Protein 8GQK (pdb70)

Structure (mmCIF, N/CA/C/O backbone):
data_8GQK
#
_entry.id   8GQK
#
_cell.length_a   146.565
_cell.length_b   146.565
_cell.length_c   122.876
_cell.angle_alpha   90.000
_cell.angle_beta   90.000
_cell.angle_gamma   120.000
#
_symmetry.space_group_name_H-M   'P 31 2 1'
#
loop_
_entity.id
_entity.type
_entity.pdbx_description
1 polymer Thiolase
2 non-polymer 'CITRIC ACID'
3 water water
#
loop_
_atom_site.group_PDB
_atom_site.id
_atom_site.type_symbol
_atom_site.label_atom_id
_atom_site.label_alt_id
_atom_site.label_comp_id
_atom_site.label_asym_id
_atom_site.label_entity_id
_atom_site.label_seq_id
_atom_site.pdbx_PDB_ins_code
_atom_site.Cartn_x
_atom_site.Cartn_y
_atom_site.Cartn_z
_atom_site.occupancy
_atom_site.B_iso_or_equiv
_atom_site.auth_seq_id
_atom_site.auth_comp_id
_atom_site.auth_asym_id
_atom_site.auth_atom_id
_atom_site.pdbx_PDB_model_num
ATOM 1 N N . GLU A 1 24 ? 81.839 -28.966 30.845 1.00 60.31 4 GLU A N 1
ATOM 2 C CA . GLU A 1 24 ? 80.624 -29.729 31.299 1.00 64.48 4 GLU A CA 1
ATOM 3 C C . GLU A 1 24 ? 79.716 -29.958 30.074 1.00 55.89 4 GLU A C 1
ATOM 4 O O . GLU A 1 24 ? 79.226 -28.979 29.497 1.00 51.65 4 GLU A O 1
ATOM 10 N N . ASP A 1 25 ? 79.542 -31.201 29.632 1.00 48.01 5 ASP A N 1
ATOM 11 C CA . ASP A 1 25 ? 78.819 -31.473 28.357 1.00 43.88 5 ASP A CA 1
ATOM 12 C C . ASP A 1 25 ? 77.732 -32.493 28.649 1.00 35.82 5 ASP A C 1
ATOM 13 O O . ASP A 1 25 ? 77.815 -33.644 28.241 1.00 33.34 5 ASP A O 1
ATOM 18 N N . PRO A 1 26 ? 76.728 -32.121 29.451 1.00 32.58 6 PRO A N 1
ATOM 19 C CA . PRO A 1 26 ? 75.714 -33.076 29.891 1.00 34.96 6 PRO A CA 1
ATOM 20 C C . PRO A 1 26 ? 74.819 -33.478 28.717 1.00 35.94 6 PRO A C 1
ATOM 21 O O . PRO A 1 26 ? 74.780 -32.799 27.733 1.00 36.33 6 PRO A O 1
ATOM 25 N N . ILE A 1 27 ? 74.146 -34.611 28.847 1.00 31.71 7 ILE A N 1
ATOM 26 C CA . ILE A 1 27 ? 73.070 -34.962 27.892 1.00 29.21 7 ILE A CA 1
ATOM 27 C C . ILE A 1 27 ? 71.920 -33.993 28.150 1.00 31.30 7 ILE A C 1
ATOM 28 O O . ILE A 1 27 ? 71.488 -33.897 29.319 1.00 30.74 7 ILE A O 1
ATOM 33 N N . VAL A 1 28 ? 71.366 -33.420 27.085 1.00 30.33 8 VAL A N 1
ATOM 34 C CA . VAL A 1 28 ? 70.206 -32.486 27.177 1.00 31.13 8 VAL A CA 1
ATOM 35 C C . VAL A 1 28 ? 69.027 -33.077 26.410 1.00 29.82 8 VAL A C 1
ATOM 36 O O . VAL A 1 28 ? 69.218 -33.831 25.418 1.00 30.69 8 VAL A O 1
ATOM 40 N N . ILE A 1 29 ? 67.840 -32.822 26.933 1.00 30.69 9 ILE A N 1
ATOM 41 C CA . ILE A 1 29 ? 66.576 -33.082 26.207 1.00 31.75 9 ILE A CA 1
ATOM 42 C C . ILE A 1 29 ? 66.293 -31.838 25.342 1.00 30.08 9 ILE A C 1
ATOM 43 O O . ILE A 1 29 ? 66.240 -30.762 25.905 1.00 31.63 9 ILE A O 1
ATOM 48 N N . VAL A 1 30 ? 66.196 -31.977 24.026 1.00 29.47 10 VAL A N 1
ATOM 49 C CA . VAL A 1 30 ? 65.989 -30.816 23.113 1.00 33.48 10 VAL A CA 1
ATOM 50 C C . VAL A 1 30 ? 64.536 -30.726 22.704 1.00 31.31 10 VAL A C 1
ATOM 51 O O . VAL A 1 30 ? 64.168 -29.703 22.245 1.00 34.12 10 VAL A O 1
ATOM 55 N N . SER A 1 31 ? 63.739 -31.779 22.837 1.00 36.34 11 SER A N 1
ATOM 56 C CA . SER A 1 31 ? 62.312 -31.749 22.445 1.00 31.55 11 SER A CA 1
ATOM 57 C C . SER A 1 31 ? 61.586 -32.762 23.301 1.00 33.21 11 SER A C 1
ATOM 58 O O . SER A 1 31 ? 62.213 -33.782 23.737 1.00 28.75 11 SER A O 1
ATOM 61 N N . ALA A 1 32 ? 60.307 -32.539 23.527 1.00 30.52 12 ALA A N 1
ATOM 62 C CA . ALA A 1 32 ? 59.516 -33.469 24.376 1.00 34.52 12 ALA A CA 1
ATOM 63 C C . ALA A 1 32 ? 58.045 -33.249 24.067 1.00 33.32 12 ALA A C 1
ATOM 64 O O . ALA A 1 32 ? 57.641 -32.100 24.080 1.00 32.62 12 ALA A O 1
ATOM 66 N N . VAL A 1 33 ? 57.316 -34.306 23.743 1.00 31.47 13 VAL A N 1
ATOM 67 C CA . VAL A 1 33 ? 55.909 -34.182 23.275 1.00 32.40 13 VAL A CA 1
ATOM 68 C C . VAL A 1 33 ? 55.156 -35.458 23.636 1.00 30.50 13 VAL A C 1
ATOM 69 O O . VAL A 1 33 ? 55.766 -36.489 23.777 1.00 32.51 13 VAL A O 1
ATOM 73 N N . ARG A 1 34 ? 53.853 -35.347 23.805 1.00 30.32 14 ARG A N 1
ATOM 74 C CA . ARG A 1 34 ? 52.959 -36.492 24.017 1.00 33.18 14 ARG A CA 1
ATOM 75 C C . ARG A 1 34 ? 51.717 -36.350 23.140 1.00 33.10 14 ARG A C 1
ATOM 76 O O . ARG A 1 34 ? 51.373 -35.224 22.681 1.00 33.90 14 ARG A O 1
ATOM 84 N N . THR A 1 35 ? 51.066 -37.469 22.894 1.00 31.99 15 THR A N 1
ATOM 85 C CA . THR A 1 35 ? 49.701 -37.451 22.336 1.00 32.23 15 THR A CA 1
ATOM 86 C C . THR A 1 35 ? 48.797 -37.001 23.478 1.00 36.90 15 THR A C 1
ATOM 87 O O . THR A 1 35 ? 49.227 -36.922 24.629 1.00 32.31 15 THR A O 1
ATOM 91 N N . PRO A 1 36 ? 47.531 -36.633 23.205 1.00 39.93 16 PRO A N 1
ATOM 92 C CA . PRO A 1 36 ? 46.538 -36.556 24.259 1.00 39.93 16 PRO A CA 1
ATOM 93 C C . PRO A 1 36 ? 46.486 -37.963 24.864 1.00 39.22 16 PRO A C 1
ATOM 94 O O . PRO A 1 36 ? 46.887 -38.884 24.221 1.00 39.53 16 PRO A O 1
ATOM 98 N N . MET A 1 37 ? 45.981 -38.096 26.078 1.00 37.49 17 MET A N 1
ATOM 99 C CA . MET A 1 37 ? 45.735 -39.425 26.666 1.00 38.04 17 MET A CA 1
ATOM 100 C C . MET A 1 37 ? 44.244 -39.750 26.516 1.00 37.37 17 MET A C 1
ATOM 101 O O . MET A 1 37 ? 43.418 -38.973 26.996 1.00 36.59 17 MET A O 1
ATOM 106 N N . GLY A 1 38 ? 43.930 -40.796 25.768 1.00 33.58 18 GLY A N 1
ATOM 107 C CA . GLY A 1 38 ? 42.566 -41.250 25.549 1.00 39.35 18 GLY A CA 1
ATOM 108 C C . GLY A 1 38 ? 42.123 -42.211 26.628 1.00 44.56 18 GLY A C 1
ATOM 109 O O . GLY A 1 38 ? 42.971 -42.953 27.194 1.00 38.49 18 GLY A O 1
ATOM 110 N N . GLY A 1 39 ? 40.810 -42.271 26.822 1.00 35.94 19 GLY A N 1
ATOM 111 C CA . GLY A 1 39 ? 40.172 -43.289 27.667 1.00 32.46 19 GLY A CA 1
ATOM 112 C C . GLY A 1 39 ? 40.089 -44.612 26.962 1.00 32.31 19 GLY A C 1
ATOM 113 O O . GLY A 1 39 ? 40.157 -44.680 25.731 1.00 35.30 19 GLY A O 1
ATOM 114 N N . PHE A 1 40 ? 39.941 -45.663 27.740 1.00 36.89 20 PHE A N 1
ATOM 115 C CA . PHE A 1 40 ? 39.855 -47.046 27.232 1.00 37.83 20 PHE A CA 1
ATOM 116 C C . PHE A 1 40 ? 38.646 -47.157 26.305 1.00 41.00 20 PHE A C 1
ATOM 117 O O . PHE A 1 40 ? 37.583 -46.666 26.694 1.00 38.38 20 PHE A O 1
ATOM 125 N N . LEU A 1 41 ? 38.832 -47.735 25.118 1.00 41.71 21 LEU A N 1
ATOM 126 C CA . LEU A 1 41 ? 37.839 -47.803 24.016 1.00 40.26 21 LEU A CA 1
ATOM 127 C C . LEU A 1 41 ? 37.229 -46.432 23.755 1.00 38.84 21 LEU A C 1
ATOM 128 O O . LEU A 1 41 ? 36.077 -46.420 23.480 1.00 40.93 21 LEU A O 1
ATOM 133 N N . GLY A 1 42 ? 37.989 -45.337 23.859 1.00 39.86 22 GLY A N 1
ATOM 134 C CA . GLY A 1 42 ? 37.496 -43.962 23.653 1.00 37.81 22 GLY A CA 1
ATOM 135 C C . GLY A 1 42 ? 38.060 -43.345 22.377 1.00 35.16 22 GLY A C 1
ATOM 136 O O . GLY A 1 42 ? 38.046 -44.001 21.365 1.00 37.55 22 GLY A O 1
ATOM 137 N N . ASP A 1 43 ? 38.624 -42.153 22.467 1.00 34.11 23 ASP A N 1
ATOM 138 C CA . ASP A 1 43 ? 39.169 -41.369 21.333 1.00 39.67 23 ASP A CA 1
ATOM 139 C C . ASP A 1 43 ? 40.069 -42.235 20.425 1.00 40.28 23 ASP A C 1
ATOM 140 O O . ASP A 1 43 ? 39.963 -42.095 19.196 1.00 42.15 23 ASP A O 1
ATOM 145 N N . PHE A 1 44 ? 40.908 -43.120 20.968 1.00 35.33 24 PHE A N 1
ATOM 146 C CA . PHE A 1 44 ? 41.945 -43.801 20.152 1.00 36.74 24 PHE A CA 1
ATOM 147 C C . PHE A 1 44 ? 41.610 -45.266 20.047 1.00 39.20 24 PHE A C 1
ATOM 148 O O . PHE A 1 44 ? 42.540 -46.035 19.770 1.00 33.99 24 PHE A O 1
ATOM 156 N N . LYS A 1 45 ? 40.344 -45.631 20.244 1.00 38.71 25 LYS A N 1
ATOM 157 C CA . LYS A 1 45 ? 39.957 -47.070 20.226 1.00 42.70 25 LYS A CA 1
ATOM 158 C C . LYS A 1 45 ? 40.412 -47.721 18.918 1.00 38.91 25 LYS A C 1
ATOM 159 O O . LYS A 1 45 ? 40.663 -48.925 18.919 1.00 37.62 25 LYS A O 1
ATOM 165 N N . ASP A 1 46 ? 40.436 -46.971 17.819 1.00 38.43 26 ASP A N 1
ATOM 166 C CA . ASP A 1 46 ? 40.736 -47.551 16.491 1.00 46.25 26 ASP A CA 1
ATOM 167 C C . ASP A 1 46 ? 42.194 -47.234 16.077 1.00 47.47 26 ASP A C 1
ATOM 168 O O . ASP A 1 46 ? 42.532 -47.588 14.966 1.00 47.03 26 ASP A O 1
ATOM 173 N N . VAL A 1 47 ? 43.020 -46.620 16.937 1.00 42.55 27 VAL A N 1
ATOM 174 C CA . VAL A 1 47 ? 44.425 -46.203 16.632 1.00 38.23 27 VAL A CA 1
ATOM 175 C C . VAL A 1 47 ? 45.352 -47.190 17.321 1.00 41.53 27 VAL A C 1
ATOM 176 O O . VAL A 1 47 ? 45.280 -47.333 18.591 1.00 38.48 27 VAL A O 1
ATOM 180 N N . ASN A 1 48 ? 46.217 -47.841 16.553 1.00 36.05 28 ASN A N 1
ATOM 181 C CA . ASN A 1 48 ? 47.139 -48.807 17.173 1.00 34.98 28 ASN A CA 1
ATOM 182 C C . ASN A 1 48 ? 48.260 -48.047 17.889 1.00 30.45 28 ASN A C 1
ATOM 183 O O . ASN A 1 48 ? 48.443 -46.837 17.698 1.00 33.17 28 ASN A O 1
ATOM 188 N N . ALA A 1 49 ? 49.024 -48.773 18.683 1.00 35.13 29 ALA A N 1
ATOM 189 C CA . ALA A 1 49 ? 50.129 -48.214 19.507 1.00 33.46 29 ALA A CA 1
ATOM 190 C C . ALA A 1 49 ? 51.151 -47.535 18.577 1.00 31.64 29 ALA A C 1
ATOM 191 O O . ALA A 1 49 ? 51.672 -46.446 18.901 1.00 30.84 29 ALA A O 1
ATOM 193 N N . ALA A 1 50 ? 51.474 -48.172 17.456 1.00 31.15 30 ALA A N 1
ATOM 194 C CA . ALA A 1 50 ? 52.535 -47.641 16.575 1.00 34.94 30 ALA A CA 1
ATOM 195 C C . ALA A 1 50 ? 52.086 -46.324 15.932 1.00 31.66 30 ALA A C 1
ATOM 196 O O . ALA A 1 50 ? 52.990 -45.474 15.655 1.00 36.13 30 ALA A O 1
ATOM 198 N N . THR A 1 51 ? 50.777 -46.108 15.750 1.00 27.75 31 THR A N 1
ATOM 199 C CA . THR A 1 51 ? 50.236 -44.832 15.202 1.00 31.36 31 THR A CA 1
ATOM 200 C C . THR A 1 51 ? 50.337 -43.754 16.273 1.00 31.58 31 THR A C 1
ATOM 201 O O . THR A 1 51 ? 50.772 -42.628 15.952 1.00 32.75 31 THR A O 1
ATOM 205 N N . LEU A 1 52 ? 49.993 -44.089 17.522 1.00 34.80 32 LEU A N 1
ATOM 206 C CA . LEU A 1 52 ? 50.195 -43.143 18.631 1.00 33.52 32 LEU A CA 1
ATOM 207 C C . LEU A 1 52 ? 51.701 -42.841 18.723 1.00 31.23 32 LEU A C 1
ATOM 208 O O . LEU A 1 52 ? 52.055 -41.648 18.752 1.00 33.08 32 LEU A O 1
ATOM 213 N N . GLY A 1 53 ? 52.556 -43.861 18.743 1.00 29.06 33 GLY A N 1
ATOM 214 C CA . GLY A 1 53 ? 54.026 -43.636 18.827 1.00 31.17 33 GLY A CA 1
ATOM 215 C C . GLY A 1 53 ? 54.496 -42.776 17.657 1.00 31.42 33 GLY A C 1
ATOM 216 O O . GLY A 1 53 ? 55.244 -41.801 17.864 1.00 30.17 33 GLY A O 1
ATOM 217 N N . ALA A 1 54 ? 54.008 -43.077 16.446 1.00 31.53 34 ALA A N 1
ATOM 218 C CA . ALA A 1 54 ? 54.412 -42.338 15.227 1.00 35.98 34 ALA A CA 1
ATOM 219 C C . ALA A 1 54 ? 54.077 -40.855 15.404 1.00 31.53 34 ALA A C 1
ATOM 220 O O . ALA A 1 54 ? 54.920 -40.005 15.075 1.00 32.80 34 ALA A O 1
ATOM 222 N N . ALA A 1 55 ? 52.902 -40.520 15.950 1.00 31.65 35 ALA A N 1
ATOM 223 C CA . ALA A 1 55 ? 52.488 -39.108 16.107 1.00 30.60 35 ALA A CA 1
ATOM 224 C C . ALA A 1 55 ? 53.476 -38.432 17.057 1.00 33.24 35 ALA A C 1
ATOM 225 O O . ALA A 1 55 ? 53.913 -37.300 16.806 1.00 31.67 35 ALA A O 1
ATOM 227 N N . ALA A 1 56 ? 53.820 -39.094 18.156 1.00 33.42 36 ALA A N 1
ATOM 228 C CA . ALA A 1 56 ? 54.699 -38.475 19.168 1.00 32.66 36 ALA A CA 1
ATOM 229 C C . ALA A 1 56 ? 56.118 -38.369 18.602 1.00 29.57 36 ALA A C 1
ATOM 230 O O . ALA A 1 56 ? 56.765 -37.306 18.759 1.00 30.04 36 ALA A O 1
ATOM 232 N N . VAL A 1 57 ? 56.612 -39.442 17.986 1.00 31.58 37 VAL A N 1
ATOM 233 C CA . VAL A 1 57 ? 57.996 -39.425 17.425 1.00 32.08 37 VAL A CA 1
ATOM 234 C C . VAL A 1 57 ? 58.110 -38.289 16.389 1.00 32.33 37 VAL A C 1
ATOM 235 O O . VAL A 1 57 ? 59.082 -37.501 16.450 1.00 31.82 37 VAL A O 1
ATOM 239 N N . ARG A 1 58 ? 57.134 -38.203 15.477 1.00 32.03 38 ARG A N 1
ATOM 240 C CA . ARG A 1 58 ? 57.150 -37.216 14.365 1.00 32.18 38 ARG A CA 1
ATOM 241 C C . ARG A 1 58 ? 57.246 -35.819 14.957 1.00 34.56 38 ARG A C 1
ATOM 242 O O . ARG A 1 58 ? 58.087 -35.066 14.537 1.00 31.44 38 ARG A O 1
ATOM 250 N N . ALA A 1 59 ? 56.433 -35.479 15.943 1.00 35.32 39 ALA A N 1
ATOM 251 C CA . ALA A 1 59 ? 56.481 -34.108 16.503 1.00 35.76 39 ALA A CA 1
ATOM 252 C C . ALA A 1 59 ? 57.798 -33.874 17.248 1.00 33.17 39 ALA A C 1
ATOM 253 O O . ALA A 1 59 ? 58.254 -32.735 17.230 1.00 33.05 39 ALA A O 1
ATOM 255 N N . ALA A 1 60 ? 58.308 -34.876 17.971 1.00 31.76 40 ALA A N 1
ATOM 256 C CA . ALA A 1 60 ? 59.556 -34.716 18.751 1.00 32.91 40 ALA A CA 1
ATOM 257 C C . ALA A 1 60 ? 60.703 -34.401 17.787 1.00 30.87 40 ALA A C 1
ATOM 258 O O . ALA A 1 60 ? 61.599 -33.553 18.126 1.00 34.91 40 ALA A O 1
ATOM 260 N N . VAL A 1 61 ? 60.753 -35.141 16.682 1.00 31.33 41 VAL A N 1
ATOM 261 C CA . VAL A 1 61 ? 61.802 -34.947 15.644 1.00 35.71 41 VAL A CA 1
ATOM 262 C C . VAL A 1 61 ? 61.650 -33.542 15.026 1.00 34.18 41 VAL A C 1
ATOM 263 O O . VAL A 1 61 ? 62.663 -32.827 14.926 1.00 33.46 41 VAL A O 1
ATOM 267 N N . GLU A 1 62 ? 60.419 -33.134 14.725 1.00 35.94 42 GLU A N 1
ATOM 268 C CA . GLU A 1 62 ? 60.093 -31.814 14.114 1.00 38.45 42 GLU A CA 1
ATOM 269 C C . GLU A 1 62 ? 60.538 -30.717 15.077 1.00 36.25 42 GLU A C 1
ATOM 270 O O . GLU A 1 62 ? 61.285 -29.813 14.646 1.00 34.93 42 GLU A O 1
ATOM 276 N N . ARG A 1 63 ? 60.173 -30.819 16.352 1.00 34.88 43 ARG A N 1
ATOM 277 C CA . ARG A 1 63 ? 60.520 -29.790 17.371 1.00 37.19 43 ARG A CA 1
ATOM 278 C C . ARG A 1 63 ? 62.043 -29.736 17.562 1.00 34.62 43 ARG A C 1
ATOM 279 O O . ARG A 1 63 ? 62.545 -28.713 17.856 1.00 34.98 43 ARG A O 1
ATOM 287 N N . ALA A 1 64 ? 62.765 -30.805 17.302 1.00 32.66 44 ALA A N 1
ATOM 288 C CA . ALA A 1 64 ? 64.235 -30.796 17.404 1.00 34.72 44 ALA A CA 1
ATOM 289 C C . ALA A 1 64 ? 64.854 -30.275 16.096 1.00 30.53 44 ALA A C 1
ATOM 290 O O . ALA A 1 64 ? 66.064 -30.261 16.023 1.00 32.68 44 ALA A O 1
ATOM 292 N N . ARG A 1 65 ? 64.035 -29.962 15.086 1.00 36.97 45 ARG A N 1
ATOM 293 C CA . ARG A 1 65 ? 64.473 -29.373 13.790 1.00 35.54 45 ARG A CA 1
ATOM 294 C C . ARG A 1 65 ? 65.345 -30.416 13.109 1.00 37.26 45 ARG A C 1
ATOM 295 O O . ARG A 1 65 ? 66.299 -30.018 12.448 1.00 33.91 45 ARG A O 1
ATOM 303 N N . LEU A 1 66 ? 65.077 -31.717 13.305 1.00 35.31 46 LEU A N 1
ATOM 304 C CA . LEU A 1 66 ? 65.906 -32.770 12.689 1.00 35.04 46 LEU A CA 1
ATOM 305 C C . LEU A 1 66 ? 65.262 -33.237 11.370 1.00 36.44 46 LEU A C 1
ATOM 306 O O . LEU A 1 66 ? 64.064 -33.301 11.285 1.00 31.31 46 LEU A O 1
ATOM 311 N N . GLN A 1 67 ? 66.067 -33.727 10.451 1.00 33.55 47 GLN A N 1
ATOM 312 C CA . GLN A 1 67 ? 65.600 -34.408 9.220 1.00 35.08 47 GLN A CA 1
ATOM 313 C C . GLN A 1 67 ? 65.513 -35.910 9.484 1.00 35.05 47 GLN A C 1
ATOM 314 O O . GLN A 1 67 ? 66.129 -36.374 10.460 1.00 34.57 47 GLN A O 1
ATOM 320 N N . ALA A 1 68 ? 64.849 -36.613 8.569 1.00 29.71 48 ALA A N 1
ATOM 321 C CA . ALA A 1 68 ? 64.433 -38.014 8.631 1.00 33.71 48 ALA A CA 1
ATOM 322 C C . ALA A 1 68 ? 65.568 -38.975 8.989 1.00 34.09 48 ALA A C 1
ATOM 323 O O . ALA A 1 68 ? 65.233 -40.074 9.557 1.00 35.09 48 ALA A O 1
ATOM 325 N N . ASP A 1 69 ? 66.816 -38.659 8.647 1.00 33.95 49 ASP A N 1
ATOM 326 C CA . ASP A 1 69 ? 67.967 -39.594 8.757 1.00 31.71 49 ASP A CA 1
ATOM 327 C C . ASP A 1 69 ? 68.916 -39.150 9.873 1.00 32.71 49 ASP A C 1
ATOM 328 O O . ASP A 1 69 ? 70.060 -39.632 9.868 1.00 34.48 49 ASP A O 1
ATOM 333 N N . GLU A 1 70 ? 68.514 -38.232 10.766 1.00 32.94 50 GLU A N 1
ATOM 334 C CA . GLU A 1 70 ? 69.418 -37.679 11.816 1.00 33.98 50 GLU A CA 1
ATOM 335 C C . GLU A 1 70 ? 69.215 -38.283 13.226 1.00 34.16 50 GLU A C 1
ATOM 336 O O . GLU A 1 70 ? 69.880 -37.798 14.173 1.00 34.95 50 GLU A O 1
ATOM 342 N N . VAL A 1 71 ? 68.426 -39.343 13.380 1.00 31.82 51 VAL A N 1
ATOM 343 C CA . VAL A 1 71 ? 68.240 -40.067 14.667 1.00 33.40 51 VAL A CA 1
ATOM 344 C C . VAL A 1 71 ? 69.062 -41.370 14.571 1.00 28.55 51 VAL A C 1
ATOM 345 O O . VAL A 1 71 ? 68.741 -42.199 13.733 1.00 30.40 51 VAL A O 1
ATOM 349 N N . ASP A 1 72 ? 70.119 -41.502 15.365 1.00 30.76 52 ASP A N 1
ATOM 350 C CA . ASP A 1 72 ? 71.095 -42.623 15.321 1.00 28.75 52 ASP A CA 1
ATOM 351 C C . ASP A 1 72 ? 70.577 -43.813 16.134 1.00 31.72 52 ASP A C 1
ATOM 352 O O . ASP A 1 72 ? 71.063 -44.929 15.916 1.00 35.43 52 ASP A O 1
ATOM 357 N N . GLU A 1 73 ? 69.615 -43.599 17.046 1.00 35.36 53 GLU A N 1
ATOM 358 C CA . GLU A 1 73 ? 69.137 -44.649 18.002 1.00 31.33 53 GLU A CA 1
ATOM 359 C C . GLU A 1 73 ? 67.721 -44.298 18.493 1.00 30.73 53 GLU A C 1
ATOM 360 O O . GLU A 1 73 ? 67.499 -43.185 18.937 1.00 28.57 53 GLU A O 1
ATOM 366 N N . ALA A 1 74 ? 66.799 -45.232 18.389 1.00 29.24 54 ALA A N 1
ATOM 367 C CA . ALA A 1 74 ? 65.420 -45.047 18.861 1.00 29.89 54 ALA A CA 1
ATOM 368 C C . ALA A 1 74 ? 65.071 -46.220 19.811 1.00 29.04 54 ALA A C 1
ATOM 369 O O . ALA A 1 74 ? 65.223 -47.427 19.447 1.00 27.37 54 ALA A O 1
ATOM 371 N N . VAL A 1 75 ? 64.602 -45.889 21.012 1.00 28.09 55 VAL A N 1
ATOM 372 C CA . VAL A 1 75 ? 64.085 -46.886 21.994 1.00 27.70 55 VAL A CA 1
ATOM 373 C C . VAL A 1 75 ? 62.704 -46.411 22.441 1.00 27.41 55 VAL A C 1
ATOM 374 O O . VAL A 1 75 ? 62.620 -45.305 22.986 1.00 27.19 55 VAL A O 1
ATOM 378 N N . LEU A 1 76 ? 61.664 -47.217 22.238 1.00 26.60 56 LEU A N 1
ATOM 379 C CA . LEU A 1 76 ? 60.295 -46.871 22.683 1.00 27.01 56 LEU A CA 1
ATOM 380 C C . LEU A 1 76 ? 59.803 -47.964 23.626 1.00 28.02 56 LEU A C 1
ATOM 381 O O . LEU A 1 76 ? 59.867 -49.185 23.301 1.00 28.96 56 LEU A O 1
ATOM 386 N N . GLY A 1 77 ? 59.323 -47.527 24.779 1.00 30.55 57 GLY A N 1
ATOM 387 C CA . GLY A 1 77 ? 58.602 -48.358 25.753 1.00 29.69 57 GLY A CA 1
ATOM 388 C C . GLY A 1 77 ? 57.276 -48.871 25.219 1.00 31.57 57 GLY A C 1
ATOM 389 O O . GLY A 1 77 ? 56.548 -48.131 24.541 1.00 28.93 57 GLY A O 1
ATOM 390 N N . CYS A 1 78 ? 56.939 -50.108 25.544 1.00 29.46 58 CYS A N 1
ATOM 391 C CA . CYS A 1 78 ? 55.616 -50.655 25.193 1.00 28.81 58 CYS A CA 1
ATOM 392 C C . CYS A 1 78 ? 55.504 -51.977 25.911 1.00 28.61 58 CYS A C 1
ATOM 393 O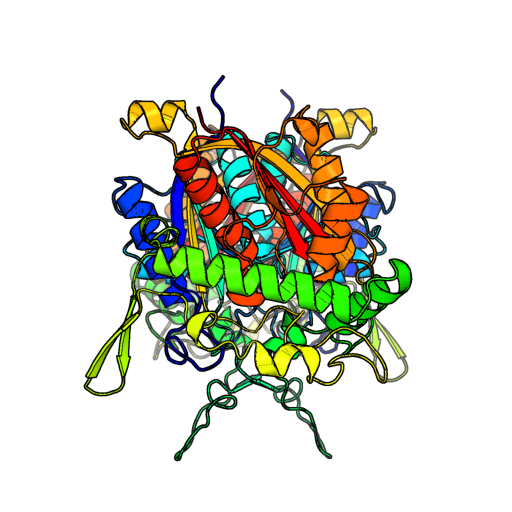 O . CYS A 1 78 ? 56.399 -52.784 25.797 1.00 29.70 58 CYS A O 1
ATOM 396 N N . VAL A 1 79 ? 54.439 -52.147 26.673 1.00 28.05 59 VAL A N 1
ATOM 397 C CA . VAL A 1 79 ? 54.277 -53.377 27.495 1.00 31.63 59 VAL A CA 1
ATOM 398 C C . VAL A 1 79 ? 53.490 -54.434 26.721 1.00 29.83 59 VAL A C 1
ATOM 399 O O . VAL A 1 79 ? 53.853 -55.626 26.794 1.00 32.00 59 VAL A O 1
ATOM 403 N N . LEU A 1 80 ? 52.413 -54.005 26.067 1.00 29.40 60 LEU A N 1
ATOM 404 C CA . LEU A 1 80 ? 51.423 -54.921 25.471 1.00 29.84 60 LEU A CA 1
ATOM 405 C C . LEU A 1 80 ? 51.637 -54.936 23.944 1.00 31.86 60 LEU A C 1
ATOM 406 O O . LEU A 1 80 ? 50.964 -54.201 23.213 1.00 32.80 60 LEU A O 1
ATOM 411 N N . ALA A 1 81 ? 52.594 -55.731 23.510 1.00 29.02 61 ALA A N 1
ATOM 412 C CA . ALA A 1 81 ? 53.066 -55.783 22.115 1.00 34.48 61 ALA A CA 1
ATOM 413 C C . ALA A 1 81 ? 52.306 -56.854 21.322 1.00 32.86 61 ALA A C 1
ATOM 414 O O . ALA A 1 81 ? 52.532 -56.953 20.131 1.00 33.49 61 ALA A O 1
ATOM 416 N N . ALA A 1 82 ? 51.492 -57.675 21.975 1.00 34.64 62 ALA A N 1
ATOM 417 C CA . ALA A 1 82 ? 50.843 -58.826 21.329 1.00 32.04 62 ALA A CA 1
ATOM 418 C C . ALA A 1 82 ? 49.869 -58.295 20.284 1.00 30.06 62 ALA A C 1
ATOM 419 O O . ALA A 1 82 ? 49.162 -57.245 20.482 1.00 32.65 62 ALA A O 1
ATOM 421 N N . GLY A 1 83 ? 49.979 -58.900 19.115 1.00 33.81 63 GLY A N 1
ATOM 422 C CA . GLY A 1 83 ? 49.102 -58.602 17.974 1.00 36.88 63 GLY A CA 1
ATOM 423 C C . GLY A 1 83 ? 49.496 -57.358 17.223 1.00 40.40 63 GLY A C 1
ATOM 424 O O . GLY A 1 83 ? 48.744 -57.039 16.310 1.00 34.37 63 GLY A O 1
ATOM 425 N N . GLN A 1 84 ? 50.614 -56.677 17.537 1.00 38.46 64 GLN A N 1
ATOM 426 C CA . GLN A 1 84 ? 50.982 -55.408 16.840 1.00 34.39 64 GLN A CA 1
ATOM 427 C C . GLN A 1 84 ? 51.784 -55.700 15.560 1.00 32.98 64 GLN A C 1
ATOM 428 O O . GLN A 1 84 ? 51.989 -54.766 14.750 1.00 31.98 64 GLN A O 1
ATOM 434 N N . GLY A 1 85 ? 52.243 -56.936 15.398 1.00 32.07 65 GLY A N 1
ATOM 435 C CA . GLY A 1 85 ? 53.240 -57.318 14.382 1.00 35.73 65 GLY A CA 1
ATOM 436 C C . GLY A 1 85 ? 54.678 -57.065 14.851 1.00 39.17 65 GLY A C 1
ATOM 437 O O . GLY A 1 85 ? 54.889 -56.513 15.949 1.00 38.71 65 GLY A O 1
ATOM 438 N N . GLN A 1 86 ? 55.653 -57.435 14.029 1.00 36.01 66 GLN A N 1
ATOM 439 C CA . GLN A 1 86 ? 57.102 -57.345 14.333 1.00 33.88 66 GLN A CA 1
ATOM 440 C C . GLN A 1 86 ? 57.444 -55.911 14.728 1.00 30.03 66 GLN A C 1
ATOM 441 O O . GLN A 1 86 ? 57.034 -54.956 14.001 1.00 31.53 66 GLN A O 1
ATOM 447 N N . ALA A 1 87 ? 58.160 -55.776 15.828 1.00 33.28 67 ALA A N 1
ATOM 448 C CA . ALA A 1 87 ? 58.956 -54.572 16.176 1.00 29.90 67 ALA A CA 1
ATOM 449 C C . ALA A 1 87 ? 58.079 -53.340 16.271 1.00 31.28 67 ALA A C 1
ATOM 450 O O . ALA A 1 87 ? 58.215 -52.425 15.452 1.00 35.02 67 ALA A O 1
ATOM 452 N N . PRO A 1 88 ? 57.204 -53.242 17.302 1.00 33.21 68 PRO A N 1
ATOM 453 C CA . PRO A 1 88 ? 56.360 -52.066 17.476 1.00 31.60 68 PRO A CA 1
ATOM 454 C C . PRO A 1 88 ? 57.138 -50.744 17.344 1.00 31.59 68 PRO A C 1
ATOM 455 O O . PRO A 1 88 ? 56.643 -49.823 16.693 1.00 29.37 68 PRO A O 1
ATOM 459 N N . ALA A 1 89 ? 58.304 -50.605 17.971 1.00 30.23 69 ALA A N 1
ATOM 460 C CA . ALA A 1 89 ? 59.085 -49.327 17.926 1.00 32.03 69 ALA A CA 1
ATOM 461 C C . ALA A 1 89 ? 59.551 -49.020 16.479 1.00 31.96 69 ALA A C 1
ATOM 462 O O . ALA A 1 89 ? 59.602 -47.840 16.069 1.00 28.23 69 ALA A O 1
ATOM 464 N N . ARG A 1 90 ? 59.951 -50.051 15.730 1.00 35.57 70 ARG A N 1
ATOM 465 C CA . ARG A 1 90 ? 60.330 -49.924 14.291 1.00 32.43 70 ARG A CA 1
ATOM 466 C C . ARG A 1 90 ? 59.113 -49.410 13.493 1.00 34.59 70 ARG A C 1
ATOM 467 O O . ARG A 1 90 ? 59.276 -48.460 12.729 1.00 34.78 70 ARG A O 1
ATOM 475 N N . GLN A 1 91 ? 57.914 -49.968 13.722 1.00 33.10 71 GLN A N 1
ATOM 476 C CA . GLN A 1 91 ? 56.662 -49.512 13.052 1.00 34.61 71 GLN A CA 1
ATOM 477 C C . GLN A 1 91 ? 56.407 -48.066 13.392 1.00 32.05 71 GLN A C 1
ATOM 478 O O . GLN A 1 91 ? 56.071 -47.277 12.443 1.00 34.19 71 GLN A O 1
ATOM 484 N N . ALA A 1 92 ? 56.594 -47.678 14.651 1.00 31.88 72 ALA A N 1
ATOM 485 C CA . ALA A 1 92 ? 56.267 -46.281 15.036 1.00 31.44 72 ALA A CA 1
ATOM 486 C C . ALA A 1 92 ? 57.271 -45.311 14.409 1.00 32.85 72 ALA A C 1
ATOM 487 O O . ALA A 1 92 ? 56.888 -44.175 14.025 1.00 31.93 72 ALA A O 1
ATOM 489 N N . VAL A 1 93 ? 58.542 -45.701 14.399 1.00 31.16 73 VAL A N 1
ATOM 490 C CA . VAL A 1 93 ? 59.639 -44.842 13.884 1.00 31.37 73 VAL A CA 1
ATOM 491 C C . VAL A 1 93 ? 59.447 -44.629 12.374 1.00 32.00 73 VAL A C 1
ATOM 492 O O . VAL A 1 93 ? 59.508 -43.493 11.938 1.00 29.22 73 VAL A O 1
ATOM 496 N N . LEU A 1 94 ? 59.210 -45.681 11.613 1.00 33.40 74 LEU A N 1
ATOM 497 C CA . LEU A 1 94 ? 59.051 -45.586 10.147 1.00 35.65 74 LEU A CA 1
ATOM 498 C C . LEU A 1 94 ? 57.689 -44.922 9.846 1.00 32.14 74 LEU A C 1
ATOM 499 O O . LEU A 1 94 ? 57.625 -44.033 8.974 1.00 35.70 74 LEU A O 1
ATOM 504 N N . GLY A 1 95 ? 56.659 -45.253 10.617 1.00 31.91 75 GLY A N 1
ATOM 505 C CA . GLY A 1 95 ? 55.347 -44.586 10.525 1.00 28.82 75 GLY A CA 1
ATOM 506 C C . GLY A 1 95 ? 55.470 -43.096 10.728 1.00 30.50 75 GLY A C 1
ATOM 507 O O . GLY A 1 95 ? 54.667 -42.389 10.177 1.00 32.32 75 GLY A O 1
ATOM 508 N N . ALA A 1 96 ? 56.426 -42.614 11.517 1.00 30.82 76 ALA A N 1
ATOM 509 C CA . ALA A 1 96 ? 56.620 -41.167 11.782 1.00 31.37 76 ALA A CA 1
ATOM 510 C C . ALA A 1 96 ? 57.294 -40.471 10.588 1.00 32.27 76 ALA A C 1
ATOM 511 O O . ALA A 1 96 ? 57.353 -39.213 10.599 1.00 34.21 76 ALA A O 1
ATOM 513 N N . GLY A 1 97 ? 57.842 -41.247 9.646 1.00 30.33 77 GLY A N 1
ATOM 514 C CA . GLY A 1 97 ? 58.597 -40.698 8.486 1.00 35.25 77 GLY A CA 1
ATOM 515 C C . GLY A 1 97 ? 60.088 -40.716 8.687 1.00 33.06 77 GLY A C 1
ATOM 516 O O . GLY A 1 97 ? 60.789 -40.256 7.813 1.00 34.32 77 GLY A O 1
ATOM 517 N N . LEU A 1 98 ? 60.583 -41.328 9.770 1.00 35.18 78 LEU A N 1
ATOM 518 C CA . LEU A 1 98 ? 62.061 -41.418 9.975 1.00 31.77 78 LEU A CA 1
ATOM 519 C C . LEU A 1 98 ? 62.650 -42.414 8.975 1.00 31.06 78 LEU A C 1
ATOM 520 O O . LEU A 1 98 ? 61.943 -43.315 8.543 1.00 32.20 78 LEU A O 1
ATOM 525 N N . ALA A 1 99 ? 63.912 -42.245 8.606 1.00 29.66 79 ALA A N 1
ATOM 526 C CA . ALA A 1 99 ? 64.523 -43.083 7.565 1.00 33.90 79 ALA A CA 1
ATOM 527 C C . ALA A 1 99 ? 64.687 -44.517 8.062 1.00 33.83 79 ALA A C 1
ATOM 528 O O . ALA A 1 99 ? 64.816 -44.752 9.282 1.00 32.42 79 ALA A O 1
ATOM 530 N N . ARG A 1 100 ? 64.726 -45.431 7.103 1.00 32.76 80 ARG A N 1
ATOM 531 C CA . ARG A 1 100 ? 64.918 -46.881 7.324 1.00 36.98 80 ARG A CA 1
ATOM 532 C C . ARG A 1 100 ? 66.264 -47.165 7.970 1.00 33.36 80 ARG A C 1
ATOM 533 O O . ARG A 1 100 ? 66.396 -48.279 8.492 1.00 32.63 80 ARG A O 1
ATOM 541 N N . GLY A 1 101 ? 67.230 -46.239 7.870 1.00 29.80 81 GLY A N 1
ATOM 542 C CA . GLY A 1 101 ? 68.542 -46.347 8.557 1.00 32.05 81 GLY A CA 1
ATOM 543 C C . GLY A 1 101 ? 68.464 -46.247 10.098 1.00 31.32 81 GLY A C 1
ATOM 544 O O . GLY A 1 101 ? 69.493 -46.477 10.757 1.00 35.90 81 GLY A O 1
ATOM 545 N N . THR A 1 102 ? 67.313 -45.875 10.656 1.00 30.98 82 THR A N 1
ATOM 546 C CA . THR A 1 102 ? 67.090 -45.583 12.093 1.00 29.61 82 THR A CA 1
ATOM 547 C C . THR A 1 102 ? 66.984 -46.900 12.863 1.00 30.94 82 THR A C 1
ATOM 548 O O . THR A 1 102 ? 65.993 -47.617 12.758 1.00 33.03 82 THR A O 1
ATOM 552 N N . PRO A 1 103 ? 67.978 -47.249 13.711 1.00 28.58 83 PRO A N 1
ATOM 553 C CA . PRO A 1 103 ? 67.893 -48.456 14.528 1.00 29.00 83 PRO A CA 1
ATOM 554 C C . PRO A 1 103 ? 66.818 -48.289 15.618 1.00 27.76 83 PRO A C 1
ATOM 555 O O . PRO A 1 103 ? 66.849 -47.270 16.335 1.00 30.43 83 PRO A O 1
ATOM 559 N N . CYS A 1 104 ? 65.977 -49.305 15.784 1.00 28.97 84 CYS A N 1
ATOM 560 C CA . CYS A 1 104 ? 64.819 -49.272 16.709 1.00 28.53 84 CYS A CA 1
ATOM 561 C C . CYS A 1 104 ? 64.866 -50.444 17.661 1.00 28.94 84 CYS A C 1
ATOM 562 O O . CYS A 1 104 ? 65.232 -51.538 17.217 1.00 27.07 84 CYS A O 1
ATOM 565 N N . SER A 1 105 ? 64.392 -50.223 18.881 1.00 28.82 85 SER A N 1
ATOM 566 C CA . SER A 1 105 ? 64.151 -51.266 19.890 1.00 31.83 85 SER A CA 1
ATOM 567 C C . SER A 1 105 ? 62.857 -50.977 20.652 1.00 30.65 85 SER A C 1
ATOM 568 O O . SER A 1 105 ? 62.567 -49.795 20.932 1.00 29.34 85 SER A O 1
ATOM 571 N N . THR A 1 106 ? 62.161 -52.042 21.034 1.00 28.51 86 THR A N 1
ATOM 572 C CA . THR A 1 106 ? 60.947 -51.981 21.861 1.00 29.46 86 THR A CA 1
ATOM 573 C C . THR A 1 106 ? 61.308 -52.519 23.247 1.00 32.65 86 THR A C 1
ATOM 574 O O . THR A 1 106 ? 62.011 -53.549 23.361 1.00 33.44 86 THR A O 1
ATOM 578 N N . LEU A 1 107 ? 60.935 -51.750 24.265 1.00 27.88 87 LEU A N 1
ATOM 579 C CA . LEU A 1 107 ? 61.370 -51.956 25.655 1.00 28.54 87 LEU A CA 1
ATOM 580 C C . LEU A 1 107 ? 60.156 -52.176 26.562 1.00 29.84 87 LEU A C 1
ATOM 581 O O . LEU A 1 107 ? 59.255 -51.341 26.578 1.00 31.01 87 LEU A O 1
ATOM 586 N N . ASN A 1 108 ? 60.241 -53.202 27.375 1.00 26.91 88 ASN A N 1
ATOM 587 C CA . ASN A 1 108 ? 59.232 -53.505 28.414 1.00 29.79 88 ASN A CA 1
ATOM 588 C C . ASN A 1 108 ? 59.921 -53.500 29.785 1.00 27.78 88 ASN A C 1
ATOM 589 O O . ASN A 1 108 ? 60.519 -54.529 30.171 1.00 29.92 88 ASN A O 1
ATOM 594 N N . LYS A 1 109 ? 59.759 -52.396 30.511 1.00 28.71 89 LYS A N 1
ATOM 595 C CA . LYS A 1 109 ? 59.968 -52.321 31.982 1.00 30.72 89 LYS A CA 1
ATOM 596 C C . LYS A 1 109 ? 58.641 -51.936 32.651 1.00 27.32 89 LYS A C 1
ATOM 597 O O . LYS A 1 109 ? 58.637 -51.052 33.496 1.00 28.38 89 LYS A O 1
ATOM 603 N N . MET A 1 110 ? 57.574 -52.615 32.255 1.00 30.72 90 MET A N 1
ATOM 604 C CA . MET A 1 110 ? 56.189 -52.409 32.744 1.00 29.74 90 MET A CA 1
ATOM 605 C C . MET A 1 110 ? 55.904 -50.920 32.768 1.00 28.73 90 MET A C 1
ATOM 606 O O . MET A 1 110 ? 56.227 -50.239 31.751 1.00 29.13 90 MET A O 1
ATOM 611 N N . CYS A 1 111 ? 55.347 -50.434 33.865 1.00 25.21 91 CYS A N 1
ATOM 612 C CA . CYS A 1 111 ? 54.845 -49.062 34.042 1.00 27.48 91 CYS A CA 1
ATOM 613 C C . CYS A 1 111 ? 55.995 -48.076 33.903 1.00 32.33 91 CYS A C 1
ATOM 614 O O . CYS A 1 111 ? 55.710 -46.884 33.686 1.00 30.58 91 CYS A O 1
ATOM 617 N N . GLY A 1 112 ? 57.247 -48.551 33.934 1.00 32.84 92 GLY A N 1
ATOM 618 C CA . GLY A 1 112 ? 58.423 -47.674 33.852 1.00 33.78 92 GLY A CA 1
ATOM 619 C C . GLY A 1 112 ? 59.081 -47.658 32.470 1.00 31.41 92 GLY A C 1
ATOM 620 O O . GLY A 1 112 ? 60.094 -46.947 32.321 1.00 29.72 92 GLY A O 1
ATOM 621 N N . SER A 1 113 ? 58.504 -48.342 31.478 1.00 28.64 93 SER A N 1
ATOM 622 C CA . SER A 1 113 ? 59.083 -48.571 30.127 1.00 29.88 93 SER A CA 1
ATOM 623 C C . SER A 1 113 ? 59.550 -47.252 29.514 1.00 30.94 93 SER A C 1
ATOM 624 O O . SER A 1 113 ? 60.672 -47.203 28.970 1.00 30.70 93 SER A O 1
ATOM 627 N N . GLY A 1 114 ? 58.695 -46.241 29.565 1.00 27.92 94 GLY A N 1
ATOM 628 C CA . GLY A 1 114 ? 58.939 -44.950 28.907 1.00 30.37 94 GLY A CA 1
ATOM 629 C C . GLY A 1 114 ? 60.095 -44.213 29.541 1.00 31.91 94 GLY A C 1
ATOM 630 O O . GLY A 1 114 ? 60.801 -43.466 28.811 1.00 27.40 94 GLY A O 1
ATOM 631 N N . MET A 1 115 ? 60.293 -44.402 30.844 1.00 28.72 95 MET A N 1
ATOM 632 C CA . MET A 1 115 ? 61.424 -43.743 31.539 1.00 29.41 95 MET A CA 1
ATOM 633 C C . MET A 1 115 ? 62.721 -44.543 31.303 1.00 28.12 95 MET A C 1
ATOM 634 O O . MET A 1 115 ? 63.808 -43.935 31.040 1.00 30.15 95 MET A O 1
ATOM 639 N N . LYS A 1 116 ? 62.642 -45.863 31.364 1.00 26.68 96 LYS A N 1
ATOM 640 C CA . LYS A 1 116 ? 63.822 -46.725 31.116 1.00 29.92 96 LYS A CA 1
ATOM 641 C C . LYS A 1 116 ? 64.348 -46.460 29.693 1.00 29.67 96 LYS A C 1
ATOM 642 O O . LYS A 1 116 ? 65.562 -46.462 29.533 1.00 27.07 96 LYS A O 1
ATOM 648 N N . ALA A 1 117 ? 63.468 -46.235 28.710 1.00 30.36 97 ALA A N 1
ATOM 649 C CA . ALA A 1 117 ? 63.823 -45.834 27.331 1.00 27.73 97 ALA A CA 1
ATOM 650 C C . ALA A 1 117 ? 64.693 -44.584 27.369 1.00 29.25 97 ALA A C 1
ATOM 651 O O . ALA A 1 117 ? 65.738 -44.568 26.707 1.00 33.19 97 ALA A O 1
ATOM 653 N N . LEU A 1 118 ? 64.313 -43.578 28.137 1.00 31.33 98 LEU A N 1
ATOM 654 C CA . LEU A 1 118 ? 65.110 -42.326 28.273 1.00 29.90 98 LEU A CA 1
ATOM 655 C C . LEU A 1 118 ? 66.470 -42.637 28.899 1.00 29.87 98 LEU A C 1
ATOM 656 O O . LEU A 1 118 ? 67.482 -42.051 28.502 1.00 28.08 98 LEU A O 1
ATOM 661 N N . MET A 1 119 ? 66.468 -43.506 29.905 1.00 27.00 99 MET A N 1
ATOM 662 C CA . MET A 1 119 ? 67.682 -43.869 30.668 1.00 28.54 99 MET A CA 1
ATOM 663 C C . MET A 1 119 ? 68.707 -44.604 29.763 1.00 27.84 99 MET A C 1
ATOM 664 O O . MET A 1 119 ? 69.869 -44.182 29.761 1.00 29.78 99 MET A O 1
ATOM 669 N N . LEU A 1 120 ? 68.288 -45.584 28.958 1.00 24.62 100 LEU A N 1
ATOM 670 C CA . LEU A 1 120 ? 69.135 -46.332 28.000 1.00 26.87 100 LEU A CA 1
ATOM 671 C C . LEU A 1 120 ? 69.654 -45.394 26.895 1.00 30.18 100 LEU A C 1
ATOM 672 O O . LEU A 1 120 ? 70.853 -45.430 26.571 1.00 29.35 100 LEU A O 1
ATOM 677 N N . ALA A 1 121 ? 68.783 -44.520 26.391 1.00 28.21 101 ALA A N 1
ATOM 678 C CA . ALA A 1 121 ? 69.133 -43.575 25.327 1.00 27.93 101 ALA A CA 1
ATOM 679 C C . ALA A 1 121 ? 70.197 -42.667 25.891 1.00 27.63 101 ALA A C 1
ATOM 680 O O . ALA A 1 121 ? 71.219 -42.466 25.196 1.00 32.80 101 ALA A O 1
ATOM 682 N N . HIS A 1 122 ? 69.951 -42.131 27.085 1.00 28.22 102 HIS A N 1
ATOM 683 C CA . HIS A 1 122 ? 70.915 -41.291 27.815 1.00 29.31 102 HIS A CA 1
ATOM 684 C C . HIS A 1 122 ? 72.289 -41.978 27.889 1.00 30.56 102 HIS A C 1
ATOM 685 O O . HIS A 1 122 ? 73.290 -41.363 27.491 1.00 29.45 102 HIS A O 1
ATOM 692 N N . ASP A 1 123 ? 72.344 -43.198 28.388 1.00 31.43 103 ASP A N 1
ATOM 693 C CA . ASP A 1 123 ? 73.654 -43.878 28.578 1.00 34.58 103 ASP A CA 1
ATOM 694 C C . ASP A 1 123 ? 74.264 -44.247 27.215 1.00 35.42 103 ASP A C 1
ATOM 695 O O . ASP A 1 123 ? 75.503 -44.281 27.155 1.00 30.24 103 ASP A O 1
ATOM 700 N N . THR A 1 124 ? 73.440 -44.516 26.183 1.00 29.47 104 THR A N 1
ATOM 701 C CA . THR A 1 124 ? 73.922 -44.829 24.819 1.00 31.79 104 THR A CA 1
ATOM 702 C C . THR A 1 124 ? 74.671 -43.588 24.298 1.00 31.06 104 THR A C 1
ATOM 703 O O . THR A 1 124 ? 75.758 -43.734 23.727 1.00 27.85 104 THR A O 1
ATOM 707 N N . LEU A 1 125 ? 74.153 -42.393 24.557 1.00 31.78 105 LEU A N 1
ATOM 708 C CA . LEU A 1 125 ? 74.833 -41.151 24.146 1.00 30.13 105 LEU A CA 1
ATOM 709 C C . LEU A 1 125 ? 76.144 -41.041 24.926 1.00 32.93 105 LEU A C 1
ATOM 710 O O . LEU A 1 125 ? 77.192 -40.820 24.254 1.00 31.83 105 LEU A O 1
ATOM 715 N N . LEU A 1 126 ? 76.119 -41.175 26.256 1.00 34.99 106 LEU A N 1
ATOM 716 C CA . LEU A 1 126 ? 77.334 -40.930 27.085 1.00 35.69 106 LEU A CA 1
ATOM 717 C C . LEU A 1 126 ? 78.388 -41.945 26.683 1.00 32.25 106 LEU A C 1
ATOM 718 O O . LEU A 1 126 ? 79.534 -41.616 26.715 1.00 32.83 106 LEU A O 1
ATOM 723 N N . ALA A 1 127 ? 77.987 -43.174 26.393 1.00 35.49 107 ALA A N 1
ATOM 724 C CA . ALA A 1 127 ? 78.934 -44.229 25.996 1.00 34.10 107 ALA A CA 1
ATOM 725 C C . ALA A 1 127 ? 79.612 -43.898 24.667 1.00 36.03 107 ALA A C 1
ATOM 726 O O . ALA A 1 127 ? 80.497 -44.618 24.330 1.00 35.52 107 ALA A O 1
ATOM 728 N N . GLY A 1 128 ? 79.096 -42.964 23.861 1.00 36.45 108 GLY A N 1
ATOM 729 C CA . GLY A 1 128 ? 79.593 -42.682 22.492 1.00 36.98 108 GLY A CA 1
ATOM 730 C C . GLY A 1 128 ? 79.023 -43.677 21.481 1.00 37.60 108 GLY A C 1
ATOM 731 O O . GLY A 1 128 ? 79.588 -43.820 20.437 1.00 31.51 108 GLY A O 1
ATOM 732 N N . SER A 1 129 ? 77.902 -44.339 21.748 1.00 32.90 109 SER A N 1
ATOM 733 C CA . SER A 1 129 ? 77.292 -45.250 20.762 1.00 32.10 109 SER A CA 1
ATOM 734 C C . SER A 1 129 ? 76.325 -44.481 19.851 1.00 36.20 109 SER A C 1
ATOM 735 O 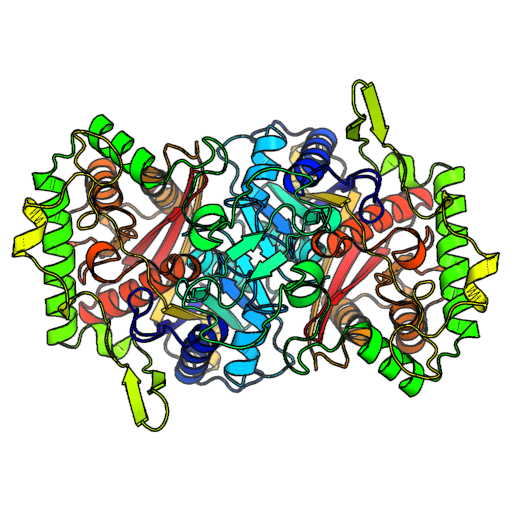O . SER A 1 129 ? 75.876 -45.085 18.878 1.00 33.45 109 SER A O 1
ATOM 738 N N . ALA A 1 130 ? 76.053 -43.188 20.111 1.00 34.50 110 ALA A N 1
ATOM 739 C CA . ALA A 1 130 ? 75.115 -42.363 19.297 1.00 31.04 110 ALA A CA 1
ATOM 740 C C . ALA A 1 130 ? 75.372 -40.883 19.544 1.00 28.98 110 ALA A C 1
ATOM 741 O O . ALA A 1 130 ? 75.936 -40.531 20.604 1.00 29.50 110 ALA A O 1
ATOM 743 N N . GLY A 1 131 ? 74.988 -40.041 18.587 1.00 31.89 111 GLY A N 1
ATOM 744 C CA . GLY A 1 131 ? 75.060 -38.575 18.711 1.00 33.87 111 GLY A CA 1
ATOM 745 C C . GLY A 1 131 ? 73.694 -37.967 18.986 1.00 31.68 111 GLY A C 1
ATOM 746 O O . GLY A 1 131 ? 73.630 -36.942 19.664 1.00 34.15 111 GLY A O 1
ATOM 747 N N . VAL A 1 132 ? 72.639 -38.585 18.454 1.00 31.71 112 VAL A N 1
ATOM 748 C CA . VAL A 1 132 ? 71.241 -38.110 18.579 1.00 28.54 112 VAL A CA 1
ATOM 749 C C . VAL A 1 132 ? 70.354 -39.323 18.860 1.00 31.37 112 VAL A C 1
ATOM 750 O O . VAL A 1 132 ? 70.325 -40.220 18.036 1.00 30.49 112 VAL A O 1
ATOM 754 N N . ALA A 1 133 ? 69.657 -39.354 19.998 1.00 30.77 113 ALA A N 1
ATOM 755 C CA . ALA A 1 133 ? 68.813 -40.502 20.345 1.00 31.32 113 ALA A CA 1
ATOM 756 C C . ALA A 1 133 ? 67.389 -40.025 20.542 1.00 31.76 113 ALA A C 1
ATOM 757 O O . ALA A 1 133 ? 67.178 -38.881 20.981 1.00 31.20 113 ALA A O 1
ATOM 759 N N . LEU A 1 134 ? 66.455 -40.920 20.275 1.00 29.71 114 LEU A N 1
ATOM 760 C CA . LEU A 1 134 ? 65.017 -40.676 20.496 1.00 33.55 114 LEU A CA 1
ATOM 761 C C . LEU A 1 134 ? 64.573 -41.712 21.524 1.00 32.79 114 LEU A C 1
ATOM 762 O O . LEU A 1 134 ? 64.925 -42.914 21.364 1.00 28.70 114 LEU A O 1
ATOM 767 N N . ALA A 1 135 ? 63.831 -41.269 22.539 1.00 30.97 115 ALA A N 1
ATOM 768 C CA . ALA A 1 135 ? 63.260 -42.175 23.557 1.00 33.65 115 ALA A CA 1
ATOM 769 C C . ALA A 1 135 ? 61.809 -41.803 23.796 1.00 32.19 115 ALA A C 1
ATOM 770 O O . ALA A 1 135 ? 61.417 -40.657 23.519 1.00 33.87 115 ALA A O 1
ATOM 772 N N . GLY A 1 136 ? 61.059 -42.766 24.320 1.00 31.58 116 GLY A N 1
ATOM 773 C CA . GLY A 1 136 ? 59.669 -42.537 24.712 1.00 28.57 116 GLY A CA 1
ATOM 774 C C . GLY A 1 136 ? 58.995 -43.840 25.002 1.00 30.62 116 GLY A C 1
ATOM 775 O O . GLY A 1 136 ? 59.671 -44.865 25.320 1.00 27.16 116 GLY A O 1
ATOM 776 N N . GLY A 1 137 ? 57.684 -43.805 24.904 1.00 28.98 117 GLY A N 1
ATOM 777 C CA . GLY A 1 137 ? 56.861 -45.001 25.078 1.00 28.77 117 GLY A CA 1
ATOM 778 C C . GLY A 1 137 ? 55.512 -44.756 24.450 1.00 29.37 117 GLY A C 1
ATOM 779 O O . GLY A 1 137 ? 55.195 -43.563 24.141 1.00 30.07 117 GLY A O 1
ATOM 780 N N . MET A 1 138 ? 54.767 -45.834 24.270 1.00 32.02 118 MET A N 1
ATOM 781 C CA . MET A 1 138 ? 53.482 -45.844 23.534 1.00 34.93 118 MET A CA 1
ATOM 782 C C . MET A 1 138 ? 52.683 -47.038 24.038 1.00 35.88 118 MET A C 1
ATOM 783 O O . MET A 1 138 ? 53.283 -48.081 24.392 1.00 33.99 118 MET A O 1
ATOM 788 N N . GLU A 1 139 ? 51.375 -46.865 24.159 1.00 33.71 119 GLU A N 1
ATOM 789 C CA . GLU A 1 139 ? 50.512 -47.977 24.617 1.00 33.43 119 GLU A CA 1
ATOM 790 C C . GLU A 1 139 ? 49.101 -47.744 24.090 1.00 29.65 119 GLU A C 1
ATOM 791 O O . GLU A 1 139 ? 48.566 -46.637 24.290 1.00 30.78 119 GLU A O 1
ATOM 797 N N . SER A 1 140 ? 48.594 -48.743 23.383 1.00 30.58 120 SER A N 1
ATOM 798 C CA . SER A 1 140 ? 47.159 -48.873 23.069 1.00 32.14 120 SER A CA 1
ATOM 799 C C . SER A 1 140 ? 46.601 -50.023 23.892 1.00 34.76 120 SER A C 1
ATOM 800 O O . SER A 1 140 ? 46.651 -51.222 23.441 1.00 32.33 120 SER A O 1
ATOM 803 N N . MET A 1 141 ? 46.104 -49.678 25.080 1.00 34.33 121 MET A N 1
ATOM 804 C CA . MET A 1 141 ? 45.446 -50.689 25.944 1.00 35.44 121 MET A CA 1
ATOM 805 C C . MET A 1 141 ? 44.101 -51.088 25.294 1.00 32.44 121 MET A C 1
ATOM 806 O O . MET A 1 141 ? 43.765 -52.255 25.317 1.00 32.41 121 MET A O 1
ATOM 811 N N . SER A 1 142 ? 43.466 -50.162 24.571 1.00 33.96 122 SER A N 1
ATOM 812 C CA . SER A 1 142 ? 42.297 -50.427 23.701 1.00 32.69 122 SER A CA 1
ATOM 813 C C . SER A 1 142 ? 42.537 -51.605 22.748 1.00 39.14 122 SER A C 1
ATOM 814 O O . SER A 1 142 ? 41.623 -52.384 22.593 1.00 30.99 122 SER A O 1
ATOM 817 N N . ASN A 1 143 ? 43.728 -51.764 22.153 1.00 36.97 123 ASN A N 1
ATOM 818 C CA . ASN A 1 143 ? 43.956 -52.753 21.071 1.00 35.44 123 ASN A CA 1
ATOM 819 C C . ASN A 1 143 ? 44.737 -53.949 21.593 1.00 36.50 123 ASN A C 1
ATOM 820 O O . ASN A 1 143 ? 45.211 -54.762 20.784 1.00 33.01 123 ASN A O 1
ATOM 825 N N . ALA A 1 144 ? 44.960 -54.054 22.898 1.00 33.78 124 ALA A N 1
ATOM 826 C CA . ALA A 1 144 ? 45.532 -55.311 23.401 1.00 33.99 124 ALA A CA 1
ATOM 827 C C . ALA A 1 144 ? 44.545 -56.409 23.014 1.00 36.41 124 ALA A C 1
ATOM 828 O O . ALA A 1 144 ? 43.355 -56.288 23.285 1.00 33.72 124 ALA A O 1
ATOM 830 N N . PRO A 1 145 ? 45.001 -57.521 22.423 1.00 32.84 125 PRO A N 1
ATOM 831 C CA . PRO A 1 145 ? 44.107 -58.622 22.089 1.00 37.17 125 PRO A CA 1
ATOM 832 C C . PRO A 1 145 ? 43.808 -59.591 23.238 1.00 42.60 125 PRO A C 1
ATOM 833 O O . PRO A 1 145 ? 44.286 -59.371 24.380 1.00 38.20 125 PRO A O 1
ATOM 837 N N . TYR A 1 146 ? 43.085 -60.673 22.905 1.00 35.56 126 TYR A N 1
ATOM 838 C CA . TYR A 1 146 ? 42.820 -61.809 23.820 1.00 34.19 126 TYR A CA 1
ATOM 839 C C . TYR A 1 146 ? 43.706 -62.955 23.373 1.00 34.64 126 TYR A C 1
ATOM 840 O O . TYR A 1 146 ? 44.012 -62.987 22.189 1.00 37.47 126 TYR A O 1
ATOM 849 N N . LEU A 1 147 ? 44.104 -63.834 24.301 1.00 32.77 127 LEU A N 1
ATOM 850 C CA . LEU A 1 147 ? 45.053 -64.932 24.067 1.00 33.82 127 LEU A CA 1
ATOM 851 C C . LEU A 1 147 ? 44.329 -66.242 24.366 1.00 35.14 127 LEU A C 1
ATOM 852 O O . LEU A 1 147 ? 43.541 -66.273 25.305 1.00 34.87 127 LEU A O 1
ATOM 857 N N . LEU A 1 148 ? 44.779 -67.292 23.701 1.00 35.53 128 LEU A N 1
ATOM 858 C CA . LEU A 1 148 ? 44.361 -68.675 23.923 1.00 40.31 128 LEU A CA 1
ATOM 859 C C . LEU A 1 148 ? 45.657 -69.402 24.159 1.00 40.17 128 LEU A C 1
ATOM 860 O O . LEU A 1 148 ? 46.432 -69.575 23.193 1.00 38.52 128 LEU A O 1
ATOM 865 N N . GLU A 1 149 ? 45.845 -69.739 25.428 1.00 39.80 129 GLU A N 1
ATOM 866 C CA . GLU A 1 149 ? 47.106 -70.254 25.987 1.00 45.69 129 GLU A CA 1
ATOM 867 C C . GLU A 1 149 ? 47.217 -71.703 25.527 1.00 45.92 129 GLU A C 1
ATOM 868 O O . GLU A 1 149 ? 48.299 -72.241 25.590 1.00 41.19 129 GLU A O 1
ATOM 874 N N . ARG A 1 150 ? 46.119 -72.342 25.131 1.00 42.62 130 ARG A N 1
ATOM 875 C CA . ARG A 1 150 ? 46.186 -73.801 24.841 1.00 51.45 130 ARG A CA 1
ATOM 876 C C . ARG A 1 150 ? 45.639 -74.090 23.441 1.00 51.39 130 ARG A C 1
ATOM 877 O O . ARG A 1 150 ? 45.377 -75.291 23.116 1.00 50.80 130 ARG A O 1
ATOM 885 N N . ALA A 1 151 ? 45.526 -73.053 22.612 1.00 44.86 131 ALA A N 1
ATOM 886 C CA . ALA A 1 151 ? 45.050 -73.206 21.215 1.00 47.92 131 ALA A CA 1
ATOM 887 C C . ALA A 1 151 ? 46.095 -74.002 20.423 1.00 49.05 131 ALA A C 1
ATOM 888 O O . ALA A 1 151 ? 45.660 -74.657 19.455 1.00 44.53 131 ALA A O 1
ATOM 890 N N . ARG A 1 152 ? 47.390 -73.968 20.824 1.00 47.88 132 ARG A N 1
ATOM 891 C CA . ARG A 1 152 ? 48.507 -74.526 20.009 1.00 45.58 132 ARG A CA 1
ATOM 892 C C . ARG A 1 152 ? 48.410 -76.058 20.064 1.00 45.61 132 ARG A C 1
ATOM 893 O O . ARG A 1 152 ? 48.415 -76.710 18.975 1.00 43.07 132 ARG A O 1
ATOM 901 N N . SER A 1 153 ? 48.350 -76.623 21.270 1.00 42.31 133 SER A N 1
ATOM 902 C CA . SER A 1 153 ? 48.402 -78.095 21.502 1.00 50.45 133 SER A CA 1
ATOM 903 C C . SER A 1 153 ? 47.032 -78.670 21.899 1.00 45.22 133 SER A C 1
ATOM 904 O O . SER A 1 153 ? 46.982 -79.893 22.057 1.00 50.14 133 SER A O 1
ATOM 907 N N . GLY A 1 154 ? 46.018 -77.828 22.148 1.00 49.89 134 GLY A N 1
ATOM 908 C CA . GLY A 1 154 ? 44.616 -78.251 22.383 1.00 51.70 134 GLY A CA 1
ATOM 909 C C . GLY A 1 154 ? 44.155 -78.071 23.826 1.00 47.18 134 GLY A C 1
ATOM 910 O O . GLY A 1 154 ? 44.974 -78.270 24.735 1.00 44.83 134 GLY A O 1
ATOM 911 N N . TYR A 1 155 ? 42.888 -77.701 24.022 1.00 43.48 135 TYR A N 1
ATOM 912 C CA . TYR A 1 155 ? 42.172 -77.689 25.336 1.00 43.92 135 TYR A CA 1
ATOM 913 C C . TYR A 1 155 ? 41.730 -79.105 25.718 1.00 47.55 135 TYR A C 1
ATOM 914 O O . TYR A 1 155 ? 41.500 -79.284 26.939 1.00 45.26 135 TYR A O 1
ATOM 923 N N . ARG A 1 156 ? 41.681 -80.057 24.755 1.00 50.33 136 ARG A N 1
ATOM 924 C CA . ARG A 1 156 ? 41.323 -81.508 24.914 1.00 52.56 136 ARG A CA 1
ATOM 925 C C . ARG A 1 156 ? 39.855 -81.707 25.346 1.00 52.02 136 ARG A C 1
ATOM 926 O O . ARG A 1 156 ? 39.136 -82.388 24.608 1.00 42.71 136 ARG A O 1
ATOM 934 N N . MET A 1 157 ? 39.437 -81.220 26.516 1.00 47.46 137 MET A N 1
ATOM 935 C CA . MET A 1 157 ? 38.014 -81.279 26.947 1.00 53.03 137 MET A CA 1
ATOM 936 C C . MET A 1 157 ? 37.803 -80.410 28.180 1.00 47.26 137 MET A C 1
ATOM 937 O O . MET A 1 157 ? 38.756 -80.170 28.931 1.00 50.88 137 MET A O 1
ATOM 942 N N . GLY A 1 158 ? 36.624 -79.832 28.284 1.00 40.43 138 GLY A N 1
ATOM 943 C CA . GLY A 1 158 ? 36.279 -78.882 29.350 1.00 36.91 138 GLY A CA 1
ATOM 944 C C . GLY A 1 158 ? 36.648 -77.487 28.933 1.00 39.94 138 GLY A C 1
ATOM 945 O O . GLY A 1 158 ? 37.417 -77.321 27.965 1.00 41.08 138 GLY A O 1
ATOM 946 N N . HIS A 1 159 ? 35.991 -76.529 29.562 1.00 40.39 139 HIS A N 1
ATOM 947 C CA . HIS A 1 159 ? 36.200 -75.084 29.370 1.00 42.42 139 HIS A CA 1
ATOM 948 C C . HIS A 1 159 ? 37.663 -74.690 29.649 1.00 43.43 139 HIS A C 1
ATOM 949 O O . HIS A 1 159 ? 38.425 -75.396 30.353 1.00 40.68 139 HIS A O 1
ATOM 956 N N . GLY A 1 160 ? 38.031 -73.578 29.040 1.00 41.29 140 GLY A N 1
ATOM 957 C CA . GLY A 1 160 ? 39.358 -72.994 29.117 1.00 37.22 140 GLY A CA 1
ATOM 958 C C . GLY A 1 160 ? 39.174 -71.518 29.265 1.00 37.37 140 GLY A C 1
ATOM 959 O O . GLY A 1 160 ? 38.020 -71.074 29.333 1.00 36.02 140 GLY A O 1
ATOM 960 N N . LYS A 1 161 ? 40.264 -70.761 29.218 1.00 40.44 141 LYS A N 1
ATOM 961 C CA . LYS A 1 161 ? 40.201 -69.307 29.429 1.00 43.66 141 LYS A CA 1
ATOM 962 C C . LYS A 1 161 ? 40.500 -68.633 28.096 1.00 40.87 141 LYS A C 1
ATOM 963 O O . LYS A 1 161 ? 41.409 -69.097 27.391 1.00 39.13 141 LYS A O 1
ATOM 969 N N . VAL A 1 162 ? 39.827 -67.528 27.844 1.00 36.58 142 VAL A N 1
ATOM 970 C CA . VAL A 1 162 ? 40.268 -66.563 26.820 1.00 44.48 142 VAL A CA 1
ATOM 971 C C . VAL A 1 162 ? 40.815 -65.376 27.604 1.00 40.53 142 VAL A C 1
ATOM 972 O O . VAL A 1 162 ? 40.031 -64.706 28.310 1.00 41.13 142 VAL A O 1
ATOM 976 N N . LEU A 1 163 ? 42.137 -65.180 27.534 1.00 41.78 143 LEU A N 1
ATOM 977 C CA . LEU A 1 163 ? 42.880 -64.283 28.478 1.00 36.30 143 LEU A CA 1
ATOM 978 C C . LEU A 1 163 ? 43.049 -62.904 27.858 1.00 36.20 143 LEU A C 1
ATOM 979 O O . LEU A 1 163 ? 43.456 -62.775 26.699 1.00 45.12 143 LEU A O 1
ATOM 984 N N . ASP A 1 164 ? 42.562 -61.903 28.566 1.00 33.63 144 ASP A N 1
ATOM 985 C CA . ASP A 1 164 ? 42.823 -60.477 28.283 1.00 36.46 144 ASP A CA 1
ATOM 986 C C . ASP A 1 164 ? 44.336 -60.208 28.473 1.00 38.91 144 ASP A C 1
ATOM 987 O O . ASP A 1 164 ? 44.871 -60.386 29.584 1.00 37.82 144 ASP A O 1
ATOM 992 N N . HIS A 1 165 ? 45.045 -59.947 27.376 1.00 37.97 145 HIS A N 1
ATOM 993 C CA . HIS A 1 165 ? 46.513 -59.702 27.331 1.00 34.80 145 HIS A CA 1
ATOM 994 C C . HIS A 1 165 ? 46.831 -58.508 28.248 1.00 35.22 145 HIS A C 1
ATOM 995 O O . HIS A 1 165 ? 47.821 -58.559 28.964 1.00 34.75 145 HIS A O 1
ATOM 1002 N N . MET A 1 166 ? 45.981 -57.487 28.236 1.00 30.15 146 MET A N 1
ATOM 1003 C CA . MET A 1 166 ? 46.134 -56.304 29.092 1.00 33.36 146 MET A CA 1
ATOM 1004 C C . MET A 1 166 ? 46.120 -56.760 30.560 1.00 42.91 146 MET A C 1
ATOM 1005 O O . MET A 1 166 ? 47.015 -56.322 31.329 1.00 37.20 146 MET A O 1
ATOM 1010 N N . PHE A 1 167 ? 45.204 -57.658 30.963 1.00 35.59 147 PHE A N 1
ATOM 1011 C CA . PHE A 1 167 ? 45.132 -58.094 32.384 1.00 36.26 147 PHE A CA 1
ATOM 1012 C C . PHE A 1 167 ? 46.329 -58.995 32.680 1.00 36.52 147 PHE A C 1
ATOM 1013 O O . PHE A 1 167 ? 47.077 -58.792 33.662 1.00 37.72 147 PHE A O 1
ATOM 1021 N N . LEU A 1 168 ? 46.486 -60.038 31.874 1.00 32.91 148 LEU A N 1
ATOM 1022 C CA . LEU A 1 168 ? 47.437 -61.102 32.221 1.00 34.78 148 LEU A CA 1
ATOM 1023 C C . LEU A 1 168 ? 48.863 -60.561 32.158 1.00 35.26 148 LEU A C 1
ATOM 1024 O O . LEU A 1 168 ? 49.707 -61.015 33.010 1.00 37.27 148 LEU A O 1
ATOM 1029 N N . ASP A 1 169 ? 49.156 -59.744 31.144 1.00 32.66 149 ASP A N 1
ATOM 1030 C CA . ASP A 1 169 ? 50.562 -59.390 30.810 1.00 34.43 149 ASP A CA 1
ATOM 1031 C C . ASP A 1 169 ? 50.863 -57.987 31.310 1.00 32.02 149 ASP A C 1
ATOM 1032 O O . ASP A 1 169 ? 52.056 -57.631 31.364 1.00 33.37 149 ASP A O 1
ATOM 1037 N N . GLY A 1 170 ? 49.836 -57.220 31.641 1.00 32.10 150 GLY A N 1
ATOM 1038 C CA . GLY A 1 170 ? 50.002 -55.807 32.066 1.00 35.77 150 GLY A CA 1
ATOM 1039 C C . GLY A 1 170 ? 49.642 -55.503 33.527 1.00 35.08 150 GLY A C 1
ATOM 1040 O O . GLY A 1 170 ? 50.404 -54.747 34.181 1.00 36.75 150 GLY A O 1
ATOM 1041 N N . LEU A 1 171 ? 48.511 -56.018 34.023 1.00 31.70 151 LEU A N 1
ATOM 1042 C CA . LEU A 1 171 ? 47.830 -55.533 35.249 1.00 32.42 151 LEU A CA 1
ATOM 1043 C C . LEU A 1 171 ? 47.955 -56.531 36.403 1.00 33.62 151 LEU A C 1
ATOM 1044 O O . LEU A 1 171 ? 47.904 -56.087 37.546 1.00 37.89 151 LEU A O 1
ATOM 1049 N N . GLU A 1 172 ? 48.212 -57.803 36.169 1.00 33.80 152 GLU A N 1
ATOM 1050 C CA . GLU A 1 172 ? 48.201 -58.806 37.261 1.00 36.52 152 GLU A CA 1
ATOM 1051 C C . GLU A 1 172 ? 49.639 -59.151 37.659 1.00 41.02 152 GLU A C 1
ATOM 1052 O O . GLU A 1 172 ? 50.492 -59.283 36.772 1.00 41.79 152 GLU A O 1
ATOM 1058 N N . ASP A 1 173 ? 49.829 -59.482 38.933 1.00 38.19 153 ASP A N 1
ATOM 1059 C CA . ASP A 1 173 ? 51.128 -59.958 39.444 1.00 34.33 153 ASP A CA 1
ATOM 1060 C C . ASP A 1 173 ? 51.434 -61.308 38.830 1.00 39.81 153 ASP A C 1
ATOM 1061 O O . ASP A 1 173 ? 50.508 -62.125 38.615 1.00 35.89 153 ASP A O 1
ATOM 1066 N N . ALA A 1 174 ? 52.716 -61.549 38.584 1.00 36.53 154 ALA A N 1
ATOM 1067 C CA . ALA A 1 174 ? 53.176 -62.820 38.001 1.00 39.28 154 ALA A CA 1
ATOM 1068 C C . ALA A 1 174 ? 53.385 -63.852 39.099 1.00 40.05 154 ALA A C 1
ATOM 1069 O O . ALA A 1 174 ? 53.605 -65.017 38.713 1.00 41.23 154 ALA A O 1
ATOM 1071 N N . TYR A 1 175 ? 53.442 -63.440 40.382 1.00 38.25 155 TYR A N 1
ATOM 1072 C CA . TYR A 1 175 ? 53.862 -64.332 41.496 1.00 43.59 155 TYR A CA 1
ATOM 1073 C C . TYR A 1 175 ? 52.628 -64.742 42.313 1.00 44.60 155 TYR A C 1
ATOM 1074 O O . TYR A 1 175 ? 52.473 -65.939 42.448 1.00 45.89 155 TYR A O 1
ATOM 1083 N N . ASP A 1 176 ? 51.826 -63.796 42.817 1.00 48.87 156 ASP A N 1
ATOM 1084 C CA . ASP A 1 176 ? 50.451 -64.024 43.335 1.00 45.95 156 ASP A CA 1
ATOM 1085 C C . ASP A 1 176 ? 49.530 -64.035 42.108 1.00 46.02 156 ASP A C 1
ATOM 1086 O O . ASP A 1 176 ? 48.966 -62.960 41.725 1.00 45.87 156 ASP A O 1
ATOM 1091 N N . LYS A 1 177 ? 49.480 -65.178 41.439 1.00 49.05 157 LYS A N 1
ATOM 1092 C CA . LYS A 1 177 ? 48.930 -65.295 40.064 1.00 50.95 157 LYS A CA 1
ATOM 1093 C C . LYS A 1 177 ? 47.529 -64.717 40.110 1.00 48.09 157 LYS A C 1
ATOM 1094 O O . LYS A 1 177 ? 46.822 -65.002 41.051 1.00 50.33 157 LYS A O 1
ATOM 1100 N N . GLY A 1 178 ? 47.204 -63.858 39.164 1.00 45.63 158 GLY A N 1
ATOM 1101 C CA . GLY A 1 178 ? 45.854 -63.314 38.992 1.00 41.83 158 GLY A CA 1
ATOM 1102 C C . GLY A 1 178 ? 45.593 -62.129 39.895 1.00 43.28 158 GLY A C 1
ATOM 1103 O O . GLY A 1 178 ? 44.593 -61.489 39.674 1.00 48.86 158 GLY A O 1
ATOM 1104 N N . ARG A 1 179 ? 46.466 -61.808 40.850 1.00 41.49 159 ARG A N 1
ATOM 1105 C CA . ARG A 1 179 ? 46.207 -60.693 41.786 1.00 42.44 159 ARG A CA 1
ATOM 1106 C C . ARG A 1 179 ? 46.449 -59.373 41.053 1.00 39.96 159 ARG A C 1
ATOM 1107 O O . ARG A 1 179 ? 47.519 -59.168 40.522 1.00 42.18 159 ARG A O 1
ATOM 1115 N N . LEU A 1 180 ? 45.490 -58.482 41.068 1.00 36.16 160 LEU A N 1
ATOM 1116 C CA . LEU A 1 180 ? 45.652 -57.144 40.486 1.00 40.08 160 LEU A CA 1
ATOM 1117 C C . LEU A 1 180 ? 46.551 -56.269 41.370 1.00 44.97 160 LEU A C 1
ATOM 1118 O O . LEU A 1 180 ? 46.485 -56.332 42.594 1.00 41.09 160 LEU A O 1
ATOM 1123 N N . MET A 1 181 ? 47.270 -55.349 40.755 1.00 41.64 161 MET A N 1
ATOM 1124 C CA . MET A 1 181 ? 48.212 -54.458 41.463 1.00 40.96 161 MET A CA 1
ATOM 1125 C C . MET A 1 181 ? 47.466 -53.589 42.491 1.00 37.50 161 MET A C 1
ATOM 1126 O O . MET A 1 181 ? 48.082 -53.140 43.466 1.00 38.60 161 MET A O 1
ATOM 1131 N N . GLY A 1 182 ? 46.180 -53.353 42.310 1.00 37.97 162 GLY A N 1
ATOM 1132 C CA . GLY A 1 182 ? 45.404 -52.554 43.274 1.00 40.76 162 GLY A CA 1
ATOM 1133 C C . GLY A 1 182 ? 45.304 -53.213 44.652 1.00 34.19 162 GLY A C 1
ATOM 1134 O O . GLY A 1 182 ? 45.152 -52.487 45.634 1.00 39.89 162 GLY A O 1
ATOM 1135 N N . THR A 1 183 ? 45.426 -54.527 44.741 1.00 37.11 163 THR A N 1
ATOM 1136 C CA . THR A 1 183 ? 45.441 -55.234 46.042 1.00 38.24 163 THR A CA 1
ATOM 1137 C C . THR A 1 183 ? 46.701 -54.814 46.794 1.00 41.25 163 THR A C 1
ATOM 1138 O O . THR A 1 183 ? 46.607 -54.620 48.031 1.00 41.78 163 THR A O 1
ATOM 1142 N N . PHE A 1 184 ? 47.835 -54.636 46.091 1.00 39.60 164 PHE A N 1
ATOM 1143 C CA . PHE A 1 184 ? 49.104 -54.220 46.744 1.00 36.26 164 PHE A CA 1
ATOM 1144 C C . PHE A 1 184 ? 48.958 -52.742 47.123 1.00 34.12 164 PHE A C 1
ATOM 1145 O O . PHE A 1 184 ? 49.533 -52.334 48.130 1.00 37.66 164 PHE A O 1
ATOM 1153 N N . ALA A 1 185 ? 48.180 -51.977 46.362 1.00 33.10 165 ALA A N 1
ATOM 1154 C CA . ALA A 1 185 ? 47.861 -50.582 46.721 1.00 38.60 165 ALA A CA 1
ATOM 1155 C C . ALA A 1 185 ? 47.043 -50.539 48.013 1.00 35.25 165 ALA A C 1
ATOM 1156 O O . ALA A 1 185 ? 47.271 -49.613 48.843 1.00 35.47 165 ALA A O 1
ATOM 1158 N N . GLU A 1 186 ? 46.132 -51.486 48.188 1.00 39.14 166 GLU A N 1
ATOM 1159 C CA . GLU A 1 186 ? 45.305 -51.571 49.422 1.00 42.28 166 GLU A CA 1
ATOM 1160 C C . GLU A 1 186 ? 46.245 -51.942 50.576 1.00 39.70 166 GLU A C 1
ATOM 1161 O O . GLU A 1 186 ? 46.146 -51.291 51.603 1.00 38.45 166 GLU A O 1
ATOM 1167 N N . ASP A 1 187 ? 47.181 -52.884 50.381 1.00 39.08 167 ASP A N 1
ATOM 1168 C CA . ASP A 1 187 ? 48.196 -53.222 51.424 1.00 40.24 167 ASP A CA 1
ATOM 1169 C C . ASP A 1 187 ? 48.869 -51.926 51.890 1.00 41.16 167 ASP A C 1
ATOM 1170 O O . ASP A 1 187 ? 49.031 -51.682 53.110 1.00 40.98 167 ASP A O 1
ATOM 1175 N N . CYS A 1 188 ? 49.222 -51.075 50.947 1.00 39.35 168 CYS A N 1
ATOM 1176 C CA . CYS A 1 188 ? 49.988 -49.854 51.275 1.00 41.77 168 CYS A CA 1
ATOM 1177 C C . CYS A 1 188 ? 49.068 -48.878 52.032 1.00 40.00 168 CYS A C 1
ATOM 1178 O O . CYS A 1 188 ? 49.539 -48.231 52.997 1.00 40.08 168 CYS A O 1
ATOM 1181 N N . ALA A 1 189 ? 47.813 -48.741 51.613 1.00 37.41 169 ALA A N 1
ATOM 1182 C CA . ALA A 1 189 ? 46.820 -47.893 52.320 1.00 43.75 169 ALA A CA 1
ATOM 1183 C C . ALA A 1 189 ? 46.685 -48.344 53.785 1.00 38.17 169 ALA A C 1
ATOM 1184 O O . ALA A 1 189 ? 46.777 -47.474 54.683 1.00 38.50 169 ALA A O 1
ATOM 1186 N N . GLU A 1 190 ? 46.555 -49.645 54.013 1.00 36.80 170 GLU A N 1
ATOM 1187 C CA . GLU A 1 190 ? 46.542 -50.247 55.378 1.00 43.93 170 GLU A CA 1
ATOM 1188 C C . GLU A 1 190 ? 47.866 -49.908 56.099 1.00 47.56 170 GLU A C 1
ATOM 1189 O O . GLU A 1 190 ? 47.822 -49.378 57.207 1.00 43.77 170 GLU A O 1
ATOM 1195 N N . ALA A 1 191 ? 49.028 -50.207 55.520 1.00 46.85 171 ALA A N 1
ATOM 1196 C CA . ALA A 1 191 ? 50.326 -50.049 56.220 1.00 40.65 171 ALA A CA 1
ATOM 1197 C C . ALA A 1 191 ? 50.519 -48.573 56.609 1.00 38.09 171 ALA A C 1
ATOM 1198 O O . ALA A 1 191 ? 51.042 -48.291 57.689 1.00 39.49 171 ALA A O 1
ATOM 1200 N N . TYR A 1 192 ? 50.080 -47.637 55.785 1.00 36.90 172 TYR A N 1
ATOM 1201 C CA . TYR A 1 192 ? 50.349 -46.189 55.969 1.00 36.64 172 TYR A CA 1
ATOM 1202 C C . TYR A 1 192 ? 49.162 -45.534 56.686 1.00 42.70 172 TYR A C 1
ATOM 1203 O O . TYR A 1 192 ? 49.293 -44.369 57.059 1.00 40.82 172 TYR A O 1
ATOM 1212 N N . GLY A 1 193 ? 48.018 -46.213 56.810 1.00 41.14 173 GLY A N 1
ATOM 1213 C CA . GLY A 1 193 ? 46.823 -45.574 57.401 1.00 38.92 173 GLY A CA 1
ATOM 1214 C C . GLY A 1 193 ? 46.271 -44.510 56.475 1.00 43.10 173 GLY A C 1
ATOM 1215 O O . GLY A 1 193 ? 45.903 -43.431 56.932 1.00 43.88 173 GLY A O 1
ATOM 1216 N N . PHE A 1 194 ? 46.297 -44.722 55.163 1.00 43.96 174 PHE A N 1
ATOM 1217 C CA . PHE A 1 194 ? 45.756 -43.692 54.248 1.00 39.21 174 PHE A CA 1
ATOM 1218 C C . PHE A 1 194 ? 44.256 -43.964 54.180 1.00 40.83 174 PHE A C 1
ATOM 1219 O O . PHE A 1 194 ? 43.904 -45.079 53.749 1.00 41.00 174 PHE A O 1
ATOM 1227 N N . THR A 1 195 ? 43.407 -43.049 54.652 1.00 43.14 175 THR A N 1
ATOM 1228 C CA . THR A 1 195 ? 41.932 -43.303 54.700 1.00 45.70 175 THR A CA 1
ATOM 1229 C C . THR A 1 195 ? 41.364 -43.183 53.288 1.00 44.85 175 THR A C 1
ATOM 1230 O O . THR A 1 195 ? 42.022 -42.533 52.403 1.00 39.57 175 THR A O 1
ATOM 1234 N N . ARG A 1 196 ? 40.169 -43.739 53.111 1.00 46.15 176 ARG A N 1
ATOM 1235 C CA . ARG A 1 196 ? 39.294 -43.549 51.928 1.00 45.48 176 ARG A CA 1
ATOM 1236 C C . ARG A 1 196 ? 39.202 -42.061 51.597 1.00 41.80 176 ARG A C 1
ATOM 1237 O O . ARG A 1 196 ? 39.404 -41.670 50.400 1.00 44.99 176 ARG A O 1
ATOM 1245 N N . GLU A 1 197 ? 38.987 -41.241 52.611 1.00 45.95 177 GLU A N 1
ATOM 1246 C CA . GLU A 1 197 ? 38.769 -39.790 52.448 1.00 48.77 177 GLU A CA 1
ATOM 1247 C C . GLU A 1 197 ? 40.055 -39.144 51.935 1.00 44.77 177 GLU A C 1
ATOM 1248 O O . GLU A 1 197 ? 39.943 -38.291 51.056 1.00 47.39 177 GLU A O 1
ATOM 1254 N N . ALA A 1 198 ? 41.202 -39.439 52.556 1.00 43.18 178 ALA A N 1
ATOM 1255 C CA . ALA A 1 198 ? 42.498 -38.796 52.212 1.00 41.91 178 ALA A CA 1
ATOM 1256 C C . ALA A 1 198 ? 42.879 -39.163 50.754 1.00 39.48 178 ALA A C 1
ATOM 1257 O O . ALA A 1 198 ? 43.304 -38.268 50.036 1.00 40.04 178 ALA A O 1
ATOM 1259 N N . GLN A 1 199 ? 42.705 -40.425 50.327 1.00 39.16 179 GLN A N 1
ATOM 1260 C CA . GLN A 1 199 ? 42.960 -40.892 48.936 1.00 39.99 179 GLN A CA 1
ATOM 1261 C C . GLN A 1 199 ? 42.024 -40.137 47.967 1.00 42.98 179 GLN A C 1
ATOM 1262 O O . GLN A 1 199 ? 42.494 -39.632 46.914 1.00 39.30 179 GLN A O 1
ATOM 1268 N N . ASP A 1 200 ? 40.747 -40.020 48.318 1.00 42.82 180 ASP A N 1
ATOM 1269 C CA . ASP A 1 200 ? 39.734 -39.353 47.464 1.00 42.71 180 ASP A CA 1
ATOM 1270 C C . ASP A 1 200 ? 40.102 -37.883 47.372 1.00 39.88 180 ASP A C 1
ATOM 1271 O O . ASP A 1 200 ? 39.937 -37.324 46.294 1.00 45.99 180 ASP A O 1
ATOM 1276 N N . GLU A 1 201 ? 40.606 -37.288 48.441 1.00 40.34 181 GLU A N 1
ATOM 1277 C CA . GLU A 1 201 ? 41.029 -35.858 48.382 1.00 45.62 181 GLU A CA 1
ATOM 1278 C C . GLU A 1 201 ? 42.232 -35.711 47.427 1.00 48.72 181 GLU A C 1
ATOM 1279 O O . GLU A 1 201 ? 42.364 -34.664 46.738 1.00 42.70 181 GLU A O 1
ATOM 1285 N N . PHE A 1 202 ? 43.147 -36.688 47.430 1.00 50.16 182 PHE A N 1
ATOM 1286 C CA . PHE A 1 202 ? 44.335 -36.627 46.544 1.00 44.76 182 PHE A CA 1
ATOM 1287 C C . PHE A 1 202 ? 43.814 -36.669 45.095 1.00 36.17 182 PHE A C 1
ATOM 1288 O O . PHE A 1 202 ? 44.169 -35.834 44.270 1.00 37.31 182 PHE A O 1
ATOM 1296 N N . ALA A 1 203 ? 42.923 -37.609 44.808 1.00 38.67 183 ALA A N 1
ATOM 1297 C CA . ALA A 1 203 ? 42.324 -37.799 43.474 1.00 41.11 183 ALA A CA 1
ATOM 1298 C C . ALA A 1 203 ? 41.566 -36.542 43.045 1.00 42.90 183 ALA A C 1
ATOM 1299 O O . ALA A 1 203 ? 41.711 -36.125 41.850 1.00 47.13 183 ALA A O 1
ATOM 1301 N N . VAL A 1 204 ? 40.852 -35.884 43.969 1.00 45.98 184 VAL A N 1
ATOM 1302 C CA . VAL A 1 204 ? 40.063 -34.674 43.603 1.00 42.75 184 VAL A CA 1
ATOM 1303 C C . VAL A 1 204 ? 41.042 -33.546 43.276 1.00 40.83 184 VAL A C 1
ATOM 1304 O O . VAL A 1 204 ? 40.806 -32.813 42.322 1.00 41.54 184 VAL A O 1
ATOM 1308 N N . ALA A 1 205 ? 42.148 -33.439 43.999 1.00 44.41 185 ALA A N 1
ATOM 1309 C CA . ALA A 1 205 ? 43.156 -32.403 43.698 1.00 45.17 185 ALA A CA 1
ATOM 1310 C C . ALA A 1 205 ? 43.779 -32.730 42.321 1.00 43.53 185 ALA A C 1
ATOM 1311 O O . ALA A 1 205 ? 43.898 -31.825 41.494 1.00 45.48 185 ALA A O 1
ATOM 1313 N N . SER A 1 206 ? 43.999 -34.000 42.018 1.00 40.22 186 SER A N 1
ATOM 1314 C CA . SER A 1 206 ? 44.567 -34.402 40.704 1.00 42.69 186 SER A CA 1
ATOM 1315 C C . SER A 1 206 ? 43.594 -34.006 39.575 1.00 45.09 186 SER A C 1
ATOM 1316 O O . SER A 1 206 ? 44.059 -33.277 38.652 1.00 40.04 186 SER A O 1
ATOM 1319 N N . LEU A 1 207 ? 42.308 -34.390 39.664 1.00 44.45 187 LEU A N 1
ATOM 1320 C CA . LEU A 1 207 ? 41.257 -34.009 38.662 1.00 45.55 187 LEU A CA 1
ATOM 1321 C C . LEU A 1 207 ? 41.114 -32.489 38.555 1.00 42.04 187 LEU A C 1
ATOM 1322 O O . LEU A 1 207 ? 41.156 -31.964 37.425 1.00 45.64 187 LEU A O 1
ATOM 1327 N N . THR A 1 208 ? 41.048 -31.776 39.673 1.00 46.44 188 THR A N 1
ATOM 1328 C CA . THR A 1 208 ? 40.880 -30.290 39.689 1.00 48.74 188 THR A CA 1
ATOM 1329 C C . THR A 1 208 ? 42.045 -29.643 38.928 1.00 45.01 188 THR A C 1
ATOM 1330 O O . THR A 1 208 ? 41.800 -28.819 38.015 1.00 48.21 188 THR A O 1
ATOM 1334 N N . ARG A 1 209 ? 43.277 -29.986 39.320 1.00 44.82 189 ARG A N 1
ATOM 1335 C CA . ARG A 1 209 ? 44.535 -29.468 38.716 1.00 40.66 189 ARG A CA 1
ATOM 1336 C C . ARG A 1 209 ? 44.583 -29.760 37.217 1.00 36.29 189 ARG A C 1
ATOM 1337 O O . ARG A 1 209 ? 44.919 -28.855 36.452 1.00 35.70 189 ARG A O 1
ATOM 1345 N N . ALA A 1 210 ? 44.221 -30.966 36.808 1.00 34.36 190 ALA A N 1
ATOM 1346 C CA . ALA A 1 210 ? 44.199 -31.349 35.378 1.00 38.46 190 ALA A CA 1
ATOM 1347 C C . ALA A 1 210 ? 43.142 -30.516 34.640 1.00 45.69 190 ALA A C 1
ATOM 1348 O O . ALA A 1 210 ? 43.449 -30.016 33.514 1.00 42.53 190 ALA A O 1
ATOM 1350 N N . GLN A 1 211 ? 41.938 -30.392 35.225 1.00 44.65 191 GLN A N 1
ATOM 1351 C CA . GLN A 1 211 ? 40.802 -29.642 34.603 1.00 46.07 191 GLN A CA 1
ATOM 1352 C C . GLN A 1 211 ? 41.219 -28.195 34.440 1.00 44.42 191 GLN A C 1
ATOM 1353 O O . GLN A 1 211 ? 41.053 -27.642 33.361 1.00 44.31 191 GLN A O 1
ATOM 1359 N N . GLN A 1 212 ? 41.870 -27.660 35.456 1.00 45.97 192 GLN A N 1
ATOM 1360 C CA . GLN A 1 212 ? 42.347 -26.267 35.404 1.00 47.62 192 GLN A CA 1
ATOM 1361 C C . GLN A 1 212 ? 43.514 -26.129 34.409 1.00 50.81 192 GLN A C 1
ATOM 1362 O O . GLN A 1 212 ? 43.569 -25.089 33.711 1.00 44.53 192 GLN A O 1
ATOM 1368 N N . ALA A 1 213 ? 44.422 -27.118 34.321 1.00 48.71 193 ALA A N 1
ATOM 1369 C CA . ALA A 1 213 ? 45.595 -27.054 33.412 1.00 45.24 193 ALA A CA 1
ATOM 1370 C C . ALA A 1 213 ? 45.040 -27.025 31.997 1.00 37.48 193 ALA A C 1
ATOM 1371 O O . ALA A 1 213 ? 45.479 -26.180 31.178 1.00 35.87 193 ALA A O 1
ATOM 1373 N N . MET A 1 214 ? 44.092 -27.920 31.737 1.00 39.12 194 MET A N 1
ATOM 1374 C CA . MET A 1 214 ? 43.397 -27.972 30.427 1.00 42.07 194 MET A CA 1
ATOM 1375 C C . MET A 1 214 ? 42.822 -26.589 30.095 1.00 44.98 194 MET A C 1
ATOM 1376 O O . MET A 1 214 ? 43.238 -26.000 29.069 1.00 50.43 194 MET A O 1
ATOM 1381 N N . ARG A 1 215 ? 42.012 -26.021 30.982 1.00 45.93 195 ARG A N 1
ATOM 1382 C CA . ARG A 1 215 ? 41.221 -24.794 30.692 1.00 49.24 195 ARG A CA 1
ATOM 1383 C C . ARG A 1 215 ? 42.215 -23.647 30.479 1.00 47.30 195 ARG A C 1
ATOM 1384 O O . ARG A 1 215 ? 42.002 -22.881 29.567 1.00 45.89 195 ARG A O 1
ATOM 1392 N N . ASP A 1 216 ? 43.324 -23.576 31.220 1.00 42.43 196 ASP A N 1
ATOM 1393 C CA . ASP A 1 216 ? 44.267 -22.426 31.093 1.00 42.95 196 ASP A CA 1
ATOM 1394 C C . ASP A 1 216 ? 45.306 -22.677 29.984 1.00 42.73 196 ASP A C 1
ATOM 1395 O O . ASP A 1 216 ? 46.222 -21.886 29.866 1.00 42.99 196 ASP A O 1
ATOM 1400 N N . GLY A 1 217 ? 45.194 -23.754 29.214 1.00 41.77 197 GLY A N 1
ATOM 1401 C CA . GLY A 1 217 ? 46.145 -24.045 28.125 1.00 46.17 197 GLY A CA 1
ATOM 1402 C C . GLY A 1 217 ? 47.500 -24.567 28.607 1.00 43.69 197 GLY A C 1
ATOM 1403 O O . GLY A 1 217 ? 48.448 -24.445 27.859 1.00 41.69 197 GLY A O 1
ATOM 1404 N N . ARG A 1 218 ? 47.621 -25.106 29.817 1.00 44.53 198 ARG A N 1
ATOM 1405 C CA . ARG A 1 218 ? 48.952 -25.485 30.366 1.00 42.90 198 ARG A CA 1
ATOM 1406 C C . ARG A 1 218 ? 49.438 -26.837 29.791 1.00 43.97 198 ARG A C 1
ATOM 1407 O O . ARG A 1 218 ? 50.617 -27.162 29.993 1.00 41.58 198 ARG A O 1
ATOM 1415 N N . PHE A 1 219 ? 48.589 -27.581 29.087 1.00 36.25 199 PHE A N 1
ATOM 1416 C CA . PHE A 1 219 ? 48.985 -28.774 28.307 1.00 41.30 199 PHE A CA 1
ATOM 1417 C C . PHE A 1 219 ? 49.225 -28.463 26.821 1.00 39.89 199 PHE A C 1
ATOM 1418 O O . PHE A 1 219 ? 49.816 -29.302 26.116 1.00 39.53 199 PHE A O 1
ATOM 1426 N N . GLN A 1 220 ? 48.852 -27.295 26.338 1.00 41.80 200 GLN A N 1
ATOM 1427 C CA . GLN A 1 220 ? 48.904 -27.036 24.882 1.00 45.95 200 GLN A CA 1
ATOM 1428 C C . GLN A 1 220 ? 50.325 -27.181 24.319 1.00 39.48 200 GLN A C 1
ATOM 1429 O O . GLN A 1 220 ? 50.399 -27.745 23.253 1.00 37.66 200 GLN A O 1
ATOM 1435 N N . ALA A 1 221 ? 51.366 -26.680 24.968 1.00 37.05 201 ALA A N 1
ATOM 1436 C CA . ALA A 1 221 ? 52.759 -26.719 24.470 1.00 39.43 201 ALA A CA 1
ATOM 1437 C C . ALA A 1 221 ? 53.311 -28.161 24.401 1.00 40.48 201 ALA A C 1
ATOM 1438 O O . ALA A 1 221 ? 54.233 -28.368 23.607 1.00 34.56 201 ALA A O 1
ATOM 1440 N N . GLU A 1 222 ? 52.732 -29.126 25.136 1.00 35.88 202 GLU A N 1
ATOM 1441 C CA . GLU A 1 222 ? 53.322 -30.481 25.302 1.00 38.10 202 GLU A CA 1
ATOM 1442 C C . GLU A 1 222 ? 52.559 -31.485 24.434 1.00 37.43 202 GLU A C 1
ATOM 1443 O O . GLU A 1 222 ? 53.074 -32.593 24.288 1.00 38.51 202 GLU A O 1
ATOM 1449 N N . ILE A 1 223 ? 51.394 -31.122 23.863 1.00 34.29 203 ILE A N 1
ATOM 1450 C CA . ILE A 1 223 ? 50.515 -32.114 23.172 1.00 35.31 203 ILE A CA 1
ATOM 1451 C C . ILE A 1 223 ? 50.666 -31.967 21.655 1.00 35.52 203 ILE A C 1
ATOM 1452 O O . ILE A 1 223 ? 50.641 -30.855 21.178 1.00 35.53 203 ILE A O 1
ATOM 1457 N N . VAL A 1 224 ? 50.758 -33.089 20.938 1.00 36.11 204 VAL A N 1
ATOM 1458 C CA . VAL A 1 224 ? 50.613 -33.133 19.465 1.00 37.54 204 VAL A CA 1
ATOM 1459 C C . VAL A 1 224 ? 49.221 -33.703 19.211 1.00 38.91 204 VAL A C 1
ATOM 1460 O O . VAL A 1 224 ? 48.889 -34.780 19.714 1.00 32.65 204 VAL A O 1
ATOM 1464 N N . PRO A 1 225 ? 48.362 -32.993 18.452 1.00 36.58 205 PRO A N 1
ATOM 1465 C CA . PRO A 1 225 ? 47.033 -33.504 18.126 1.00 39.41 205 PRO A CA 1
ATOM 1466 C C . PRO A 1 225 ? 47.133 -34.646 17.111 1.00 40.20 205 PRO A C 1
ATOM 1467 O O . PRO A 1 225 ? 48.096 -34.707 16.433 1.00 43.43 205 PRO A O 1
ATOM 1471 N N . LEU A 1 226 ? 46.191 -35.574 17.146 1.00 37.39 206 LEU A N 1
ATOM 1472 C CA . LEU A 1 226 ? 46.008 -36.606 16.121 1.00 41.75 206 LEU A CA 1
ATOM 1473 C C . LEU A 1 226 ? 44.677 -36.346 15.393 1.00 47.58 206 LEU A C 1
ATOM 1474 O O . LEU A 1 226 ? 43.682 -35.926 16.039 1.00 42.07 206 LEU A O 1
ATOM 1479 N N . THR A 1 227 ? 44.636 -36.686 14.115 1.00 48.52 207 THR A N 1
ATOM 1480 C CA . THR A 1 227 ? 43.386 -36.772 13.320 1.00 47.45 207 THR A CA 1
ATOM 1481 C C . THR A 1 227 ? 42.912 -38.215 13.357 1.00 43.84 207 THR A C 1
ATOM 1482 O O . THR A 1 227 ? 43.675 -39.078 12.950 1.00 49.95 207 THR A O 1
ATOM 1486 N N . VAL A 1 228 ? 41.719 -38.467 13.890 1.00 45.35 208 VAL A N 1
ATOM 1487 C CA . VAL A 1 228 ? 41.120 -39.832 13.969 1.00 53.78 208 VAL A CA 1
ATOM 1488 C C . VAL A 1 228 ? 39.960 -39.911 12.954 1.00 57.28 208 VAL A C 1
ATOM 1489 O O . VAL A 1 228 ? 39.204 -38.921 12.809 1.00 54.74 208 VAL A O 1
ATOM 1493 N N . THR A 1 229 ? 39.838 -41.034 12.255 1.00 64.87 209 THR A N 1
ATOM 1494 C CA . THR A 1 229 ? 38.841 -41.239 11.176 1.00 78.14 209 THR A CA 1
ATOM 1495 C C . THR A 1 229 ? 37.694 -42.053 11.773 1.00 80.16 209 THR A C 1
ATOM 1496 O O . THR A 1 229 ? 37.901 -43.245 12.021 1.00 78.46 209 THR A O 1
ATOM 1500 N N . ALA A 1 230 ? 36.565 -41.390 12.039 1.00 86.66 210 ALA A N 1
ATOM 1501 C CA . ALA A 1 230 ? 35.303 -41.983 12.543 1.00 99.49 210 ALA A CA 1
ATOM 1502 C C . ALA A 1 230 ? 34.396 -42.382 11.357 1.00 108.92 210 ALA A C 1
ATOM 1503 O O . ALA A 1 230 ? 33.375 -41.695 11.113 1.00 101.75 210 ALA A O 1
ATOM 1505 N N . GLY A 1 231 ? 34.754 -43.461 10.644 1.00 105.00 211 GLY A N 1
ATOM 1506 C CA . GLY A 1 231 ? 34.028 -43.981 9.467 1.00 103.80 211 GLY A CA 1
ATOM 1507 C C . GLY A 1 231 ? 34.266 -43.125 8.232 1.00 109.14 211 GLY A C 1
ATOM 1508 O O . GLY A 1 231 ? 35.296 -43.321 7.560 1.00 103.94 211 GLY A O 1
ATOM 1509 N N . LYS A 1 232 ? 33.347 -42.202 7.935 1.00 117.42 212 LYS A N 1
ATOM 1510 C CA . LYS A 1 232 ? 33.460 -41.253 6.789 1.00 114.88 212 LYS A CA 1
ATOM 1511 C C . LYS A 1 232 ? 33.941 -39.899 7.325 1.00 99.76 212 LYS A C 1
ATOM 1512 O O . LYS A 1 232 ? 34.735 -39.244 6.645 1.00 88.73 212 LYS A O 1
ATOM 1518 N N . THR A 1 233 ? 33.518 -39.538 8.534 1.00 96.41 213 THR A N 1
ATOM 1519 C CA . THR A 1 233 ? 33.923 -38.297 9.249 1.00 97.24 213 THR A CA 1
ATOM 1520 C C . THR A 1 233 ? 35.415 -38.374 9.656 1.00 87.74 213 THR A C 1
ATOM 1521 O O . THR A 1 233 ? 35.978 -39.480 9.723 1.00 81.37 213 THR A O 1
ATOM 1525 N N . GLU A 1 234 ? 36.036 -37.224 9.917 1.00 79.15 214 GLU A N 1
ATOM 1526 C CA . GLU A 1 234 ? 37.374 -37.089 10.552 1.00 67.20 214 GLU A CA 1
ATOM 1527 C C . GLU A 1 234 ? 37.243 -36.201 11.792 1.00 68.31 214 GLU A C 1
ATOM 1528 O O . GLU A 1 234 ? 36.474 -35.237 11.739 1.00 60.66 214 GLU A O 1
ATOM 1534 N N . ARG A 1 235 ? 37.970 -36.504 12.872 1.00 59.40 215 ARG A N 1
ATOM 1535 C CA . ARG A 1 235 ? 37.929 -35.673 14.103 1.00 61.67 215 ARG A CA 1
ATOM 1536 C C . ARG A 1 235 ? 39.358 -35.356 14.580 1.00 53.09 215 ARG A C 1
ATOM 1537 O O . ARG A 1 235 ? 40.237 -36.241 14.569 1.00 54.62 215 ARG A O 1
ATOM 1545 N N . LEU A 1 236 ? 39.537 -34.126 15.031 1.00 45.96 216 LEU A N 1
ATOM 1546 C CA . LEU A 1 236 ? 40.780 -33.597 15.601 1.00 49.01 216 LEU A CA 1
ATOM 1547 C C . LEU A 1 236 ? 40.732 -33.877 17.110 1.00 55.44 216 LEU A C 1
ATOM 1548 O O . LEU A 1 236 ? 39.825 -33.330 17.789 1.00 49.75 216 LEU A O 1
ATOM 1553 N N . VAL A 1 237 ? 41.603 -34.777 17.598 1.00 41.01 217 VAL A N 1
ATOM 1554 C CA . VAL A 1 237 ? 41.772 -35.062 19.059 1.00 41.01 217 VAL A CA 1
ATOM 1555 C C . VAL A 1 237 ? 43.019 -34.312 19.527 1.00 39.64 217 VAL A C 1
ATOM 1556 O O . VAL A 1 237 ? 44.111 -34.700 19.119 1.00 40.78 217 VAL A O 1
ATOM 1560 N N . ASP A 1 238 ? 42.829 -33.217 20.261 1.00 39.05 218 ASP A N 1
ATOM 1561 C CA . ASP A 1 238 ? 43.887 -32.253 20.662 1.00 38.79 218 ASP A CA 1
ATOM 1562 C C . ASP A 1 238 ? 43.865 -32.066 22.173 1.00 37.85 218 ASP A C 1
ATOM 1563 O O . ASP A 1 238 ? 44.584 -31.184 22.641 1.00 35.59 218 ASP A O 1
ATOM 1568 N N . SER A 1 239 ? 43.045 -32.832 22.898 1.00 35.41 219 SER A N 1
ATOM 1569 C CA . SER A 1 239 ? 42.942 -32.670 24.367 1.00 41.44 219 SER A CA 1
ATOM 1570 C C . SER A 1 239 ? 42.682 -34.006 25.053 1.00 36.87 219 SER A C 1
ATOM 1571 O O . SER A 1 239 ? 42.141 -34.933 24.411 1.00 39.04 219 SER A O 1
ATOM 1574 N N . ASP A 1 240 ? 43.088 -34.071 26.326 1.00 42.07 220 ASP A N 1
ATOM 1575 C CA . ASP A 1 240 ? 42.997 -35.278 27.193 1.00 41.03 220 ASP A CA 1
ATOM 1576 C C . ASP A 1 240 ? 41.528 -35.615 27.386 1.00 37.85 220 ASP A C 1
ATOM 1577 O O . ASP A 1 240 ? 40.763 -34.719 27.759 1.00 40.54 220 ASP A O 1
ATOM 1582 N N . GLU A 1 241 ? 41.170 -36.870 27.161 1.00 40.72 221 GLU A N 1
ATOM 1583 C CA . GLU A 1 241 ? 39.763 -37.307 27.139 1.00 43.75 221 GLU A CA 1
ATOM 1584 C C . GLU A 1 241 ? 39.164 -37.311 28.551 1.00 48.97 221 GLU A C 1
ATOM 1585 O O . GLU A 1 241 ? 37.927 -37.075 28.660 1.00 49.98 221 GLU A O 1
ATOM 1591 N N . GLN A 1 242 ? 39.949 -37.651 29.582 1.00 46.78 222 GLN A N 1
ATOM 1592 C CA . GLN A 1 242 ? 39.384 -38.187 30.851 1.00 49.77 222 GLN A CA 1
ATOM 1593 C C . GLN A 1 242 ? 38.982 -37.091 31.830 1.00 43.88 222 GLN A C 1
ATOM 1594 O O . GLN A 1 242 ? 37.908 -37.178 32.401 1.00 43.89 222 GLN A O 1
ATOM 1600 N N . PRO A 1 243 ? 39.772 -36.028 32.057 1.00 41.49 223 PRO A N 1
ATOM 1601 C CA . PRO A 1 243 ? 39.422 -35.052 33.083 1.00 48.20 223 PRO A CA 1
ATOM 1602 C C . PRO A 1 243 ? 38.016 -34.473 32.854 1.00 52.83 223 PRO A C 1
ATOM 1603 O O . PRO A 1 243 ? 37.173 -34.591 33.733 1.00 51.49 223 PRO A O 1
ATOM 1607 N N . PRO A 1 244 ? 37.648 -33.958 31.661 1.00 56.24 224 PRO A N 1
ATOM 1608 C CA . PRO A 1 244 ? 36.273 -33.488 31.434 1.00 50.51 224 PRO A CA 1
ATOM 1609 C C . PRO A 1 244 ? 35.137 -34.477 31.738 1.00 52.36 224 PRO A C 1
ATOM 1610 O O . PRO A 1 244 ? 34.085 -34.023 31.968 1.00 61.60 224 PRO A O 1
ATOM 1614 N N . LYS A 1 245 ? 35.364 -35.784 31.746 1.00 50.37 225 LYS A N 1
ATOM 1615 C CA . LYS A 1 245 ? 34.300 -36.812 31.906 1.00 55.04 225 LYS A CA 1
ATOM 1616 C C . LYS A 1 245 ? 34.189 -37.306 33.348 1.00 53.25 225 LYS A C 1
ATOM 1617 O O . LYS A 1 245 ? 33.388 -38.197 33.615 1.00 63.76 225 LYS A O 1
ATOM 1623 N N . ALA A 1 246 ? 34.980 -36.744 34.234 1.00 50.99 226 ALA A N 1
ATOM 1624 C CA . ALA A 1 246 ? 35.088 -37.099 35.656 1.00 59.36 226 ALA A CA 1
ATOM 1625 C C . ALA A 1 246 ? 33.864 -36.612 36.445 1.00 67.44 226 ALA A C 1
ATOM 1626 O O . ALA A 1 246 ? 33.626 -35.396 36.500 1.00 63.38 226 ALA A O 1
ATOM 1628 N N . ARG A 1 247 ? 33.208 -37.536 37.140 1.00 72.16 227 ARG A N 1
ATOM 1629 C CA . ARG A 1 247 ? 32.060 -37.267 38.040 1.00 71.40 227 ARG A CA 1
ATOM 1630 C C . ARG A 1 247 ? 32.566 -37.036 39.471 1.00 62.01 227 ARG A C 1
ATOM 1631 O O . ARG A 1 247 ? 32.584 -38.002 40.211 1.00 64.87 227 ARG A O 1
ATOM 1639 N N . LEU A 1 248 ? 32.942 -35.810 39.859 1.00 64.36 228 LEU A N 1
ATOM 1640 C CA . LEU A 1 248 ? 33.408 -35.478 41.241 1.00 69.26 228 LEU A CA 1
ATOM 1641 C C . LEU A 1 248 ? 32.393 -35.970 42.283 1.00 72.46 228 LEU A C 1
ATOM 1642 O O . LEU A 1 248 ? 32.813 -36.474 43.329 1.00 76.36 228 LEU A O 1
ATOM 1647 N N . ASP A 1 249 ? 31.100 -35.840 42.000 1.00 72.52 229 ASP A N 1
ATOM 1648 C CA . ASP A 1 249 ? 30.000 -36.225 42.923 1.00 68.48 229 ASP A CA 1
ATOM 1649 C C . ASP A 1 249 ? 30.047 -37.734 43.213 1.00 65.66 229 ASP A C 1
ATOM 1650 O O . ASP A 1 249 ? 29.733 -38.101 44.351 1.00 71.58 229 ASP A O 1
ATOM 1655 N N . LYS A 1 250 ? 30.394 -38.591 42.243 1.00 58.86 230 LYS A N 1
ATOM 1656 C CA . LYS A 1 250 ? 30.400 -40.069 42.431 1.00 64.30 230 LYS A CA 1
ATOM 1657 C C . LYS A 1 250 ? 31.635 -40.574 43.226 1.00 60.46 230 LYS A C 1
ATOM 1658 O O . LYS A 1 250 ? 31.581 -41.726 43.740 1.00 59.62 230 LYS A O 1
ATOM 1664 N N . ILE A 1 251 ? 32.694 -39.765 43.385 1.00 59.70 231 ILE A N 1
ATOM 1665 C CA . ILE A 1 251 ? 34.005 -40.211 43.969 1.00 59.03 231 ILE A CA 1
ATOM 1666 C C . ILE A 1 251 ? 33.778 -40.725 45.386 1.00 56.27 231 ILE A C 1
ATOM 1667 O O . ILE A 1 251 ? 34.170 -41.854 45.659 1.00 53.56 231 ILE A O 1
ATOM 1672 N N . PRO A 1 252 ? 33.113 -39.984 46.314 1.00 58.69 232 PRO A N 1
ATOM 1673 C CA . PRO A 1 252 ? 32.910 -40.496 47.671 1.00 56.09 232 PRO A CA 1
ATOM 1674 C C . PRO A 1 252 ? 31.918 -41.663 47.764 1.00 51.27 232 PRO A C 1
ATOM 1675 O O . PRO A 1 252 ? 31.873 -42.230 48.834 1.00 55.68 232 PRO A O 1
ATOM 1679 N N . THR A 1 253 ? 31.303 -42.100 46.654 1.00 54.60 233 THR A N 1
ATOM 1680 C CA . THR A 1 253 ? 30.199 -43.100 46.623 1.00 49.71 233 THR A CA 1
ATOM 1681 C C . THR A 1 253 ? 30.640 -44.434 46.031 1.00 57.91 233 THR A C 1
ATOM 1682 O O . THR A 1 253 ? 29.865 -45.391 46.147 1.00 55.62 233 THR A O 1
ATOM 1686 N N . LEU A 1 254 ? 31.783 -44.499 45.350 1.00 55.75 234 LEU A N 1
ATOM 1687 C CA . LEU A 1 254 ? 32.249 -45.756 44.712 1.00 54.06 234 LEU A CA 1
ATOM 1688 C C . LEU A 1 254 ? 32.506 -46.802 45.789 1.00 48.01 234 LEU A C 1
ATOM 1689 O O . LEU A 1 254 ? 32.905 -46.425 46.892 1.00 46.88 234 LEU A O 1
ATOM 1694 N N . LYS A 1 255 ? 32.336 -48.073 45.452 1.00 50.88 235 LYS A N 1
ATOM 1695 C CA . LYS A 1 255 ? 32.744 -49.208 46.313 1.00 61.74 235 LYS A CA 1
ATOM 1696 C C . LYS A 1 255 ? 34.262 -49.351 46.240 1.00 62.30 235 LYS A C 1
ATOM 1697 O O . LYS A 1 255 ? 34.884 -48.917 45.274 1.00 59.95 235 LYS A O 1
ATOM 1703 N N . PRO A 1 256 ? 34.897 -50.001 47.236 1.00 61.70 236 PRO A N 1
ATOM 1704 C CA . PRO A 1 256 ? 36.294 -50.411 47.112 1.00 58.71 236 PRO A CA 1
ATOM 1705 C C . PRO A 1 256 ? 36.384 -51.276 45.853 1.00 61.37 236 PRO A C 1
ATOM 1706 O O . PRO A 1 256 ? 35.420 -51.929 45.582 1.00 57.31 236 PRO A O 1
ATOM 1710 N N . ALA A 1 257 ? 37.516 -51.270 45.143 1.00 55.28 237 ALA A N 1
ATOM 1711 C CA . ALA A 1 257 ? 37.686 -51.979 43.857 1.00 47.24 237 ALA A CA 1
ATOM 1712 C C . ALA A 1 257 ? 38.474 -53.270 44.057 1.00 48.09 237 ALA A C 1
ATOM 1713 O O . ALA A 1 257 ? 38.285 -54.152 43.245 1.00 51.48 237 ALA A O 1
ATOM 1715 N N . PHE A 1 258 ? 39.345 -53.379 45.068 1.00 43.93 238 PHE A N 1
ATOM 1716 C CA . PHE A 1 258 ? 40.341 -54.487 45.126 1.00 45.80 238 PHE A CA 1
ATOM 1717 C C . PHE A 1 258 ? 40.116 -55.379 46.356 1.00 44.42 238 PHE A C 1
ATOM 1718 O O . PHE A 1 258 ? 40.551 -56.552 46.377 1.00 48.43 238 PHE A O 1
ATOM 1726 N N . ARG A 1 259 ? 39.468 -54.854 47.385 1.00 52.11 239 ARG A N 1
ATOM 1727 C CA . ARG A 1 259 ? 39.335 -55.589 48.674 1.00 58.78 239 ARG A CA 1
ATOM 1728 C C . ARG A 1 259 ? 38.010 -55.199 49.346 1.00 57.96 239 ARG A C 1
ATOM 1729 O O . ARG A 1 259 ? 37.717 -53.965 49.459 1.00 49.68 239 ARG A O 1
ATOM 1737 N N . GLU A 1 260 ? 37.233 -56.218 49.728 1.00 58.82 240 GLU A N 1
ATOM 1738 C CA . GLU A 1 260 ? 36.041 -56.111 50.611 1.00 58.44 240 GLU A CA 1
ATOM 1739 C C . GLU A 1 260 ? 36.393 -55.170 51.761 1.00 51.71 240 GLU A C 1
ATOM 1740 O O . GLU A 1 260 ? 37.325 -55.489 52.491 1.00 50.82 240 GLU A O 1
ATOM 1746 N N . GLY A 1 261 ? 35.716 -54.035 51.880 1.00 49.38 241 GLY A N 1
ATOM 1747 C CA . GLY A 1 261 ? 35.861 -53.131 53.033 1.00 49.07 241 GLY A CA 1
ATOM 1748 C C . GLY A 1 261 ? 37.104 -52.272 52.913 1.00 55.90 241 GLY A C 1
ATOM 1749 O O . GLY A 1 261 ? 37.541 -51.708 53.934 1.00 50.04 241 GLY A O 1
ATOM 1750 N N . GLY A 1 262 ? 37.647 -52.136 51.702 1.00 52.10 242 GLY A N 1
ATOM 1751 C CA . GLY A 1 262 ? 38.916 -51.418 51.474 1.00 46.54 242 GLY A CA 1
ATOM 1752 C C . GLY A 1 262 ? 38.645 -49.950 51.247 1.00 48.44 242 GLY A C 1
ATOM 1753 O O . GLY A 1 262 ? 37.506 -49.538 51.450 1.00 49.47 242 GLY A O 1
ATOM 1754 N N . THR A 1 263 ? 39.645 -49.235 50.734 1.00 43.77 243 THR A N 1
ATOM 1755 C CA . THR A 1 263 ? 39.716 -47.766 50.614 1.00 41.72 243 THR A CA 1
ATOM 1756 C C . THR A 1 263 ? 40.001 -47.400 49.154 1.00 45.62 243 THR A C 1
ATOM 1757 O O . THR A 1 263 ? 39.717 -46.270 48.715 1.00 38.33 243 THR A O 1
ATOM 1761 N N . VAL A 1 264 ? 40.621 -48.317 48.426 1.00 44.20 244 VAL A N 1
ATOM 1762 C CA . VAL A 1 264 ? 41.046 -48.027 47.039 1.00 46.76 244 VAL A CA 1
ATOM 1763 C C . VAL A 1 264 ? 39.881 -48.345 46.105 1.00 39.92 244 VAL A C 1
ATOM 1764 O O . VAL A 1 264 ? 39.452 -49.496 46.115 1.00 44.73 244 VAL A O 1
ATOM 1768 N N . THR A 1 265 ? 39.591 -47.424 45.200 1.00 40.14 245 THR A N 1
ATOM 1769 C CA . THR A 1 265 ? 38.450 -47.466 44.248 1.00 47.19 245 THR A CA 1
ATOM 1770 C C . THR A 1 265 ? 38.961 -47.134 42.844 1.00 50.80 245 THR A C 1
ATOM 1771 O O . THR A 1 265 ? 40.113 -46.644 42.731 1.00 46.42 245 THR A O 1
ATOM 1775 N N . ALA A 1 266 ? 38.079 -47.240 41.848 1.00 46.88 246 ALA A N 1
ATOM 1776 C CA . ALA A 1 266 ? 38.335 -46.812 40.461 1.00 45.54 246 ALA A CA 1
ATOM 1777 C C . ALA A 1 266 ? 38.723 -45.331 40.450 1.00 41.58 246 ALA A C 1
ATOM 1778 O O . ALA A 1 266 ? 39.554 -44.953 39.628 1.00 42.77 246 ALA A O 1
ATOM 1780 N N . ALA A 1 267 ? 38.191 -44.471 41.310 1.00 42.79 247 ALA A N 1
ATOM 1781 C CA . ALA A 1 267 ? 38.508 -43.018 41.199 1.00 41.61 247 ALA A CA 1
ATOM 1782 C C . ALA A 1 267 ? 39.789 -42.619 41.958 1.00 44.14 247 ALA A C 1
ATOM 1783 O O . ALA A 1 267 ? 40.249 -41.527 41.703 1.00 46.17 247 ALA A O 1
ATOM 1785 N N . ASN A 1 268 ? 40.359 -43.412 42.880 1.00 44.88 248 ASN A N 1
ATOM 1786 C CA . ASN A 1 268 ? 41.640 -42.995 43.530 1.00 44.50 248 ASN A CA 1
ATOM 1787 C C . ASN A 1 268 ? 42.785 -43.885 43.002 1.00 43.88 248 ASN A C 1
ATOM 1788 O O . ASN A 1 268 ? 43.860 -43.918 43.623 1.00 40.96 248 ASN A O 1
ATOM 1793 N N . SER A 1 269 ? 42.465 -44.684 41.983 1.00 38.90 249 SER A N 1
ATOM 1794 C CA . SER A 1 269 ? 43.352 -45.458 41.089 1.00 41.63 249 SER A CA 1
ATOM 1795 C C . SER A 1 269 ? 43.413 -44.749 39.729 1.00 44.41 249 SER A C 1
ATOM 1796 O O . SER A 1 269 ? 42.468 -44.005 39.410 1.00 48.02 249 SER A O 1
ATOM 1799 N N . SER A 1 270 ? 44.494 -44.924 38.967 1.00 41.44 250 SER A N 1
ATOM 1800 C CA . SER A 1 270 ? 44.588 -44.391 37.589 1.00 39.78 250 SER A CA 1
ATOM 1801 C C . SER A 1 270 ? 43.634 -45.224 36.748 1.00 36.29 250 SER A C 1
ATOM 1802 O O . SER A 1 270 ? 43.382 -46.355 37.102 1.00 42.41 250 SER A O 1
ATOM 1805 N N . SER A 1 271 ? 43.290 -44.750 35.584 1.00 39.87 251 SER A N 1
ATOM 1806 C CA . SER A 1 271 ? 42.479 -45.512 34.618 1.00 43.59 251 SER A CA 1
ATOM 1807 C C . SER A 1 271 ? 43.354 -46.054 33.469 1.00 40.11 251 SER A C 1
ATOM 1808 O O . SER A 1 271 ? 44.452 -45.535 33.200 1.00 39.97 251 SER A O 1
ATOM 1811 N N . ILE A 1 272 ? 42.833 -47.085 32.818 1.00 40.42 252 ILE A N 1
ATOM 1812 C CA . ILE A 1 272 ? 43.294 -47.645 31.526 1.00 38.51 252 ILE A CA 1
ATOM 1813 C C . ILE A 1 272 ? 43.222 -46.523 30.510 1.00 37.16 252 ILE A C 1
ATOM 1814 O O . ILE A 1 272 ? 42.282 -45.736 30.548 1.00 38.80 252 ILE A O 1
ATOM 1819 N N . SER A 1 273 ? 44.241 -46.416 29.674 1.00 37.20 253 SER A N 1
ATOM 1820 C CA . SER A 1 273 ? 44.434 -45.224 28.833 1.00 34.92 253 SER A CA 1
ATOM 1821 C C . SER A 1 273 ? 45.292 -45.622 27.639 1.00 34.24 253 SER A C 1
ATOM 1822 O O . SER A 1 273 ? 45.998 -46.658 27.696 1.00 33.58 253 SER A O 1
ATOM 1825 N N . ASP A 1 274 ? 45.108 -44.872 26.558 1.00 37.53 254 ASP A N 1
ATOM 1826 C CA . ASP A 1 274 ? 45.845 -45.039 25.297 1.00 34.62 254 ASP A CA 1
ATOM 1827 C C . ASP A 1 274 ? 46.658 -43.768 25.103 1.00 33.81 254 ASP A C 1
ATOM 1828 O O . ASP A 1 274 ? 46.076 -42.684 25.228 1.00 33.29 254 ASP A O 1
ATOM 1833 N N . GLY A 1 275 ? 47.946 -43.876 24.765 1.00 32.44 255 GLY A N 1
ATOM 1834 C CA . GLY A 1 275 ? 48.763 -42.658 24.537 1.00 32.88 255 GLY A CA 1
ATOM 1835 C C . GLY A 1 275 ? 50.218 -42.966 24.252 1.00 32.87 255 GLY A C 1
ATOM 1836 O O . GLY A 1 275 ? 50.589 -44.137 24.295 1.00 29.99 255 GLY A O 1
ATOM 1837 N N . ALA A 1 276 ? 50.986 -41.924 23.939 1.00 33.59 256 ALA A N 1
ATOM 1838 C CA . ALA A 1 276 ? 52.413 -42.014 23.627 1.00 32.23 256 ALA A CA 1
ATOM 1839 C C . ALA A 1 276 ? 53.109 -40.700 23.943 1.00 31.24 256 ALA A C 1
ATOM 1840 O O . ALA A 1 276 ? 52.438 -39.650 24.006 1.00 30.71 256 ALA A O 1
ATOM 1842 N N . ALA A 1 277 ? 54.434 -40.794 24.092 1.00 26.72 257 ALA A N 1
ATOM 1843 C CA . ALA A 1 277 ? 55.293 -39.637 24.371 1.00 30.14 257 ALA A CA 1
ATOM 1844 C C . ALA A 1 277 ? 56.671 -39.904 23.795 1.00 28.94 257 ALA A C 1
ATOM 1845 O O . ALA A 1 277 ? 57.073 -41.101 23.716 1.00 29.67 257 ALA A O 1
ATOM 1847 N N . ALA A 1 278 ? 57.353 -38.841 23.376 1.00 28.51 258 ALA A N 1
ATOM 1848 C CA . ALA A 1 278 ? 58.687 -39.009 22.767 1.00 31.27 258 ALA A CA 1
ATOM 1849 C C . ALA A 1 278 ? 59.505 -37.771 23.056 1.00 31.28 258 ALA A C 1
ATOM 1850 O O . ALA A 1 278 ? 58.905 -36.667 23.149 1.00 30.04 258 ALA A O 1
ATOM 1852 N N . LEU A 1 279 ? 60.808 -37.983 23.186 1.00 26.34 259 LEU A N 1
ATOM 1853 C CA . LEU A 1 279 ? 61.810 -36.942 23.506 1.00 30.18 259 LEU A CA 1
ATOM 1854 C C . LEU A 1 279 ? 63.067 -37.217 22.684 1.00 28.34 259 LEU A C 1
ATOM 1855 O O . LEU A 1 279 ? 63.379 -38.433 22.392 1.00 29.13 259 LEU A O 1
ATOM 1860 N N . VAL A 1 280 ? 63.756 -36.151 22.320 1.00 29.76 260 VAL A N 1
ATOM 1861 C CA . VAL A 1 280 ? 65.056 -36.229 21.599 1.00 28.48 260 VAL A CA 1
ATOM 1862 C C . VAL A 1 280 ? 66.148 -35.772 22.559 1.00 28.37 260 VAL A C 1
ATOM 1863 O O . VAL A 1 280 ? 65.988 -34.743 23.227 1.00 29.81 260 VAL A O 1
ATOM 1867 N N . LEU A 1 281 ? 67.227 -36.541 22.626 1.00 29.24 261 LEU A N 1
ATOM 1868 C CA . LEU A 1 281 ? 68.390 -36.292 23.506 1.00 26.70 261 LEU A CA 1
ATOM 1869 C C . LEU A 1 281 ? 69.647 -36.161 22.649 1.00 27.49 261 LEU A C 1
ATOM 1870 O O . LEU A 1 281 ? 69.759 -36.851 21.623 1.00 28.05 261 LEU A O 1
ATOM 1875 N N . MET A 1 282 ? 70.628 -35.441 23.173 1.00 28.76 262 MET A N 1
ATOM 1876 C CA . MET A 1 282 ? 71.952 -35.249 22.563 1.00 32.66 262 MET A CA 1
ATOM 1877 C C . MET A 1 282 ? 72.828 -34.533 23.597 1.00 34.37 262 MET A C 1
ATOM 1878 O O . MET A 1 282 ? 72.279 -33.931 24.566 1.00 33.11 262 MET A O 1
ATOM 1883 N N . ARG A 1 283 ? 74.138 -34.616 23.424 1.00 33.12 263 ARG A N 1
ATOM 1884 C CA . ARG A 1 283 ? 75.087 -33.765 24.170 1.00 32.72 263 ARG A CA 1
ATOM 1885 C C . ARG A 1 283 ? 74.694 -32.297 24.017 1.00 32.13 263 ARG A C 1
ATOM 1886 O O . ARG A 1 283 ? 74.210 -31.883 22.946 1.00 31.76 263 ARG A O 1
ATOM 1894 N N . LEU A 1 284 ? 74.887 -31.517 25.067 1.00 35.32 264 LEU A N 1
ATOM 1895 C CA . LEU A 1 284 ? 74.736 -30.046 24.988 1.00 33.94 264 LEU A CA 1
ATOM 1896 C C . LEU A 1 284 ? 75.555 -29.511 23.809 1.00 32.08 264 LEU A C 1
ATOM 1897 O O . LEU A 1 284 ? 75.035 -28.685 23.056 1.00 30.87 264 LEU A O 1
ATOM 1902 N N . SER A 1 285 ? 76.795 -29.980 23.642 1.00 33.81 265 SER A N 1
ATOM 1903 C CA . SER A 1 285 ? 77.711 -29.444 22.604 1.00 35.14 265 SER A CA 1
ATOM 1904 C C . SER A 1 285 ? 77.107 -29.703 21.219 1.00 37.20 265 SER A C 1
ATOM 1905 O O . SER A 1 285 ? 77.174 -28.827 20.383 1.00 35.01 265 SER A O 1
ATOM 1908 N N . GLU A 1 286 ? 76.450 -30.848 21.004 1.00 37.67 266 GLU A N 1
ATOM 1909 C CA . GLU A 1 286 ? 75.722 -31.169 19.742 1.00 32.90 266 GLU A CA 1
ATOM 1910 C C . GLU A 1 286 ? 74.492 -30.261 19.572 1.00 33.87 266 GLU A C 1
ATOM 1911 O O . GLU A 1 286 ? 74.224 -29.781 18.441 1.00 34.44 266 GLU A O 1
ATOM 1917 N N . ALA A 1 287 ? 73.759 -29.964 20.639 1.00 35.44 267 ALA A N 1
ATOM 1918 C CA . ALA A 1 287 ? 72.591 -29.060 20.591 1.00 36.86 267 ALA A CA 1
ATOM 1919 C C . ALA A 1 287 ? 73.075 -27.646 20.211 1.00 37.53 267 ALA A C 1
ATOM 1920 O O . ALA A 1 287 ? 72.381 -26.946 19.456 1.00 37.52 267 ALA A O 1
ATOM 1922 N N . GLU A 1 288 ? 74.228 -27.241 20.714 1.00 38.28 268 GLU A N 1
ATOM 1923 C CA . GLU A 1 288 ? 74.819 -25.897 20.458 1.00 39.30 268 GLU A CA 1
ATOM 1924 C C . GLU A 1 288 ? 75.277 -25.840 19.001 1.00 40.72 268 GLU A C 1
ATOM 1925 O O . GLU A 1 288 ? 74.947 -24.854 18.328 1.00 39.70 268 GLU A O 1
ATOM 1931 N N . ARG A 1 289 ? 75.953 -26.882 18.532 1.00 36.75 269 ARG A N 1
ATOM 1932 C CA . ARG A 1 289 ? 76.379 -27.000 17.131 1.00 37.11 269 ARG A CA 1
ATOM 1933 C C . ARG A 1 289 ? 75.162 -26.866 16.236 1.00 40.21 269 ARG A C 1
ATOM 1934 O O . ARG A 1 289 ? 75.300 -26.185 15.252 1.00 40.53 269 ARG A O 1
ATOM 1942 N N . ARG A 1 290 ? 74.006 -27.400 16.608 1.00 37.46 270 ARG A N 1
ATOM 1943 C CA . ARG A 1 290 ? 72.799 -27.315 15.744 1.00 35.45 270 ARG A CA 1
ATOM 1944 C C . ARG A 1 290 ? 71.999 -26.022 16.000 1.00 36.09 270 ARG A C 1
ATOM 1945 O O . ARG A 1 290 ? 70.899 -25.910 15.416 1.00 37.52 270 ARG A O 1
ATOM 1953 N N . GLY A 1 291 ? 72.415 -25.134 16.906 1.00 40.10 271 GLY A N 1
ATOM 1954 C CA . GLY A 1 291 ? 71.630 -23.923 17.268 1.00 39.50 271 GLY A CA 1
ATOM 1955 C C . GLY A 1 291 ? 70.309 -24.262 17.933 1.00 40.13 271 GLY A C 1
ATOM 1956 O O . GLY A 1 291 ? 69.337 -23.575 17.728 1.00 41.95 271 GLY A O 1
ATOM 1957 N N . LEU A 1 292 ? 70.265 -25.328 18.707 1.00 36.82 272 LEU A N 1
ATOM 1958 C CA . LEU A 1 292 ? 69.006 -25.894 19.254 1.00 38.09 272 LEU A CA 1
ATOM 1959 C C . LEU A 1 292 ? 68.974 -25.602 20.758 1.00 36.82 272 LEU A C 1
ATOM 1960 O O . LEU A 1 292 ? 69.938 -25.983 21.468 1.00 43.44 272 LEU A O 1
ATOM 1965 N N . ALA A 1 293 ? 68.014 -24.822 21.249 1.00 38.63 273 ALA A N 1
ATOM 1966 C CA . ALA A 1 293 ? 67.966 -24.415 22.678 1.00 42.21 273 ALA A CA 1
ATOM 1967 C C . ALA A 1 293 ? 67.462 -25.644 23.433 1.00 42.44 273 ALA A C 1
ATOM 1968 O O . ALA A 1 293 ? 66.425 -26.180 23.086 1.00 39.99 273 ALA A O 1
ATOM 1970 N N . PRO A 1 294 ? 68.229 -26.199 24.381 1.00 40.08 274 PRO A N 1
ATOM 1971 C CA . PRO A 1 294 ? 67.776 -27.372 25.131 1.00 38.92 274 PRO A CA 1
ATOM 1972 C C . PRO A 1 294 ? 66.573 -27.061 26.036 1.00 37.69 274 PRO A C 1
ATOM 1973 O O . PRO A 1 294 ? 66.489 -25.997 26.514 1.00 35.38 274 PRO A O 1
ATOM 1977 N N . LEU A 1 295 ? 65.695 -28.022 26.310 1.00 38.19 275 LEU A N 1
ATOM 1978 C CA . LEU A 1 295 ? 64.685 -27.869 27.381 1.00 33.93 275 LEU A CA 1
ATOM 1979 C C . LEU A 1 295 ? 65.355 -28.045 28.741 1.00 35.60 275 LEU A C 1
ATOM 1980 O O . LEU A 1 295 ? 65.061 -27.242 29.629 1.00 35.64 275 LEU A O 1
ATOM 1985 N N . ALA A 1 296 ? 66.274 -29.005 28.874 1.00 32.24 276 ALA A N 1
ATOM 1986 C CA . ALA A 1 296 ? 66.931 -29.290 30.167 1.00 34.10 276 ALA A CA 1
ATOM 1987 C C . ALA A 1 296 ? 68.070 -30.290 29.996 1.00 33.60 276 ALA A C 1
ATOM 1988 O O . ALA A 1 296 ? 68.026 -31.113 29.045 1.00 30.86 276 ALA A O 1
ATOM 1990 N N . ALA A 1 297 ? 69.000 -30.251 30.954 1.00 32.50 277 ALA A N 1
ATOM 1991 C CA . ALA A 1 297 ? 70.049 -31.267 31.173 1.00 33.34 277 ALA A CA 1
ATOM 1992 C C . ALA A 1 297 ? 69.473 -32.415 32.005 1.00 33.09 277 ALA A C 1
ATOM 1993 O O . ALA A 1 297 ? 68.697 -32.160 32.966 1.00 33.45 277 ALA A O 1
ATOM 1995 N N . ILE A 1 298 ? 69.810 -33.652 31.628 1.00 30.89 278 ILE A N 1
ATOM 1996 C CA . ILE A 1 298 ? 69.625 -34.827 32.521 1.00 29.97 278 ILE A CA 1
ATOM 1997 C C . ILE A 1 298 ? 70.792 -34.832 33.518 1.00 29.91 278 ILE A C 1
ATOM 1998 O O . ILE A 1 298 ? 71.952 -34.863 33.079 1.00 30.44 278 ILE A O 1
ATOM 2003 N N . ARG A 1 299 ? 70.505 -34.762 34.814 1.00 29.89 279 ARG A N 1
ATOM 2004 C CA . ARG A 1 299 ? 71.559 -34.739 35.846 1.00 34.24 279 ARG A CA 1
ATOM 2005 C C . ARG A 1 299 ? 71.743 -36.110 36.488 1.00 31.50 279 ARG A C 1
ATOM 2006 O O . ARG A 1 299 ? 72.724 -36.307 37.133 1.00 31.93 279 ARG A O 1
ATOM 2014 N N . GLY A 1 300 ? 70.827 -37.038 36.287 1.00 31.29 280 GLY A N 1
ATOM 2015 C CA . GLY A 1 300 ? 71.065 -38.404 36.726 1.00 27.59 280 GLY A CA 1
ATOM 2016 C C . GLY A 1 300 ? 69.828 -39.225 36.615 1.00 28.75 280 GLY A C 1
ATOM 2017 O O . GLY A 1 300 ? 68.745 -38.677 36.323 1.00 29.29 280 GLY A O 1
ATOM 2018 N N . HIS A 1 301 ? 69.991 -40.517 36.812 1.00 27.11 281 HIS A N 1
ATOM 2019 C CA . HIS A 1 301 ? 68.863 -41.458 36.832 1.00 29.64 281 HIS A CA 1
ATOM 2020 C C . HIS A 1 301 ? 69.200 -42.610 37.776 1.00 30.77 281 HIS A C 1
ATOM 2021 O O . HIS A 1 301 ? 70.400 -42.902 37.976 1.00 29.31 281 HIS A O 1
ATOM 2028 N N . ALA A 1 302 ? 68.161 -43.215 38.338 1.00 26.71 282 ALA A N 1
ATOM 2029 C CA . ALA A 1 302 ? 68.296 -44.250 39.359 1.00 28.17 282 ALA A CA 1
ATOM 2030 C C . ALA A 1 302 ? 67.253 -45.315 39.113 1.00 31.96 282 ALA A C 1
ATOM 2031 O O . ALA A 1 302 ? 66.130 -44.977 38.682 1.00 27.54 282 ALA A O 1
ATOM 2033 N N . SER A 1 303 ? 67.638 -46.544 39.421 1.00 29.05 283 SER A N 1
ATOM 2034 C CA . SER A 1 303 ? 66.758 -47.724 39.416 1.00 33.24 283 SER A CA 1
ATOM 2035 C C . SER A 1 303 ? 66.709 -48.343 40.815 1.00 33.41 283 SER A C 1
ATOM 2036 O O . SER A 1 303 ? 67.736 -48.425 41.460 1.00 29.92 283 SER A O 1
ATOM 2039 N N . PHE A 1 304 ? 65.544 -48.804 41.212 1.00 29.82 284 PHE A N 1
ATOM 2040 C CA . PHE A 1 304 ? 65.280 -49.375 42.535 1.00 28.93 284 PHE A CA 1
ATOM 2041 C C . PHE A 1 304 ? 64.314 -50.526 42.325 1.00 28.59 284 PHE A C 1
ATOM 2042 O O . PHE A 1 304 ? 63.352 -50.476 41.501 1.00 28.93 284 PHE A O 1
ATOM 2050 N N . ALA A 1 305 ? 64.573 -51.592 43.035 1.00 29.88 285 ALA A N 1
ATOM 2051 C CA . ALA A 1 305 ? 63.677 -52.758 43.020 1.00 31.83 285 ALA A CA 1
ATOM 2052 C C . ALA A 1 305 ? 63.595 -53.332 44.419 1.00 33.23 285 ALA A C 1
ATOM 2053 O O . ALA A 1 305 ? 64.617 -53.278 45.149 1.00 30.91 285 ALA A O 1
ATOM 2055 N N . ASP A 1 306 ? 62.431 -53.896 44.728 1.00 32.66 286 ASP A N 1
ATOM 2056 C CA . ASP A 1 306 ? 62.144 -54.674 45.955 1.00 34.22 286 ASP A CA 1
ATOM 2057 C C . ASP A 1 306 ? 60.999 -55.648 45.648 1.00 36.58 286 ASP A C 1
ATOM 2058 O O . ASP A 1 306 ? 60.642 -55.769 44.482 1.00 39.21 286 ASP A O 1
ATOM 2063 N N . ALA A 1 307 ? 60.460 -56.334 46.659 1.00 38.76 287 ALA A N 1
ATOM 2064 C CA . ALA A 1 307 ? 59.389 -57.355 46.526 1.00 39.02 287 ALA A CA 1
ATOM 2065 C C . ALA A 1 307 ? 58.265 -56.806 45.647 1.00 34.44 287 ALA A C 1
ATOM 2066 O O . ALA A 1 307 ? 57.815 -55.681 45.832 1.00 32.33 287 ALA A O 1
ATOM 2068 N N . PRO A 1 308 ? 57.791 -57.598 44.667 1.00 32.38 288 PRO A N 1
ATOM 2069 C CA . PRO A 1 308 ? 56.668 -57.198 43.801 1.00 32.71 288 PRO A CA 1
ATOM 2070 C C . PRO A 1 308 ? 55.497 -56.571 44.577 1.00 32.95 288 PRO A C 1
ATOM 2071 O O . PRO A 1 308 ? 54.998 -55.591 44.156 1.00 31.40 288 PRO A O 1
ATOM 2075 N N . ASN A 1 309 ? 55.149 -57.097 45.765 1.00 36.23 289 ASN A N 1
ATOM 2076 C CA . ASN A 1 309 ? 53.956 -56.624 46.530 1.00 37.27 289 ASN A CA 1
ATOM 2077 C C . ASN A 1 309 ? 54.228 -55.307 47.260 1.00 37.93 289 ASN A C 1
ATOM 2078 O O . ASN A 1 309 ? 53.273 -54.775 47.780 1.00 37.99 289 ASN A O 1
ATOM 2083 N N . LEU A 1 310 ? 55.462 -54.773 47.240 1.00 35.06 290 LEU A N 1
ATOM 2084 C CA . LEU A 1 310 ? 55.738 -53.420 47.795 1.00 35.41 290 LEU A CA 1
ATOM 2085 C C . LEU A 1 310 ? 55.866 -52.353 46.699 1.00 38.84 290 LEU A C 1
ATOM 2086 O O . LEU A 1 310 ? 56.320 -51.262 47.047 1.00 33.25 290 LEU A O 1
ATOM 2091 N N . PHE A 1 311 ? 55.439 -52.605 45.445 1.00 34.09 291 PHE A N 1
ATOM 2092 C CA . PHE A 1 311 ? 55.680 -51.652 44.328 1.00 35.51 291 PHE A CA 1
ATOM 2093 C C . PHE A 1 311 ? 55.235 -50.221 44.675 1.00 35.31 291 PHE A C 1
ATOM 2094 O O . PHE A 1 311 ? 55.922 -49.274 44.264 1.00 33.87 291 PHE A O 1
ATOM 2102 N N . PRO A 1 312 ? 54.105 -49.978 45.393 1.00 34.73 292 PRO A N 1
ATOM 2103 C CA . PRO A 1 312 ? 53.599 -48.607 45.591 1.00 32.28 292 PRO A CA 1
ATOM 2104 C C . PRO A 1 312 ? 54.575 -47.633 46.285 1.00 33.66 292 PRO A C 1
ATOM 2105 O O . PRO A 1 312 ? 54.456 -46.440 46.103 1.00 32.46 292 PRO A O 1
ATOM 2109 N N . THR A 1 313 ? 55.510 -48.173 47.086 1.00 34.52 293 THR A N 1
ATOM 2110 C CA . THR A 1 313 ? 56.538 -47.384 47.798 1.00 33.56 293 THR A CA 1
ATOM 2111 C C . THR A 1 313 ? 57.889 -47.442 47.085 1.00 35.86 293 THR A C 1
ATOM 2112 O O . THR A 1 313 ? 58.824 -46.784 47.587 1.00 31.58 293 THR A O 1
ATOM 2116 N N . ALA A 1 314 ? 58.032 -48.198 45.984 1.00 32.82 294 ALA A N 1
ATOM 2117 C CA . ALA A 1 314 ? 59.332 -48.273 45.271 1.00 31.53 294 ALA A CA 1
ATOM 2118 C C . ALA A 1 314 ? 59.804 -46.880 44.861 1.00 32.44 294 ALA A C 1
ATOM 2119 O O . ALA A 1 314 ? 61.002 -46.597 44.910 1.00 30.30 294 ALA A O 1
ATOM 2121 N N . PRO A 1 315 ? 58.949 -45.908 44.460 1.00 32.40 295 PRO A N 1
ATOM 2122 C CA . PRO A 1 315 ? 59.482 -44.604 44.089 1.00 29.60 295 PRO A CA 1
ATOM 2123 C C . PRO A 1 315 ? 60.293 -43.901 45.186 1.00 32.97 295 PRO A C 1
ATOM 2124 O O . PRO A 1 315 ? 61.166 -43.063 44.887 1.00 32.87 295 PRO A O 1
ATOM 2128 N N . VAL A 1 316 ? 59.998 -44.206 46.439 1.00 32.41 296 VAL A N 1
ATOM 2129 C CA . VAL A 1 316 ? 60.741 -43.610 47.597 1.00 34.52 296 VAL A CA 1
ATOM 2130 C C . VAL A 1 316 ? 62.214 -44.044 47.486 1.00 30.96 296 VAL A C 1
ATOM 2131 O O . VAL A 1 316 ? 63.083 -43.197 47.580 1.00 33.42 296 VAL A O 1
ATOM 2135 N N . GLY A 1 317 ? 62.466 -45.318 47.223 1.00 28.50 297 GLY A N 1
ATOM 2136 C CA . GLY A 1 317 ? 63.822 -45.855 47.050 1.00 30.28 297 GLY A CA 1
ATOM 2137 C C . GLY A 1 317 ? 64.503 -45.231 45.860 1.00 30.39 297 GLY A C 1
ATOM 2138 O O . GLY A 1 317 ? 65.673 -44.838 45.958 1.00 33.01 297 GLY A O 1
ATOM 2139 N N . ALA A 1 318 ? 63.773 -45.100 44.756 1.00 33.29 298 ALA A N 1
ATOM 2140 C CA . ALA A 1 318 ? 64.343 -44.604 43.481 1.00 33.61 298 ALA A CA 1
ATOM 2141 C C . ALA A 1 318 ? 64.760 -43.153 43.673 1.00 29.23 298 ALA A C 1
ATOM 2142 O O . ALA A 1 318 ? 65.874 -42.823 43.304 1.00 30.25 298 ALA A O 1
ATOM 2144 N N . VAL A 1 319 ? 63.900 -42.342 44.263 1.00 28.14 299 VAL A N 1
ATOM 2145 C CA . VAL A 1 319 ? 64.212 -40.917 44.473 1.00 30.39 299 VAL A CA 1
ATOM 2146 C C . VAL A 1 319 ? 65.354 -40.770 45.491 1.00 28.89 299 VAL A C 1
ATOM 2147 O O . VAL A 1 319 ? 66.258 -39.976 45.236 1.00 29.62 299 VAL A O 1
ATOM 2151 N N . LYS A 1 320 ? 65.408 -41.577 46.545 1.00 30.44 300 LYS A N 1
ATOM 2152 C CA . LYS A 1 320 ? 66.520 -41.452 47.538 1.00 31.35 300 LYS A CA 1
ATOM 2153 C C . LYS A 1 320 ? 67.841 -41.828 46.870 1.00 29.02 300 LYS A C 1
ATOM 2154 O O . LYS A 1 320 ? 68.865 -41.103 47.083 1.00 30.78 300 LYS A O 1
ATOM 2160 N N . ARG A 1 321 ? 67.824 -42.894 46.061 1.00 28.60 301 ARG A N 1
ATOM 2161 C CA . ARG A 1 321 ? 69.012 -43.333 45.305 1.00 28.07 301 ARG A CA 1
ATOM 2162 C C . ARG A 1 321 ? 69.386 -42.247 44.291 1.00 30.54 301 ARG A C 1
ATOM 2163 O O . ARG A 1 321 ? 70.586 -41.979 44.143 1.00 32.72 301 ARG A O 1
ATOM 2171 N N . LEU A 1 322 ? 68.405 -41.558 43.689 1.00 28.35 302 LEU A N 1
ATOM 2172 C CA . LEU A 1 322 ? 68.672 -40.441 42.746 1.00 29.10 302 LEU A CA 1
ATOM 2173 C C . LEU A 1 322 ? 69.377 -39.281 43.476 1.00 29.02 302 LEU A C 1
ATOM 2174 O O . LEU A 1 322 ? 70.352 -38.731 42.906 1.00 28.09 302 LEU A O 1
ATOM 2179 N N . MET A 1 323 ? 68.968 -38.915 44.686 1.00 27.14 303 MET A N 1
ATOM 2180 C CA . MET A 1 323 ? 69.692 -37.815 45.404 1.00 32.50 303 MET A CA 1
ATOM 2181 C C . MET A 1 323 ? 71.153 -38.235 45.687 1.00 31.54 303 MET A C 1
ATOM 2182 O O . MET A 1 323 ? 72.043 -37.397 45.592 1.00 33.43 303 MET A O 1
ATOM 2187 N N . GLN A 1 324 ? 71.423 -39.491 46.035 1.00 35.48 304 GLN A N 1
ATOM 2188 C CA . GLN A 1 324 ? 72.828 -39.946 46.246 1.00 36.01 304 GLN A CA 1
ATOM 2189 C C . GLN A 1 324 ? 73.613 -39.795 44.950 1.00 35.16 304 GLN A C 1
ATOM 2190 O O . GLN A 1 324 ? 74.705 -39.282 45.000 1.00 36.73 304 GLN A O 1
ATOM 2196 N N . ARG A 1 325 ? 73.086 -40.248 43.816 1.00 37.57 305 ARG A N 1
ATOM 2197 C CA . ARG A 1 325 ? 73.896 -40.270 42.577 1.00 34.61 305 ARG A CA 1
ATOM 2198 C C . ARG A 1 325 ? 74.069 -38.844 42.079 1.00 36.15 305 ARG A C 1
ATOM 2199 O O . ARG A 1 325 ? 75.089 -38.582 41.539 1.00 32.99 305 ARG A O 1
ATOM 2207 N N . THR A 1 326 ? 73.096 -37.954 42.232 1.00 34.21 306 THR A N 1
ATOM 2208 C CA . THR A 1 326 ? 73.186 -36.585 41.644 1.00 31.17 306 THR A CA 1
ATOM 2209 C C . THR A 1 326 ? 73.911 -35.661 42.603 1.00 33.10 306 THR A C 1
ATOM 2210 O O . THR A 1 326 ? 74.347 -34.568 42.170 1.00 36.64 306 THR A O 1
ATOM 2214 N N . GLY A 1 327 ? 73.896 -35.975 43.898 1.00 35.03 307 GLY A N 1
ATOM 2215 C CA . GLY A 1 327 ? 74.413 -35.019 44.892 1.00 36.88 307 GLY A CA 1
ATOM 2216 C C . GLY A 1 327 ? 73.351 -33.978 45.239 1.00 39.44 307 GLY A C 1
ATOM 2217 O O . GLY A 1 327 ? 73.632 -33.111 46.035 1.00 40.47 307 GLY A O 1
ATOM 2218 N N . TRP A 1 328 ? 72.147 -34.063 44.678 1.00 37.02 308 TRP A N 1
ATOM 2219 C CA . TRP A 1 328 ? 71.003 -33.185 45.065 1.00 36.22 308 TRP A CA 1
ATOM 2220 C C . TRP A 1 328 ? 70.490 -33.515 46.485 1.00 40.52 308 TRP A C 1
ATOM 2221 O O . TRP A 1 328 ? 70.739 -34.613 46.976 1.00 35.13 308 TRP A O 1
ATOM 2232 N N . SER A 1 329 ? 69.692 -32.625 47.079 1.00 35.58 309 SER A N 1
ATOM 2233 C CA . SER A 1 329 ? 68.808 -32.945 48.217 1.00 36.61 309 SER A CA 1
ATOM 2234 C C . SER A 1 329 ? 67.350 -32.682 47.807 1.00 33.57 309 SER A C 1
ATOM 2235 O O . SER A 1 329 ? 67.112 -31.819 46.954 1.00 37.57 309 SER A O 1
ATOM 2238 N N . LEU A 1 330 ? 66.407 -33.306 48.501 1.00 33.67 310 LEU A N 1
ATOM 2239 C CA . LEU A 1 330 ? 64.965 -33.183 48.204 1.00 37.04 310 LEU A CA 1
ATOM 2240 C C . LEU A 1 330 ? 64.563 -31.709 48.216 1.00 36.42 310 LEU A C 1
ATOM 2241 O O . LEU A 1 330 ? 63.899 -31.303 47.279 1.00 37.72 310 LEU A O 1
ATOM 2246 N N . GLY A 1 331 ? 65.019 -30.941 49.197 1.00 37.11 311 GLY A N 1
ATOM 2247 C CA . GLY A 1 331 ? 64.686 -29.513 49.359 1.00 35.63 311 GLY A CA 1
ATOM 2248 C C . GLY A 1 331 ? 65.149 -28.668 48.181 1.00 40.73 311 GLY A C 1
ATOM 2249 O O . GLY A 1 331 ? 64.575 -27.599 48.004 1.00 41.29 311 GLY A O 1
ATOM 2250 N N . GLU A 1 332 ? 66.153 -29.083 47.403 1.00 41.02 312 GLU A N 1
ATOM 2251 C CA . GLU A 1 332 ? 66.599 -28.297 46.217 1.00 39.80 312 GLU A CA 1
ATOM 2252 C C . GLU A 1 332 ? 65.707 -28.594 45.004 1.00 35.36 312 GLU A C 1
ATOM 2253 O O . GLU A 1 332 ? 65.826 -27.881 43.997 1.00 39.79 312 GLU A O 1
ATOM 2259 N N . VAL A 1 333 ? 64.841 -29.602 45.050 1.00 36.75 313 VAL A N 1
ATOM 2260 C CA . VAL A 1 333 ? 63.991 -29.938 43.877 1.00 36.07 313 VAL A CA 1
ATOM 2261 C C . VAL A 1 333 ? 62.796 -28.955 43.822 1.00 38.36 313 VAL A C 1
ATOM 2262 O O . VAL A 1 333 ? 62.115 -28.848 44.808 1.00 38.01 313 VAL A O 1
ATOM 2266 N N . ASP A 1 334 ? 62.513 -28.313 42.686 1.00 37.81 314 ASP A N 1
ATOM 2267 C CA . ASP A 1 334 ? 61.344 -27.384 42.535 1.00 35.88 314 ASP A CA 1
ATOM 2268 C C . ASP A 1 334 ? 60.046 -28.156 42.304 1.00 37.74 314 ASP A C 1
ATOM 2269 O O . ASP A 1 334 ? 59.005 -27.810 42.893 1.00 39.26 314 ASP A O 1
ATOM 2274 N N . LEU A 1 335 ? 60.064 -29.143 41.425 1.00 33.70 315 LEU A N 1
ATOM 2275 C CA . LEU A 1 335 ? 58.830 -29.896 41.079 1.00 33.77 315 LEU A CA 1
ATOM 2276 C C . LEU A 1 335 ? 59.164 -31.383 41.049 1.00 32.89 315 LEU A C 1
ATOM 2277 O O . LEU A 1 335 ? 60.256 -31.781 40.568 1.00 31.87 315 LEU A O 1
ATOM 2282 N N . PHE A 1 336 ? 58.190 -32.154 41.453 1.00 31.64 316 PHE A N 1
ATOM 2283 C CA . PHE A 1 336 ? 58.180 -33.618 41.378 1.00 32.68 316 PHE A CA 1
ATOM 2284 C C . PHE A 1 336 ? 57.024 -34.036 40.479 1.00 35.84 316 PHE A C 1
ATOM 2285 O O . PHE A 1 336 ? 55.911 -33.421 40.598 1.00 36.44 316 PHE A O 1
ATOM 2293 N N . GLU A 1 337 ? 57.281 -35.068 39.661 1.00 33.72 317 GLU A N 1
ATOM 2294 C CA . GLU A 1 337 ? 56.235 -35.938 39.094 1.00 32.43 317 GLU A CA 1
ATOM 2295 C C . GLU A 1 337 ? 56.410 -37.332 39.640 1.00 32.30 317 GLU A C 1
ATOM 2296 O O . GLU A 1 337 ? 57.450 -38.002 39.322 1.00 36.97 317 GLU A O 1
ATOM 2302 N N . VAL A 1 338 ? 55.414 -37.792 40.382 1.00 32.57 318 VAL A N 1
ATOM 2303 C CA . VAL A 1 338 ? 55.350 -39.214 40.786 1.00 34.07 318 VAL A CA 1
ATOM 2304 C C . VAL A 1 338 ? 54.111 -39.805 40.145 1.00 36.44 318 VAL A C 1
ATOM 2305 O O . VAL A 1 338 ? 52.989 -39.329 40.427 1.00 38.02 318 VAL A O 1
ATOM 2309 N N . ASN A 1 339 ? 54.295 -40.805 39.286 1.00 35.53 319 ASN A N 1
ATOM 2310 C CA . ASN A 1 339 ? 53.149 -41.298 38.492 1.00 34.82 319 ASN A CA 1
ATOM 2311 C C . ASN A 1 339 ? 52.052 -41.797 39.459 1.00 32.55 319 ASN A C 1
ATOM 2312 O O . ASN A 1 339 ? 52.341 -42.624 40.334 1.00 32.53 319 ASN A O 1
ATOM 2317 N N . GLU A 1 340 ? 50.799 -41.392 39.240 1.00 33.62 320 GLU A N 1
ATOM 2318 C CA . GLU A 1 340 ? 49.680 -41.640 40.175 1.00 32.93 320 GLU A CA 1
ATOM 2319 C C . GLU A 1 340 ? 49.029 -42.967 39.809 1.00 35.15 320 GLU A C 1
ATOM 2320 O O . GLU A 1 340 ? 47.819 -42.979 39.459 1.00 35.20 320 GLU A O 1
ATOM 2326 N N . ALA A 1 341 ? 49.809 -44.046 39.777 1.00 34.23 321 ALA A N 1
ATOM 2327 C CA . ALA A 1 341 ? 49.216 -45.361 39.499 1.00 34.83 321 ALA A CA 1
ATOM 2328 C C . ALA A 1 341 ? 48.006 -45.566 40.443 1.00 36.86 321 ALA A C 1
ATOM 2329 O O . ALA A 1 341 ? 47.017 -46.187 40.046 1.00 35.89 321 ALA A O 1
ATOM 2331 N N . PHE A 1 342 ? 48.166 -45.166 41.699 1.00 36.81 322 PHE A N 1
ATOM 2332 C CA . PHE A 1 342 ? 47.122 -45.044 42.754 1.00 39.09 322 PHE A CA 1
ATOM 2333 C C . PHE A 1 342 ? 47.449 -43.788 43.547 1.00 39.37 322 PHE A C 1
ATOM 2334 O O . PHE A 1 342 ? 48.626 -43.386 43.503 1.00 41.70 322 PHE A O 1
ATOM 2342 N N . ALA A 1 343 ? 46.458 -43.132 44.146 1.00 38.80 323 ALA A N 1
ATOM 2343 C CA . ALA A 1 343 ? 46.678 -41.952 45.016 1.00 37.72 323 ALA A CA 1
ATOM 2344 C C . ALA A 1 343 ? 47.689 -42.307 46.113 1.00 32.14 323 ALA A C 1
ATOM 2345 O O . ALA A 1 343 ? 48.527 -41.456 46.452 1.00 32.34 323 ALA A O 1
ATOM 2347 N N . VAL A 1 344 ? 47.619 -43.533 46.626 1.00 33.28 324 VAL A N 1
ATOM 2348 C CA . VAL A 1 344 ? 48.521 -43.976 47.719 1.00 35.59 324 VAL A CA 1
ATOM 2349 C C . VAL A 1 344 ? 49.973 -43.883 47.251 1.00 36.29 324 VAL A C 1
ATOM 2350 O O . VAL A 1 344 ? 50.818 -43.637 48.129 1.00 35.44 324 VAL A O 1
ATOM 2354 N N . VAL A 1 345 ? 50.265 -44.029 45.951 1.00 36.74 325 VAL A N 1
ATOM 2355 C CA . VAL A 1 345 ? 51.687 -43.947 45.466 1.00 34.74 325 VAL A CA 1
ATOM 2356 C C . VAL A 1 345 ? 52.170 -42.515 45.694 1.00 34.81 325 VAL A C 1
ATOM 2357 O O . VAL A 1 345 ? 53.280 -42.323 46.276 1.00 34.98 325 VAL A O 1
ATOM 2361 N N . GLY A 1 346 ? 51.349 -41.535 45.328 1.00 36.65 326 GLY A N 1
ATOM 2362 C CA . GLY A 1 346 ? 51.689 -40.125 45.556 1.00 32.95 326 GLY A CA 1
ATOM 2363 C C . GLY A 1 346 ? 51.802 -39.810 47.048 1.00 37.07 326 GLY A C 1
ATOM 2364 O O . GLY A 1 346 ? 52.749 -39.096 47.469 1.00 35.47 326 GLY A O 1
ATOM 2365 N N . MET A 1 347 ? 50.856 -40.318 47.837 1.00 38.15 327 MET A N 1
ATOM 2366 C CA . MET A 1 347 ? 50.746 -40.015 49.286 1.00 39.03 327 MET A CA 1
ATOM 2367 C C . MET A 1 347 ? 51.923 -40.677 50.014 1.00 36.15 327 MET A C 1
ATOM 2368 O O . MET A 1 347 ? 52.533 -39.997 50.820 1.00 34.44 327 MET A O 1
ATOM 2373 N N . ALA A 1 348 ? 52.323 -41.903 49.655 1.00 33.00 328 ALA A N 1
ATOM 2374 C CA . ALA A 1 348 ? 53.519 -42.526 50.275 1.00 34.97 328 ALA A CA 1
ATOM 2375 C C . ALA A 1 348 ? 54.727 -41.643 49.975 1.00 34.26 328 ALA A C 1
ATOM 2376 O O . ALA A 1 348 ? 55.539 -41.406 50.892 1.00 36.49 328 ALA A O 1
ATOM 2378 N N . ALA A 1 349 ? 54.837 -41.138 48.743 1.00 35.67 329 ALA A N 1
ATOM 2379 C CA . ALA A 1 349 ? 56.007 -40.335 48.339 1.00 35.15 329 ALA A CA 1
ATOM 2380 C C . ALA A 1 349 ? 56.017 -39.028 49.137 1.00 36.37 329 ALA A C 1
ATOM 2381 O O . ALA A 1 349 ? 57.127 -38.605 49.620 1.00 38.47 329 ALA A O 1
ATOM 2383 N N . MET A 1 350 ? 54.869 -38.382 49.252 1.00 37.86 330 MET A N 1
ATOM 2384 C CA . MET A 1 350 ? 54.718 -37.123 50.052 1.00 41.91 330 MET A CA 1
ATOM 2385 C C . MET A 1 350 ? 55.128 -37.376 51.503 1.00 37.47 330 MET A C 1
ATOM 2386 O O . MET A 1 350 ? 55.873 -36.558 52.064 1.00 40.07 330 MET A O 1
ATOM 2391 N N . ARG A 1 351 ? 54.642 -38.448 52.127 1.00 36.09 331 ARG A N 1
ATOM 2392 C CA . ARG A 1 351 ? 55.054 -38.703 53.534 1.00 39.50 331 ARG A CA 1
ATOM 2393 C C . ARG A 1 351 ? 56.574 -38.988 53.599 1.00 39.20 331 ARG A C 1
ATOM 2394 O O . ARG A 1 351 ? 57.277 -38.293 54.361 1.00 37.63 331 ARG A O 1
ATOM 2402 N N . ASP A 1 352 ? 57.094 -39.946 52.830 1.00 37.92 332 ASP A N 1
ATOM 2403 C CA . ASP A 1 352 ? 58.434 -40.534 53.112 1.00 34.95 332 ASP A CA 1
ATOM 2404 C C . ASP A 1 352 ? 59.508 -39.611 52.539 1.00 36.54 332 ASP A C 1
ATOM 2405 O O . ASP A 1 352 ? 60.626 -39.677 52.994 1.00 36.14 332 ASP A O 1
ATOM 2410 N N . LEU A 1 353 ? 59.161 -38.733 51.612 1.00 37.40 333 LEU A N 1
ATOM 2411 C CA . LEU A 1 353 ? 60.130 -37.767 51.029 1.00 37.97 333 LEU A CA 1
ATOM 2412 C C . LEU A 1 353 ? 59.825 -36.357 51.538 1.00 38.78 333 LEU A C 1
ATOM 2413 O O . LEU A 1 353 ? 60.561 -35.418 51.170 1.00 40.25 333 LEU A O 1
ATOM 2418 N N . ASP A 1 354 ? 58.831 -36.225 52.407 1.00 41.07 334 ASP A N 1
ATOM 2419 C CA . ASP A 1 354 ? 58.472 -34.939 53.047 1.00 44.57 334 ASP A CA 1
ATOM 2420 C C . ASP A 1 354 ? 58.237 -33.878 51.972 1.00 42.28 334 ASP A C 1
ATOM 2421 O O . ASP A 1 354 ? 58.942 -32.872 51.952 1.00 40.86 334 ASP A O 1
ATOM 2426 N N . LEU A 1 355 ? 57.329 -34.156 51.045 1.00 43.67 335 LEU A N 1
ATOM 2427 C CA . LEU A 1 355 ? 57.111 -33.295 49.856 1.00 47.03 335 LEU A CA 1
ATOM 2428 C C . LEU A 1 355 ? 55.800 -32.577 50.091 1.00 40.83 335 LEU A C 1
ATOM 2429 O O . LEU A 1 355 ? 54.847 -33.254 50.458 1.00 41.86 335 LEU A O 1
ATOM 2434 N N . SER A 1 356 ? 55.757 -31.296 49.788 1.00 44.51 336 SER A N 1
ATOM 2435 C CA . SER A 1 356 ? 54.487 -30.544 49.780 1.00 49.82 336 SER A CA 1
ATOM 2436 C C . SER A 1 356 ? 53.690 -31.045 48.572 1.00 46.81 336 SER A C 1
ATOM 2437 O O . SER A 1 356 ? 54.292 -31.196 47.466 1.00 44.40 336 SER A O 1
ATOM 2440 N N . HIS A 1 357 ? 52.399 -31.274 48.760 1.00 43.53 337 HIS A N 1
ATOM 2441 C CA . HIS A 1 357 ? 51.415 -31.459 47.674 1.00 43.95 337 HIS A CA 1
ATOM 2442 C C . HIS A 1 357 ? 51.508 -30.354 46.611 1.00 44.82 337 HIS A C 1
ATOM 2443 O O . HIS A 1 357 ? 51.184 -30.637 45.459 1.00 45.16 337 HIS A O 1
ATOM 2450 N N . GLU A 1 358 ? 51.964 -29.162 46.964 1.00 43.03 338 GLU A N 1
ATOM 2451 C CA . GLU A 1 358 ? 52.024 -27.996 46.064 1.00 44.68 338 GLU A CA 1
ATOM 2452 C C . GLU A 1 358 ? 53.168 -28.174 45.064 1.00 47.19 338 GLU A C 1
ATOM 2453 O O . GLU A 1 358 ? 53.242 -27.372 44.173 1.00 43.35 338 GLU A O 1
ATOM 2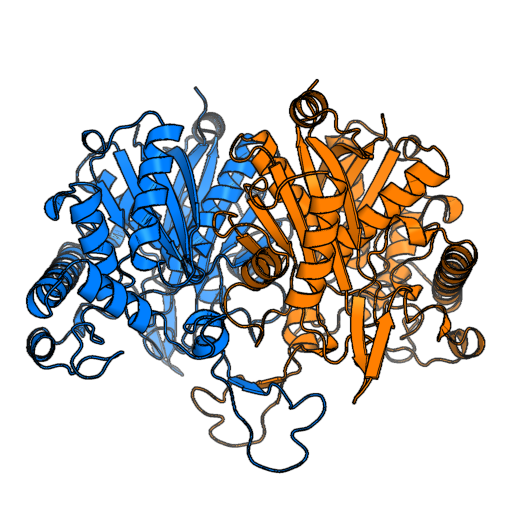459 N N . ARG A 1 359 ? 54.097 -29.105 45.286 1.00 48.10 339 ARG A N 1
ATOM 2460 C CA . ARG A 1 359 ? 55.296 -29.307 44.421 1.00 44.08 339 ARG A CA 1
ATOM 2461 C C . ARG A 1 359 ? 55.189 -30.643 43.680 1.00 42.28 339 ARG A C 1
ATOM 2462 O O . ARG A 1 359 ? 56.154 -31.017 42.982 1.00 38.31 339 ARG A O 1
ATOM 2470 N N . LEU A 1 360 ? 54.085 -31.353 43.864 1.00 36.42 340 LEU A N 1
ATOM 2471 C CA . LEU A 1 360 ? 53.913 -32.715 43.345 1.00 37.10 340 LEU A CA 1
ATOM 2472 C C . LEU A 1 360 ? 52.778 -32.755 42.318 1.00 39.26 340 LEU A C 1
ATOM 2473 O O . LEU A 1 360 ? 51.668 -32.469 42.679 1.00 38.05 340 LEU A O 1
ATOM 2478 N N . ASN A 1 361 ? 53.046 -33.253 41.110 1.00 37.26 341 ASN A N 1
ATOM 2479 C CA . ASN A 1 361 ? 51.996 -33.503 40.109 1.00 35.55 341 ASN A CA 1
ATOM 2480 C C . ASN A 1 361 ? 51.089 -32.252 40.009 1.00 36.26 341 ASN A C 1
ATOM 2481 O O . ASN A 1 361 ? 49.866 -32.426 40.147 1.00 35.05 341 ASN A O 1
ATOM 2486 N N . VAL A 1 362 ? 51.664 -31.061 39.800 1.00 34.59 342 VAL A N 1
ATOM 2487 C CA . VAL A 1 362 ? 50.977 -29.744 39.941 1.00 36.98 342 VAL A CA 1
ATOM 2488 C C . VAL A 1 362 ? 49.959 -29.518 38.818 1.00 43.04 342 VAL A C 1
ATOM 2489 O O . VAL A 1 362 ? 49.151 -28.589 38.947 1.00 40.43 342 VAL A O 1
ATOM 2493 N N . HIS A 1 363 ? 50.001 -30.267 37.716 1.00 37.93 343 HIS A N 1
ATOM 2494 C CA . HIS A 1 363 ? 48.971 -30.151 36.658 1.00 36.32 343 HIS A CA 1
ATOM 2495 C C . HIS A 1 363 ? 48.070 -31.380 36.692 1.00 35.30 343 HIS A C 1
ATOM 2496 O O . HIS A 1 363 ? 47.377 -31.655 35.697 1.00 38.33 343 HIS A O 1
ATOM 2503 N N . GLY A 1 364 ? 48.067 -32.122 37.790 1.00 32.82 344 GLY A N 1
ATOM 2504 C CA . GLY A 1 364 ? 47.362 -33.415 37.843 1.00 33.74 344 GLY A CA 1
ATOM 2505 C C . GLY A 1 364 ? 48.272 -34.523 37.322 1.00 38.10 344 GLY A C 1
ATOM 2506 O O . GLY A 1 364 ? 49.360 -34.210 36.789 1.00 33.98 344 GLY A O 1
ATOM 2507 N N . GLY A 1 365 ? 47.807 -35.755 37.450 1.00 35.21 345 GLY A N 1
ATOM 2508 C CA . GLY A 1 365 ? 48.536 -36.983 37.140 1.00 36.32 345 GLY A CA 1
ATOM 2509 C C . GLY A 1 365 ? 47.572 -38.070 36.743 1.00 38.85 345 GLY A C 1
ATOM 2510 O O . GLY A 1 365 ? 46.414 -37.744 36.412 1.00 35.03 345 GLY A O 1
ATOM 2511 N N . ALA A 1 366 ? 48.044 -39.317 36.744 1.00 36.58 346 ALA A N 1
ATOM 2512 C CA . ALA A 1 366 ? 47.369 -40.446 36.085 1.00 36.56 346 ALA A CA 1
ATOM 2513 C C . ALA A 1 366 ? 45.963 -40.673 36.677 1.00 39.81 346 ALA A C 1
ATOM 2514 O O . ALA A 1 366 ? 45.214 -41.414 36.050 1.00 42.81 346 ALA A O 1
ATOM 2516 N N . CYS A 1 367 ? 45.686 -40.216 37.898 1.00 43.57 347 CYS A N 1
ATOM 2517 C CA . CYS A 1 367 ? 44.360 -40.395 38.562 1.00 44.26 347 CYS A CA 1
ATOM 2518 C C . CYS A 1 367 ? 43.307 -39.635 37.762 1.00 38.10 347 CYS A C 1
ATOM 2519 O O . CYS A 1 367 ? 42.220 -40.125 37.658 1.00 41.58 347 CYS A O 1
ATOM 2522 N N . ALA A 1 368 ? 43.681 -38.513 37.168 1.00 37.24 348 ALA A N 1
ATOM 2523 C CA . ALA A 1 368 ? 42.832 -37.691 36.286 1.00 41.66 348 ALA A CA 1
ATOM 2524 C C . ALA A 1 368 ? 43.033 -38.082 34.818 1.00 42.26 348 ALA A C 1
ATOM 2525 O O . ALA A 1 368 ? 42.013 -38.162 34.122 1.00 44.45 348 ALA A O 1
ATOM 2527 N N . LEU A 1 369 ? 44.287 -38.327 34.368 1.00 42.61 349 LEU A N 1
ATOM 2528 C CA . LEU A 1 369 ? 44.675 -38.334 32.921 1.00 39.21 349 LEU A CA 1
ATOM 2529 C C . LEU A 1 369 ? 44.594 -39.744 32.353 1.00 37.71 349 LEU A C 1
ATOM 2530 O O . LEU A 1 369 ? 44.214 -39.902 31.195 1.00 42.51 349 LEU A O 1
ATOM 2535 N N . GLY A 1 370 ? 44.913 -40.734 33.159 1.00 35.65 350 GLY A N 1
ATOM 2536 C CA . GLY A 1 370 ? 45.105 -42.105 32.692 1.00 36.83 350 GLY A CA 1
ATOM 2537 C C . GLY A 1 370 ? 46.574 -42.507 32.720 1.00 34.66 350 GLY A C 1
ATOM 2538 O O . GLY A 1 370 ? 47.452 -41.712 33.057 1.00 35.26 350 GLY A O 1
ATOM 2539 N N . HIS A 1 371 ? 46.777 -43.782 32.477 1.00 35.35 351 HIS A N 1
ATOM 2540 C CA . HIS A 1 371 ? 48.031 -44.521 32.697 1.00 36.20 351 HIS A CA 1
ATOM 2541 C C . HIS A 1 371 ? 48.181 -45.459 31.516 1.00 31.47 351 HIS A C 1
ATOM 2542 O O . HIS A 1 371 ? 47.954 -46.655 31.637 1.00 32.26 351 HIS A O 1
ATOM 2549 N N . PRO A 1 372 ? 48.594 -44.961 30.335 1.00 32.09 352 PRO A N 1
ATOM 2550 C CA . PRO A 1 372 ? 48.958 -45.851 29.234 1.00 32.56 352 PRO A CA 1
ATOM 2551 C C . PRO A 1 372 ? 50.337 -46.433 29.587 1.00 32.85 352 PRO A C 1
ATOM 2552 O O . PRO A 1 372 ? 51.318 -45.726 29.480 1.00 33.13 352 PRO A O 1
ATOM 2556 N N . ILE A 1 373 ? 50.364 -47.683 30.060 1.00 33.68 353 ILE A N 1
ATOM 2557 C CA . ILE A 1 373 ? 51.446 -48.178 30.952 1.00 34.51 353 ILE A CA 1
ATOM 2558 C C . ILE A 1 373 ? 52.830 -47.984 30.292 1.00 33.94 353 ILE A C 1
ATOM 2559 O O . ILE A 1 373 ? 53.611 -47.359 30.933 1.00 30.90 353 ILE A O 1
ATOM 2564 N N . GLY A 1 374 ? 53.052 -48.329 29.027 1.00 31.39 354 GLY A N 1
ATOM 2565 C CA . GLY A 1 374 ? 54.371 -48.216 28.379 1.00 33.05 354 GLY A CA 1
ATOM 2566 C C . GLY A 1 374 ? 54.800 -46.780 28.104 1.00 32.60 354 GLY A C 1
ATOM 2567 O O . GLY A 1 374 ? 56.011 -46.577 27.795 1.00 29.43 354 GLY A O 1
ATOM 2568 N N . ALA A 1 375 ? 53.881 -45.811 28.202 1.00 31.46 355 ALA A N 1
ATOM 2569 C CA . ALA A 1 375 ? 54.127 -44.401 27.857 1.00 30.68 355 ALA A CA 1
ATOM 2570 C C . ALA A 1 375 ? 54.348 -43.508 29.088 1.00 29.45 355 ALA A C 1
ATOM 2571 O O . ALA A 1 375 ? 55.067 -42.482 28.959 1.00 29.29 355 ALA A O 1
ATOM 2573 N N . SER A 1 376 ? 53.697 -43.817 30.210 1.00 32.23 356 SER A N 1
ATOM 2574 C CA . SER A 1 376 ? 53.610 -42.943 31.415 1.00 33.47 356 SER A CA 1
ATOM 2575 C C . SER A 1 376 ? 54.990 -42.519 31.920 1.00 30.69 356 SER A C 1
ATOM 2576 O O . SER A 1 376 ? 55.152 -41.326 32.290 1.00 29.12 356 SER A O 1
ATOM 2579 N N . GLY A 1 377 ? 55.982 -43.419 31.906 1.00 30.07 357 GLY A N 1
ATOM 2580 C CA . GLY A 1 377 ? 57.314 -43.076 32.442 1.00 28.65 357 GLY A CA 1
ATOM 2581 C C . GLY A 1 377 ? 57.970 -41.987 31.613 1.00 29.72 357 GLY A C 1
ATOM 2582 O O . GLY A 1 377 ? 58.774 -41.193 32.170 1.00 32.93 357 GLY A O 1
ATOM 2583 N N . ALA A 1 378 ? 57.603 -41.870 30.331 1.00 29.94 358 ALA A N 1
ATOM 2584 C CA . ALA A 1 378 ? 58.076 -40.762 29.460 1.00 31.65 358 ALA A CA 1
ATOM 2585 C C . ALA A 1 378 ? 57.096 -39.585 29.517 1.00 27.84 358 ALA A C 1
ATOM 2586 O O . ALA A 1 378 ? 57.540 -38.423 29.608 1.00 24.18 358 ALA A O 1
ATOM 2588 N N . ARG A 1 379 ? 55.796 -39.876 29.463 1.00 28.28 359 ARG A N 1
ATOM 2589 C CA . ARG A 1 379 ? 54.718 -38.846 29.569 1.00 27.71 359 ARG A CA 1
ATOM 2590 C C . ARG A 1 379 ? 54.957 -37.902 30.771 1.00 31.07 359 ARG A C 1
ATOM 2591 O O . ARG A 1 379 ? 54.962 -36.665 30.580 1.00 32.91 359 ARG A O 1
ATOM 2599 N N . ILE A 1 380 ? 55.257 -38.428 31.969 1.00 32.10 360 ILE A N 1
ATOM 2600 C CA . ILE A 1 380 ? 55.439 -37.560 33.160 1.00 30.37 360 ILE A CA 1
ATOM 2601 C C . ILE A 1 380 ? 56.683 -36.723 32.954 1.00 31.37 360 ILE A C 1
ATOM 2602 O O . ILE A 1 380 ? 56.725 -35.630 33.528 1.00 31.45 360 ILE A O 1
ATOM 2607 N N . VAL A 1 381 ? 57.671 -37.164 32.167 1.00 31.40 361 VAL A N 1
ATOM 2608 C CA . VAL A 1 381 ? 58.861 -36.287 31.985 1.00 30.47 361 VAL A CA 1
ATOM 2609 C C . VAL A 1 381 ? 58.475 -35.113 31.094 1.00 27.88 361 VAL A C 1
ATOM 2610 O O . VAL A 1 381 ? 58.951 -34.013 31.322 1.00 29.08 361 VAL A O 1
ATOM 2614 N N . VAL A 1 382 ? 57.669 -35.374 30.081 1.00 29.23 362 VAL A N 1
ATOM 2615 C CA . VAL A 1 382 ? 57.173 -34.324 29.164 1.00 30.19 362 VAL A CA 1
ATOM 2616 C C . VAL A 1 382 ? 56.416 -33.280 30.003 1.00 34.15 362 VAL A C 1
ATOM 2617 O O . VAL A 1 382 ? 56.737 -32.102 29.866 1.00 30.56 362 VAL A O 1
ATOM 2621 N N . THR A 1 383 ? 55.442 -33.694 30.818 1.00 31.68 363 THR A N 1
ATOM 2622 C CA . THR A 1 383 ? 54.630 -32.795 31.696 1.00 34.56 363 THR A CA 1
ATOM 2623 C C . THR A 1 383 ? 55.521 -32.015 32.673 1.00 33.91 363 THR A C 1
ATOM 2624 O O . THR A 1 383 ? 55.401 -30.758 32.773 1.00 32.12 363 THR A O 1
ATOM 2628 N N . LEU A 1 384 ? 56.477 -32.699 33.289 1.00 33.14 364 LEU A N 1
ATOM 2629 C CA . LEU A 1 384 ? 57.471 -32.065 34.202 1.00 35.32 364 LEU A CA 1
ATOM 2630 C C . LEU A 1 384 ? 58.209 -30.951 33.472 1.00 34.33 364 LEU A C 1
ATOM 2631 O O . LEU A 1 384 ? 58.336 -29.902 34.062 1.00 35.10 364 LEU A O 1
ATOM 2636 N N . LEU A 1 385 ? 58.756 -31.192 32.275 1.00 33.92 365 LEU A N 1
ATOM 2637 C CA . LEU A 1 385 ? 59.565 -30.171 31.541 1.00 33.98 365 LEU A CA 1
ATOM 2638 C C . LEU A 1 385 ? 58.709 -28.918 31.244 1.00 34.23 365 LEU A C 1
ATOM 2639 O O . LEU A 1 385 ? 59.192 -27.760 31.408 1.00 29.94 365 LEU A O 1
ATOM 2644 N N . ASN A 1 386 ? 57.482 -29.124 30.802 1.00 33.72 366 ASN A N 1
ATOM 2645 C CA . ASN A 1 386 ? 56.578 -27.995 30.438 1.00 39.92 366 ASN A CA 1
ATOM 2646 C C . ASN A 1 386 ? 56.225 -27.184 31.701 1.00 37.31 366 ASN A C 1
ATOM 2647 O O . ASN A 1 386 ? 56.296 -25.914 31.655 1.00 37.32 366 ASN A O 1
ATOM 2652 N N . ALA A 1 387 ? 55.911 -27.871 32.796 1.00 34.35 367 ALA A N 1
ATOM 2653 C CA . ALA A 1 387 ? 55.614 -27.228 34.095 1.00 37.01 367 ALA A CA 1
ATOM 2654 C C . ALA A 1 387 ? 56.814 -26.424 34.564 1.00 36.95 367 ALA A C 1
ATOM 2655 O O . ALA A 1 387 ? 56.592 -25.287 35.023 1.00 38.16 367 ALA A O 1
ATOM 2657 N N . LEU A 1 388 ? 58.024 -26.984 34.516 1.00 35.98 368 LEU A N 1
ATOM 2658 C CA . LEU A 1 388 ? 59.235 -26.239 34.958 1.00 37.93 368 LEU A CA 1
ATOM 2659 C C . LEU A 1 388 ? 59.370 -24.961 34.129 1.00 40.59 368 LEU A C 1
ATOM 2660 O O . LEU A 1 388 ? 59.846 -23.943 34.666 1.00 38.67 368 LEU A O 1
ATOM 2665 N N . GLN A 1 389 ? 59.106 -25.050 32.827 1.00 40.14 369 GLN A N 1
ATOM 2666 C CA . GLN A 1 389 ? 59.203 -23.876 31.945 1.00 42.64 369 GLN A CA 1
ATOM 2667 C C . GLN A 1 389 ? 58.144 -22.852 32.377 1.00 41.45 369 GLN A C 1
ATOM 2668 O O . GLN A 1 389 ? 58.475 -21.675 32.465 1.00 38.55 369 GLN A O 1
ATOM 2674 N N . GLN A 1 390 ? 56.912 -23.271 32.625 1.00 41.15 370 GLN A N 1
ATOM 2675 C CA . GLN A 1 390 ? 55.787 -22.306 32.784 1.00 40.22 370 GLN A CA 1
ATOM 2676 C C . GLN A 1 390 ? 56.029 -21.464 34.036 1.00 43.38 370 GLN A C 1
ATOM 2677 O O . GLN A 1 390 ? 55.720 -20.279 33.976 1.00 47.86 370 GLN A O 1
ATOM 2683 N N . TYR A 1 391 ? 56.548 -22.066 35.112 1.00 43.00 371 TYR A N 1
ATOM 2684 C CA . TYR A 1 391 ? 56.821 -21.420 36.422 1.00 37.48 371 TYR A CA 1
ATOM 2685 C C . TYR A 1 391 ? 58.272 -20.943 36.495 1.00 37.52 371 TYR A C 1
ATOM 2686 O O . TYR A 1 391 ? 58.673 -20.465 37.508 1.00 44.45 371 TYR A O 1
ATOM 2695 N N . ASP A 1 392 ? 59.030 -21.010 35.407 1.00 39.07 372 ASP A N 1
ATOM 2696 C CA . ASP A 1 392 ? 60.449 -20.580 35.389 1.00 38.53 372 ASP A CA 1
ATOM 2697 C C . ASP A 1 392 ? 61.196 -21.164 36.602 1.00 40.66 372 ASP A C 1
ATOM 2698 O O . ASP A 1 392 ? 61.908 -20.417 37.278 1.00 42.35 372 ASP A O 1
ATOM 2703 N N . LEU A 1 393 ? 61.120 -22.482 36.809 1.00 39.98 373 LEU A N 1
ATOM 2704 C CA . LEU A 1 393 ? 61.809 -23.208 37.913 1.00 37.10 373 LEU A CA 1
ATOM 2705 C C . LEU A 1 393 ? 63.001 -23.973 37.315 1.00 40.00 373 LEU A C 1
ATOM 2706 O O . LEU A 1 393 ? 63.055 -24.099 36.093 1.00 39.95 373 LEU A O 1
ATOM 2711 N N . GLU A 1 394 ? 63.945 -24.446 38.132 1.00 40.06 374 GLU A N 1
ATOM 2712 C CA . GLU A 1 394 ? 65.205 -25.063 37.627 1.00 42.58 374 GLU A CA 1
ATOM 2713 C C . GLU A 1 394 ? 65.144 -26.603 37.661 1.00 42.29 374 GLU A C 1
ATOM 2714 O O . GLU A 1 394 ? 65.601 -27.220 36.707 1.00 42.57 374 GLU A O 1
ATOM 2720 N N . ARG A 1 395 ? 64.639 -27.232 38.717 1.00 34.50 375 ARG A N 1
ATOM 2721 C CA . ARG A 1 395 ? 65.055 -28.627 39.006 1.00 36.29 375 ARG A CA 1
ATOM 2722 C C . ARG A 1 395 ? 63.813 -29.453 39.210 1.00 32.97 375 ARG A C 1
ATOM 2723 O O . ARG A 1 395 ? 62.953 -29.058 40.036 1.00 34.34 375 ARG A O 1
ATOM 2731 N N . GLY A 1 396 ? 63.764 -30.575 38.505 1.00 35.35 376 GLY A N 1
ATOM 2732 C CA . GLY A 1 396 ? 62.620 -31.503 38.528 1.00 34.65 376 GLY A CA 1
ATOM 2733 C C . GLY A 1 396 ? 63.075 -32.932 38.777 1.00 33.73 376 GLY A C 1
ATOM 2734 O O . GLY A 1 396 ? 64.169 -33.317 38.261 1.00 29.55 376 GLY A O 1
ATOM 2735 N N . VAL A 1 397 ? 62.203 -33.718 39.414 1.00 29.70 377 VAL A N 1
ATOM 2736 C CA . VAL A 1 397 ? 62.394 -35.178 39.550 1.00 33.61 377 VAL A CA 1
ATOM 2737 C C . VAL A 1 397 ? 61.131 -35.850 39.082 1.00 33.67 377 VAL A C 1
ATOM 2738 O O . VAL A 1 397 ? 60.067 -35.421 39.513 1.00 31.29 377 VAL A O 1
ATOM 2742 N N . ALA A 1 398 ? 61.278 -36.851 38.226 1.00 29.94 378 ALA A N 1
ATOM 2743 C CA . ALA A 1 398 ? 60.181 -37.735 37.808 1.00 28.53 378 ALA A CA 1
ATOM 2744 C C . ALA A 1 398 ? 60.525 -39.125 38.310 1.00 29.04 378 ALA A C 1
ATOM 2745 O O . ALA A 1 398 ? 61.690 -39.557 38.163 1.00 29.13 378 ALA A O 1
ATOM 2747 N N . ALA A 1 399 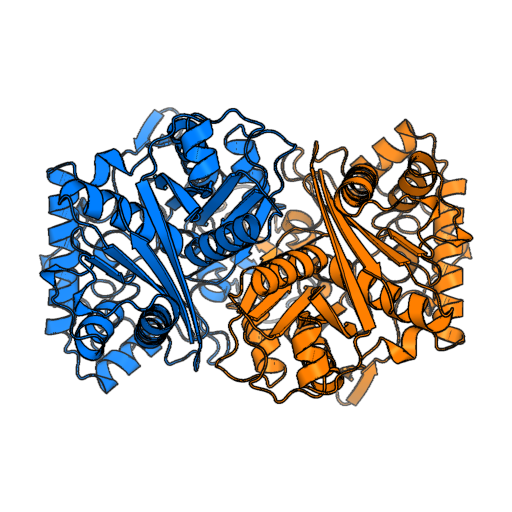? 59.533 -39.801 38.852 1.00 30.08 379 ALA A N 1
ATOM 2748 C CA . ALA A 1 399 ? 59.646 -41.147 39.413 1.00 30.60 379 ALA A CA 1
ATOM 2749 C C . ALA A 1 399 ? 58.386 -41.927 39.066 1.00 32.97 379 ALA A C 1
ATOM 2750 O O . ALA A 1 399 ? 57.305 -41.396 39.133 1.00 31.58 379 ALA A O 1
ATOM 2752 N N . VAL A 1 400 ? 58.544 -43.202 38.766 1.00 33.05 380 VAL A N 1
ATOM 2753 C CA . VAL A 1 400 ? 57.409 -44.063 38.401 1.00 30.96 380 VAL A CA 1
ATOM 2754 C C . VAL A 1 400 ? 57.586 -45.415 39.092 1.00 33.40 380 VAL A C 1
ATOM 2755 O O . VAL A 1 400 ? 58.675 -46.036 38.979 1.00 31.63 380 VAL A O 1
ATOM 2759 N N . CYS A 1 401 ? 56.509 -45.920 39.694 1.00 29.57 381 CYS A N 1
ATOM 2760 C CA . CYS A 1 401 ? 56.447 -47.270 40.278 1.00 28.52 381 CYS A CA 1
ATOM 2761 C C . CYS A 1 401 ? 56.140 -48.247 39.147 1.00 29.50 381 CYS A C 1
ATOM 2762 O O . CYS A 1 401 ? 55.532 -47.821 38.142 1.00 27.61 381 CYS A O 1
ATOM 2765 N N . ILE A 1 402 ? 56.488 -49.513 39.336 1.00 27.02 382 ILE A N 1
ATOM 2766 C CA . ILE A 1 402 ? 56.576 -50.492 38.249 1.00 29.25 382 ILE A CA 1
ATOM 2767 C C . ILE A 1 402 ? 56.128 -51.875 38.736 1.00 33.37 382 ILE A C 1
ATOM 2768 O O . ILE A 1 402 ? 56.671 -52.414 39.729 1.00 34.25 382 ILE A O 1
ATOM 2773 N N . GLY A 1 403 ? 55.230 -52.500 37.984 1.00 36.79 383 GLY A N 1
ATOM 2774 C CA . GLY A 1 403 ? 54.836 -53.899 38.221 1.00 33.60 383 GLY A CA 1
ATOM 2775 C C . GLY A 1 403 ? 56.060 -54.796 38.316 1.00 35.47 383 GLY A C 1
ATOM 2776 O O . GLY A 1 403 ? 56.974 -54.716 37.405 1.00 34.65 383 GLY A O 1
ATOM 2777 N N . GLY A 1 404 ? 56.106 -55.650 39.343 1.00 32.99 384 GLY A N 1
ATOM 2778 C CA . GLY A 1 404 ? 57.298 -56.479 39.618 1.00 35.06 384 GLY A CA 1
ATOM 2779 C C . GLY A 1 404 ? 58.108 -55.942 40.781 1.00 29.46 384 GLY A C 1
ATOM 2780 O O . GLY A 1 404 ? 59.025 -56.626 41.174 1.00 31.72 384 GLY A O 1
ATOM 2781 N N . GLY A 1 405 ? 57.760 -54.763 41.293 1.00 29.69 385 GLY A N 1
ATOM 2782 C CA . GLY A 1 405 ? 58.292 -54.202 42.522 1.00 32.31 385 GLY A CA 1
ATOM 2783 C C . GLY A 1 405 ? 59.383 -53.164 42.286 1.00 32.90 385 GLY A C 1
ATOM 2784 O O . GLY A 1 405 ? 60.188 -53.014 43.149 1.00 32.78 385 GLY A O 1
ATOM 2785 N N . GLU A 1 406 ? 59.362 -52.423 41.190 1.00 29.50 386 GLU A N 1
ATOM 2786 C CA . GLU A 1 406 ? 60.495 -51.591 40.815 1.00 27.30 386 GLU A CA 1
ATOM 2787 C C . GLU A 1 406 ? 60.077 -50.138 40.734 1.00 29.21 386 GLU A C 1
ATOM 2788 O O . GLU A 1 406 ? 58.866 -49.815 40.818 1.00 28.10 386 GLU A O 1
ATOM 2794 N N . ALA A 1 407 ? 61.069 -49.288 40.525 1.00 29.39 387 ALA A N 1
ATOM 2795 C CA . ALA A 1 407 ? 60.843 -47.866 40.250 1.00 28.66 387 ALA A CA 1
ATOM 2796 C C . ALA A 1 407 ? 62.084 -47.316 39.602 1.00 29.71 387 ALA A C 1
ATOM 2797 O O . ALA A 1 407 ? 63.201 -47.851 39.837 1.00 29.35 387 ALA A O 1
ATOM 2799 N N . THR A 1 408 ? 61.880 -46.275 38.804 1.00 31.02 388 THR A N 1
ATOM 2800 C CA . THR A 1 408 ? 62.964 -45.487 38.194 1.00 28.59 388 THR A CA 1
ATOM 2801 C C . THR A 1 408 ? 62.648 -44.040 38.526 1.00 29.04 388 THR A C 1
ATOM 2802 O O . THR A 1 408 ? 61.459 -43.693 38.714 1.00 26.22 388 THR A O 1
ATOM 2806 N N . ALA A 1 409 ? 63.672 -43.238 38.564 1.00 26.43 389 ALA A N 1
ATOM 2807 C CA . ALA A 1 409 ? 63.547 -41.785 38.725 1.00 28.98 389 ALA A CA 1
ATOM 2808 C C . ALA A 1 409 ? 64.648 -41.109 37.900 1.00 27.95 389 ALA A C 1
ATOM 2809 O O . ALA A 1 409 ? 65.743 -41.693 37.709 1.00 30.33 389 ALA A O 1
ATOM 2811 N N . ILE A 1 410 ? 64.377 -39.893 37.471 1.00 28.59 390 ILE A N 1
ATOM 2812 C CA . ILE A 1 410 ? 65.295 -39.100 36.634 1.00 25.90 390 ILE A CA 1
ATOM 2813 C C . ILE A 1 410 ? 65.265 -37.662 37.140 1.00 26.91 390 ILE A C 1
ATOM 2814 O O . ILE A 1 410 ? 64.224 -37.192 37.582 1.00 28.71 390 ILE A O 1
ATOM 2819 N N . ALA A 1 411 ? 66.404 -36.992 37.064 1.00 30.44 391 ALA A N 1
ATOM 2820 C CA . ALA A 1 411 ? 66.602 -35.597 37.505 1.00 33.28 391 ALA A CA 1
ATOM 2821 C C . ALA A 1 411 ? 66.878 -34.758 36.261 1.00 32.10 391 ALA A C 1
ATOM 2822 O O . ALA A 1 411 ? 67.853 -35.095 35.497 1.00 31.75 391 ALA A O 1
ATOM 2824 N N . VAL A 1 412 ? 66.141 -33.672 36.114 1.00 30.47 392 VAL A N 1
ATOM 2825 C CA . VAL A 1 412 ? 66.306 -32.722 34.987 1.00 33.41 392 VAL A CA 1
ATOM 2826 C C . VAL A 1 412 ? 66.497 -31.318 35.562 1.00 36.07 392 VAL A C 1
ATOM 2827 O O . VAL A 1 412 ? 65.854 -30.977 36.575 1.00 33.25 392 VAL A O 1
ATOM 2831 N N . GLU A 1 413 ? 67.336 -30.535 34.899 1.00 31.73 393 GLU A N 1
ATOM 2832 C CA . GLU A 1 413 ? 67.676 -29.161 35.328 1.00 36.75 393 GLU A CA 1
ATOM 2833 C C . GLU A 1 413 ? 67.629 -28.220 34.120 1.00 33.67 393 GLU A C 1
ATOM 2834 O O . GLU A 1 413 ? 68.331 -28.497 33.119 1.00 33.04 393 GLU A O 1
ATOM 2840 N N . ARG A 1 414 ? 66.821 -27.158 34.188 1.00 36.31 394 ARG A N 1
ATOM 2841 C CA . ARG A 1 414 ? 66.789 -26.091 33.146 1.00 39.08 394 ARG A CA 1
ATOM 2842 C C . ARG A 1 414 ? 67.990 -25.169 33.370 1.00 44.61 394 ARG A C 1
ATOM 2843 O O . ARG A 1 414 ? 68.285 -24.884 34.541 1.00 48.01 394 ARG A O 1
ATOM 2851 N N . LEU A 1 415 ? 68.624 -24.757 32.274 1.00 53.57 395 LEU A N 1
ATOM 2852 C CA . LEU A 1 415 ? 69.881 -23.968 32.191 1.00 66.20 395 LEU A CA 1
ATOM 2853 C C . LEU A 1 415 ? 69.530 -22.517 31.811 1.00 54.81 395 LEU A C 1
ATOM 2854 O O . LEU A 1 415 ? 70.052 -21.635 32.488 1.00 72.61 395 LEU A O 1
ATOM 2859 N N . GLU B 1 24 ? 93.680 -48.113 29.963 1.00 65.39 4 GLU B N 1
ATOM 2860 C CA . GLU B 1 24 ? 92.625 -48.893 29.228 1.00 69.25 4 GLU B CA 1
ATOM 2861 C C . GLU B 1 24 ? 91.769 -49.701 30.219 1.00 69.78 4 GLU B C 1
ATOM 2862 O O . GLU B 1 24 ? 92.322 -50.598 30.907 1.00 63.69 4 GLU B O 1
ATOM 2868 N N . ASP B 1 25 ? 90.462 -49.425 30.288 1.00 57.84 5 ASP B N 1
ATOM 2869 C CA . ASP B 1 25 ? 89.526 -50.158 31.192 1.00 54.98 5 ASP B CA 1
ATOM 2870 C C . ASP B 1 25 ? 88.298 -50.605 30.396 1.00 45.40 5 ASP B C 1
ATOM 2871 O O . ASP B 1 25 ? 87.194 -50.150 30.632 1.00 41.48 5 ASP B O 1
ATOM 2876 N N . PRO B 1 26 ? 88.429 -51.508 29.407 1.00 47.02 6 PRO B N 1
ATOM 2877 C CA . PRO B 1 26 ? 87.268 -51.917 28.625 1.00 40.52 6 PRO B CA 1
ATOM 2878 C C . PRO B 1 26 ? 86.266 -52.718 29.470 1.00 41.78 6 PRO B C 1
ATOM 2879 O O . PRO B 1 26 ? 86.600 -53.205 30.542 1.00 38.55 6 PRO B O 1
ATOM 2883 N N . ILE B 1 27 ? 85.051 -52.830 28.943 1.00 34.96 7 ILE B N 1
ATOM 2884 C CA . ILE B 1 27 ? 84.028 -53.769 29.445 1.00 33.07 7 ILE B CA 1
ATOM 2885 C C . ILE B 1 27 ? 84.465 -55.178 29.058 1.00 31.97 7 ILE B C 1
ATOM 2886 O O . ILE B 1 27 ? 84.884 -55.390 27.880 1.00 33.91 7 ILE B O 1
ATOM 2891 N N . VAL B 1 28 ? 84.364 -56.109 29.995 1.00 34.23 8 VAL B N 1
ATOM 2892 C CA . VAL B 1 28 ? 84.724 -57.520 29.741 1.00 33.67 8 VAL B CA 1
ATOM 2893 C C . VAL B 1 28 ? 83.538 -58.403 30.067 1.00 35.42 8 VAL B C 1
ATOM 2894 O O . VAL B 1 28 ? 82.701 -58.054 30.898 1.00 35.82 8 VAL B O 1
ATOM 2898 N N . ILE B 1 29 ? 83.477 -59.520 29.366 1.00 34.92 9 ILE B N 1
ATOM 2899 C CA . ILE B 1 29 ? 82.530 -60.602 29.691 1.00 34.08 9 ILE B CA 1
ATOM 2900 C C . ILE B 1 29 ? 83.299 -61.537 30.633 1.00 36.73 9 ILE B C 1
ATOM 2901 O O . ILE B 1 29 ? 84.367 -61.999 30.246 1.00 35.78 9 ILE B O 1
ATOM 2906 N N . VAL B 1 30 ? 82.781 -61.785 31.818 1.00 34.70 10 VAL B N 1
ATOM 2907 C CA . VAL B 1 30 ? 83.449 -62.630 32.839 1.00 35.97 10 VAL B CA 1
ATOM 2908 C C . VAL B 1 30 ? 82.767 -63.977 32.838 1.00 37.98 10 VAL B C 1
ATOM 2909 O O . VAL B 1 30 ? 83.358 -64.901 33.392 1.00 42.08 10 VAL B O 1
ATOM 2913 N N . SER B 1 31 ? 81.575 -64.089 32.239 1.00 38.37 11 SER B N 1
ATOM 2914 C CA . SER B 1 31 ? 80.857 -65.392 32.189 1.00 39.14 11 SER B CA 1
ATOM 2915 C C . SER B 1 31 ? 79.831 -65.408 31.053 1.00 42.17 11 SER B C 1
ATOM 2916 O O . SER B 1 31 ? 79.349 -64.319 30.624 1.00 36.01 11 SER B O 1
ATOM 2919 N N . ALA B 1 32 ? 79.529 -66.605 30.547 1.00 38.42 12 ALA B N 1
ATOM 2920 C CA . ALA B 1 32 ? 78.686 -66.785 29.352 1.00 39.69 12 ALA B CA 1
ATOM 2921 C C . ALA B 1 32 ? 78.187 -68.210 29.335 1.00 42.05 12 ALA B C 1
ATOM 2922 O O . ALA B 1 32 ? 78.986 -69.089 29.538 1.00 42.96 12 ALA B O 1
ATOM 2924 N N . VAL B 1 33 ? 76.887 -68.405 29.155 1.00 40.46 13 VAL B N 1
ATOM 2925 C CA . VAL B 1 33 ? 76.310 -69.758 29.172 1.00 38.14 13 VAL B CA 1
ATOM 2926 C C . VAL B 1 33 ? 74.984 -69.727 28.409 1.00 40.20 13 VAL B C 1
ATOM 2927 O O . VAL B 1 33 ? 74.362 -68.654 28.260 1.00 39.36 13 VAL B O 1
ATOM 2931 N N . ARG B 1 34 ? 74.555 -70.880 27.936 1.00 38.81 14 ARG B N 1
ATOM 2932 C CA . ARG B 1 34 ? 73.248 -71.038 27.255 1.00 38.18 14 ARG B CA 1
ATOM 2933 C C . ARG B 1 34 ? 72.609 -72.329 27.748 1.00 37.74 14 ARG B C 1
ATOM 2934 O O . ARG B 1 34 ? 73.340 -73.230 28.221 1.00 40.24 14 ARG B O 1
ATOM 2942 N N . THR B 1 35 ? 71.300 -72.420 27.602 1.00 35.82 15 THR B N 1
ATOM 2943 C CA . THR B 1 35 ? 70.570 -73.693 27.719 1.00 38.82 15 THR B CA 1
ATOM 2944 C C . THR B 1 35 ? 70.852 -74.477 26.448 1.00 39.55 15 THR B C 1
ATOM 2945 O O . THR B 1 35 ? 71.375 -73.943 25.473 1.00 41.88 15 THR B O 1
ATOM 2949 N N . PRO B 1 36 ? 70.617 -75.799 26.449 1.00 43.35 16 PRO B N 1
ATOM 2950 C CA . PRO B 1 36 ? 70.452 -76.516 25.194 1.00 46.13 16 PRO B CA 1
ATOM 2951 C C . PRO B 1 36 ? 69.360 -75.799 24.399 1.00 41.90 16 PRO B C 1
ATOM 2952 O O . PRO B 1 36 ? 68.501 -75.172 24.965 1.00 41.56 16 PRO B O 1
ATOM 2956 N N . MET B 1 37 ? 69.406 -75.983 23.099 1.00 41.90 17 MET B N 1
ATOM 2957 C CA . MET B 1 37 ? 68.363 -75.498 22.201 1.00 43.35 17 MET B CA 1
ATOM 2958 C C . MET B 1 37 ? 67.439 -76.660 21.832 1.00 43.04 17 MET B C 1
ATOM 2959 O O . MET B 1 37 ? 67.874 -77.601 21.184 1.00 39.92 17 MET B O 1
ATOM 2964 N N . GLY B 1 38 ? 66.210 -76.569 22.323 1.00 41.42 18 GLY B N 1
ATOM 2965 C CA . GLY B 1 38 ? 65.110 -77.507 22.088 1.00 44.54 18 GLY B CA 1
ATOM 2966 C C . GLY B 1 38 ? 64.439 -77.242 20.763 1.00 46.79 18 GLY B C 1
ATOM 2967 O O . GLY B 1 38 ? 64.491 -76.090 20.264 1.00 41.83 18 GLY B O 1
ATOM 2968 N N . GLY B 1 39 ? 63.821 -78.284 20.205 1.00 40.01 19 GLY B N 1
ATOM 2969 C CA . GLY B 1 39 ? 63.014 -78.159 18.995 1.00 34.50 19 GLY B CA 1
ATOM 2970 C C . GLY B 1 39 ? 61.628 -77.697 19.363 1.00 32.01 19 GLY B C 1
ATOM 2971 O O . GLY B 1 39 ? 61.210 -77.838 20.517 1.00 39.09 19 GLY B O 1
ATOM 2972 N N . PHE B 1 40 ? 60.923 -77.161 18.399 1.00 35.32 20 PHE B N 1
ATOM 2973 C CA . PHE B 1 40 ? 59.530 -76.717 18.561 1.00 39.86 20 PHE B CA 1
ATOM 2974 C C . PHE B 1 40 ? 58.668 -77.877 19.061 1.00 46.85 20 PHE B C 1
ATOM 2975 O O . PHE B 1 40 ? 58.760 -78.933 18.463 1.00 51.59 20 PHE B O 1
ATOM 2983 N N . LEU B 1 41 ? 57.877 -77.661 20.112 1.00 41.88 21 LEU B N 1
ATOM 2984 C CA . LEU B 1 41 ? 57.053 -78.680 20.802 1.00 44.59 21 LEU B CA 1
ATOM 2985 C C . LEU B 1 41 ? 57.915 -79.876 21.169 1.00 47.10 21 LEU B C 1
ATOM 2986 O O . LEU B 1 41 ? 57.346 -80.935 21.293 1.00 48.21 21 LEU B O 1
ATOM 2991 N N . GLY B 1 42 ? 59.211 -79.672 21.416 1.00 44.96 22 GLY B N 1
ATOM 2992 C CA . GLY B 1 42 ? 60.167 -80.740 21.751 1.00 44.06 22 GLY B CA 1
ATOM 2993 C C . GLY B 1 42 ? 60.498 -80.767 23.232 1.00 42.81 22 GLY B C 1
ATOM 2994 O O . GLY B 1 42 ? 59.566 -80.716 24.052 1.00 43.00 22 GLY B O 1
ATOM 2995 N N . ASP B 1 43 ? 61.784 -80.898 23.546 1.00 37.74 23 ASP B N 1
ATOM 2996 C CA . ASP B 1 43 ? 62.359 -81.007 24.917 1.00 42.46 23 ASP B CA 1
ATOM 2997 C C . ASP B 1 43 ? 61.719 -79.991 25.877 1.00 45.95 23 ASP B C 1
ATOM 2998 O O . ASP B 1 43 ? 61.358 -80.389 26.978 1.00 47.16 23 ASP B O 1
ATOM 3003 N N . PHE B 1 44 ? 61.536 -78.726 25.481 1.00 46.35 24 PHE B N 1
ATOM 3004 C CA . PHE B 1 44 ? 61.122 -77.629 26.404 1.00 40.10 24 PHE B CA 1
ATOM 3005 C C . PHE B 1 44 ? 59.670 -77.246 26.123 1.00 44.88 24 PHE B C 1
ATOM 3006 O O . PHE B 1 44 ? 59.206 -76.151 26.504 1.00 42.43 24 PHE B O 1
ATOM 3014 N N . LYS B 1 45 ? 58.917 -78.170 25.532 1.00 42.87 25 LYS B N 1
ATOM 3015 C CA . LYS B 1 45 ? 57.482 -77.969 25.193 1.00 47.64 25 LYS B CA 1
ATOM 3016 C C . LYS B 1 45 ? 56.755 -77.329 26.389 1.00 38.28 25 LYS B C 1
ATOM 3017 O O . LYS B 1 45 ? 55.953 -76.431 26.170 1.00 42.95 25 LYS B O 1
ATOM 3023 N N . ASP B 1 46 ? 56.989 -77.815 27.608 1.00 44.83 26 ASP B N 1
ATOM 3024 C CA . ASP B 1 46 ? 56.228 -77.392 28.817 1.00 48.97 26 ASP B CA 1
ATOM 3025 C C . ASP B 1 46 ? 57.111 -76.529 29.723 1.00 48.06 26 ASP B C 1
ATOM 3026 O O . ASP B 1 46 ? 56.859 -76.488 30.907 1.00 48.44 26 ASP B O 1
ATOM 3031 N N . VAL B 1 47 ? 58.139 -75.902 29.176 1.00 46.82 27 VAL B N 1
ATOM 3032 C CA . VAL B 1 47 ? 59.029 -74.987 29.935 1.00 43.72 27 VAL B CA 1
ATOM 3033 C C . VAL B 1 47 ? 58.820 -73.583 29.379 1.00 40.03 27 VAL B C 1
ATOM 3034 O O . VAL B 1 47 ? 59.107 -73.343 28.161 1.00 40.01 27 VAL B O 1
ATOM 3038 N N . ASN B 1 48 ? 58.357 -72.673 30.228 1.00 38.19 28 ASN B N 1
ATOM 3039 C CA . ASN B 1 48 ? 58.126 -71.283 29.781 1.00 37.61 28 ASN B CA 1
ATOM 3040 C C . ASN B 1 48 ? 59.495 -70.583 29.622 1.00 40.85 28 ASN B C 1
ATOM 3041 O O . ASN B 1 48 ? 60.536 -71.117 30.088 1.00 35.83 28 ASN B O 1
ATOM 3046 N N . ALA B 1 49 ? 59.486 -69.447 28.920 1.00 40.72 29 ALA B N 1
ATOM 3047 C CA . ALA B 1 49 ? 60.692 -68.651 28.590 1.00 37.17 29 ALA B CA 1
ATOM 3048 C C . ALA B 1 49 ? 61.433 -68.256 29.890 1.00 33.15 29 ALA B C 1
ATOM 3049 O O . ALA B 1 49 ? 62.651 -68.364 29.914 1.00 32.45 29 ALA B O 1
ATOM 3051 N N . ALA B 1 50 ? 60.713 -67.885 30.960 1.00 34.57 30 ALA B N 1
ATOM 3052 C CA . ALA B 1 50 ? 61.330 -67.337 32.199 1.00 38.31 30 ALA B CA 1
ATOM 3053 C C . ALA B 1 50 ? 62.084 -68.449 32.927 1.00 37.76 30 ALA B C 1
ATOM 3054 O O . ALA B 1 50 ? 63.181 -68.147 33.563 1.00 39.04 30 ALA B O 1
ATOM 3056 N N . THR B 1 51 ? 61.664 -69.707 32.739 1.00 37.11 31 THR B N 1
ATOM 3057 C CA . THR B 1 51 ? 62.374 -70.876 33.352 1.00 37.12 31 THR B CA 1
ATOM 3058 C C . THR B 1 51 ? 63.655 -71.144 32.563 1.00 38.75 31 THR B C 1
ATOM 3059 O O . THR B 1 51 ? 64.709 -71.393 33.199 1.00 40.36 31 THR B O 1
ATOM 3063 N N . LEU B 1 52 ? 63.596 -71.084 31.226 1.00 38.82 32 LEU B N 1
ATOM 3064 C CA . LEU B 1 52 ? 64.845 -71.171 30.412 1.00 37.37 32 LEU B CA 1
ATOM 3065 C C . LEU B 1 52 ? 65.758 -70.004 30.800 1.00 35.83 32 LEU B C 1
ATOM 3066 O O . LEU B 1 52 ? 66.987 -70.224 31.027 1.00 34.43 32 LEU B O 1
ATOM 3071 N N . GLY B 1 53 ? 65.201 -68.794 30.900 1.00 34.40 33 GLY B N 1
ATOM 3072 C CA . GLY B 1 53 ? 66.019 -67.617 31.294 1.00 42.13 33 GLY B CA 1
ATOM 3073 C C . GLY B 1 53 ? 66.656 -67.806 32.668 1.00 36.79 33 GLY B C 1
ATOM 3074 O O . GLY B 1 53 ? 67.882 -67.531 32.841 1.00 34.69 33 GLY B O 1
ATOM 3075 N N . ALA B 1 54 ? 65.852 -68.277 33.619 1.00 33.37 34 ALA B N 1
ATOM 3076 C CA . ALA B 1 54 ? 66.275 -68.518 35.024 1.00 37.18 34 ALA B CA 1
ATOM 3077 C C . ALA B 1 54 ? 67.462 -69.478 35.021 1.00 36.90 34 ALA B C 1
ATOM 3078 O O . ALA B 1 54 ? 68.449 -69.158 35.679 1.00 38.75 34 ALA B O 1
ATOM 3080 N N . ALA B 1 55 ? 67.423 -70.531 34.207 1.00 36.83 35 ALA B N 1
ATOM 3081 C CA . ALA B 1 55 ? 68.518 -71.524 34.170 1.00 37.73 35 ALA B CA 1
ATOM 3082 C C . ALA B 1 55 ? 69.799 -70.832 33.689 1.00 38.14 35 ALA B C 1
ATOM 3083 O O . ALA B 1 55 ? 70.888 -71.049 34.250 1.00 35.66 35 ALA B O 1
ATOM 3085 N N . ALA B 1 56 ? 69.710 -70.044 32.622 1.00 37.77 36 ALA B N 1
ATOM 3086 C CA . ALA B 1 56 ? 70.908 -69.387 32.055 1.00 36.78 36 ALA B CA 1
ATOM 3087 C C . ALA B 1 56 ? 71.402 -68.326 33.040 1.00 36.16 36 ALA B C 1
ATOM 3088 O O . ALA B 1 56 ? 72.649 -68.200 33.231 1.00 33.63 36 ALA B O 1
ATOM 3090 N N . VAL B 1 57 ? 70.473 -67.590 33.645 1.00 34.35 37 VAL B N 1
ATOM 3091 C CA . VAL B 1 57 ? 70.860 -66.457 34.532 1.00 34.07 37 VAL B CA 1
ATOM 3092 C C . VAL B 1 57 ? 71.608 -66.999 35.745 1.00 35.95 37 VAL B C 1
ATOM 3093 O O . VAL B 1 57 ? 72.658 -66.473 36.074 1.00 38.36 37 VAL B O 1
ATOM 3097 N N . ARG B 1 58 ? 71.038 -68.016 36.378 1.00 35.61 38 ARG B N 1
ATOM 3098 C CA . ARG B 1 58 ? 71.612 -68.668 37.558 1.00 34.10 38 ARG B CA 1
ATOM 3099 C C . ARG B 1 58 ? 73.028 -69.089 37.239 1.00 34.72 38 ARG B C 1
ATOM 3100 O O . ARG B 1 58 ? 73.962 -68.675 37.986 1.00 34.78 38 ARG B O 1
ATOM 3108 N N . ALA B 1 59 ? 73.199 -69.804 36.139 1.00 33.21 39 ALA B N 1
ATOM 3109 C CA . ALA B 1 59 ? 74.507 -70.378 35.759 1.00 35.00 39 ALA B CA 1
ATOM 3110 C C . ALA B 1 59 ? 75.508 -69.248 35.515 1.00 38.21 39 ALA B C 1
ATOM 3111 O O . ALA B 1 59 ? 76.667 -69.385 35.950 1.00 38.89 39 ALA B O 1
ATOM 3113 N N . ALA B 1 60 ? 75.100 -68.194 34.794 1.00 34.71 40 ALA B N 1
ATOM 3114 C CA . ALA B 1 60 ? 76.005 -67.082 34.432 1.00 33.74 40 ALA B CA 1
ATOM 3115 C C . ALA B 1 60 ? 76.530 -66.417 35.712 1.00 36.38 40 ALA B C 1
ATOM 3116 O O . ALA B 1 60 ? 77.731 -65.998 35.756 1.00 32.80 40 ALA B O 1
ATOM 3118 N N . VAL B 1 61 ? 75.628 -66.207 36.677 1.00 34.82 41 VAL B N 1
ATOM 3119 C CA . VAL B 1 61 ? 76.005 -65.557 37.965 1.00 38.13 41 VAL B CA 1
ATOM 3120 C C . VAL B 1 61 ? 76.900 -66.527 38.777 1.00 38.62 41 VAL B C 1
ATOM 3121 O O . VAL B 1 61 ? 77.896 -66.052 39.307 1.00 32.27 41 VAL B O 1
ATOM 3125 N N . GLU B 1 62 ? 76.604 -67.837 38.843 1.00 37.59 42 GLU B N 1
ATOM 3126 C CA . GLU B 1 62 ? 77.468 -68.811 39.568 1.00 40.39 42 GLU B CA 1
ATOM 3127 C C . GLU B 1 62 ? 78.834 -68.874 38.891 1.00 36.62 42 GLU B C 1
ATOM 3128 O O . GLU B 1 62 ? 79.851 -68.780 39.590 1.00 39.35 42 GLU B O 1
ATOM 3134 N N . ARG B 1 63 ? 78.881 -68.857 37.570 1.00 38.51 43 ARG B N 1
ATOM 3135 C CA . ARG B 1 63 ? 80.170 -68.953 36.848 1.00 40.52 43 ARG B CA 1
ATOM 3136 C C . ARG B 1 63 ? 80.988 -67.689 37.053 1.00 42.59 43 ARG B C 1
ATOM 3137 O O . ARG B 1 63 ? 82.193 -67.802 36.983 1.00 41.82 43 ARG B O 1
ATOM 3145 N N . ALA B 1 64 ? 80.349 -66.542 37.301 1.00 46.22 44 ALA B N 1
ATOM 3146 C CA . ALA B 1 64 ? 81.034 -65.258 37.571 1.00 39.99 44 ALA B CA 1
ATOM 3147 C C . ALA B 1 64 ? 81.479 -65.200 39.045 1.00 41.09 44 ALA B C 1
ATOM 3148 O O . ALA B 1 64 ? 82.125 -64.203 39.384 1.00 40.36 44 ALA B O 1
ATOM 3150 N N . ARG B 1 65 ? 81.045 -66.162 39.885 1.00 39.67 45 ARG B N 1
ATOM 3151 C CA . ARG B 1 65 ? 81.421 -66.323 41.318 1.00 43.73 45 ARG B CA 1
ATOM 3152 C C . ARG B 1 65 ? 80.860 -65.129 42.063 1.00 40.40 45 ARG B C 1
ATOM 3153 O O . ARG B 1 65 ? 81.489 -64.660 42.999 1.00 38.81 45 ARG B O 1
ATOM 3161 N N . LEU B 1 66 ? 79.637 -64.742 41.704 1.00 40.04 46 LEU B N 1
ATOM 3162 C CA . LEU B 1 66 ? 78.941 -63.611 42.349 1.00 35.76 46 LEU B CA 1
ATOM 3163 C C . LEU B 1 66 ? 77.886 -64.136 43.305 1.00 35.61 46 LEU B C 1
ATOM 3164 O O . LEU B 1 66 ? 77.321 -65.179 43.055 1.00 39.18 46 LEU B O 1
ATOM 3169 N N . GLN B 1 67 ? 77.593 -63.368 44.345 1.00 36.04 47 GLN B N 1
ATOM 3170 C CA . GLN B 1 67 ? 76.438 -63.599 45.241 1.00 36.41 47 GLN B CA 1
ATOM 3171 C C . GLN B 1 67 ? 75.179 -63.172 44.484 1.00 39.16 47 GLN B C 1
ATOM 3172 O O . GLN B 1 67 ? 75.276 -62.403 43.503 1.00 37.83 47 GLN B O 1
ATOM 3178 N N . ALA B 1 68 ? 74.046 -63.609 44.981 1.00 35.42 48 ALA B N 1
ATOM 3179 C CA . ALA B 1 68 ? 72.718 -63.462 44.377 1.00 38.22 48 ALA B CA 1
ATOM 3180 C C . ALA B 1 68 ? 72.281 -61.994 44.306 1.00 38.09 48 ALA B C 1
ATOM 3181 O O . ALA B 1 68 ? 71.247 -61.707 43.647 1.00 35.54 48 ALA B O 1
ATOM 3183 N N . ASP B 1 69 ? 72.981 -61.094 44.991 1.00 35.42 49 ASP B N 1
ATOM 3184 C CA . ASP B 1 69 ? 72.532 -59.689 45.109 1.00 33.32 49 ASP B CA 1
ATOM 3185 C C . ASP B 1 69 ? 73.541 -58.784 44.403 1.00 36.50 49 ASP B C 1
ATOM 3186 O O . ASP B 1 69 ? 73.458 -57.614 44.651 1.00 36.15 49 ASP B O 1
ATOM 3191 N N . GLU B 1 70 ? 74.459 -59.302 43.573 1.00 31.08 50 GLU B N 1
ATOM 3192 C CA . GLU B 1 70 ? 75.575 -58.470 43.027 1.00 36.82 50 GLU B CA 1
ATOM 3193 C C . GLU B 1 70 ? 75.306 -57.954 41.600 1.00 33.08 50 GLU B C 1
ATOM 3194 O O . GLU B 1 70 ? 76.137 -57.217 41.097 1.00 34.43 50 GLU B O 1
ATOM 3200 N N . VAL B 1 71 ? 74.142 -58.233 41.007 1.00 33.68 51 VAL B N 1
ATOM 3201 C CA . VAL B 1 71 ? 73.824 -57.783 39.628 1.00 35.32 51 VAL B CA 1
ATOM 3202 C C . VAL B 1 71 ? 73.017 -56.493 39.808 1.00 33.60 51 VAL B C 1
ATOM 3203 O O . VAL B 1 71 ? 71.968 -56.547 40.433 1.00 32.24 51 VAL B O 1
ATOM 3207 N N . ASP B 1 72 ? 73.488 -55.366 39.296 1.00 31.83 52 ASP B N 1
ATOM 3208 C CA . ASP B 1 72 ? 72.702 -54.125 39.496 1.00 35.81 52 ASP B CA 1
ATOM 3209 C C . ASP B 1 72 ? 72.029 -53.679 38.201 1.00 37.11 52 ASP B C 1
ATOM 3210 O O . ASP B 1 72 ? 71.425 -52.657 38.240 1.00 34.40 52 ASP B O 1
ATOM 3215 N N . GLU B 1 73 ? 72.077 -54.458 37.125 1.00 34.33 53 GLU B N 1
ATOM 3216 C CA . GLU B 1 73 ? 71.309 -54.180 35.887 1.00 31.59 53 GLU B CA 1
ATOM 3217 C C . GLU B 1 73 ? 71.128 -55.522 35.159 1.00 30.07 53 GLU B C 1
ATOM 3218 O O . GLU B 1 73 ? 72.127 -56.241 34.943 1.00 30.95 53 GLU B O 1
ATOM 3224 N N . ALA B 1 74 ? 69.899 -55.874 34.822 1.00 29.58 54 ALA B N 1
ATOM 3225 C CA . ALA B 1 74 ? 69.617 -57.110 34.076 1.00 31.44 54 ALA B CA 1
ATOM 3226 C C . ALA B 1 74 ? 68.698 -56.770 32.908 1.00 30.78 54 ALA B C 1
ATOM 3227 O O . ALA B 1 74 ? 67.576 -56.217 33.150 1.00 32.41 54 ALA B O 1
ATOM 3229 N N . VAL B 1 75 ? 69.153 -57.121 31.703 1.00 27.02 55 VAL B N 1
ATOM 3230 C CA . VAL B 1 75 ? 68.426 -56.876 30.432 1.00 30.46 55 VAL B CA 1
ATOM 3231 C C . VAL B 1 75 ? 68.390 -58.205 29.694 1.00 30.25 55 VAL B C 1
ATOM 3232 O O . VAL B 1 75 ? 69.489 -58.711 29.346 1.00 26.51 55 VAL B O 1
ATOM 3236 N N . LEU B 1 76 ? 67.187 -58.722 29.418 1.00 29.00 56 LEU B N 1
ATOM 3237 C CA . LEU B 1 76 ? 67.038 -60.018 28.716 1.00 27.91 56 LEU B CA 1
ATOM 3238 C C . LEU B 1 76 ? 66.192 -59.774 27.483 1.00 30.68 56 LEU B C 1
ATOM 3239 O O . LEU B 1 76 ? 65.122 -59.157 27.596 1.00 31.15 56 LEU B O 1
ATOM 3244 N N . GLY B 1 77 ? 66.700 -60.228 26.348 1.00 30.29 57 GLY B N 1
ATOM 3245 C CA . GLY B 1 77 ? 65.949 -60.247 25.089 1.00 32.51 57 GLY B CA 1
ATOM 3246 C C . GLY B 1 77 ? 64.806 -61.231 25.164 1.00 31.70 57 GLY B C 1
ATOM 3247 O O . GLY B 1 77 ? 64.984 -62.299 25.765 1.00 31.94 57 GLY B O 1
ATOM 3248 N N . CYS B 1 78 ? 63.678 -60.902 24.526 1.00 32.42 58 CYS B N 1
ATOM 3249 C CA . CYS B 1 78 ? 62.520 -61.813 24.360 1.00 30.49 58 CYS B CA 1
ATOM 3250 C C . CYS B 1 78 ? 61.559 -61.116 23.400 1.00 33.51 58 CYS B C 1
ATOM 3251 O O . CYS B 1 78 ? 61.223 -59.913 23.617 1.00 33.81 58 CYS B O 1
ATOM 3254 N N . VAL B 1 79 ? 61.172 -61.814 22.341 1.00 29.10 59 VAL B N 1
ATOM 3255 C CA . VAL B 1 79 ? 60.287 -61.240 21.295 1.00 33.20 59 VAL B CA 1
ATOM 3256 C C . VAL B 1 79 ? 58.828 -61.537 21.632 1.00 31.28 59 VAL B C 1
ATOM 3257 O O . VAL B 1 79 ? 57.980 -60.619 21.489 1.00 33.00 59 VAL B O 1
ATOM 3261 N N . LEU B 1 80 ? 58.539 -62.769 22.039 1.00 32.00 60 LEU B N 1
ATOM 3262 C CA . LEU B 1 80 ? 57.141 -63.270 22.118 1.00 34.39 60 LEU B CA 1
ATOM 3263 C C . LEU B 1 80 ? 56.768 -63.377 23.589 1.00 30.61 60 LEU B C 1
ATOM 3264 O O . LEU B 1 80 ? 56.947 -64.460 24.196 1.00 34.42 60 LEU B O 1
ATOM 3269 N N . ALA B 1 81 ? 56.379 -62.248 24.153 1.00 31.31 61 ALA B N 1
ATOM 3270 C CA . ALA B 1 81 ? 56.096 -62.096 25.605 1.00 33.47 61 ALA B CA 1
ATOM 3271 C C . ALA B 1 81 ? 54.620 -62.365 25.931 1.00 34.01 61 ALA B C 1
ATOM 3272 O O . ALA B 1 81 ? 54.276 -62.379 27.128 1.00 34.73 61 ALA B O 1
ATOM 3274 N N . ALA B 1 82 ? 53.772 -62.592 24.938 1.00 35.65 62 ALA B N 1
ATOM 3275 C CA . ALA B 1 82 ? 52.328 -62.789 25.174 1.00 36.55 62 ALA B CA 1
ATOM 3276 C C . ALA B 1 82 ? 52.109 -64.013 26.071 1.00 32.27 62 ALA B C 1
ATOM 3277 O O . ALA B 1 82 ? 52.737 -65.088 25.866 1.00 32.04 62 ALA B O 1
ATOM 3279 N N . GLY B 1 83 ? 51.240 -63.817 27.055 1.00 31.08 63 GLY B N 1
ATOM 3280 C CA . GLY B 1 83 ? 50.790 -64.860 27.983 1.00 34.11 63 GLY B CA 1
ATOM 3281 C C . GLY B 1 83 ? 51.839 -65.217 29.011 1.00 39.28 63 GLY B C 1
ATOM 3282 O O . GLY B 1 83 ? 51.560 -66.114 29.750 1.00 32.40 63 GLY B O 1
ATOM 3283 N N . GLN B 1 84 ? 53.016 -64.573 29.078 1.00 37.05 64 GLN B N 1
ATOM 3284 C CA . GLN B 1 84 ? 54.059 -64.982 30.079 1.00 35.69 64 GLN B CA 1
ATOM 3285 C C . GLN B 1 84 ? 53.775 -64.336 31.472 1.00 34.32 64 GLN B C 1
ATOM 3286 O O . GLN B 1 84 ? 54.410 -64.707 32.458 1.00 31.20 64 GLN B O 1
ATOM 3292 N N . GLY B 1 85 ? 52.869 -63.371 31.557 1.00 31.71 65 GLY B N 1
ATOM 3293 C CA . GLY B 1 85 ? 52.652 -62.527 32.740 1.00 35.29 65 GLY B CA 1
ATOM 3294 C C . GLY B 1 85 ? 53.589 -61.314 32.741 1.00 38.56 65 GLY B C 1
ATOM 3295 O O . GLY B 1 85 ? 54.388 -61.144 31.804 1.00 37.46 65 GLY B O 1
ATOM 3296 N N . GLN B 1 86 ? 53.501 -60.502 33.782 1.00 34.57 66 GLN B N 1
ATOM 3297 C CA . GLN B 1 86 ? 54.244 -59.223 33.921 1.00 36.03 66 GLN B CA 1
ATOM 3298 C C . GLN B 1 86 ? 55.737 -59.538 33.886 1.00 32.70 66 GLN B C 1
ATOM 3299 O O . GLN B 1 86 ? 56.184 -60.524 34.589 1.00 32.17 66 GLN B O 1
ATOM 3305 N N . ALA B 1 87 ? 56.454 -58.783 33.073 1.00 31.98 67 ALA B N 1
ATOM 3306 C CA . ALA B 1 87 ? 57.930 -58.596 33.154 1.00 30.69 67 ALA B CA 1
ATOM 3307 C C . ALA B 1 87 ? 58.637 -59.927 33.075 1.00 33.35 67 ALA B C 1
ATOM 3308 O O . ALA B 1 87 ? 59.258 -60.358 34.039 1.00 32.98 67 ALA B O 1
ATOM 3310 N N . PRO B 1 88 ? 58.669 -60.563 31.886 1.00 35.00 68 PRO B N 1
ATOM 3311 C CA . PRO B 1 88 ? 59.353 -61.834 31.743 1.00 35.98 68 PRO B CA 1
ATOM 3312 C C . PRO B 1 88 ? 60.780 -61.807 32.310 1.00 35.12 68 PRO B C 1
ATOM 3313 O O . PRO B 1 88 ? 61.171 -62.759 32.936 1.00 33.74 68 PRO B O 1
ATOM 3317 N N . ALA B 1 89 ? 61.569 -60.788 31.980 1.00 31.43 69 ALA B N 1
ATOM 3318 C CA . ALA B 1 89 ? 62.961 -60.713 32.468 1.00 34.13 69 ALA B CA 1
ATOM 3319 C C . ALA B 1 89 ? 62.981 -60.709 34.007 1.00 32.23 69 ALA B C 1
ATOM 3320 O O . ALA B 1 89 ? 63.868 -61.307 34.576 1.00 31.93 69 ALA B O 1
ATOM 3322 N N . ARG B 1 90 ? 62.078 -59.989 34.668 1.00 35.03 70 ARG B N 1
ATOM 3323 C CA . ARG B 1 90 ? 61.936 -59.998 36.160 1.00 32.26 70 ARG B CA 1
ATOM 3324 C C . ARG B 1 90 ? 61.621 -61.427 36.631 1.00 35.09 70 ARG B C 1
ATOM 3325 O O . ARG B 1 90 ? 62.282 -61.920 37.599 1.00 33.23 70 ARG B O 1
ATOM 3333 N N . GLN B 1 91 ? 60.691 -62.117 35.957 1.00 33.94 71 GLN B N 1
ATOM 3334 C CA . GLN B 1 91 ? 60.358 -63.515 36.339 1.00 36.25 71 GLN B CA 1
ATOM 3335 C C . GLN B 1 91 ? 61.628 -64.365 36.231 1.00 37.72 71 GLN B C 1
ATOM 3336 O O . GLN B 1 91 ? 61.877 -65.160 37.125 1.00 35.65 71 GLN B O 1
ATOM 3342 N N . ALA B 1 92 ? 62.451 -64.147 35.213 1.00 33.31 72 ALA B N 1
ATOM 3343 C CA . ALA B 1 92 ? 63.622 -65.010 34.961 1.00 33.67 72 ALA B CA 1
ATOM 3344 C C . ALA B 1 92 ? 64.680 -64.757 36.035 1.00 36.54 72 ALA B C 1
ATOM 3345 O O . ALA B 1 92 ? 65.345 -65.721 36.514 1.00 32.55 72 ALA B O 1
ATOM 3347 N N . VAL B 1 93 ? 64.940 -63.477 36.301 1.00 32.69 73 VAL B N 1
ATOM 3348 C CA . VAL B 1 93 ? 65.966 -63.048 37.287 1.00 32.34 73 VAL B CA 1
ATOM 3349 C C . VAL B 1 93 ? 65.569 -63.539 38.697 1.00 34.29 73 VAL B C 1
ATOM 3350 O O . VAL B 1 93 ? 66.448 -64.137 39.394 1.00 29.55 73 VAL B O 1
ATOM 3354 N N . LEU B 1 94 ? 64.319 -63.325 39.131 1.00 31.51 74 LEU B N 1
ATOM 3355 C CA . LEU B 1 94 ? 63.889 -63.738 40.497 1.00 35.42 74 LEU B CA 1
ATOM 3356 C C . LEU B 1 94 ? 63.799 -65.276 40.527 1.00 35.69 74 LEU B C 1
ATOM 3357 O O . LEU B 1 94 ? 64.209 -65.889 41.507 1.00 33.60 74 LEU B O 1
ATOM 3362 N N . GLY B 1 95 ? 63.389 -65.900 39.428 1.00 40.67 75 GLY B N 1
ATOM 3363 C CA . GLY B 1 95 ? 63.303 -67.370 39.346 1.00 36.39 75 GLY B CA 1
ATOM 3364 C C . GLY B 1 95 ? 64.689 -67.966 39.412 1.00 38.56 75 GLY B C 1
ATOM 3365 O O . GLY B 1 95 ? 64.815 -69.056 39.910 1.00 35.35 75 GLY B O 1
ATOM 3366 N N . ALA B 1 96 ? 65.707 -67.246 38.947 1.00 34.32 76 ALA B N 1
ATOM 3367 C CA . ALA B 1 96 ? 67.115 -67.661 39.039 1.00 34.56 76 ALA B CA 1
ATOM 3368 C C . ALA B 1 96 ? 67.605 -67.625 40.490 1.00 34.37 76 ALA B C 1
ATOM 3369 O O . ALA B 1 96 ? 68.686 -68.129 40.711 1.00 34.07 76 ALA B O 1
ATOM 3371 N N . GLY B 1 97 ? 66.908 -66.963 41.404 1.00 35.46 77 GLY B N 1
ATOM 3372 C CA . GLY B 1 97 ? 67.360 -66.809 42.798 1.00 34.94 77 GLY B CA 1
ATOM 3373 C C . GLY B 1 97 ? 68.073 -65.475 43.019 1.00 38.88 77 GLY B C 1
ATOM 3374 O O . GLY B 1 97 ? 68.636 -65.303 44.089 1.00 36.93 77 GLY B O 1
ATOM 3375 N N . LEU B 1 98 ? 68.074 -64.541 42.058 1.00 37.17 78 LEU B N 1
ATOM 3376 C CA . LEU B 1 98 ? 68.756 -63.247 42.290 1.00 36.35 78 LEU B CA 1
ATOM 3377 C C . LEU B 1 98 ? 67.868 -62.402 43.187 1.00 38.20 78 LEU B C 1
ATOM 3378 O O . LEU B 1 98 ? 66.650 -62.675 43.280 1.00 37.68 78 LEU B O 1
ATOM 3383 N N . ALA B 1 99 ? 68.493 -61.472 43.895 1.00 33.99 79 ALA B N 1
ATOM 3384 C CA . ALA B 1 99 ? 67.839 -60.648 44.919 1.00 35.27 79 ALA B CA 1
ATOM 3385 C C . ALA B 1 99 ? 66.786 -59.767 44.247 1.00 33.34 79 ALA B C 1
ATOM 3386 O O . ALA B 1 99 ? 66.892 -59.401 43.032 1.00 33.87 79 ALA B O 1
ATOM 3388 N N . ARG B 1 100 ? 65.788 -59.466 45.037 1.00 33.32 80 ARG B N 1
ATOM 3389 C CA . ARG B 1 100 ? 64.649 -58.579 44.693 1.00 37.56 80 ARG B CA 1
ATOM 3390 C C . ARG B 1 100 ? 65.116 -57.209 44.229 1.00 34.12 80 ARG B C 1
ATOM 3391 O O . ARG B 1 100 ? 64.347 -56.534 43.501 1.00 31.48 80 ARG B O 1
ATOM 3399 N N . GLY B 1 101 ? 66.280 -56.787 44.704 1.00 28.74 81 GLY B N 1
ATOM 3400 C CA . GLY B 1 101 ? 66.881 -55.487 44.380 1.00 32.91 81 GLY B CA 1
ATOM 3401 C C . GLY B 1 101 ? 67.409 -55.420 42.964 1.00 32.32 81 GLY B C 1
ATOM 3402 O O . GLY B 1 101 ? 67.755 -54.310 42.567 1.00 35.64 81 GLY B O 1
ATOM 3403 N N . THR B 1 102 ? 67.451 -56.530 42.212 1.00 31.80 82 THR B N 1
ATOM 3404 C CA . THR B 1 102 ? 68.045 -56.554 40.844 1.00 30.13 82 THR B CA 1
ATOM 3405 C C . THR B 1 102 ? 67.121 -55.838 39.843 1.00 33.53 82 THR B C 1
ATOM 3406 O O . THR B 1 102 ? 66.023 -56.318 39.593 1.00 31.63 82 THR B O 1
ATOM 3410 N N . PRO B 1 103 ? 67.497 -54.675 39.225 1.00 29.40 83 PRO B N 1
ATOM 3411 C CA . PRO B 1 103 ? 66.661 -54.058 38.177 1.00 33.56 83 PRO B CA 1
ATOM 3412 C C . PRO B 1 103 ? 66.629 -54.910 36.894 1.00 30.27 83 PRO B C 1
ATOM 3413 O O . PRO B 1 103 ? 67.653 -55.371 36.416 1.00 28.50 83 PRO B O 1
ATOM 3417 N N . CYS B 1 104 ? 65.429 -55.098 36.361 1.00 29.90 84 CYS B N 1
ATOM 3418 C CA . CYS B 1 104 ? 65.153 -55.991 35.215 1.00 28.70 84 CYS B CA 1
ATOM 3419 C C . CYS B 1 104 ? 64.405 -55.241 34.135 1.00 29.14 84 CYS B C 1
ATOM 3420 O O . CYS B 1 104 ? 63.502 -54.480 34.470 1.00 23.99 84 CYS B O 1
ATOM 3423 N N . SER B 1 105 ? 64.730 -55.545 32.894 1.00 28.89 85 SER B N 1
ATOM 3424 C CA . SER B 1 105 ? 64.026 -55.075 31.677 1.00 32.48 85 SER B CA 1
ATOM 3425 C C . SER B 1 105 ? 63.928 -56.245 30.714 1.00 30.02 85 SER B C 1
ATOM 3426 O O . SER B 1 105 ? 64.960 -56.979 30.602 1.00 31.07 85 SER B O 1
ATOM 3429 N N . THR B 1 106 ? 62.842 -56.273 29.936 1.00 31.85 86 THR B N 1
ATOM 3430 C CA . THR B 1 106 ? 62.614 -57.210 28.807 1.00 29.99 86 THR B CA 1
ATOM 3431 C C . THR B 1 106 ? 62.736 -56.411 27.495 1.00 30.72 86 THR B C 1
ATOM 3432 O O . THR B 1 106 ? 62.123 -55.316 27.364 1.00 31.12 86 THR B O 1
ATOM 3436 N N . LEU B 1 107 ? 63.627 -56.863 26.615 1.00 27.60 87 LEU B N 1
ATOM 3437 C CA . LEU B 1 107 ? 64.042 -56.126 25.403 1.00 28.15 87 LEU B CA 1
ATOM 3438 C C . LEU B 1 107 ? 63.610 -56.869 24.144 1.00 29.08 87 LEU B C 1
ATOM 3439 O O . LEU B 1 107 ? 63.953 -58.048 24.000 1.00 30.39 87 LEU B O 1
ATOM 3444 N N . ASN B 1 108 ? 62.897 -56.169 23.254 1.00 31.31 88 ASN B N 1
ATOM 3445 C CA . ASN B 1 108 ? 62.526 -56.666 21.902 1.00 29.43 88 ASN B CA 1
ATOM 3446 C C . ASN B 1 108 ? 63.246 -55.844 20.815 1.00 29.16 88 ASN B C 1
ATOM 3447 O O . ASN B 1 108 ? 62.756 -54.793 20.431 1.00 29.50 88 ASN B O 1
ATOM 3452 N N . LYS B 1 109 ? 64.339 -56.379 20.279 1.00 28.48 89 LYS B N 1
ATOM 3453 C CA . LYS B 1 109 ? 64.916 -55.988 18.964 1.00 29.47 89 LYS B CA 1
ATOM 3454 C C . LYS B 1 109 ? 64.882 -57.232 18.083 1.00 28.32 89 LYS B C 1
ATOM 3455 O O . LYS B 1 109 ? 65.860 -57.541 17.398 1.00 30.69 89 LYS B O 1
ATOM 3461 N N . MET B 1 110 ? 63.705 -57.820 17.989 1.00 31.48 90 MET B N 1
ATOM 3462 C CA . MET B 1 110 ? 63.438 -59.033 17.155 1.00 30.56 90 MET B CA 1
ATOM 3463 C C . MET B 1 110 ? 64.607 -60.011 17.329 1.00 32.82 90 MET B C 1
ATOM 3464 O O . MET B 1 110 ? 64.979 -60.236 18.504 1.00 32.22 90 MET B O 1
ATOM 3469 N N . CYS B 1 111 ? 65.160 -60.534 16.223 1.00 31.51 91 CYS B N 1
ATOM 3470 C CA . CYS B 1 111 ? 66.130 -61.640 16.150 1.00 31.66 91 CYS B CA 1
ATOM 3471 C C . CYS B 1 111 ? 67.442 -61.188 16.808 1.00 33.25 91 CYS B C 1
ATOM 3472 O O . CYS B 1 111 ? 68.320 -62.004 17.114 1.00 32.37 91 CYS B O 1
ATOM 3475 N N . GLY B 1 112 ? 67.615 -59.886 16.983 1.00 31.77 92 GLY B N 1
ATOM 3476 C CA . GLY B 1 112 ? 68.852 -59.315 17.527 1.00 34.06 92 GLY B CA 1
ATOM 3477 C C . GLY B 1 112 ? 68.734 -58.996 19.010 1.00 34.07 92 GLY B C 1
ATOM 3478 O O . GLY B 1 112 ? 69.708 -58.440 19.576 1.00 30.01 92 GLY B O 1
ATOM 3479 N N . SER B 1 113 ? 67.607 -59.352 19.631 1.00 32.68 93 SER B N 1
ATOM 3480 C CA . SER B 1 113 ? 67.273 -58.939 21.016 1.00 31.47 93 SER B CA 1
ATOM 3481 C C . SER B 1 113 ? 68.448 -59.317 21.949 1.00 32.88 93 SER B C 1
ATOM 3482 O O . SER B 1 113 ? 68.844 -58.514 22.796 1.00 29.86 93 SER B O 1
ATOM 3485 N N . GLY B 1 114 ? 68.964 -60.535 21.826 1.00 34.23 94 GLY B N 1
ATOM 3486 C CA . GLY B 1 114 ? 69.970 -61.058 22.762 1.00 32.38 94 GLY B CA 1
ATOM 3487 C C . GLY B 1 114 ? 71.285 -60.316 22.643 1.00 30.60 94 GLY B C 1
ATOM 3488 O O . GLY B 1 114 ? 71.994 -60.161 23.677 1.00 32.94 94 GLY B O 1
ATOM 3489 N N . MET B 1 115 ? 71.634 -59.849 21.448 1.00 29.53 95 MET B N 1
ATOM 3490 C CA . MET B 1 115 ? 72.879 -59.054 21.273 1.00 29.93 95 MET B CA 1
ATOM 3491 C C . MET B 1 115 ? 72.624 -57.589 21.680 1.00 32.13 95 MET B C 1
ATOM 3492 O O . MET B 1 115 ? 73.512 -56.945 22.292 1.00 32.37 95 MET B O 1
ATOM 3497 N N . LYS B 1 116 ? 71.483 -57.008 21.302 1.00 31.53 96 LYS B N 1
ATOM 3498 C CA . LYS B 1 116 ? 71.174 -55.606 21.718 1.00 29.10 96 LYS B CA 1
ATOM 3499 C C . LYS B 1 116 ? 71.156 -55.543 23.256 1.00 30.25 96 LYS B C 1
ATOM 3500 O O . LYS B 1 116 ? 71.664 -54.552 23.830 1.00 29.09 96 LYS B O 1
ATOM 3506 N N . ALA B 1 117 ? 70.747 -56.620 23.940 1.00 28.51 97 ALA B N 1
ATOM 3507 C CA . ALA B 1 117 ? 70.871 -56.636 25.424 1.00 31.57 97 ALA B CA 1
ATOM 3508 C C . ALA B 1 117 ? 72.337 -56.443 25.852 1.00 29.80 97 ALA B C 1
ATOM 3509 O O . ALA B 1 117 ? 72.610 -55.674 26.835 1.00 29.10 97 ALA B O 1
ATOM 3511 N N . LEU B 1 118 ? 73.249 -57.152 25.200 1.00 29.27 98 LEU B N 1
ATOM 3512 C CA . LEU B 1 118 ? 74.708 -57.062 25.494 1.00 31.72 98 LEU B CA 1
ATOM 3513 C C . LEU B 1 118 ? 75.162 -55.612 25.289 1.00 32.14 98 LEU B C 1
ATOM 3514 O O . LEU B 1 118 ? 75.963 -55.110 26.112 1.00 32.22 98 LEU B O 1
ATOM 3519 N N . MET B 1 119 ? 74.735 -55.020 24.166 1.00 31.33 99 MET B N 1
ATOM 3520 C CA . MET B 1 119 ? 75.145 -53.659 23.737 1.00 29.99 99 MET B CA 1
ATOM 3521 C C . MET B 1 119 ? 74.625 -52.595 24.730 1.00 29.26 99 MET B C 1
ATOM 3522 O O . MET B 1 119 ? 75.425 -51.699 25.109 1.00 29.59 99 MET B O 1
ATOM 3527 N N . LEU B 1 120 ? 73.367 -52.702 25.201 1.00 28.39 100 LEU B N 1
ATOM 3528 C CA . LEU B 1 120 ? 72.800 -51.739 26.183 1.00 27.76 100 LEU B CA 1
ATOM 3529 C C . LEU B 1 120 ? 73.501 -51.945 27.525 1.00 30.64 100 LEU B C 1
ATOM 3530 O O . LEU B 1 120 ? 73.899 -50.952 28.166 1.00 26.54 100 LEU B O 1
ATOM 3535 N N . ALA B 1 121 ? 73.687 -53.197 27.934 1.00 27.09 101 ALA B N 1
ATOM 3536 C CA . ALA B 1 121 ? 74.387 -53.495 29.201 1.00 29.10 101 ALA B CA 1
ATOM 3537 C C . ALA B 1 121 ? 75.800 -52.886 29.156 1.00 29.68 101 ALA B C 1
ATOM 3538 O O . ALA B 1 121 ? 76.206 -52.215 30.161 1.00 28.09 101 ALA B O 1
ATOM 3540 N N . HIS B 1 122 ? 76.502 -53.079 28.033 1.00 28.26 102 HIS B N 1
ATOM 3541 C CA . HIS B 1 122 ? 77.858 -52.538 27.782 1.00 32.19 102 HIS B CA 1
ATOM 3542 C C . HIS B 1 122 ? 77.861 -51.018 27.994 1.00 31.05 102 HIS B C 1
ATOM 3543 O O . HIS B 1 122 ? 78.674 -50.542 28.810 1.00 31.11 102 HIS B O 1
ATOM 3550 N N . ASP B 1 123 ? 76.936 -50.303 27.354 1.00 30.13 103 ASP B N 1
ATOM 3551 C CA . ASP B 1 123 ? 76.845 -48.821 27.422 1.00 31.35 103 ASP B CA 1
ATOM 3552 C C . ASP B 1 123 ? 76.451 -48.338 28.832 1.00 29.47 103 ASP B C 1
ATOM 3553 O O . ASP B 1 123 ? 76.916 -47.255 29.247 1.00 27.99 103 ASP B O 1
ATOM 3558 N N . THR B 1 124 ? 75.581 -49.073 29.518 1.00 29.77 104 THR B N 1
ATOM 3559 C CA . THR B 1 124 ? 75.109 -48.769 30.884 1.00 30.46 104 THR B CA 1
ATOM 3560 C C . THR B 1 124 ? 76.332 -48.826 31.814 1.00 33.75 104 THR B C 1
ATOM 3561 O O . THR B 1 124 ? 76.487 -47.953 32.684 1.00 31.66 104 THR B O 1
ATOM 3565 N N . LEU B 1 125 ? 77.173 -49.841 31.637 1.00 29.73 105 LEU B N 1
ATOM 3566 C CA . LEU B 1 125 ? 78.419 -49.964 32.418 1.00 32.87 105 LEU B CA 1
ATOM 3567 C C . LEU B 1 125 ? 79.331 -48.791 32.053 1.00 31.71 105 LEU B C 1
ATOM 3568 O O . LEU B 1 125 ? 79.750 -48.117 32.969 1.00 31.15 105 LEU B O 1
ATOM 3573 N N . LEU B 1 126 ? 79.554 -48.498 30.776 1.00 32.59 106 LEU B N 1
ATOM 3574 C CA . LEU B 1 126 ? 80.511 -47.416 30.417 1.00 33.21 106 LEU B CA 1
ATOM 3575 C C . LEU B 1 126 ? 80.017 -46.093 30.979 1.00 36.47 106 LEU B C 1
ATOM 3576 O O . LEU B 1 126 ? 80.850 -45.296 31.343 1.00 36.99 106 LEU B O 1
ATOM 3581 N N . ALA B 1 127 ? 78.717 -45.825 30.932 1.00 30.97 107 ALA B N 1
ATOM 3582 C CA . ALA B 1 127 ? 78.138 -44.545 31.394 1.00 32.67 107 ALA B CA 1
ATOM 3583 C C . ALA B 1 127 ? 78.229 -44.433 32.921 1.00 33.67 107 ALA B C 1
ATOM 3584 O O . ALA B 1 127 ? 77.893 -43.401 33.406 1.00 33.04 107 ALA B O 1
ATOM 3586 N N . GLY B 1 128 ? 78.540 -45.513 33.653 1.00 33.86 108 GLY B N 1
ATOM 3587 C CA . GLY B 1 128 ? 78.627 -45.508 35.119 1.00 33.25 108 GLY B CA 1
ATOM 3588 C C . GLY B 1 128 ? 77.263 -45.708 35.767 1.00 35.24 108 GLY B C 1
ATOM 3589 O O . GLY B 1 128 ? 77.159 -45.481 36.954 1.00 30.12 108 GLY B O 1
ATOM 3590 N N . SER B 1 129 ? 76.226 -46.135 35.046 1.00 32.52 109 SER B N 1
ATOM 3591 C CA . SER B 1 129 ? 74.906 -46.379 35.690 1.00 30.77 109 SER B CA 1
ATOM 3592 C C . SER B 1 129 ? 74.891 -47.698 36.461 1.00 31.73 109 SER B C 1
ATOM 3593 O O . SER B 1 129 ? 73.991 -47.877 37.219 1.00 32.72 109 SER B O 1
ATOM 3596 N N . ALA B 1 130 ? 75.798 -48.628 36.212 1.00 33.76 110 ALA B N 1
ATOM 3597 C CA . ALA B 1 130 ? 75.835 -49.965 36.853 1.00 33.96 110 ALA B CA 1
ATOM 3598 C C . ALA B 1 130 ? 77.306 -50.365 36.963 1.00 32.60 110 ALA B C 1
ATOM 3599 O O . ALA B 1 130 ? 78.089 -49.826 36.178 1.00 30.78 110 ALA B O 1
ATOM 3601 N N . GLY B 1 131 ? 77.626 -51.294 37.861 1.00 29.71 111 GLY B N 1
ATOM 3602 C CA . GLY B 1 131 ? 78.971 -51.864 38.056 1.00 29.55 111 GLY B CA 1
ATOM 3603 C C . GLY B 1 131 ? 79.017 -53.318 37.610 1.00 30.48 111 GLY B C 1
ATOM 3604 O O . GLY B 1 131 ? 80.064 -53.754 37.125 1.00 34.35 111 GLY B O 1
ATOM 3605 N N . VAL B 1 132 ? 77.891 -54.026 37.682 1.00 31.39 112 VAL B N 1
ATOM 3606 C CA . VAL B 1 132 ? 77.806 -55.452 37.249 1.00 33.29 112 VAL B CA 1
ATOM 3607 C C . VAL B 1 132 ? 76.479 -55.645 36.518 1.00 32.47 112 VAL B C 1
ATOM 3608 O O . VAL B 1 132 ? 75.411 -55.470 37.149 1.00 37.58 112 VAL B O 1
ATOM 3612 N N . ALA B 1 133 ? 76.537 -56.038 35.251 1.00 31.16 113 ALA B N 1
ATOM 3613 C CA . ALA B 1 133 ? 75.340 -56.194 34.405 1.00 34.37 113 ALA B CA 1
ATOM 3614 C C . ALA B 1 133 ? 75.226 -57.634 33.899 1.00 34.24 113 ALA B C 1
ATOM 3615 O O . ALA B 1 133 ? 76.240 -58.256 33.535 1.00 33.30 113 ALA B O 1
ATOM 3617 N N . LEU B 1 134 ? 73.983 -58.093 33.826 1.00 33.95 114 LEU B N 1
ATOM 3618 C CA . LEU B 1 134 ? 73.574 -59.389 33.242 1.00 32.16 114 LEU B CA 1
ATOM 3619 C C . LEU B 1 134 ? 72.818 -59.046 31.968 1.00 31.47 114 LEU B C 1
ATOM 3620 O O . LEU B 1 134 ? 71.825 -58.235 32.005 1.00 28.10 114 LEU B O 1
ATOM 3625 N N . ALA B 1 135 ? 73.276 -59.612 30.872 1.00 29.97 115 ALA B N 1
ATOM 3626 C CA . ALA B 1 135 ? 72.613 -59.485 29.562 1.00 31.38 115 ALA B CA 1
ATOM 3627 C C . ALA B 1 135 ? 72.380 -60.876 28.984 1.00 31.05 115 ALA B C 1
ATOM 3628 O O . ALA B 1 135 ? 73.178 -61.774 29.249 1.00 36.41 115 ALA B O 1
ATOM 3630 N N . GLY B 1 136 ? 71.399 -60.986 28.105 1.00 27.64 116 GLY B N 1
ATOM 3631 C CA . GLY B 1 136 ? 71.121 -62.245 27.412 1.00 30.66 116 GLY B CA 1
ATOM 3632 C C . GLY B 1 136 ? 69.778 -62.180 26.737 1.00 31.85 116 GLY B C 1
ATOM 3633 O O . GLY B 1 136 ? 69.320 -61.054 26.409 1.00 31.67 116 GLY B O 1
ATOM 3634 N N . GLY B 1 137 ? 69.195 -63.335 26.479 1.00 28.35 117 GLY B N 1
ATOM 3635 C CA . GLY B 1 137 ? 67.840 -63.422 25.939 1.00 33.04 117 GLY B CA 1
ATOM 3636 C C . GLY B 1 137 ? 67.288 -64.805 26.151 1.00 33.03 117 GLY B C 1
ATOM 3637 O O . GLY B 1 137 ? 68.028 -65.706 26.591 1.00 35.24 117 GLY B O 1
ATOM 3638 N N . MET B 1 138 ? 66.027 -64.963 25.828 1.00 30.58 118 MET B N 1
ATOM 3639 C CA . MET B 1 138 ? 65.301 -66.207 26.131 1.00 34.72 118 MET B CA 1
ATOM 3640 C C . MET B 1 138 ? 64.093 -66.207 25.205 1.00 35.51 118 MET B C 1
ATOM 3641 O O . MET B 1 138 ? 63.639 -65.107 24.841 1.00 32.72 118 MET B O 1
ATOM 3646 N N . GLU B 1 139 ? 63.690 -67.367 24.734 1.00 32.66 119 GLU B N 1
ATOM 3647 C CA . GLU B 1 139 ? 62.462 -67.497 23.906 1.00 33.81 119 GLU B CA 1
ATOM 3648 C C . GLU B 1 139 ? 61.850 -68.876 24.123 1.00 32.25 119 GLU B C 1
ATOM 3649 O O . GLU B 1 139 ? 62.618 -69.898 24.013 1.00 33.20 119 GLU B O 1
ATOM 3655 N N . SER B 1 140 ? 60.560 -68.936 24.437 1.00 36.28 120 SER B N 1
ATOM 3656 C CA . SER B 1 140 ? 59.803 -70.205 24.291 1.00 37.33 120 SER B CA 1
ATOM 3657 C C . SER B 1 140 ? 58.882 -70.057 23.094 1.00 34.59 120 SER B C 1
ATOM 3658 O O . SER B 1 140 ? 57.757 -69.539 23.230 1.00 34.74 120 SER B O 1
ATOM 3661 N N . MET B 1 141 ? 59.372 -70.473 21.935 1.00 39.18 121 MET B N 1
ATOM 3662 C CA . MET B 1 141 ? 58.524 -70.476 20.720 1.00 41.03 121 MET B CA 1
ATOM 3663 C C . MET B 1 141 ? 57.384 -71.498 20.914 1.00 38.10 121 MET B C 1
ATOM 3664 O O . MET B 1 141 ? 56.256 -71.108 20.669 1.00 36.18 121 MET B O 1
ATOM 3669 N N . SER B 1 142 ? 57.626 -72.648 21.556 1.00 38.78 122 SER B N 1
ATOM 3670 C CA . SER B 1 142 ? 56.555 -73.634 21.915 1.00 38.52 122 SER B CA 1
ATOM 3671 C C . SER B 1 142 ? 55.389 -72.993 22.681 1.00 40.90 122 SER B C 1
ATOM 3672 O O . SER B 1 142 ? 54.236 -73.361 22.410 1.00 41.82 122 SER B O 1
ATOM 3675 N N . ASN B 1 143 ? 55.635 -72.027 23.563 1.00 40.38 123 ASN B N 1
ATOM 3676 C CA . ASN B 1 143 ? 54.612 -71.498 24.508 1.00 37.37 123 ASN B CA 1
ATOM 3677 C C . ASN B 1 143 ? 54.058 -70.172 23.983 1.00 38.76 123 ASN B C 1
ATOM 3678 O O . ASN B 1 143 ? 53.236 -69.550 24.663 1.00 37.70 123 ASN B O 1
ATOM 3683 N N . ALA B 1 144 ? 54.467 -69.731 22.802 1.00 38.98 124 ALA B N 1
ATOM 3684 C CA . ALA B 1 144 ? 53.786 -68.592 22.146 1.00 39.24 124 ALA B CA 1
ATOM 3685 C C . ALA B 1 144 ? 52.323 -68.989 22.012 1.00 37.46 124 ALA B C 1
ATOM 3686 O O . ALA B 1 144 ? 52.037 -70.071 21.519 1.00 41.35 124 ALA B O 1
ATOM 3688 N N . PRO B 1 145 ? 51.367 -68.196 22.507 1.00 36.59 125 PRO B N 1
ATOM 3689 C CA . PRO B 1 145 ? 49.953 -68.530 22.338 1.00 36.77 125 PRO B CA 1
ATOM 3690 C C . PRO B 1 145 ? 49.317 -68.104 21.001 1.00 40.56 125 PRO B C 1
ATOM 3691 O O . PRO B 1 145 ? 49.995 -67.524 20.165 1.00 37.08 125 PRO B O 1
ATOM 3695 N N . TYR B 1 146 ? 47.999 -68.289 20.861 1.00 34.92 126 TYR B N 1
ATOM 3696 C CA . TYR B 1 146 ? 47.197 -67.691 19.759 1.00 39.53 126 TYR B CA 1
ATOM 3697 C C . TYR B 1 146 ? 46.550 -66.407 20.257 1.00 34.92 126 TYR B C 1
ATOM 3698 O O . TYR B 1 146 ? 46.394 -66.325 21.485 1.00 37.57 126 TYR B O 1
ATOM 3707 N N . LEU B 1 147 ? 46.135 -65.522 19.337 1.00 34.48 127 LEU B N 1
ATOM 3708 C CA . LEU B 1 147 ? 45.609 -64.155 19.597 1.00 36.79 127 LEU B CA 1
ATOM 3709 C C . LEU B 1 147 ? 44.262 -64.014 18.886 1.00 36.64 127 LEU B C 1
ATOM 3710 O O . LEU B 1 147 ? 44.135 -64.444 17.745 1.00 38.01 127 LEU B O 1
ATOM 3715 N N . LEU B 1 148 ? 43.357 -63.282 19.491 1.00 38.47 128 LEU B N 1
ATOM 3716 C CA . LEU B 1 148 ? 42.109 -62.861 18.847 1.00 39.52 128 LEU B CA 1
ATOM 3717 C C . LEU B 1 148 ? 42.142 -61.348 18.834 1.00 40.75 128 LEU B C 1
ATOM 3718 O O . LEU B 1 148 ? 42.013 -60.738 19.920 1.00 39.47 128 LEU B O 1
ATOM 3723 N N . GLU B 1 149 ? 42.347 -60.776 17.649 1.00 43.04 129 GLU B N 1
ATOM 3724 C CA . GLU B 1 149 ? 42.514 -59.319 17.477 1.00 43.41 129 GLU B CA 1
ATOM 3725 C C . GLU B 1 149 ? 41.193 -58.643 17.727 1.00 44.22 129 GLU B C 1
ATOM 3726 O O . GLU B 1 149 ? 41.206 -57.441 17.951 1.00 43.50 129 GLU B O 1
ATOM 3732 N N . ARG B 1 150 ? 40.071 -59.330 17.541 1.00 48.84 130 ARG B N 1
ATOM 3733 C CA . ARG B 1 150 ? 38.782 -58.589 17.622 1.00 52.22 130 ARG B CA 1
ATOM 3734 C C . ARG B 1 150 ? 37.900 -59.213 18.716 1.00 45.77 130 ARG B C 1
ATOM 3735 O O . ARG B 1 150 ? 36.679 -58.868 18.782 1.00 42.72 130 ARG B O 1
ATOM 3743 N N . ALA B 1 151 ? 38.487 -60.024 19.604 1.00 44.21 131 ALA B N 1
ATOM 3744 C CA . ALA B 1 151 ? 37.741 -60.541 20.778 1.00 47.07 131 ALA B CA 1
ATOM 3745 C C . ALA B 1 151 ? 37.267 -59.353 21.629 1.00 46.62 131 ALA B C 1
ATOM 3746 O O . ALA B 1 151 ? 36.107 -59.403 22.157 1.00 43.90 131 ALA B O 1
ATOM 3748 N N . ARG B 1 152 ? 38.073 -58.283 21.707 1.00 45.83 132 ARG B N 1
ATOM 3749 C CA . ARG B 1 152 ? 37.811 -57.209 22.689 1.00 48.00 132 ARG B CA 1
ATOM 3750 C C . ARG B 1 152 ? 36.516 -56.506 22.294 1.00 47.45 132 ARG B C 1
ATOM 3751 O O . ARG B 1 152 ? 35.596 -56.420 23.174 1.00 46.45 132 ARG B O 1
ATOM 3759 N N . SER B 1 153 ? 36.478 -55.949 21.083 1.00 46.47 133 SER B N 1
ATOM 3760 C CA . SER B 1 153 ? 35.410 -55.009 20.643 1.00 52.40 133 SER B CA 1
ATOM 3761 C C . SER B 1 153 ? 34.385 -55.725 19.745 1.00 46.54 133 SER B C 1
ATOM 3762 O O . SER B 1 153 ? 33.369 -55.099 19.441 1.00 51.98 133 SER B O 1
ATOM 3765 N N . GLY B 1 154 ? 34.684 -56.939 19.261 1.00 43.30 134 GLY B N 1
ATOM 3766 C CA . GLY B 1 154 ? 33.722 -57.789 18.535 1.00 42.32 134 GLY B CA 1
ATOM 3767 C C . GLY B 1 154 ? 34.116 -58.103 17.092 1.00 46.21 134 GLY B C 1
ATOM 3768 O O . GLY B 1 154 ? 34.555 -57.200 16.375 1.00 43.63 134 GLY B O 1
ATOM 3769 N N . TYR B 1 155 ? 33.898 -59.343 16.643 1.00 42.98 135 TYR B N 1
ATOM 3770 C CA . TYR B 1 155 ? 34.074 -59.737 15.224 1.00 43.82 135 TYR B CA 1
ATOM 3771 C C . TYR B 1 155 ? 32.875 -59.238 14.422 1.00 47.91 135 TYR B C 1
ATOM 3772 O O . TYR B 1 155 ? 33.065 -59.164 13.224 1.00 43.18 135 TYR B O 1
ATOM 3781 N N . ARG B 1 156 ? 31.720 -58.932 15.051 1.00 48.18 136 ARG B N 1
ATOM 3782 C CA . ARG B 1 156 ? 30.465 -58.419 14.401 1.00 49.49 136 ARG B CA 1
ATOM 3783 C C . ARG B 1 156 ? 29.768 -59.491 13.519 1.00 49.16 136 ARG B C 1
ATOM 3784 O O . ARG B 1 156 ? 28.624 -59.858 13.851 1.00 46.81 136 ARG B O 1
ATOM 3792 N N . MET B 1 157 ? 30.381 -59.911 12.405 1.00 40.38 137 MET B N 1
ATOM 3793 C CA . MET B 1 157 ? 29.896 -61.010 11.535 1.00 46.76 137 MET B CA 1
ATOM 3794 C C . MET B 1 157 ? 30.971 -61.445 10.544 1.00 45.27 137 MET B C 1
ATOM 3795 O O . MET B 1 157 ? 31.850 -60.669 10.173 1.00 44.53 137 MET B O 1
ATOM 3800 N N . GLY B 1 158 ? 30.863 -62.679 10.116 1.00 39.85 138 GLY B N 1
ATOM 3801 C CA . GLY B 1 158 ? 31.809 -63.263 9.159 1.00 37.83 138 GLY B CA 1
ATOM 3802 C C . GLY B 1 158 ? 32.984 -63.810 9.914 1.00 36.49 138 GLY B C 1
ATOM 3803 O O . GLY B 1 158 ? 33.172 -63.473 11.093 1.00 38.78 138 GLY B O 1
ATOM 3804 N N . HIS B 1 159 ? 33.677 -64.713 9.266 1.00 36.02 139 HIS B N 1
ATOM 3805 C CA . HIS B 1 159 ? 34.842 -65.413 9.827 1.00 41.38 139 HIS B CA 1
ATOM 3806 C C . HIS B 1 159 ? 35.947 -64.385 10.140 1.00 44.24 139 HIS B C 1
ATOM 3807 O O . HIS B 1 159 ? 36.001 -63.345 9.492 1.00 38.17 139 HIS B O 1
ATOM 3814 N N . GLY B 1 160 ? 36.782 -64.683 11.125 1.00 41.54 140 GLY B N 1
ATOM 3815 C CA . GLY B 1 160 ? 38.030 -63.970 11.368 1.00 37.54 140 GLY B CA 1
ATOM 3816 C C . GLY B 1 160 ? 39.165 -64.949 11.542 1.00 37.55 140 GLY B C 1
ATOM 3817 O O . GLY B 1 160 ? 39.012 -66.131 11.209 1.00 36.18 140 GLY B O 1
ATOM 3818 N N . LYS B 1 161 ? 40.239 -64.482 12.164 1.00 36.47 141 LYS B N 1
ATOM 3819 C CA . LYS B 1 161 ? 41.486 -65.243 12.269 1.00 42.31 141 LYS B CA 1
ATOM 3820 C C . LYS B 1 161 ? 41.774 -65.442 13.740 1.00 40.42 141 LYS B C 1
ATOM 3821 O O . LYS B 1 161 ? 41.579 -64.504 14.546 1.00 40.62 141 LYS B O 1
ATOM 3827 N N . VAL B 1 162 ? 42.286 -66.622 14.008 1.00 39.21 142 VAL B N 1
ATOM 3828 C CA . VAL B 1 162 ? 42.955 -66.951 15.271 1.00 42.43 142 VAL B CA 1
ATOM 3829 C C . VAL B 1 162 ? 44.449 -66.968 14.906 1.00 39.49 142 VAL B C 1
ATOM 3830 O O . VAL B 1 162 ? 44.895 -67.825 14.132 1.00 41.53 142 VAL B O 1
ATOM 3834 N N . LEU B 1 163 ? 45.183 -65.964 15.391 1.00 39.63 143 LEU B N 1
ATOM 3835 C CA . LEU B 1 163 ? 46.565 -65.628 14.932 1.00 36.72 143 LEU B CA 1
ATOM 3836 C C . LEU B 1 163 ? 47.584 -66.327 15.828 1.00 35.48 143 LEU B C 1
ATOM 3837 O O . LEU B 1 163 ? 47.460 -66.298 17.073 1.00 39.25 143 LEU B O 1
ATOM 3842 N N . ASP B 1 164 ? 48.497 -67.061 15.196 1.00 35.36 144 ASP B N 1
ATOM 3843 C CA . ASP B 1 164 ? 49.737 -67.576 15.811 1.00 39.55 144 ASP B CA 1
ATOM 3844 C C . ASP B 1 164 ? 50.620 -66.355 16.176 1.00 41.55 144 ASP B C 1
ATOM 3845 O O . ASP B 1 164 ? 51.030 -65.626 15.262 1.00 33.27 144 ASP B O 1
ATOM 3850 N N . HIS B 1 165 ? 50.799 -66.101 17.486 1.00 41.39 145 HIS B N 1
ATOM 3851 C CA . HIS B 1 165 ? 51.653 -65.026 18.070 1.00 38.04 145 HIS B CA 1
ATOM 3852 C C . HIS B 1 165 ? 53.053 -65.117 17.466 1.00 31.86 145 HIS B C 1
ATOM 3853 O O . HIS B 1 165 ? 53.576 -64.085 17.014 1.00 33.29 145 HIS B O 1
ATOM 3860 N N . MET B 1 166 ? 53.617 -66.313 17.462 1.00 32.25 146 MET B N 1
ATOM 3861 C CA . MET B 1 166 ? 54.954 -66.581 16.890 1.00 36.60 146 MET B CA 1
ATOM 3862 C C . MET B 1 166 ? 54.993 -66.081 15.435 1.00 44.05 146 MET B C 1
ATOM 3863 O O . MET B 1 166 ? 55.935 -65.366 15.087 1.00 41.30 146 MET B O 1
ATOM 3868 N N . PHE B 1 167 ? 53.965 -66.362 14.624 1.00 40.06 147 PHE B N 1
ATOM 3869 C CA . PHE B 1 167 ? 53.941 -65.942 13.198 1.00 38.32 147 PHE B CA 1
ATOM 3870 C C . PHE B 1 167 ? 53.724 -64.425 13.098 1.00 36.23 147 PHE B C 1
ATOM 3871 O O . PHE B 1 167 ? 54.487 -63.709 12.410 1.00 33.10 147 PHE B O 1
ATOM 3879 N N . LEU B 1 168 ? 52.659 -63.910 13.690 1.00 34.69 148 LEU B N 1
ATOM 3880 C CA . LEU B 1 168 ? 52.296 -62.478 13.496 1.00 35.03 148 LEU B CA 1
ATOM 3881 C C . LEU B 1 168 ? 53.359 -61.541 14.111 1.00 35.23 148 LEU B C 1
ATOM 3882 O O . LEU B 1 168 ? 53.675 -60.487 13.495 1.00 38.27 148 LEU B O 1
ATOM 3887 N N . ASP B 1 169 ? 53.857 -61.853 15.314 1.00 33.99 149 ASP B N 1
ATOM 3888 C CA . ASP B 1 169 ? 54.690 -60.900 16.088 1.00 36.20 149 ASP B CA 1
ATOM 3889 C C . ASP B 1 169 ? 56.173 -61.281 15.970 1.00 36.20 149 ASP B C 1
ATOM 3890 O O . ASP B 1 169 ? 57.010 -60.424 16.329 1.00 35.75 149 ASP B O 1
ATOM 3895 N N . GLY B 1 170 ? 56.478 -62.481 15.454 1.00 32.15 150 GLY B N 1
ATOM 3896 C CA . GLY B 1 170 ? 57.849 -63.028 15.344 1.00 35.41 150 GLY B CA 1
ATOM 3897 C C . GLY B 1 170 ? 58.361 -63.166 13.905 1.00 36.90 150 GLY B C 1
ATOM 3898 O O . GLY B 1 170 ? 59.509 -62.711 13.633 1.00 35.66 150 GLY B O 1
ATOM 3899 N N . LEU B 1 171 ? 57.587 -63.786 13.000 1.00 39.62 151 LEU B N 1
ATOM 3900 C CA . LEU B 1 171 ? 58.151 -64.321 11.728 1.00 37.39 151 LEU B CA 1
ATOM 3901 C C . LEU B 1 171 ? 57.685 -63.553 10.501 1.00 38.22 151 LEU B C 1
ATOM 3902 O O . LEU B 1 171 ? 58.336 -63.702 9.498 1.00 44.69 151 LEU B O 1
ATOM 3907 N N . GLU B 1 172 ? 56.589 -62.801 10.565 1.00 42.55 152 GLU B N 1
ATOM 3908 C CA . GLU B 1 172 ? 55.998 -62.070 9.421 1.00 38.26 152 GLU B CA 1
ATOM 3909 C C . GLU B 1 172 ? 56.385 -60.587 9.431 1.00 43.59 152 GLU B C 1
ATOM 3910 O O . GLU B 1 172 ? 56.378 -59.926 10.520 1.00 42.85 152 GLU B O 1
ATOM 3916 N N . ASP B 1 173 ? 56.624 -60.046 8.240 1.00 38.68 153 ASP B N 1
ATOM 3917 C CA . ASP B 1 173 ? 56.878 -58.603 8.060 1.00 38.65 153 ASP B CA 1
ATOM 3918 C C . ASP B 1 173 ? 55.595 -57.856 8.421 1.00 39.71 153 ASP B C 1
ATOM 3919 O O . ASP B 1 173 ? 54.494 -58.367 8.222 1.00 38.58 153 ASP B O 1
ATOM 3924 N N . ALA B 1 174 ? 55.770 -56.674 8.966 1.00 42.00 154 ALA B N 1
ATOM 3925 C CA . ALA B 1 174 ? 54.695 -55.808 9.460 1.00 45.09 154 ALA B CA 1
ATOM 3926 C C . ALA B 1 174 ? 54.192 -54.884 8.341 1.00 44.85 154 ALA B C 1
ATOM 3927 O O . ALA B 1 174 ? 53.077 -54.351 8.483 1.00 47.39 154 ALA B O 1
ATOM 3929 N N . TYR B 1 175 ? 54.960 -54.674 7.274 1.00 44.15 155 TYR B N 1
ATOM 3930 C CA . TYR B 1 175 ? 54.637 -53.686 6.193 1.00 48.64 155 TYR B CA 1
ATOM 3931 C C . TYR B 1 175 ? 53.976 -54.438 5.004 1.00 54.92 155 TYR B C 1
ATOM 3932 O O . TYR B 1 175 ? 52.832 -54.117 4.654 1.00 56.01 155 TYR B O 1
ATOM 3941 N N . ASP B 1 176 ? 54.633 -55.476 4.473 1.00 48.51 156 ASP B N 1
ATOM 3942 C CA . ASP B 1 176 ? 54.080 -56.491 3.540 1.00 50.82 156 ASP B CA 1
ATOM 3943 C C . ASP B 1 176 ? 53.367 -57.550 4.386 1.00 47.10 156 ASP B C 1
ATOM 3944 O O . ASP B 1 176 ? 53.989 -58.612 4.683 1.00 47.17 156 ASP B O 1
ATOM 3949 N N . LYS B 1 177 ? 52.128 -57.282 4.787 1.00 44.10 157 LYS B N 1
ATOM 3950 C CA . LYS B 1 177 ? 51.482 -58.000 5.922 1.00 53.41 157 LYS B CA 1
ATOM 3951 C C . LYS B 1 177 ? 51.315 -59.471 5.565 1.00 53.48 157 LYS B C 1
ATOM 3952 O O . LYS B 1 177 ? 50.944 -59.759 4.445 1.00 57.54 157 LYS B O 1
ATOM 3958 N N . GLY B 1 178 ? 51.672 -60.371 6.473 1.00 50.11 158 GLY B N 1
ATOM 3959 C CA . GLY B 1 178 ? 51.545 -61.819 6.241 1.00 50.41 158 GLY B CA 1
ATOM 3960 C C . GLY B 1 178 ? 52.778 -62.385 5.568 1.00 49.40 158 GLY B C 1
ATOM 3961 O O . GLY B 1 178 ? 52.862 -63.617 5.497 1.00 46.81 158 GLY B O 1
ATOM 3962 N N . ARG B 1 179 ? 53.700 -61.547 5.070 1.00 46.15 159 ARG B N 1
ATOM 3963 C CA . ARG B 1 179 ? 54.850 -62.043 4.270 1.00 44.96 159 ARG B CA 1
ATOM 3964 C C . ARG B 1 179 ? 55.888 -62.621 5.233 1.00 42.70 159 ARG B C 1
ATOM 3965 O O . ARG B 1 179 ? 56.442 -61.847 6.047 1.00 40.27 159 ARG B O 1
ATOM 3973 N N . LEU B 1 180 ? 56.159 -63.916 5.168 1.00 40.94 160 LEU B N 1
ATOM 3974 C CA . LEU B 1 180 ? 57.209 -64.563 5.986 1.00 42.49 160 LEU B CA 1
ATOM 3975 C C . LEU B 1 180 ? 58.607 -64.061 5.592 1.00 50.88 160 LEU B C 1
ATOM 3976 O O . LEU B 1 180 ? 58.859 -63.715 4.418 1.00 44.32 160 LEU B O 1
ATOM 3981 N N . MET B 1 181 ? 59.538 -64.114 6.537 1.00 43.52 161 MET B N 1
ATOM 3982 C CA . MET B 1 181 ? 60.883 -63.546 6.327 1.00 45.74 161 MET B CA 1
ATOM 3983 C C . MET B 1 181 ? 61.618 -64.395 5.275 1.00 44.96 161 MET B C 1
ATOM 3984 O O . MET B 1 181 ? 62.457 -63.833 4.561 1.00 41.95 161 MET B O 1
ATOM 3989 N N . GLY B 1 182 ? 61.310 -65.686 5.188 1.00 41.10 162 GLY B N 1
ATOM 3990 C CA . GLY B 1 182 ? 61.810 -66.601 4.136 1.00 46.70 162 GLY B CA 1
ATOM 3991 C C . GLY B 1 182 ? 61.608 -66.084 2.709 1.00 41.28 162 GLY B C 1
ATOM 3992 O O . GLY B 1 182 ? 62.480 -66.345 1.871 1.00 45.45 162 GLY B O 1
ATOM 3993 N N . THR B 1 183 ? 60.555 -65.307 2.428 1.00 42.93 163 THR B N 1
ATOM 3994 C CA . THR B 1 183 ? 60.349 -64.700 1.087 1.00 44.68 163 THR B CA 1
ATOM 3995 C C . THR B 1 183 ? 61.466 -63.711 0.766 1.00 48.47 163 THR B C 1
ATOM 3996 O O . THR B 1 183 ? 61.881 -63.704 -0.393 1.00 47.80 163 THR B O 1
ATOM 4000 N N . PHE B 1 184 ? 61.916 -62.901 1.735 1.00 44.66 164 PHE B N 1
ATOM 4001 C CA . PHE B 1 184 ? 63.018 -61.926 1.547 1.00 42.66 164 PHE B CA 1
ATOM 4002 C C . PHE B 1 184 ? 64.348 -62.684 1.416 1.00 39.62 164 PHE B C 1
ATOM 4003 O O . PHE B 1 184 ? 65.274 -62.182 0.733 1.00 39.86 164 PHE B O 1
ATOM 4011 N N . ALA B 1 185 ? 64.505 -63.818 2.094 1.00 40.93 165 ALA B N 1
ATOM 4012 C CA . ALA B 1 185 ? 65.687 -64.708 1.923 1.00 43.91 165 ALA B CA 1
ATOM 4013 C C . ALA B 1 185 ? 65.714 -65.262 0.484 1.00 46.20 165 ALA B C 1
ATOM 4014 O O . ALA B 1 185 ? 66.838 -65.390 -0.098 1.00 40.67 165 ALA B O 1
ATOM 4016 N N . GLU B 1 186 ? 64.537 -65.537 -0.087 1.00 43.05 166 GLU B N 1
ATOM 4017 C CA . GLU B 1 186 ? 64.430 -66.000 -1.494 1.00 48.75 166 GLU B CA 1
ATOM 4018 C C . GLU B 1 186 ? 64.857 -64.833 -2.406 1.00 53.91 166 GLU B C 1
ATOM 4019 O O . GLU B 1 186 ? 65.687 -65.073 -3.316 1.00 52.40 166 GLU B O 1
ATOM 4025 N N . ASP B 1 187 ? 64.388 -63.607 -2.147 1.00 45.07 167 ASP B N 1
ATOM 4026 C CA . ASP B 1 187 ? 64.793 -62.419 -2.950 1.00 43.25 167 ASP B CA 1
ATOM 4027 C C . ASP B 1 187 ? 66.308 -62.332 -2.918 1.00 44.43 167 ASP B C 1
ATOM 4028 O O . ASP B 1 187 ? 66.897 -61.967 -3.928 1.00 49.18 167 ASP B O 1
ATOM 4033 N N . CYS B 1 188 ? 66.911 -62.628 -1.772 1.00 45.25 168 CYS B N 1
ATOM 4034 C CA . CYS B 1 188 ? 68.373 -62.593 -1.592 1.00 48.01 168 CYS B CA 1
ATOM 4035 C C . CYS B 1 188 ? 69.015 -63.732 -2.413 1.00 44.69 168 CYS B C 1
ATOM 4036 O O . CYS B 1 188 ? 70.032 -63.460 -3.041 1.00 41.67 168 CYS B O 1
ATOM 4039 N N . ALA B 1 189 ? 68.492 -64.963 -2.363 1.00 43.42 169 ALA B N 1
ATOM 4040 C CA . ALA B 1 189 ? 68.959 -66.081 -3.225 1.00 47.61 169 ALA B CA 1
ATOM 4041 C C . ALA B 1 189 ? 68.977 -65.633 -4.703 1.00 48.50 169 ALA B C 1
ATOM 4042 O O . ALA B 1 189 ? 70.038 -65.766 -5.388 1.00 49.09 169 ALA B O 1
ATOM 4044 N N . GLU B 1 190 ? 67.862 -65.077 -5.181 1.00 48.71 170 GLU B N 1
ATOM 4045 C CA . GLU B 1 190 ? 67.714 -64.577 -6.577 1.00 49.33 170 GLU B CA 1
ATOM 4046 C C . GLU B 1 190 ? 68.735 -63.478 -6.841 1.00 55.66 170 GLU B C 1
ATOM 4047 O O . GLU B 1 190 ? 69.452 -63.622 -7.838 1.00 54.08 170 GLU B O 1
ATOM 4053 N N . ALA B 1 191 ? 68.862 -62.463 -5.972 1.00 47.35 171 ALA B N 1
ATOM 4054 C CA . ALA B 1 191 ? 69.766 -61.325 -6.235 1.00 48.47 171 ALA B CA 1
ATOM 4055 C C . ALA B 1 191 ? 71.225 -61.820 -6.242 1.00 44.54 171 ALA B C 1
ATOM 4056 O O . ALA B 1 191 ? 72.022 -61.208 -6.923 1.00 47.65 171 ALA B O 1
ATOM 4058 N N . TYR B 1 192 ? 71.569 -62.870 -5.505 1.00 40.57 172 TYR B N 1
ATOM 4059 C CA . TYR B 1 192 ? 72.981 -63.269 -5.297 1.00 44.65 172 TYR B CA 1
ATOM 4060 C C . TYR B 1 192 ? 73.312 -64.478 -6.171 1.00 47.20 172 TYR B C 1
ATOM 4061 O O . TYR B 1 192 ? 74.503 -64.848 -6.229 1.00 47.46 172 TYR B O 1
ATOM 4070 N N . GLY B 1 193 ? 72.305 -65.106 -6.774 1.00 46.02 173 GLY B N 1
ATOM 4071 C CA . GLY B 1 193 ? 72.500 -66.344 -7.532 1.00 47.56 173 GLY B CA 1
ATOM 4072 C C . GLY B 1 193 ? 72.922 -67.451 -6.610 1.00 53.83 173 GLY B C 1
ATOM 4073 O O . GLY B 1 193 ? 73.822 -68.204 -6.989 1.00 53.70 173 GLY B O 1
ATOM 4074 N N . PHE B 1 194 ? 72.307 -67.551 -5.430 1.00 49.15 174 PHE B N 1
ATOM 4075 C CA . PHE B 1 194 ? 72.579 -68.678 -4.506 1.00 51.59 174 PHE B CA 1
ATOM 4076 C C . PHE B 1 194 ? 71.659 -69.823 -4.923 1.00 49.34 174 PHE B C 1
ATOM 4077 O O . PHE B 1 194 ? 70.427 -69.703 -4.780 1.00 52.69 174 PHE B O 1
ATOM 4085 N N . THR B 1 195 ? 72.249 -70.905 -5.437 1.00 52.32 175 THR B N 1
ATOM 4086 C CA . THR B 1 195 ? 71.493 -72.064 -5.974 1.00 55.44 175 THR B CA 1
ATOM 4087 C C . THR B 1 195 ? 70.960 -72.873 -4.795 1.00 52.12 175 THR B C 1
ATOM 4088 O O . THR B 1 195 ? 71.572 -72.836 -3.685 1.00 48.89 175 THR B O 1
ATOM 4092 N N . ARG B 1 196 ? 69.908 -73.633 -5.051 1.00 51.87 176 ARG B N 1
ATOM 4093 C CA . ARG B 1 196 ? 69.347 -74.590 -4.076 1.00 57.10 176 ARG B CA 1
ATOM 4094 C C . ARG B 1 196 ? 70.473 -75.485 -3.546 1.00 55.40 176 ARG B C 1
ATOM 4095 O O . ARG B 1 196 ? 70.427 -75.841 -2.352 1.00 53.59 176 ARG B O 1
ATOM 4103 N N . GLU B 1 197 ? 71.440 -75.837 -4.400 1.00 56.31 177 GLU B N 1
ATOM 4104 C CA . GLU B 1 197 ? 72.484 -76.860 -4.101 1.00 57.55 177 GLU B CA 1
ATOM 4105 C C . GLU B 1 197 ? 73.522 -76.224 -3.179 1.00 50.90 177 GLU B C 1
ATOM 4106 O O . GLU B 1 197 ? 74.037 -76.912 -2.291 1.00 50.45 177 GLU B O 1
ATOM 4112 N N . ALA B 1 198 ? 73.902 -74.986 -3.473 1.00 48.35 178 ALA B N 1
ATOM 4113 C CA . ALA B 1 198 ? 74.895 -74.221 -2.688 1.00 49.11 178 ALA B CA 1
ATOM 4114 C C . ALA B 1 198 ? 74.303 -73.922 -1.291 1.00 51.66 178 ALA B C 1
ATOM 4115 O O . ALA B 1 198 ? 75.038 -74.072 -0.299 1.00 51.10 178 ALA B O 1
ATOM 4117 N N . GLN B 1 199 ? 73.003 -73.613 -1.202 1.00 52.78 179 GLN B N 1
ATOM 4118 C CA . GLN B 1 199 ? 72.301 -73.361 0.094 1.00 48.50 179 GLN B CA 1
ATOM 4119 C C . GLN B 1 199 ? 72.343 -74.669 0.869 1.00 52.50 179 GLN B C 1
ATOM 4120 O O . GLN B 1 199 ? 72.812 -74.635 2.035 1.00 48.52 179 GLN B O 1
ATOM 4126 N N . ASP B 1 200 ? 71.924 -75.770 0.219 1.00 52.84 180 ASP B N 1
ATOM 4127 C CA . ASP B 1 200 ? 71.851 -77.119 0.846 1.00 50.07 180 ASP B CA 1
ATOM 4128 C C . ASP B 1 200 ? 73.247 -77.537 1.341 1.00 48.67 180 ASP B C 1
ATOM 4129 O O . ASP B 1 200 ? 73.322 -78.170 2.385 1.00 54.62 180 ASP B O 1
ATOM 4134 N N . GLU B 1 201 ? 74.317 -77.202 0.622 1.00 46.77 181 GLU B N 1
ATOM 4135 C CA . GLU B 1 201 ? 75.704 -77.553 1.024 1.00 50.25 181 GLU B CA 1
ATOM 4136 C C . GLU B 1 201 ? 76.098 -76.755 2.281 1.00 52.01 181 GLU B C 1
ATOM 4137 O O . GLU B 1 201 ? 76.722 -77.330 3.178 1.00 48.88 181 GLU B O 1
ATOM 4143 N N . PHE B 1 202 ? 75.817 -75.448 2.317 1.00 54.42 182 PHE B N 1
ATOM 4144 C CA . PHE B 1 202 ? 76.045 -74.606 3.524 1.00 51.12 182 PHE B CA 1
ATOM 4145 C C . PHE B 1 202 ? 75.322 -75.236 4.726 1.00 44.61 182 PHE B C 1
ATOM 4146 O O . PHE B 1 202 ? 75.931 -75.405 5.774 1.00 48.96 182 PHE B O 1
ATOM 4154 N N . ALA B 1 203 ? 74.055 -75.621 4.551 1.00 47.91 183 ALA B N 1
ATOM 4155 C CA . ALA B 1 203 ? 73.204 -76.258 5.587 1.00 46.76 183 ALA B CA 1
ATOM 4156 C C . ALA B 1 203 ? 73.785 -77.594 6.044 1.00 55.24 183 ALA B C 1
ATOM 4157 O O . ALA B 1 203 ? 73.714 -77.886 7.243 1.00 54.25 183 ALA B O 1
ATOM 4159 N N . VAL B 1 204 ? 74.333 -78.396 5.127 1.00 59.66 184 VAL B N 1
ATOM 4160 C CA . VAL B 1 204 ? 74.911 -79.723 5.491 1.00 54.74 184 VAL B CA 1
ATOM 4161 C C . VAL B 1 204 ? 76.213 -79.474 6.267 1.00 42.56 184 VAL B C 1
ATOM 4162 O O . VAL B 1 204 ? 76.460 -80.167 7.238 1.00 48.73 184 VAL B O 1
ATOM 4166 N N . ALA B 1 205 ? 77.035 -78.520 5.856 1.00 42.92 185 ALA B N 1
ATOM 4167 C CA . ALA B 1 205 ? 78.265 -78.156 6.597 1.00 45.10 185 ALA B CA 1
ATOM 4168 C C . ALA B 1 205 ? 77.886 -77.725 8.031 1.00 54.45 185 ALA B C 1
ATOM 4169 O O . ALA B 1 205 ? 78.539 -78.205 8.990 1.00 53.33 185 ALA B O 1
ATOM 4171 N N . SER B 1 206 ? 76.824 -76.920 8.191 1.00 50.03 186 SER B N 1
ATOM 4172 C CA . SER B 1 206 ? 76.360 -76.413 9.507 1.00 49.44 186 SER B CA 1
ATOM 4173 C C . SER B 1 206 ? 75.920 -77.608 10.348 1.00 48.08 186 SER B C 1
ATOM 4174 O O . SER B 1 206 ? 76.329 -77.710 11.524 1.00 48.43 186 SER B O 1
ATOM 4177 N N . LEU B 1 207 ? 75.089 -78.465 9.765 1.00 54.19 187 LEU B N 1
ATOM 4178 C CA . LEU B 1 207 ? 74.609 -79.706 10.422 1.00 58.83 187 LEU B CA 1
ATOM 4179 C C . LEU B 1 207 ? 75.800 -80.616 10.779 1.00 49.83 187 LEU B C 1
ATOM 4180 O O . LEU B 1 207 ? 75.826 -81.102 11.889 1.00 46.99 187 LEU B O 1
ATOM 4185 N N . THR B 1 208 ? 76.785 -80.781 9.893 1.00 48.87 188 THR B N 1
ATOM 4186 C CA . THR B 1 208 ? 77.933 -81.696 10.120 1.00 56.72 188 THR B CA 1
ATOM 4187 C C . THR B 1 208 ? 78.727 -81.167 11.308 1.00 55.46 188 THR B C 1
ATOM 4188 O O . THR B 1 208 ? 78.971 -81.925 12.244 1.00 52.69 188 THR B O 1
ATOM 4192 N N . ARG B 1 209 ? 79.122 -79.900 11.226 1.00 55.29 189 ARG B N 1
ATOM 4193 C CA . ARG B 1 209 ? 79.882 -79.178 12.279 1.00 50.73 189 ARG B CA 1
ATOM 4194 C C . ARG B 1 209 ? 79.210 -79.303 13.654 1.00 46.50 189 ARG B C 1
ATOM 4195 O O . ARG B 1 209 ? 79.913 -79.559 14.651 1.00 49.49 189 ARG B O 1
ATOM 4203 N N . ALA B 1 210 ? 77.900 -79.136 13.723 1.00 44.24 190 ALA B N 1
ATOM 4204 C CA . ALA B 1 210 ? 77.172 -79.171 15.004 1.00 48.72 190 ALA B CA 1
ATOM 4205 C C . ALA B 1 210 ? 77.258 -80.582 15.596 1.00 49.86 190 ALA B C 1
ATOM 4206 O O . ALA B 1 210 ? 77.577 -80.674 16.773 1.00 48.89 190 ALA B O 1
ATOM 4208 N N . GLN B 1 211 ? 76.976 -81.627 14.792 1.00 55.89 191 GLN B N 1
ATOM 4209 C CA . GLN B 1 211 ? 77.031 -83.072 15.186 1.00 52.47 191 GLN B CA 1
ATOM 4210 C C . GLN B 1 211 ? 78.421 -83.446 15.698 1.00 43.86 191 GLN B C 1
ATOM 4211 O O . GLN B 1 211 ? 78.529 -84.066 16.753 1.00 50.26 191 GLN B O 1
ATOM 4217 N N . GLN B 1 212 ? 79.441 -82.986 14.991 1.00 47.84 192 GLN B N 1
ATOM 4218 C CA . GLN B 1 212 ? 80.871 -83.143 15.351 1.00 54.88 192 GLN B CA 1
ATOM 4219 C C . GLN B 1 212 ? 81.127 -82.450 16.703 1.00 60.37 192 GLN B C 1
ATOM 4220 O O . GLN B 1 212 ? 81.675 -83.090 17.633 1.00 60.04 192 GLN B O 1
ATOM 4226 N N . ALA B 1 213 ? 80.750 -81.171 16.807 1.00 57.52 193 ALA B N 1
ATOM 4227 C CA . ALA B 1 213 ? 80.970 -80.336 18.007 1.00 52.46 193 ALA B CA 1
ATOM 4228 C C . ALA B 1 213 ? 80.356 -81.067 19.191 1.00 45.51 193 ALA B C 1
ATOM 4229 O O . ALA B 1 213 ? 81.049 -81.258 20.188 1.00 47.21 193 ALA B O 1
ATOM 4231 N N . MET B 1 214 ? 79.119 -81.529 19.012 1.00 49.10 194 MET B N 1
ATOM 4232 C CA . MET B 1 214 ? 78.339 -82.224 20.055 1.00 52.72 194 MET B CA 1
ATOM 4233 C C . MET B 1 214 ? 79.083 -83.499 20.452 1.00 55.84 194 MET B C 1
ATOM 4234 O O . MET B 1 214 ? 79.239 -83.722 21.669 1.00 49.92 194 MET B O 1
ATOM 4239 N N . ARG B 1 215 ? 79.491 -84.285 19.447 1.00 61.96 195 ARG B N 1
ATOM 4240 C CA . ARG B 1 215 ? 80.173 -85.602 19.583 1.00 57.67 195 ARG B CA 1
ATOM 4241 C C . ARG B 1 215 ? 81.486 -85.383 20.335 1.00 48.44 195 ARG B C 1
ATOM 4242 O O . ARG B 1 215 ? 81.721 -86.109 21.273 1.00 53.91 195 ARG B O 1
ATOM 4250 N N . ASP B 1 216 ? 82.290 -84.385 19.964 1.00 48.10 196 ASP B N 1
ATOM 4251 C CA . ASP B 1 216 ? 83.586 -84.108 20.644 1.00 48.79 196 ASP B CA 1
ATOM 4252 C C . ASP B 1 216 ? 83.408 -83.226 21.899 1.00 49.97 196 ASP B C 1
ATOM 4253 O O . ASP B 1 216 ? 84.416 -82.718 22.347 1.00 47.33 196 ASP B O 1
ATOM 4258 N N . GLY B 1 217 ? 82.200 -83.030 22.450 1.00 51.23 197 GLY B N 1
ATOM 4259 C CA . GLY B 1 217 ? 82.002 -82.221 23.682 1.00 54.76 197 GLY B CA 1
ATOM 4260 C C . GLY B 1 217 ? 82.419 -80.745 23.567 1.00 50.10 197 GLY B C 1
ATOM 4261 O O . GLY B 1 217 ? 82.796 -80.171 24.563 1.00 47.49 197 GLY B O 1
ATOM 4262 N N . ARG B 1 218 ? 82.372 -80.139 22.385 1.00 51.55 198 ARG B N 1
ATOM 4263 C CA . ARG B 1 218 ? 82.791 -78.733 22.159 1.00 49.80 198 ARG B CA 1
ATOM 4264 C C . ARG B 1 218 ? 81.682 -77.754 22.599 1.00 47.21 198 ARG B C 1
ATOM 4265 O O . ARG B 1 218 ? 81.926 -76.545 22.540 1.00 46.65 198 ARG B O 1
ATOM 4273 N N . PHE B 1 219 ? 80.500 -78.252 22.968 1.00 43.03 199 PHE B N 1
ATOM 4274 C CA . PHE B 1 219 ? 79.405 -77.449 23.556 1.00 45.36 199 PHE B CA 1
ATOM 4275 C C . PHE B 1 219 ? 79.329 -77.626 25.072 1.00 52.36 199 PHE B C 1
ATOM 4276 O O . PHE B 1 219 ? 78.572 -76.851 25.709 1.00 52.24 199 PHE B O 1
ATOM 4284 N N . GLN B 1 220 ? 80.055 -78.585 25.644 1.00 46.94 200 GLN B N 1
ATOM 4285 C CA . GLN B 1 220 ? 79.835 -78.962 27.065 1.00 53.14 200 GLN B CA 1
ATOM 4286 C C . GLN B 1 220 ? 80.153 -77.764 27.955 1.00 41.94 200 GLN B C 1
ATOM 4287 O O . GLN B 1 220 ? 79.456 -77.544 28.947 1.00 41.50 200 GLN B O 1
ATOM 4293 N N . ALA B 1 221 ? 81.238 -77.067 27.668 1.00 43.41 201 ALA B N 1
ATOM 4294 C CA . ALA B 1 221 ? 81.689 -75.966 28.527 1.00 40.24 201 ALA B CA 1
ATOM 4295 C C . ALA B 1 221 ? 80.637 -74.819 28.475 1.00 44.19 201 ALA B C 1
ATOM 4296 O O . ALA B 1 221 ? 80.580 -74.095 29.430 1.00 40.02 201 ALA B O 1
ATOM 4298 N N . GLU B 1 222 ? 79.779 -74.698 27.445 1.00 44.25 202 GLU B N 1
ATOM 4299 C CA . GLU B 1 222 ? 78.888 -73.509 27.246 1.00 41.66 202 GLU B CA 1
ATOM 4300 C C . GLU B 1 222 ? 77.445 -73.808 27.663 1.00 48.30 202 GLU B C 1
ATOM 4301 O O . GLU B 1 222 ? 76.639 -72.841 27.655 1.00 41.38 202 GLU B O 1
ATOM 4307 N N . ILE B 1 223 ? 77.109 -75.058 27.998 1.00 39.34 203 ILE B N 1
ATOM 4308 C CA . ILE B 1 223 ? 75.684 -75.443 28.234 1.00 43.40 203 ILE B CA 1
ATOM 4309 C C . ILE B 1 223 ? 75.423 -75.624 29.734 1.00 39.22 203 ILE B C 1
ATOM 4310 O O . ILE B 1 223 ? 76.250 -76.209 30.398 1.00 49.52 203 ILE B O 1
ATOM 4315 N N . VAL B 1 224 ? 74.311 -75.107 30.226 1.00 37.42 204 VAL B N 1
ATOM 4316 C CA . VAL B 1 224 ? 73.768 -75.456 31.567 1.00 41.44 204 VAL B CA 1
ATOM 4317 C C . VAL B 1 224 ? 72.623 -76.411 31.287 1.00 41.94 204 VAL B C 1
ATOM 4318 O O . VAL B 1 224 ? 71.729 -76.074 30.531 1.00 40.67 204 VAL B O 1
ATOM 4322 N N . PRO B 1 225 ? 72.646 -77.649 31.823 1.00 46.16 205 PRO B N 1
ATOM 4323 C CA . PRO B 1 225 ? 71.519 -78.561 31.648 1.00 46.89 205 PRO B CA 1
ATOM 4324 C C . PRO B 1 225 ? 70.269 -78.024 32.342 1.00 43.12 205 PRO B C 1
ATOM 4325 O O . PRO B 1 225 ? 70.412 -77.305 33.278 1.00 45.83 205 PRO B O 1
ATOM 4329 N N . LEU B 1 226 ? 69.082 -78.407 31.884 1.00 43.03 206 LEU B N 1
ATOM 4330 C CA . LEU B 1 226 ? 67.859 -78.350 32.714 1.00 41.20 206 LEU B CA 1
ATOM 4331 C C . LEU B 1 226 ? 67.344 -79.769 33.000 1.00 51.18 206 LEU B C 1
ATOM 4332 O O . LEU B 1 226 ? 67.543 -80.669 32.178 1.00 50.41 206 LEU B O 1
ATOM 4337 N N . THR B 1 227 ? 66.622 -79.899 34.103 1.00 43.89 207 THR B N 1
ATOM 4338 C CA . THR B 1 227 ? 65.772 -81.049 34.443 1.00 50.26 207 THR B CA 1
ATOM 4339 C C . THR B 1 227 ? 64.351 -80.683 34.056 1.00 48.90 207 THR B C 1
ATOM 4340 O O . THR B 1 227 ? 63.913 -79.629 34.491 1.00 51.72 207 THR B O 1
ATOM 4344 N N . VAL B 1 228 ? 63.717 -81.470 33.189 1.00 49.68 208 VAL B N 1
ATOM 4345 C CA . VAL B 1 228 ? 62.288 -81.280 32.823 1.00 58.00 208 VAL B CA 1
ATOM 4346 C C . VAL B 1 228 ? 61.484 -82.464 33.366 1.00 63.67 208 VAL B C 1
ATOM 4347 O O . VAL B 1 228 ? 61.998 -83.584 33.301 1.00 60.99 208 VAL B O 1
ATOM 4351 N N . THR B 1 229 ? 60.280 -82.213 33.882 1.00 72.01 209 THR B N 1
ATOM 4352 C CA . THR B 1 229 ? 59.380 -83.249 34.443 1.00 79.76 209 THR B CA 1
ATOM 4353 C C . THR B 1 229 ? 58.776 -83.981 33.237 1.00 80.78 209 THR B C 1
ATOM 4354 O O . THR B 1 229 ? 58.209 -83.296 32.401 1.00 79.54 209 THR B O 1
ATOM 4358 N N . ALA B 1 230 ? 58.985 -85.301 33.117 1.00 98.65 210 ALA B N 1
ATOM 4359 C CA . ALA B 1 230 ? 58.641 -86.140 31.936 1.00 103.18 210 ALA B CA 1
ATOM 4360 C C . ALA B 1 230 ? 57.444 -87.040 32.273 1.00 108.43 210 ALA B C 1
ATOM 4361 O O . ALA B 1 230 ? 57.647 -88.269 32.444 1.00 104.09 210 ALA B O 1
ATOM 4363 N N . GLY B 1 231 ? 56.249 -86.442 32.369 1.00 104.33 211 GLY B N 1
ATOM 4364 C CA . GLY B 1 231 ? 55.004 -87.122 32.774 1.00 96.52 211 GLY B CA 1
ATOM 4365 C C . GLY B 1 231 ? 54.940 -87.311 34.279 1.00 96.22 211 GLY B C 1
ATOM 4366 O O . GLY B 1 231 ? 54.429 -86.405 34.952 1.00 87.88 211 GLY B O 1
ATOM 4367 N N . LYS B 1 232 ? 55.409 -88.463 34.778 1.00 106.97 212 LYS B N 1
ATOM 4368 C CA . LYS B 1 232 ? 55.556 -88.783 36.231 1.00 105.72 212 LYS B CA 1
ATOM 4369 C C . LYS B 1 232 ? 57.039 -88.722 36.613 1.00 97.25 212 LYS B C 1
ATOM 4370 O O . LYS B 1 232 ? 57.342 -88.505 37.781 1.00 81.01 212 LYS B O 1
ATOM 4376 N N . THR B 1 233 ? 57.931 -88.914 35.647 1.00 102.20 213 THR B N 1
ATOM 4377 C CA . THR B 1 233 ? 59.396 -88.969 35.867 1.00 92.64 213 THR B CA 1
ATOM 4378 C C . THR B 1 233 ? 59.996 -87.577 35.578 1.00 92.15 213 THR B C 1
ATOM 4379 O O . THR B 1 233 ? 59.251 -86.562 35.552 1.00 82.10 213 THR B O 1
ATOM 4383 N N . GLU B 1 234 ? 61.315 -87.539 35.411 1.00 85.20 214 GLU B N 1
ATOM 4384 C CA . GLU B 1 234 ? 62.140 -86.324 35.259 1.00 79.02 214 GLU B CA 1
ATOM 4385 C C . GLU B 1 234 ? 63.309 -86.672 34.352 1.00 84.66 214 GLU B C 1
ATOM 4386 O O . GLU B 1 234 ? 63.926 -87.723 34.582 1.00 86.79 214 GLU B O 1
ATOM 4392 N N . ARG B 1 235 ? 63.611 -85.799 33.394 1.00 75.07 215 ARG B N 1
ATOM 4393 C CA . ARG B 1 235 ? 64.700 -86.006 32.417 1.00 72.75 215 ARG B CA 1
ATOM 4394 C C . ARG B 1 235 ? 65.755 -84.904 32.565 1.00 62.89 215 ARG B C 1
ATOM 4395 O O . ARG B 1 235 ? 65.376 -83.749 32.781 1.00 54.86 215 ARG B O 1
ATOM 4403 N N . LEU B 1 236 ? 67.029 -85.266 32.455 1.00 56.51 216 LEU B N 1
ATOM 4404 C CA . LEU B 1 236 ? 68.151 -84.309 32.275 1.00 59.74 216 LEU B CA 1
ATOM 4405 C C . LEU B 1 236 ? 68.225 -83.979 30.781 1.00 60.93 216 LEU B C 1
ATOM 4406 O O . LEU B 1 236 ? 68.486 -84.895 30.009 1.00 66.74 216 LEU B O 1
ATOM 4411 N N . VAL B 1 237 ? 67.947 -82.733 30.389 1.00 53.72 217 VAL B N 1
ATOM 4412 C CA . VAL B 1 237 ? 68.222 -82.218 29.022 1.00 46.92 217 VAL B CA 1
ATOM 4413 C C . VAL B 1 237 ? 69.539 -81.479 29.121 1.00 45.38 217 VAL B C 1
ATOM 4414 O O . VAL B 1 237 ? 69.550 -80.426 29.739 1.00 50.72 217 VAL B O 1
ATOM 4418 N N . ASP B 1 238 ? 70.597 -82.020 28.533 1.00 44.62 218 ASP B N 1
ATOM 4419 C CA . ASP B 1 238 ? 71.964 -81.442 28.612 1.00 44.04 218 ASP B CA 1
ATOM 4420 C C . ASP B 1 238 ? 72.595 -81.289 27.230 1.00 42.76 218 ASP B C 1
ATOM 4421 O O . ASP B 1 238 ? 73.801 -81.050 27.164 1.00 44.45 218 ASP B O 1
ATOM 4426 N N . SER B 1 239 ? 71.847 -81.482 26.140 1.00 47.83 219 SER B N 1
ATOM 4427 C CA . SER B 1 239 ? 72.454 -81.482 24.782 1.00 45.68 219 SER B CA 1
ATOM 4428 C C . SER B 1 239 ? 71.423 -80.930 23.819 1.00 39.98 219 SER B C 1
ATOM 4429 O O . SER B 1 239 ? 70.250 -81.002 24.136 1.00 39.84 219 SER B O 1
ATOM 4432 N N . ASP B 1 240 ? 71.872 -80.347 22.715 1.00 44.32 220 ASP B N 1
ATOM 4433 C CA . ASP B 1 240 ? 70.971 -79.721 21.711 1.00 45.84 220 ASP B CA 1
ATOM 4434 C C . ASP B 1 240 ? 70.100 -80.806 21.044 1.00 49.09 220 ASP B C 1
ATOM 4435 O O . ASP B 1 240 ? 70.653 -81.845 20.593 1.00 50.69 220 ASP B O 1
ATOM 4440 N N . GLU B 1 241 ? 68.788 -80.583 20.959 1.00 42.40 221 GLU B N 1
ATOM 4441 C CA . GLU B 1 241 ? 67.831 -81.598 20.462 1.00 47.12 221 GLU B CA 1
ATOM 4442 C C . GLU B 1 241 ? 67.917 -81.831 18.942 1.00 51.19 221 GLU B C 1
ATOM 4443 O O . GLU B 1 241 ? 67.528 -82.922 18.504 1.00 50.89 221 GLU B O 1
ATOM 4449 N N . GLN B 1 242 ? 68.298 -80.833 18.137 1.00 53.60 222 GLN B N 1
ATOM 4450 C CA . GLN B 1 242 ? 67.948 -80.831 16.691 1.00 55.18 222 GLN B CA 1
ATOM 4451 C C . GLN B 1 242 ? 69.035 -81.469 15.830 1.00 53.06 222 GLN B C 1
ATOM 4452 O O . GLN B 1 242 ? 68.708 -82.285 14.970 1.00 58.28 222 GLN B O 1
ATOM 4458 N N . PRO B 1 243 ? 70.343 -81.209 16.022 1.00 49.82 223 PRO B N 1
ATOM 4459 C CA . PRO B 1 243 ? 71.349 -81.808 15.133 1.00 51.90 223 PRO B CA 1
ATOM 4460 C C . PRO B 1 243 ? 71.251 -83.337 15.050 1.00 58.54 223 PRO B C 1
ATOM 4461 O O . PRO B 1 243 ? 71.279 -83.864 13.948 1.00 55.96 223 PRO B O 1
ATOM 4465 N N . PRO B 1 244 ? 71.076 -84.096 16.161 1.00 56.54 224 PRO B N 1
ATOM 4466 C CA . PRO B 1 244 ? 70.950 -85.554 16.084 1.00 59.99 224 PRO B CA 1
ATOM 4467 C C . PRO B 1 244 ? 69.692 -86.053 15.361 1.00 60.08 224 PRO B C 1
ATOM 4468 O O . PRO B 1 244 ? 69.705 -87.173 14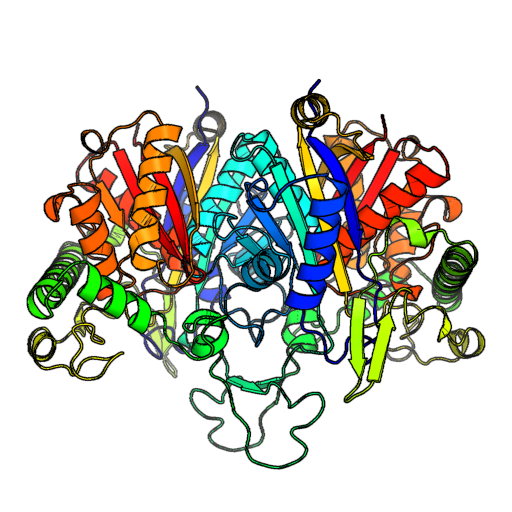.948 1.00 69.53 224 PRO B O 1
ATOM 4472 N N . LYS B 1 245 ? 68.646 -85.245 15.244 1.00 65.28 225 LYS B N 1
ATOM 4473 C CA . LYS B 1 245 ? 67.347 -85.673 14.661 1.00 59.95 225 LYS B CA 1
ATOM 4474 C C . LYS B 1 245 ? 67.289 -85.336 13.174 1.00 62.46 225 LYS B C 1
ATOM 4475 O O . LYS B 1 245 ? 66.278 -85.647 12.534 1.00 67.01 225 LYS B O 1
ATOM 4481 N N . ALA B 1 246 ? 68.305 -84.678 12.631 1.00 56.66 226 ALA B N 1
ATOM 4482 C CA . ALA B 1 246 ? 68.231 -84.168 11.252 1.00 62.35 226 ALA B CA 1
ATOM 4483 C C . ALA B 1 246 ? 68.476 -85.331 10.289 1.00 69.84 226 ALA B C 1
ATOM 4484 O O . ALA B 1 246 ? 69.224 -86.226 10.629 1.00 73.11 226 ALA B O 1
ATOM 4486 N N . ARG B 1 247 ? 67.850 -85.293 9.122 1.00 82.08 227 ARG B N 1
ATOM 4487 C CA . ARG B 1 247 ? 67.926 -86.352 8.093 1.00 74.44 227 ARG B CA 1
ATOM 4488 C C . ARG B 1 247 ? 68.626 -85.773 6.872 1.00 69.66 227 ARG B C 1
ATOM 4489 O O . ARG B 1 247 ? 67.912 -85.214 6.029 1.00 77.84 227 ARG B O 1
ATOM 4497 N N . LEU B 1 248 ? 69.957 -85.881 6.794 1.00 73.27 228 LEU B N 1
ATOM 4498 C CA . LEU B 1 248 ? 70.777 -85.393 5.648 1.00 70.65 228 LEU B CA 1
ATOM 4499 C C . LEU B 1 248 ? 70.154 -85.868 4.330 1.00 72.02 228 LEU B C 1
ATOM 4500 O O . LEU B 1 248 ? 70.121 -85.089 3.376 1.00 78.88 228 LEU B O 1
ATOM 4505 N N . ASP B 1 249 ? 69.672 -87.107 4.281 1.00 82.62 229 ASP B N 1
ATOM 4506 C CA . ASP B 1 249 ? 69.089 -87.736 3.063 1.00 80.90 229 ASP B CA 1
ATOM 4507 C C . ASP B 1 249 ? 67.903 -86.904 2.537 1.00 79.60 229 ASP B C 1
ATOM 4508 O O . ASP B 1 249 ? 67.729 -86.862 1.304 1.00 74.97 229 ASP B O 1
ATOM 4513 N N . LYS B 1 250 ? 67.091 -86.269 3.395 1.00 78.27 230 LYS B N 1
ATOM 4514 C CA . LYS B 1 250 ? 65.851 -85.576 2.925 1.00 76.10 230 LYS B CA 1
ATOM 4515 C C . LYS B 1 250 ? 66.166 -84.154 2.427 1.00 69.78 230 LYS B C 1
ATOM 4516 O O . LYS B 1 250 ? 65.333 -83.601 1.666 1.00 72.64 230 LYS B O 1
ATOM 4522 N N . ILE B 1 251 ? 67.324 -83.587 2.791 1.00 64.54 231 ILE B N 1
ATOM 4523 C CA . ILE B 1 251 ? 67.660 -82.153 2.522 1.00 64.97 231 ILE B CA 1
ATOM 4524 C C . ILE B 1 251 ? 67.388 -81.851 1.048 1.00 66.66 231 ILE B C 1
ATOM 4525 O O . ILE B 1 251 ? 66.490 -81.037 0.781 1.00 57.06 231 ILE B O 1
ATOM 4530 N N . PRO B 1 252 ? 68.066 -82.524 0.064 1.00 69.23 232 PRO B N 1
ATOM 4531 C CA . PRO B 1 252 ? 67.948 -82.168 -1.352 1.00 59.53 232 PRO B CA 1
ATOM 4532 C C . PRO B 1 252 ? 66.582 -82.537 -1.952 1.00 55.66 232 PRO B C 1
ATOM 4533 O O . PRO B 1 252 ? 66.380 -82.106 -3.049 1.00 63.92 232 PRO B O 1
ATOM 4537 N N . THR B 1 253 ? 65.685 -83.207 -1.203 1.00 54.65 233 THR B N 1
ATOM 4538 C CA . THR B 1 253 ? 64.357 -83.722 -1.652 1.00 63.95 233 THR B CA 1
ATOM 4539 C C . THR B 1 253 ? 63.257 -82.693 -1.364 1.00 68.82 233 THR B C 1
ATOM 4540 O O . THR B 1 253 ? 62.243 -82.749 -2.064 1.00 76.01 233 THR B O 1
ATOM 4544 N N . LEU B 1 254 ? 63.445 -81.791 -0.387 1.00 70.60 234 LEU B N 1
ATOM 4545 C CA . LEU B 1 254 ? 62.385 -80.896 0.163 1.00 64.51 234 LEU B CA 1
ATOM 4546 C C . LEU B 1 254 ? 61.893 -79.904 -0.892 1.00 52.38 234 LEU B C 1
ATOM 4547 O O . LEU B 1 254 ? 62.715 -79.424 -1.668 1.00 58.07 234 LEU B O 1
ATOM 4552 N N . LYS B 1 255 ? 60.612 -79.556 -0.834 1.00 54.10 235 LYS B N 1
ATOM 4553 C CA . LYS B 1 255 ? 59.982 -78.523 -1.689 1.00 63.48 235 LYS B CA 1
ATOM 4554 C C . LYS B 1 255 ? 60.404 -77.142 -1.209 1.00 67.40 235 LYS B C 1
ATOM 4555 O O . LYS B 1 255 ? 60.664 -76.948 -0.032 1.00 56.60 235 LYS B O 1
ATOM 4561 N N . PRO B 1 256 ? 60.482 -76.135 -2.103 1.00 68.89 236 PRO B N 1
ATOM 4562 C CA . PRO B 1 256 ? 60.773 -74.767 -1.681 1.00 63.06 236 PRO B CA 1
ATOM 4563 C C . PRO B 1 256 ? 59.700 -74.389 -0.661 1.00 63.58 236 PRO B C 1
ATOM 4564 O O . PRO B 1 256 ? 58.635 -74.942 -0.762 1.00 62.21 236 PRO B O 1
ATOM 4568 N N . ALA B 1 257 ? 60.038 -73.537 0.315 1.00 62.56 237 ALA B N 1
ATOM 4569 C CA . ALA B 1 257 ? 59.209 -73.272 1.511 1.00 50.77 237 ALA B CA 1
ATOM 4570 C C . ALA B 1 257 ? 58.448 -71.973 1.345 1.00 44.52 237 ALA B C 1
ATOM 4571 O O . ALA B 1 257 ? 57.403 -71.867 1.939 1.00 53.79 237 ALA B O 1
ATOM 4573 N N . PHE B 1 258 ? 58.947 -71.034 0.548 1.00 55.55 238 PHE B N 1
ATOM 4574 C CA . PHE B 1 258 ? 58.510 -69.611 0.594 1.00 55.02 238 PHE B CA 1
ATOM 4575 C C . PHE B 1 258 ? 58.001 -69.110 -0.763 1.00 54.92 238 PHE B C 1
ATOM 4576 O O . PHE B 1 258 ? 57.251 -68.130 -0.769 1.00 56.15 238 PHE B O 1
ATOM 4584 N N . ARG B 1 259 ? 58.423 -69.723 -1.873 1.00 55.85 239 ARG B N 1
ATOM 4585 C CA . ARG B 1 259 ? 58.055 -69.302 -3.249 1.00 55.49 239 ARG B CA 1
ATOM 4586 C C . ARG B 1 259 ? 57.969 -70.534 -4.168 1.00 64.93 239 ARG B C 1
ATOM 4587 O O . ARG B 1 259 ? 58.859 -71.450 -4.074 1.00 58.19 239 ARG B O 1
ATOM 4595 N N . GLU B 1 260 ? 56.965 -70.550 -5.048 1.00 64.51 240 GLU B N 1
ATOM 4596 C CA . GLU B 1 260 ? 56.829 -71.559 -6.137 1.00 65.77 240 GLU B CA 1
ATOM 4597 C C . GLU B 1 260 ? 58.168 -71.636 -6.882 1.00 61.34 240 GLU B C 1
ATOM 4598 O O . GLU B 1 260 ? 58.673 -70.569 -7.297 1.00 64.65 240 GLU B O 1
ATOM 4604 N N . GLY B 1 261 ? 58.741 -72.842 -6.996 1.00 60.58 241 GLY B N 1
ATOM 4605 C CA . GLY B 1 261 ? 60.007 -73.129 -7.703 1.00 63.36 241 GLY B CA 1
ATOM 4606 C C . GLY B 1 261 ? 61.162 -72.292 -7.175 1.00 64.69 241 GLY B C 1
ATOM 4607 O O . GLY B 1 261 ? 61.964 -71.819 -7.984 1.00 63.59 241 GLY B O 1
ATOM 4608 N N . GLY B 1 262 ? 61.220 -72.067 -5.861 1.00 61.24 242 GLY B N 1
ATOM 4609 C CA . GLY B 1 262 ? 62.307 -71.327 -5.189 1.00 52.06 242 GLY B CA 1
ATOM 4610 C C . GLY B 1 262 ? 63.416 -72.259 -4.773 1.00 54.96 242 GLY B C 1
ATOM 4611 O O . GLY B 1 262 ? 63.325 -73.483 -5.110 1.00 56.31 242 GLY B O 1
ATOM 4612 N N . THR B 1 263 ? 64.420 -71.700 -4.084 1.00 53.10 243 THR B N 1
ATOM 4613 C CA . THR B 1 263 ? 65.641 -72.378 -3.562 1.00 53.24 243 THR B CA 1
ATOM 4614 C C . THR B 1 263 ? 65.592 -72.545 -2.040 1.00 53.95 243 THR B C 1
ATOM 4615 O O . THR B 1 263 ? 66.252 -73.444 -1.519 1.00 55.32 243 THR B O 1
ATOM 4619 N N . VAL B 1 264 ? 64.850 -71.700 -1.328 1.00 57.02 244 VAL B N 1
ATOM 4620 C CA . VAL B 1 264 ? 64.864 -71.728 0.158 1.00 48.98 244 VAL B CA 1
ATOM 4621 C C . VAL B 1 264 ? 63.846 -72.759 0.663 1.00 44.41 244 VAL B C 1
ATOM 4622 O O . VAL B 1 264 ? 62.674 -72.722 0.229 1.00 49.23 244 VAL B O 1
ATOM 4626 N N . THR B 1 265 ? 64.288 -73.612 1.587 1.00 41.68 245 THR B N 1
ATOM 4627 C CA . THR B 1 265 ? 63.540 -74.748 2.188 1.00 49.94 245 THR B CA 1
ATOM 4628 C C . THR B 1 265 ? 63.625 -74.706 3.712 1.00 50.31 245 THR B C 1
ATOM 4629 O O . THR B 1 265 ? 64.564 -74.079 4.235 1.00 52.33 245 THR B O 1
ATOM 4633 N N . ALA B 1 266 ? 62.802 -75.527 4.360 1.00 51.89 246 ALA B N 1
ATOM 4634 C CA . ALA B 1 266 ? 62.857 -75.830 5.803 1.00 51.24 246 ALA B CA 1
ATOM 4635 C C . ALA B 1 266 ? 64.279 -76.195 6.217 1.00 49.53 246 ALA B C 1
ATOM 4636 O O . ALA B 1 266 ? 64.633 -75.845 7.319 1.00 49.39 246 ALA B O 1
ATOM 4638 N N . ALA B 1 267 ? 65.073 -76.869 5.398 1.00 50.62 247 ALA B N 1
ATOM 4639 C CA . ALA B 1 267 ? 66.382 -77.397 5.857 1.00 46.72 247 ALA B CA 1
ATOM 4640 C C . ALA B 1 267 ? 67.524 -76.402 5.612 1.00 48.04 247 ALA B C 1
ATOM 4641 O O . ALA B 1 267 ? 68.636 -76.636 6.141 1.00 51.39 247 ALA B O 1
ATOM 4643 N N . ASN B 1 268 ? 67.339 -75.404 4.748 1.00 45.87 248 ASN B N 1
ATOM 4644 C CA . ASN B 1 268 ? 68.399 -74.376 4.511 1.00 51.48 248 ASN B CA 1
ATOM 4645 C C . ASN B 1 268 ? 67.962 -73.045 5.170 1.00 44.12 248 ASN B C 1
ATOM 4646 O O . ASN B 1 268 ? 68.606 -72.006 4.947 1.00 45.73 248 ASN B O 1
ATOM 4651 N N . SER B 1 269 ? 66.854 -73.094 5.900 1.00 47.10 249 SER B N 1
ATOM 4652 C CA . SER B 1 269 ? 66.354 -72.082 6.857 1.00 49.12 249 SER B CA 1
ATOM 4653 C C . SER B 1 269 ? 66.640 -72.574 8.281 1.00 52.53 249 SER B C 1
ATOM 4654 O O . SER B 1 269 ? 66.718 -73.789 8.485 1.00 48.71 249 SER B O 1
ATOM 4657 N N . SER B 1 270 ? 66.707 -71.675 9.269 1.00 50.04 250 SER B N 1
ATOM 4658 C CA . SER B 1 270 ? 66.783 -72.097 10.686 1.00 43.17 250 SER B CA 1
ATOM 4659 C C . SER B 1 270 ? 65.405 -72.616 11.074 1.00 38.86 250 SER B C 1
ATOM 4660 O O . SER B 1 270 ? 64.414 -72.169 10.472 1.00 36.28 250 SER B O 1
ATOM 4663 N N . SER B 1 271 ? 65.354 -73.452 12.092 1.00 39.39 251 SER B N 1
ATOM 4664 C CA . SER B 1 271 ? 64.107 -74.002 12.661 1.00 45.17 251 SER B CA 1
ATOM 4665 C C . SER B 1 271 ? 63.662 -73.185 13.889 1.00 42.41 251 SER B C 1
ATOM 4666 O O . SER B 1 271 ? 64.495 -72.559 14.564 1.00 39.21 251 SER B O 1
ATOM 4669 N N . ILE B 1 272 ? 62.377 -73.257 14.195 1.00 40.24 252 ILE B N 1
ATOM 4670 C CA . ILE B 1 272 ? 61.775 -72.799 15.464 1.00 44.00 252 ILE B CA 1
ATOM 4671 C C . ILE B 1 272 ? 62.446 -73.558 16.616 1.00 46.85 252 ILE B C 1
ATOM 4672 O O . ILE B 1 272 ? 62.773 -74.780 16.454 1.00 42.63 252 ILE B O 1
ATOM 4677 N N . SER B 1 273 ? 62.770 -72.847 17.704 1.00 37.61 253 SER B N 1
ATOM 4678 C CA . SER B 1 273 ? 63.628 -73.398 18.792 1.00 38.99 253 SER B CA 1
ATOM 4679 C C . SER B 1 273 ? 63.312 -72.692 20.129 1.00 41.06 253 SER B C 1
ATOM 4680 O O . SER B 1 273 ? 62.770 -71.542 20.131 1.00 36.42 253 SER B O 1
ATOM 4683 N N . ASP B 1 274 ? 63.556 -73.401 21.222 1.00 39.41 254 ASP B N 1
ATOM 4684 C CA . ASP B 1 274 ? 63.382 -72.907 22.610 1.00 37.25 254 ASP B CA 1
ATOM 4685 C C . ASP B 1 274 ? 64.775 -72.851 23.223 1.00 37.80 254 ASP B C 1
ATOM 4686 O O . ASP B 1 274 ? 65.473 -73.885 23.170 1.00 35.26 254 ASP B O 1
ATOM 4691 N N . GLY B 1 275 ? 65.152 -71.716 23.826 1.00 36.67 255 GLY B N 1
ATOM 4692 C CA . GLY B 1 275 ? 66.452 -71.626 24.504 1.00 35.84 255 GLY B CA 1
ATOM 4693 C C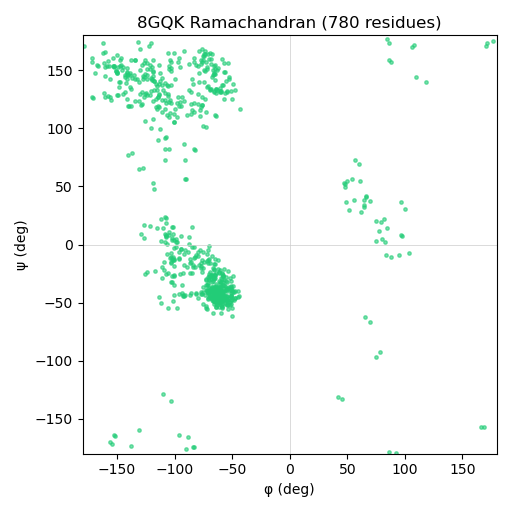 . GLY B 1 275 ? 66.672 -70.273 25.138 1.00 39.33 255 GLY B C 1
ATOM 4694 O O . GLY B 1 275 ? 65.840 -69.358 24.922 1.00 34.96 255 GLY B O 1
ATOM 4695 N N . ALA B 1 276 ? 67.736 -70.172 25.934 1.00 37.34 256 ALA B N 1
ATOM 4696 C CA . ALA B 1 276 ? 68.126 -68.926 26.607 1.00 31.25 256 ALA B CA 1
ATOM 4697 C C . ALA B 1 276 ? 69.641 -68.882 26.707 1.00 34.81 256 ALA B C 1
ATOM 4698 O O . ALA B 1 276 ? 70.323 -69.914 26.506 1.00 33.37 256 ALA B O 1
ATOM 4700 N N . ALA B 1 277 ? 70.136 -67.671 26.907 1.00 34.33 257 ALA B N 1
ATOM 4701 C CA . ALA B 1 277 ? 71.569 -67.408 27.114 1.00 33.22 257 ALA B CA 1
ATOM 4702 C C . ALA B 1 277 ? 71.732 -66.164 27.977 1.00 32.67 257 ALA B C 1
ATOM 4703 O O . ALA B 1 277 ? 70.892 -65.237 27.926 1.00 31.57 257 ALA B O 1
ATOM 4705 N N . ALA B 1 278 ? 72.804 -66.163 28.749 1.00 33.54 258 ALA B N 1
ATOM 4706 C CA . ALA B 1 278 ? 73.083 -65.121 29.743 1.00 32.06 258 ALA B CA 1
ATOM 4707 C C . ALA B 1 278 ? 74.581 -64.957 29.859 1.00 32.41 258 ALA B C 1
ATOM 4708 O O . ALA B 1 278 ? 75.331 -65.981 29.784 1.00 33.22 258 ALA B O 1
ATOM 4710 N N . LEU B 1 279 ? 74.986 -63.693 29.970 1.00 30.44 259 LEU B N 1
ATOM 4711 C CA . LEU B 1 279 ? 76.386 -63.262 30.119 1.00 29.87 259 LEU B CA 1
ATOM 4712 C C . LEU B 1 279 ? 76.491 -62.169 31.187 1.00 33.31 259 LEU B C 1
ATOM 4713 O O . LEU B 1 279 ? 75.536 -61.339 31.320 1.00 33.41 259 LEU B O 1
ATOM 4718 N N . VAL B 1 280 ? 77.583 -62.191 31.971 1.00 32.44 260 VAL B N 1
ATOM 4719 C CA . VAL B 1 280 ? 77.851 -61.153 32.997 1.00 28.97 260 VAL B CA 1
ATOM 4720 C C . VAL B 1 280 ? 78.966 -60.267 32.476 1.00 34.41 260 VAL B C 1
ATOM 4721 O O . VAL B 1 280 ? 80.017 -60.812 32.069 1.00 33.31 260 VAL B O 1
ATOM 4725 N N . LEU B 1 281 ? 78.742 -58.950 32.521 1.00 32.45 261 LEU B N 1
ATOM 4726 C CA . LEU B 1 281 ? 79.688 -57.911 32.047 1.00 33.94 261 LEU B CA 1
ATOM 4727 C C . LEU B 1 281 ? 80.070 -57.025 33.238 1.00 34.00 261 LEU B C 1
ATOM 4728 O O . LEU B 1 281 ? 79.239 -56.777 34.152 1.00 33.56 261 LEU B O 1
ATOM 4733 N N . MET B 1 282 ? 81.297 -56.519 33.199 1.00 32.45 262 MET B N 1
ATOM 4734 C CA . MET B 1 282 ? 81.789 -55.501 34.138 1.00 34.28 262 MET B CA 1
ATOM 4735 C C . MET B 1 282 ? 83.027 -54.866 33.509 1.00 34.48 262 MET B C 1
ATOM 4736 O O . MET B 1 282 ? 83.553 -55.418 32.502 1.00 34.99 262 MET B O 1
ATOM 4741 N N . ARG B 1 283 ? 83.435 -53.723 34.038 1.00 37.08 263 ARG B N 1
ATOM 4742 C CA . ARG B 1 283 ? 84.765 -53.118 33.760 1.00 40.46 263 ARG B CA 1
ATOM 4743 C C . ARG B 1 283 ? 85.868 -54.143 34.030 1.00 37.14 263 ARG B C 1
ATOM 4744 O O . ARG B 1 283 ? 85.754 -54.927 35.006 1.00 37.83 263 ARG B O 1
ATOM 4752 N N . LEU B 1 284 ? 86.908 -54.143 33.200 1.00 42.37 264 LEU B N 1
ATOM 4753 C CA . LEU B 1 284 ? 88.136 -54.945 33.460 1.00 39.44 264 LEU B CA 1
ATOM 4754 C C . LEU B 1 284 ? 88.634 -54.673 34.886 1.00 38.62 264 LEU B C 1
ATOM 4755 O O . LEU B 1 284 ? 88.925 -55.641 35.598 1.00 46.13 264 LEU B O 1
ATOM 4760 N N . SER B 1 285 ? 88.678 -53.417 35.321 1.00 41.04 265 SER B N 1
ATOM 4761 C CA . SER B 1 285 ? 89.197 -53.041 36.668 1.00 48.59 265 SER B CA 1
ATOM 4762 C C . SER B 1 285 ? 88.359 -53.709 37.770 1.00 58.28 265 SER B C 1
ATOM 4763 O O . SER B 1 285 ? 88.940 -54.098 38.796 1.00 61.61 265 SER B O 1
ATOM 4766 N N . GLU B 1 286 ? 87.057 -53.908 37.536 1.00 53.29 266 GLU B N 1
ATOM 4767 C CA . GLU B 1 286 ? 86.129 -54.535 38.512 1.00 45.24 266 GLU B CA 1
ATOM 4768 C C . GLU B 1 286 ? 86.341 -56.054 38.508 1.00 45.82 266 GLU B C 1
ATOM 4769 O O . GLU B 1 286 ? 86.344 -56.653 39.604 1.00 46.17 266 GLU B O 1
ATOM 4775 N N . ALA B 1 287 ? 86.529 -56.683 37.338 1.00 45.40 267 ALA B N 1
ATOM 4776 C CA . ALA B 1 287 ? 86.898 -58.119 37.265 1.00 45.11 267 ALA B CA 1
ATOM 4777 C C . ALA B 1 287 ? 88.224 -58.338 38.029 1.00 54.39 267 ALA B C 1
ATOM 4778 O O . ALA B 1 287 ? 88.343 -59.320 38.805 1.00 48.21 267 ALA B O 1
ATOM 4780 N N . GLU B 1 288 ? 89.210 -57.470 37.808 1.00 52.66 268 GLU B N 1
ATOM 4781 C CA . GLU B 1 288 ? 90.539 -57.568 38.474 1.00 59.89 268 GLU B CA 1
ATOM 4782 C C . GLU B 1 288 ? 90.351 -57.334 39.978 1.00 55.94 268 GLU B C 1
ATOM 4783 O O . GLU B 1 288 ? 90.786 -58.182 40.754 1.00 59.72 268 GLU B O 1
ATOM 4789 N N . ARG B 1 289 ? 89.618 -56.301 40.371 1.00 59.70 269 ARG B N 1
ATOM 4790 C CA . ARG B 1 289 ? 89.329 -56.053 41.806 1.00 59.53 269 ARG B CA 1
ATOM 4791 C C . ARG B 1 289 ? 88.628 -57.286 42.410 1.00 65.39 269 ARG B C 1
ATOM 4792 O O . ARG B 1 289 ? 88.845 -57.487 43.578 1.00 65.51 269 ARG B O 1
ATOM 4800 N N . ARG B 1 290 ? 87.900 -58.129 41.653 1.00 58.53 270 ARG B N 1
ATOM 4801 C CA . ARG B 1 290 ? 87.208 -59.341 42.192 1.00 50.94 270 ARG B CA 1
ATOM 4802 C C . ARG B 1 290 ? 88.065 -60.587 42.040 1.00 46.75 270 ARG B C 1
ATOM 4803 O O . ARG B 1 290 ? 87.575 -61.645 42.393 1.00 50.50 270 ARG B O 1
ATOM 4811 N N . GLY B 1 291 ? 89.226 -60.498 41.406 1.00 52.98 271 GLY B N 1
ATOM 4812 C CA . GLY B 1 291 ? 90.025 -61.696 41.108 1.00 51.37 271 GLY B CA 1
ATOM 4813 C C . GLY B 1 291 ? 89.313 -62.624 40.148 1.00 54.27 271 GLY B C 1
ATOM 4814 O O . GLY B 1 291 ? 89.463 -63.852 40.237 1.00 49.97 271 GLY B O 1
ATOM 4815 N N . LEU B 1 292 ? 88.627 -62.051 39.176 1.00 51.62 272 LEU B N 1
ATOM 4816 C CA . LEU B 1 292 ? 87.831 -62.804 38.186 1.00 54.63 272 LEU B CA 1
ATOM 4817 C C . LEU B 1 292 ? 88.547 -62.759 36.823 1.00 47.65 272 LEU B C 1
ATOM 4818 O O . LEU B 1 292 ? 88.780 -61.665 36.313 1.00 48.79 272 LEU B O 1
ATOM 4823 N N . ALA B 1 293 ? 88.897 -63.897 36.228 1.00 42.84 273 ALA B N 1
ATOM 4824 C CA . ALA B 1 293 ? 89.562 -63.910 34.908 1.00 50.59 273 ALA B CA 1
ATOM 4825 C C . ALA B 1 293 ? 88.500 -63.645 33.832 1.00 51.35 273 ALA B C 1
ATOM 4826 O O . ALA B 1 293 ? 87.526 -64.387 33.741 1.00 56.02 273 ALA B O 1
ATOM 4828 N N . PRO B 1 294 ? 88.602 -62.547 33.037 1.00 48.97 274 PRO B N 1
ATOM 4829 C CA . PRO B 1 294 ? 87.617 -62.289 31.988 1.00 48.60 274 PRO B CA 1
ATOM 4830 C C . PRO B 1 294 ? 87.676 -63.363 30.877 1.00 47.00 274 PRO B C 1
ATOM 4831 O O . PRO B 1 294 ? 88.725 -63.866 30.629 1.00 42.78 274 PRO B O 1
ATOM 4835 N N . LEU B 1 295 ? 86.563 -63.715 30.227 1.00 42.11 275 LEU B N 1
ATOM 4836 C CA . LEU B 1 295 ? 86.608 -64.490 28.951 1.00 40.18 275 LEU B CA 1
ATOM 4837 C C . LEU B 1 295 ? 87.125 -63.645 27.778 1.00 41.55 275 LEU B C 1
ATOM 4838 O O . LEU B 1 295 ? 87.891 -64.184 26.943 1.00 43.55 275 LEU B O 1
ATOM 4843 N N . ALA B 1 296 ? 86.716 -62.376 27.682 1.00 42.17 276 ALA B N 1
ATOM 4844 C CA . ALA B 1 296 ? 87.067 -61.465 26.562 1.00 37.54 276 ALA B CA 1
ATOM 4845 C C . ALA B 1 296 ? 86.719 -60.008 26.912 1.00 38.39 276 ALA B C 1
ATOM 4846 O O . ALA B 1 296 ? 85.812 -59.770 27.694 1.00 36.46 276 ALA B O 1
ATOM 4848 N N . ALA B 1 297 ? 87.418 -59.061 26.314 1.00 34.26 277 ALA B N 1
ATOM 4849 C CA . ALA B 1 297 ? 87.017 -57.648 26.269 1.00 38.82 277 ALA B CA 1
ATOM 4850 C C . ALA B 1 297 ? 86.056 -57.471 25.096 1.00 39.92 277 ALA B C 1
ATOM 4851 O O . ALA B 1 297 ? 86.259 -58.128 24.055 1.00 38.80 277 ALA B O 1
ATOM 4853 N N . ILE B 1 298 ? 85.039 -56.641 25.267 1.00 34.99 278 ILE B N 1
ATOM 4854 C CA . ILE B 1 298 ? 84.221 -56.103 24.138 1.00 33.34 278 ILE B CA 1
ATOM 4855 C C . ILE B 1 298 ? 84.980 -54.907 23.582 1.00 33.65 278 ILE B C 1
ATOM 4856 O O . ILE B 1 298 ? 85.294 -54.020 24.347 1.00 35.68 278 ILE B O 1
ATOM 4861 N N . ARG B 1 299 ? 85.317 -54.933 22.304 1.00 33.16 279 ARG B N 1
ATOM 4862 C CA . ARG B 1 299 ? 86.104 -53.853 21.681 1.00 35.77 279 ARG B CA 1
ATOM 4863 C C . ARG B 1 299 ? 85.202 -52.916 20.899 1.00 33.79 279 ARG B C 1
ATOM 4864 O O . ARG B 1 299 ? 85.694 -51.860 20.530 1.00 35.98 279 ARG B O 1
ATOM 4872 N N . GLY B 1 300 ? 83.943 -53.293 20.647 1.00 34.52 280 GLY B N 1
ATOM 4873 C CA . GLY B 1 300 ? 82.973 -52.385 20.009 1.00 29.42 280 GLY B CA 1
ATOM 4874 C C . GLY B 1 300 ? 81.689 -53.098 19.637 1.00 34.18 280 GLY B C 1
ATOM 4875 O O . GLY B 1 300 ? 81.594 -54.350 19.725 1.00 31.86 280 GLY B O 1
ATOM 4876 N N . HIS B 1 301 ? 80.722 -52.315 19.186 1.00 33.54 281 HIS B N 1
ATOM 4877 C CA . HIS B 1 301 ? 79.449 -52.844 18.673 1.00 30.27 281 HIS B CA 1
ATOM 4878 C C . HIS B 1 301 ? 78.935 -51.876 17.629 1.00 28.89 281 HIS B C 1
ATOM 4879 O O . HIS B 1 301 ? 79.368 -50.712 17.582 1.00 29.35 281 HIS B O 1
ATOM 4886 N N . ALA B 1 302 ? 78.006 -52.345 16.818 1.00 29.34 282 ALA B N 1
ATOM 4887 C CA . ALA B 1 302 ? 77.510 -51.554 15.691 1.00 32.49 282 ALA B CA 1
ATOM 4888 C C . ALA B 1 302 ? 76.087 -51.959 15.459 1.00 32.01 282 ALA B C 1
ATOM 4889 O O . ALA B 1 302 ? 75.734 -53.170 15.661 1.00 30.02 282 ALA B O 1
ATOM 4891 N N . SER B 1 303 ? 75.334 -50.969 15.022 1.00 32.00 283 SER B N 1
ATOM 4892 C CA . SER B 1 303 ? 73.910 -51.117 14.695 1.00 39.47 283 SER B CA 1
ATOM 4893 C C . SER B 1 303 ? 73.725 -50.653 13.279 1.00 34.91 283 SER B C 1
ATOM 4894 O O . SER B 1 303 ? 74.067 -49.520 13.065 1.00 35.34 283 SER B O 1
ATOM 4897 N N . PHE B 1 304 ? 73.069 -51.425 12.433 1.00 33.75 284 PHE B N 1
ATOM 4898 C CA . PHE B 1 304 ? 72.820 -51.042 11.023 1.00 32.00 284 PHE B CA 1
ATOM 4899 C C . PHE B 1 304 ? 71.360 -51.339 10.706 1.00 32.19 284 PHE B C 1
ATOM 4900 O O . PHE B 1 304 ? 70.793 -52.361 11.172 1.00 30.39 284 PHE B O 1
ATOM 4908 N N . ALA B 1 305 ? 70.753 -50.463 9.923 1.00 30.72 285 ALA B N 1
ATOM 4909 C CA . ALA B 1 305 ? 69.364 -50.660 9.484 1.00 34.95 285 ALA B CA 1
ATOM 4910 C C . ALA B 1 305 ? 69.199 -50.172 8.033 1.00 34.19 285 ALA B C 1
ATOM 4911 O O . ALA B 1 305 ? 69.812 -49.158 7.636 1.00 34.07 285 ALA B O 1
ATOM 4913 N N . ASP B 1 306 ? 68.343 -50.861 7.313 1.00 36.39 286 ASP B N 1
ATOM 4914 C CA . ASP B 1 306 ? 67.917 -50.500 5.943 1.00 40.12 286 ASP B CA 1
ATOM 4915 C C . ASP B 1 306 ? 66.513 -51.089 5.767 1.00 41.99 286 ASP B C 1
ATOM 4916 O O . ASP B 1 306 ? 65.900 -51.507 6.815 1.00 38.61 286 ASP B O 1
ATOM 4921 N N . ALA B 1 307 ? 66.023 -51.206 4.537 1.00 38.33 287 ALA B N 1
ATOM 4922 C CA . ALA B 1 307 ? 64.656 -51.693 4.266 1.00 40.25 287 ALA B CA 1
ATOM 4923 C C . ALA B 1 307 ? 64.460 -53.058 4.909 1.00 36.08 287 ALA B C 1
ATOM 4924 O O . ALA B 1 307 ? 65.350 -53.929 4.830 1.00 36.29 287 ALA B O 1
ATOM 4926 N N . PRO B 1 308 ? 63.255 -53.297 5.481 1.00 37.68 288 PRO B N 1
ATOM 4927 C CA . PRO B 1 308 ? 62.883 -54.614 6.009 1.00 38.46 288 PRO B CA 1
ATOM 4928 C C . PRO B 1 308 ? 63.097 -55.770 5.018 1.00 39.72 288 PRO B C 1
ATOM 4929 O O . PRO B 1 308 ? 63.548 -56.823 5.443 1.00 44.06 288 PRO B O 1
ATOM 4933 N N . ASN B 1 309 ? 62.853 -55.564 3.714 1.00 40.50 289 ASN B N 1
ATOM 4934 C CA . ASN B 1 309 ? 63.019 -56.666 2.708 1.00 44.69 289 ASN B CA 1
ATOM 4935 C C . ASN B 1 309 ? 64.504 -56.955 2.384 1.00 38.75 289 ASN B C 1
ATOM 4936 O O . ASN B 1 309 ? 64.751 -57.978 1.705 1.00 43.01 289 ASN B O 1
ATOM 4941 N N . LEU B 1 310 ? 65.453 -56.159 2.889 1.00 38.54 290 LEU B N 1
ATOM 4942 C CA . LEU B 1 310 ? 66.919 -56.364 2.675 1.00 38.73 290 LEU B CA 1
ATOM 4943 C C . LEU B 1 310 ? 67.607 -56.937 3.934 1.00 39.45 290 LEU B C 1
ATOM 4944 O O . LEU B 1 310 ? 68.841 -56.980 3.966 1.00 39.81 290 LEU B O 1
ATOM 4949 N N . PHE B 1 311 ? 66.851 -57.382 4.940 1.00 38.59 291 PHE B N 1
ATOM 4950 C CA . PHE B 1 311 ? 67.417 -57.899 6.220 1.00 40.45 291 PHE B CA 1
ATOM 4951 C C . PHE B 1 311 ? 68.506 -58.960 6.005 1.00 37.71 291 PHE B C 1
ATOM 4952 O O . PHE B 1 311 ? 69.466 -58.970 6.783 1.00 36.04 291 PHE B O 1
ATOM 4960 N N . PRO B 1 312 ? 68.429 -59.897 5.017 1.00 35.02 292 PRO B N 1
ATOM 4961 C CA . PRO B 1 312 ? 69.464 -60.924 4.863 1.00 33.54 292 PRO B CA 1
ATOM 4962 C C . PRO B 1 312 ? 70.865 -60.361 4.655 1.00 32.75 292 PRO B C 1
ATOM 4963 O O . PRO B 1 312 ? 71.801 -61.002 5.114 1.00 35.64 292 PRO B O 1
ATOM 4967 N N . THR B 1 313 ? 70.984 -59.144 4.086 1.00 32.78 293 THR B N 1
ATOM 4968 C CA . THR B 1 313 ? 72.316 -58.525 3.864 1.00 37.04 293 THR B CA 1
ATOM 4969 C C . THR B 1 313 ? 72.678 -57.561 4.993 1.00 35.87 293 THR B C 1
ATOM 4970 O O . THR B 1 313 ? 73.835 -57.086 5.017 1.00 32.06 293 THR B O 1
ATOM 4974 N N . ALA B 1 314 ? 71.767 -57.281 5.928 1.00 34.81 294 ALA B N 1
ATOM 4975 C CA . ALA B 1 314 ? 72.048 -56.226 6.941 1.00 34.15 294 ALA B CA 1
ATOM 4976 C C . ALA B 1 314 ? 73.292 -56.558 7.777 1.00 28.90 294 ALA B C 1
ATOM 4977 O O . ALA B 1 314 ? 74.043 -55.649 8.199 1.00 32.26 294 ALA B O 1
ATOM 4979 N N . PRO B 1 315 ? 73.595 -57.839 8.096 1.00 30.79 295 PRO B N 1
ATOM 4980 C CA . PRO B 1 315 ? 74.819 -58.136 8.857 1.00 30.87 295 PRO B CA 1
ATOM 4981 C C . PRO B 1 315 ? 76.107 -57.591 8.225 1.00 34.17 295 PRO B C 1
ATOM 4982 O O . PRO B 1 315 ? 77.040 -57.234 8.953 1.00 39.03 295 PRO B O 1
ATOM 4986 N N . VAL B 1 316 ? 76.127 -57.518 6.895 1.00 37.09 296 VAL B N 1
ATOM 4987 C CA . VAL B 1 316 ? 77.299 -57.033 6.121 1.00 34.94 296 VAL B CA 1
ATOM 4988 C C . VAL B 1 316 ? 77.473 -55.574 6.506 1.00 32.85 296 VAL B C 1
ATOM 4989 O O . VAL B 1 316 ? 78.583 -55.189 6.819 1.00 35.62 296 VAL B O 1
ATOM 4993 N N . GLY B 1 317 ? 76.386 -54.811 6.520 1.00 32.64 297 GLY B N 1
ATOM 4994 C CA . GLY B 1 317 ? 76.444 -53.396 6.942 1.00 36.23 297 GLY B CA 1
ATOM 4995 C C . GLY B 1 317 ? 76.954 -53.267 8.377 1.00 33.91 297 GLY B C 1
ATOM 4996 O O . GLY B 1 317 ? 77.855 -52.467 8.629 1.00 33.99 297 GLY B O 1
ATOM 4997 N N . ALA B 1 318 ? 76.378 -54.030 9.303 1.00 33.00 298 ALA B N 1
ATOM 4998 C CA . ALA B 1 318 ? 76.763 -53.988 10.735 1.00 33.48 298 ALA B CA 1
ATOM 4999 C C . ALA B 1 318 ? 78.252 -54.320 10.885 1.00 30.08 298 ALA B C 1
ATOM 5000 O O . ALA B 1 318 ? 78.936 -53.679 11.689 1.00 30.82 298 ALA B O 1
ATOM 5002 N N . VAL B 1 319 ? 78.729 -55.350 10.186 1.00 35.54 299 VAL B N 1
ATOM 5003 C CA . VAL B 1 319 ? 80.146 -55.785 10.350 1.00 33.21 299 VAL B CA 1
ATOM 5004 C C . VAL B 1 319 ? 81.093 -54.721 9.770 1.00 29.88 299 VAL B C 1
ATOM 5005 O O . VAL B 1 319 ? 82.143 -54.413 10.421 1.00 30.87 299 VAL B O 1
ATOM 5009 N N . LYS B 1 320 ? 80.746 -54.096 8.646 1.00 31.30 300 LYS B N 1
ATOM 5010 C CA . LYS B 1 320 ? 81.630 -53.021 8.129 1.00 31.69 300 LYS B CA 1
ATOM 5011 C C . LYS B 1 320 ? 81.641 -51.834 9.087 1.00 35.31 300 LYS B C 1
ATOM 5012 O O . LYS B 1 320 ? 82.740 -51.267 9.323 1.00 39.48 300 LYS B O 1
ATOM 5018 N N . ARG B 1 321 ? 80.484 -51.432 9.624 1.00 34.06 301 ARG B N 1
ATOM 5019 C CA . ARG B 1 321 ? 80.492 -50.332 10.625 1.00 33.15 301 ARG B CA 1
ATOM 5020 C C . ARG B 1 321 ? 81.329 -50.802 11.834 1.00 32.38 301 ARG B C 1
ATOM 5021 O O . ARG B 1 321 ? 82.121 -50.019 12.375 1.00 29.73 301 ARG B O 1
ATOM 5029 N N . LEU B 1 322 ? 81.195 -52.060 12.239 1.00 30.92 302 LEU B N 1
ATOM 5030 C CA . LEU B 1 322 ? 81.985 -52.563 13.393 1.00 33.37 302 LEU B CA 1
ATOM 5031 C C . LEU B 1 322 ? 83.498 -52.448 13.141 1.00 36.30 302 LEU B C 1
ATOM 5032 O O . LEU B 1 322 ? 84.210 -52.112 14.097 1.00 32.93 302 LEU B O 1
ATOM 5037 N N . MET B 1 323 ? 83.969 -52.746 11.917 1.00 37.26 303 MET B N 1
ATOM 5038 C CA . MET B 1 323 ? 85.408 -52.607 11.560 1.00 35.04 303 MET B CA 1
ATOM 5039 C C . MET B 1 323 ? 85.827 -51.149 11.690 1.00 35.58 303 MET B C 1
ATOM 5040 O O . MET B 1 323 ? 86.907 -50.870 12.249 1.00 37.22 303 MET B O 1
ATOM 5045 N N . GLN B 1 324 ? 85.005 -50.218 11.219 1.00 38.43 304 GLN B N 1
ATOM 5046 C CA . GLN B 1 324 ? 85.337 -48.783 11.370 1.00 35.46 304 GLN B CA 1
ATOM 5047 C C . GLN B 1 324 ? 85.375 -48.396 12.850 1.00 38.63 304 GLN B C 1
ATOM 5048 O O . GLN B 1 324 ? 86.299 -47.664 13.242 1.00 35.28 304 GLN B O 1
ATOM 5054 N N . ARG B 1 325 ? 84.367 -48.790 13.640 1.00 34.23 305 ARG B N 1
ATOM 5055 C CA . ARG B 1 325 ? 84.275 -48.321 15.039 1.00 36.55 305 ARG B CA 1
ATOM 5056 C C . ARG B 1 325 ? 85.449 -48.934 15.842 1.00 37.08 305 ARG B C 1
ATOM 5057 O O . ARG B 1 325 ? 85.895 -48.294 16.761 1.00 37.63 305 ARG B O 1
ATOM 5065 N N . THR B 1 326 ? 85.862 -50.171 15.573 1.00 34.76 306 THR B N 1
ATOM 5066 C CA . THR B 1 326 ? 86.917 -50.855 16.359 1.00 35.98 306 THR B CA 1
ATOM 5067 C C . THR B 1 326 ? 88.310 -50.483 15.841 1.00 38.25 306 THR B C 1
ATOM 5068 O O . THR B 1 326 ? 89.222 -50.651 16.602 1.00 39.31 306 THR B O 1
ATOM 5072 N N . GLY B 1 327 ? 88.478 -50.065 14.580 1.00 41.42 307 GLY B N 1
ATOM 5073 C CA . GLY B 1 327 ? 89.821 -49.911 13.969 1.00 37.25 307 GLY B CA 1
ATOM 5074 C C . GLY B 1 327 ? 90.382 -51.269 13.564 1.00 42.57 307 GLY B C 1
ATOM 5075 O O . GLY B 1 327 ? 91.539 -51.356 13.238 1.00 48.52 307 GLY B O 1
ATOM 5076 N N . TRP B 1 328 ? 89.564 -52.319 13.581 1.00 43.05 308 TRP B N 1
ATOM 5077 C CA . TRP B 1 328 ? 89.939 -53.664 13.088 1.00 39.55 308 TRP B CA 1
ATOM 5078 C C . TRP B 1 328 ? 89.853 -53.713 11.567 1.00 39.35 308 TRP B C 1
ATOM 5079 O O . TRP B 1 328 ? 89.107 -52.928 10.985 1.00 38.06 308 TRP B O 1
ATOM 5090 N N . SER B 1 329 ? 90.430 -54.757 10.971 1.00 39.19 309 SER B N 1
ATOM 5091 C CA . SER B 1 329 ? 90.100 -55.180 9.587 1.00 40.82 309 SER B CA 1
ATOM 5092 C C . SER B 1 329 ? 89.662 -56.637 9.611 1.00 38.73 309 SER B C 1
ATOM 5093 O O . SER B 1 329 ? 90.043 -57.395 10.545 1.00 43.82 309 SER B O 1
ATOM 5096 N N . LEU B 1 330 ? 88.898 -57.002 8.603 1.00 35.36 310 LEU B N 1
ATOM 5097 C CA . LEU B 1 330 ? 88.264 -58.321 8.468 1.00 40.29 310 LEU B CA 1
ATOM 5098 C C . LEU B 1 330 ? 89.340 -59.390 8.572 1.00 46.59 310 LEU B C 1
ATOM 5099 O O . LEU B 1 330 ? 89.074 -60.369 9.246 1.00 46.85 310 LEU B O 1
ATOM 5104 N N . GLY B 1 331 ? 90.520 -59.137 7.998 1.00 50.73 311 GLY B N 1
ATOM 5105 C CA . GLY B 1 331 ? 91.641 -60.092 7.926 1.00 45.31 311 GLY B CA 1
ATOM 5106 C C . GLY B 1 331 ? 92.220 -60.413 9.288 1.00 46.70 311 GLY B C 1
ATOM 5107 O O . GLY B 1 331 ? 92.721 -61.517 9.420 1.00 52.63 311 GLY B O 1
ATOM 5108 N N . GLU B 1 332 ? 92.096 -59.504 10.263 1.00 45.15 312 GLU B N 1
ATOM 5109 C CA . GLU B 1 332 ? 92.595 -59.638 11.650 1.00 45.78 312 GLU B CA 1
ATOM 5110 C C . GLU B 1 332 ? 91.607 -60.431 12.516 1.00 45.34 312 GLU B C 1
ATOM 5111 O O . GLU B 1 332 ? 91.927 -60.658 13.649 1.00 46.91 312 GLU B O 1
ATOM 5117 N N . VAL B 1 333 ? 90.456 -60.866 12.007 1.00 48.86 313 VAL B N 1
ATOM 5118 C CA . VAL B 1 333 ? 89.440 -61.560 12.845 1.00 42.92 313 VAL B CA 1
ATOM 5119 C C . VAL B 1 333 ? 89.632 -63.064 12.663 1.00 41.29 313 VAL B C 1
ATOM 5120 O O . VAL B 1 333 ? 89.553 -63.539 11.512 1.00 41.31 313 VAL B O 1
ATOM 5124 N N . ASP B 1 334 ? 89.774 -63.789 13.777 1.00 42.08 314 ASP B N 1
ATOM 5125 C CA . ASP B 1 334 ? 89.971 -65.261 13.839 1.00 40.13 314 ASP B CA 1
ATOM 5126 C C . ASP B 1 334 ? 88.665 -66.004 13.551 1.00 42.69 314 ASP B C 1
ATOM 5127 O O . ASP B 1 334 ? 88.692 -66.895 12.690 1.00 42.91 314 ASP B O 1
ATOM 5132 N N . LEU B 1 335 ? 87.558 -65.679 14.223 1.00 39.51 315 LEU B N 1
ATOM 5133 C CA . LEU B 1 335 ? 86.270 -66.416 14.056 1.00 37.71 315 LEU B CA 1
ATOM 5134 C C . LEU B 1 335 ? 85.098 -65.432 13.864 1.00 38.70 315 LEU B C 1
ATOM 5135 O O . LEU B 1 335 ? 85.067 -64.401 14.537 1.00 40.60 315 LEU B O 1
ATOM 5140 N N . PHE B 1 336 ? 84.139 -65.770 13.009 1.00 41.96 316 PHE B N 1
ATOM 5141 C CA . PHE B 1 336 ? 82.873 -65.037 12.828 1.00 39.15 316 PHE B CA 1
ATOM 5142 C C . PHE B 1 336 ? 81.748 -65.961 13.230 1.00 43.67 316 PHE B C 1
ATOM 5143 O O . PHE B 1 336 ? 81.831 -67.152 12.912 1.00 42.28 316 PHE B O 1
ATOM 5151 N N . GLU B 1 337 ? 80.770 -65.408 13.952 1.00 39.79 317 GLU B N 1
ATOM 5152 C CA . GLU B 1 337 ? 79.405 -65.970 14.077 1.00 40.92 317 GLU B CA 1
ATOM 5153 C C . GLU B 1 337 ? 78.445 -65.038 13.346 1.00 39.63 317 GLU B C 1
ATOM 5154 O O . GLU B 1 337 ? 78.301 -63.841 13.753 1.00 43.11 317 GLU B O 1
ATOM 5160 N N . VAL B 1 338 ? 77.857 -65.528 12.260 1.00 37.07 318 VAL B N 1
ATOM 5161 C CA . VAL B 1 338 ? 76.742 -64.813 11.586 1.00 39.18 318 VAL B CA 1
ATOM 5162 C C . VAL B 1 338 ? 75.524 -65.710 11.758 1.00 42.27 318 VAL B C 1
ATOM 5163 O O . VAL B 1 338 ? 75.586 -66.860 11.289 1.00 37.11 318 VAL B O 1
ATOM 5167 N N . ASN B 1 339 ? 74.463 -65.227 12.419 1.00 40.63 319 ASN B N 1
ATOM 5168 C CA . ASN B 1 339 ? 73.338 -66.125 12.791 1.00 38.47 319 ASN B CA 1
ATOM 5169 C C . ASN B 1 339 ? 72.695 -66.633 11.500 1.00 38.30 319 ASN B C 1
ATOM 5170 O O . ASN B 1 339 ? 72.438 -65.820 10.596 1.00 33.94 319 ASN B O 1
ATOM 5175 N N . GLU B 1 340 ? 72.443 -67.928 11.428 1.00 38.12 320 GLU B N 1
ATOM 5176 C CA . GLU B 1 340 ? 72.035 -68.615 10.182 1.00 40.49 320 GLU B CA 1
ATOM 5177 C C . GLU B 1 340 ? 70.520 -68.610 10.119 1.00 40.57 320 GLU B C 1
ATOM 5178 O O . GLU B 1 340 ? 69.955 -69.714 10.052 1.00 41.29 320 GLU B O 1
ATOM 5184 N N . ALA B 1 341 ? 69.905 -67.426 10.175 1.00 38.36 321 ALA B N 1
ATOM 5185 C CA . ALA B 1 341 ? 68.445 -67.304 10.004 1.00 41.24 321 ALA B CA 1
ATOM 5186 C C . ALA B 1 341 ? 68.110 -68.071 8.718 1.00 39.48 321 ALA B C 1
ATOM 5187 O O . ALA B 1 341 ? 67.109 -68.743 8.690 1.00 37.25 321 ALA B O 1
ATOM 5189 N N . PHE B 1 342 ? 68.938 -67.928 7.684 1.00 45.02 322 PHE B N 1
ATOM 5190 C CA . PHE B 1 342 ? 68.860 -68.722 6.428 1.00 40.78 322 PHE B CA 1
ATOM 5191 C C . PHE B 1 342 ? 70.283 -68.929 5.955 1.00 41.94 322 PHE B C 1
ATOM 5192 O O . PHE B 1 342 ? 71.122 -68.044 6.269 1.00 41.88 322 PHE B O 1
ATOM 5200 N N . ALA B 1 343 ? 70.564 -70.038 5.258 1.00 38.56 323 ALA B N 1
ATOM 5201 C CA . ALA B 1 343 ? 71.894 -70.274 4.655 1.00 37.36 323 ALA B CA 1
ATOM 5202 C C . ALA B 1 343 ? 72.309 -69.026 3.876 1.00 34.38 323 ALA B C 1
ATOM 5203 O O . ALA B 1 343 ? 73.512 -68.655 3.917 1.00 37.42 323 ALA B O 1
ATOM 5205 N N . VAL B 1 344 ? 71.369 -68.393 3.170 1.00 39.98 324 VAL B N 1
ATOM 5206 C CA . VAL B 1 344 ? 71.688 -67.205 2.307 1.00 39.91 324 VAL B CA 1
ATOM 5207 C C . VAL B 1 344 ? 72.311 -66.087 3.156 1.00 44.66 324 VAL B C 1
ATOM 5208 O O . VAL B 1 344 ? 73.183 -65.362 2.605 1.00 38.83 324 VAL B O 1
ATOM 5212 N N . VAL B 1 345 ? 71.955 -65.989 4.452 1.00 42.40 325 VAL B N 1
ATOM 5213 C CA . VAL B 1 345 ? 72.478 -64.910 5.332 1.00 41.47 325 VAL B CA 1
ATOM 5214 C C . VAL B 1 345 ? 73.977 -65.191 5.503 1.00 40.02 325 VAL B C 1
ATOM 5215 O O . VAL B 1 345 ? 74.838 -64.243 5.333 1.00 37.27 325 VAL B O 1
ATOM 5219 N N . GLY B 1 346 ? 74.318 -66.435 5.802 1.00 38.46 326 GLY B N 1
ATOM 5220 C CA . GLY B 1 346 ? 75.735 -66.818 5.957 1.00 38.98 326 GLY B CA 1
ATOM 5221 C C . GLY B 1 346 ? 76.484 -66.627 4.651 1.00 39.88 326 GLY B C 1
ATOM 5222 O O . GLY B 1 346 ? 77.633 -66.104 4.647 1.00 38.28 326 GLY B O 1
ATOM 5223 N N . MET B 1 347 ? 75.828 -66.985 3.553 1.00 41.25 327 MET B N 1
ATOM 5224 C CA . MET B 1 347 ? 76.474 -67.037 2.211 1.00 46.70 327 MET B CA 1
ATOM 5225 C C . MET B 1 347 ? 76.654 -65.611 1.705 1.00 43.56 327 MET B C 1
ATOM 5226 O O . MET B 1 347 ? 77.717 -65.331 1.188 1.00 37.72 327 MET B O 1
ATOM 5231 N N . ALA B 1 348 ? 75.705 -64.712 1.985 1.00 42.14 328 ALA B N 1
ATOM 5232 C CA . ALA B 1 348 ? 75.850 -63.272 1.653 1.00 42.91 328 ALA B CA 1
ATOM 5233 C C . ALA B 1 348 ? 77.055 -62.696 2.393 1.00 41.03 328 ALA B C 1
ATOM 5234 O O . ALA B 1 348 ? 77.830 -61.907 1.787 1.00 42.85 328 ALA B O 1
ATOM 5236 N N . ALA B 1 349 ? 77.195 -63.000 3.679 1.00 43.81 329 ALA B N 1
ATOM 5237 C CA . ALA B 1 349 ? 78.317 -62.461 4.485 1.00 45.71 329 ALA B CA 1
ATOM 5238 C C . ALA B 1 349 ? 79.642 -62.966 3.907 1.00 42.72 329 ALA B C 1
ATOM 5239 O O . ALA B 1 349 ? 80.549 -62.107 3.750 1.00 49.51 329 ALA B O 1
ATOM 5241 N N . MET B 1 350 ? 79.765 -64.285 3.637 1.00 41.30 330 MET B N 1
ATOM 5242 C CA . MET B 1 350 ? 80.968 -64.898 2.969 1.00 46.11 330 MET B CA 1
ATOM 5243 C C . MET B 1 350 ? 81.254 -64.130 1.670 1.00 40.78 330 MET B C 1
ATOM 5244 O O . MET B 1 350 ? 82.374 -63.632 1.495 1.00 42.47 330 MET B O 1
ATOM 5249 N N . ARG B 1 351 ? 80.264 -63.952 0.790 1.00 47.13 331 ARG B N 1
ATOM 5250 C CA . ARG B 1 351 ? 80.522 -63.171 -0.446 1.00 45.67 331 ARG B CA 1
ATOM 5251 C C . ARG B 1 351 ? 80.968 -61.748 -0.089 1.00 49.68 331 ARG B C 1
ATOM 5252 O O . ARG B 1 351 ? 82.052 -61.361 -0.507 1.00 45.19 331 ARG B O 1
ATOM 5260 N N . ASP B 1 352 ? 80.174 -60.969 0.640 1.00 49.40 332 ASP B N 1
ATOM 5261 C CA . ASP B 1 352 ? 80.422 -59.505 0.701 1.00 40.84 332 ASP B CA 1
ATOM 5262 C C . ASP B 1 352 ? 81.604 -59.203 1.615 1.00 38.41 332 ASP B C 1
ATOM 5263 O O . ASP B 1 352 ? 82.142 -58.154 1.416 1.00 41.25 332 ASP B O 1
ATOM 5268 N N . LEU B 1 353 ? 81.979 -60.046 2.582 1.00 40.11 333 LEU B N 1
ATOM 5269 C CA . LEU B 1 353 ? 83.092 -59.719 3.527 1.00 45.37 333 LEU B CA 1
ATOM 5270 C C . LEU B 1 353 ? 84.331 -60.560 3.193 1.00 47.86 333 LEU B C 1
ATOM 5271 O O . LEU B 1 353 ? 85.387 -60.434 3.896 1.00 48.58 333 LEU B O 1
ATOM 5276 N N . ASP B 1 354 ? 84.210 -61.387 2.160 1.00 52.17 334 ASP B N 1
ATOM 5277 C CA . ASP B 1 354 ? 85.332 -62.181 1.615 1.00 55.81 334 ASP B CA 1
ATOM 5278 C C . ASP B 1 354 ? 85.821 -63.108 2.750 1.00 47.14 334 ASP B C 1
ATOM 5279 O O . ASP B 1 354 ? 86.963 -62.997 3.195 1.00 46.07 334 ASP B O 1
ATOM 5284 N N . LEU B 1 355 ? 84.917 -63.896 3.318 1.00 51.05 335 LEU B N 1
ATOM 5285 C CA . LEU B 1 355 ? 85.218 -64.784 4.474 1.00 54.76 335 LEU B CA 1
ATOM 5286 C C . LEU B 1 355 ? 85.155 -66.228 4.001 1.00 55.90 335 LEU B C 1
ATOM 5287 O O . LEU B 1 355 ? 84.147 -66.598 3.331 1.00 57.77 335 LEU B O 1
ATOM 5292 N N . SER B 1 356 ? 86.143 -66.976 4.474 1.00 56.81 336 SER B N 1
ATOM 5293 C CA . SER B 1 356 ? 86.262 -68.444 4.450 1.00 63.68 336 SER B CA 1
ATOM 5294 C C . SER B 1 356 ? 85.121 -69.060 5.284 1.00 63.23 336 SER B C 1
ATOM 5295 O O . SER B 1 356 ? 84.913 -68.592 6.437 1.00 57.61 336 SER B O 1
ATOM 5298 N N . HIS B 1 357 ? 84.424 -70.081 4.759 1.00 51.79 337 HIS B N 1
ATOM 5299 C CA . HIS B 1 357 ? 83.511 -70.946 5.541 1.00 51.21 337 HIS B CA 1
ATOM 5300 C C . HIS B 1 357 ? 84.313 -71.565 6.680 1.00 49.69 337 HIS B C 1
ATOM 5301 O O . HIS B 1 357 ? 83.698 -71.961 7.670 1.00 51.28 337 HIS B O 1
ATOM 5308 N N . GLU B 1 358 ? 85.641 -71.625 6.562 1.00 45.13 338 GLU B N 1
ATOM 5309 C CA . GLU B 1 358 ? 86.504 -72.247 7.598 1.00 52.64 338 GLU B CA 1
ATOM 5310 C C . GLU B 1 358 ? 86.519 -71.351 8.847 1.00 51.24 338 GLU B C 1
ATOM 5311 O O . GLU B 1 358 ? 86.809 -71.890 9.914 1.00 50.55 338 GLU B O 1
ATOM 5317 N N . ARG B 1 359 ? 86.328 -70.031 8.697 1.00 47.00 339 ARG B N 1
ATOM 5318 C CA . ARG B 1 359 ? 86.344 -69.057 9.819 1.00 48.16 339 ARG B CA 1
ATOM 5319 C C . ARG B 1 359 ? 84.913 -68.708 10.279 1.00 47.51 339 ARG B C 1
ATOM 5320 O O . ARG B 1 359 ? 84.797 -67.941 11.209 1.00 47.62 339 ARG B O 1
ATOM 5328 N N . LEU B 1 360 ? 83.856 -69.228 9.659 1.00 49.13 340 LEU B N 1
ATOM 5329 C CA . LEU B 1 360 ? 82.466 -68.782 9.915 1.00 41.33 340 LEU B CA 1
ATOM 5330 C C . LEU B 1 360 ? 81.675 -69.914 10.548 1.00 47.94 340 LEU B C 1
ATOM 5331 O O . LEU B 1 360 ? 81.629 -70.952 9.952 1.00 43.30 340 LEU B O 1
ATOM 5336 N N . ASN B 1 361 ? 81.030 -69.688 11.692 1.00 44.33 341 ASN B N 1
ATOM 5337 C CA . ASN B 1 361 ? 80.089 -70.657 12.304 1.00 40.89 341 ASN B CA 1
ATOM 5338 C C . ASN B 1 361 ? 80.737 -72.050 12.385 1.00 44.89 341 ASN B C 1
ATOM 5339 O O . ASN B 1 361 ? 80.107 -73.007 11.949 1.00 44.75 341 ASN B O 1
ATOM 5344 N N . VAL B 1 362 ? 81.913 -72.153 13.010 1.00 43.35 342 VAL B N 1
ATOM 5345 C CA . VAL B 1 362 ? 82.761 -73.376 12.967 1.00 44.88 342 VAL B CA 1
ATOM 5346 C C . VAL B 1 362 ? 82.141 -74.542 13.729 1.00 47.11 342 VAL B C 1
ATOM 5347 O O . VAL B 1 362 ? 82.508 -75.661 13.369 1.00 49.32 342 VAL B O 1
ATOM 5351 N N . HIS B 1 363 ? 81.251 -74.326 14.702 1.00 43.02 343 HIS B N 1
ATOM 5352 C CA . HIS B 1 363 ? 80.570 -75.419 15.455 1.00 41.72 343 HIS B CA 1
ATOM 5353 C C . HIS B 1 363 ? 79.156 -75.620 14.942 1.00 40.11 343 HIS B C 1
ATOM 5354 O O . HIS B 1 363 ? 78.379 -76.310 15.591 1.00 42.32 343 HIS B O 1
ATOM 5361 N N . GLY B 1 364 ? 78.851 -75.076 13.775 1.00 42.30 344 GLY B N 1
ATOM 5362 C CA . GLY B 1 364 ? 77.468 -75.072 13.270 1.00 44.88 344 GLY B CA 1
ATOM 5363 C C . GLY B 1 364 ? 76.740 -73.805 13.668 1.00 44.75 344 GLY B C 1
ATOM 5364 O O . GLY B 1 364 ? 77.301 -72.983 14.405 1.00 39.37 344 GLY B O 1
ATOM 5365 N N . GLY B 1 365 ? 75.487 -73.717 13.276 1.00 43.57 345 GLY B N 1
ATOM 5366 C CA . GLY B 1 365 ? 74.713 -72.484 13.416 1.00 42.04 345 GLY B CA 1
ATOM 5367 C C . GLY B 1 365 ? 73.257 -72.819 13.439 1.00 40.52 345 GLY B C 1
ATOM 5368 O O . GLY B 1 365 ? 72.925 -74.015 13.534 1.00 38.59 345 GLY B O 1
ATOM 5369 N N . ALA B 1 366 ? 72.420 -71.797 13.347 1.00 41.70 346 ALA B N 1
ATOM 5370 C CA . ALA B 1 366 ? 70.967 -71.939 13.534 1.00 37.73 346 ALA B CA 1
ATOM 5371 C C . ALA B 1 366 ? 70.356 -72.933 12.533 1.00 38.16 346 ALA B C 1
ATOM 5372 O O . ALA B 1 366 ? 69.273 -73.447 12.883 1.00 39.68 346 ALA B O 1
ATOM 5374 N N . CYS B 1 367 ? 70.963 -73.184 11.362 1.00 45.94 347 CYS B N 1
ATOM 5375 C CA . CYS B 1 367 ? 70.420 -74.181 10.378 1.00 49.22 347 CYS B CA 1
ATOM 5376 C C . CYS B 1 367 ? 70.482 -75.577 11.016 1.00 42.42 347 CYS B C 1
ATOM 5377 O O . CYS B 1 367 ? 69.552 -76.297 10.832 1.00 48.11 347 CYS B O 1
ATOM 5380 N N . ALA B 1 368 ? 71.422 -75.839 11.927 1.00 47.75 348 ALA B N 1
ATOM 5381 C CA . ALA B 1 368 ? 71.479 -77.116 12.687 1.00 51.69 348 ALA B CA 1
ATOM 5382 C C . ALA B 1 368 ? 70.811 -76.996 14.063 1.00 53.52 348 ALA B C 1
ATOM 5383 O O . ALA B 1 368 ? 70.140 -77.973 14.476 1.00 53.24 348 ALA B O 1
ATOM 5385 N N . LEU B 1 369 ? 71.035 -75.890 14.791 1.00 49.59 349 LEU B N 1
ATOM 5386 C CA . LEU B 1 369 ? 70.722 -75.837 16.244 1.00 44.97 349 LEU B CA 1
ATOM 5387 C C . LEU B 1 369 ? 69.344 -75.229 16.525 1.00 43.15 349 LEU B C 1
ATOM 5388 O O . LEU B 1 369 ? 68.762 -75.606 17.583 1.00 46.85 349 LEU B O 1
ATOM 5393 N N . GLY B 1 370 ? 68.827 -74.376 15.628 1.00 38.95 350 GLY B N 1
ATOM 5394 C CA . GLY B 1 370 ? 67.568 -73.633 15.829 1.00 42.38 350 GLY B CA 1
ATOM 5395 C C . GLY B 1 370 ? 67.825 -72.156 16.121 1.00 41.85 350 GLY B C 1
ATOM 5396 O O . GLY B 1 370 ? 68.990 -71.732 16.288 1.00 41.16 350 GLY B O 1
ATOM 5397 N N . HIS B 1 371 ? 66.756 -71.375 16.114 1.00 40.44 351 HIS B N 1
ATOM 5398 C CA . HIS B 1 371 ? 66.777 -69.895 16.199 1.00 45.33 351 HIS B CA 1
ATOM 5399 C C . HIS B 1 371 ? 65.675 -69.489 17.170 1.00 38.66 351 HIS B C 1
ATOM 5400 O O . HIS B 1 371 ? 64.619 -69.023 16.733 1.00 41.62 351 HIS B O 1
ATOM 5407 N N . PRO B 1 372 ? 65.918 -69.610 18.500 1.00 37.76 352 PRO B N 1
ATOM 5408 C CA . PRO B 1 372 ? 65.002 -69.093 19.518 1.00 37.55 352 PRO B CA 1
ATOM 5409 C C . PRO B 1 372 ? 65.158 -67.564 19.465 1.00 38.65 352 PRO B C 1
ATOM 5410 O O . PRO B 1 372 ? 66.180 -67.053 19.898 1.00 38.28 352 PRO B O 1
ATOM 5414 N N . ILE B 1 373 ? 64.212 -66.887 18.825 1.00 34.68 353 ILE B N 1
ATOM 5415 C CA . ILE B 1 373 ? 64.494 -65.568 18.192 1.00 38.06 353 ILE B CA 1
ATOM 5416 C C . ILE B 1 373 ? 65.101 -64.575 19.195 1.00 31.42 353 ILE B C 1
ATOM 5417 O O . ILE B 1 373 ? 66.185 -64.073 18.889 1.00 32.24 353 ILE B O 1
ATOM 5422 N N . GLY B 1 374 ? 64.532 -64.412 20.384 1.00 32.45 354 GLY B N 1
ATOM 5423 C CA . GLY B 1 374 ? 65.041 -63.455 21.389 1.00 32.91 354 GLY B CA 1
ATOM 5424 C C . GLY B 1 374 ? 66.353 -63.837 22.064 1.00 33.35 354 GLY B C 1
ATOM 5425 O O . GLY B 1 374 ? 66.953 -62.963 22.708 1.00 31.46 354 GLY B O 1
ATOM 5426 N N . ALA B 1 375 ? 66.803 -65.078 21.954 1.00 32.59 355 ALA B N 1
ATOM 5427 C CA . ALA B 1 375 ? 68.064 -65.550 22.560 1.00 31.11 355 ALA B CA 1
ATOM 5428 C C . ALA B 1 375 ? 69.227 -65.628 21.552 1.00 30.51 355 ALA B C 1
ATOM 5429 O O . ALA B 1 375 ? 70.380 -65.575 22.014 1.00 36.19 355 ALA B O 1
ATOM 5431 N N . SER B 1 376 ? 68.994 -65.830 20.256 1.00 34.27 356 SER B N 1
ATOM 5432 C CA . SER B 1 376 ? 70.077 -66.165 19.288 1.00 36.11 356 SER B CA 1
ATOM 5433 C C . SER B 1 376 ? 71.184 -65.117 19.321 1.00 33.13 356 SER B C 1
ATOM 5434 O O . SER B 1 376 ? 72.367 -65.487 19.228 1.00 35.61 356 SER B O 1
ATOM 5437 N N . GLY B 1 377 ? 70.846 -63.842 19.463 1.00 32.47 357 GLY B N 1
ATOM 5438 C CA . GLY B 1 377 ? 71.861 -62.766 19.447 1.00 28.63 357 GLY B CA 1
ATOM 5439 C C . GLY B 1 377 ? 72.856 -62.908 20.582 1.00 31.52 357 GLY B C 1
ATOM 5440 O O . GLY B 1 377 ? 74.018 -62.463 20.437 1.00 34.93 357 GLY B O 1
ATOM 5441 N N . ALA B 1 378 ? 72.417 -63.443 21.711 1.00 30.53 358 ALA B N 1
ATOM 5442 C CA . ALA B 1 378 ? 73.306 -63.751 22.854 1.00 32.19 358 ALA B CA 1
ATOM 5443 C C . ALA B 1 378 ? 73.943 -65.136 22.674 1.00 33.79 358 ALA B C 1
ATOM 5444 O O . ALA B 1 378 ? 75.168 -65.280 22.954 1.00 34.78 358 ALA B O 1
ATOM 5446 N N . ARG B 1 379 ? 73.152 -66.098 22.216 1.00 37.35 359 ARG B N 1
ATOM 5447 C CA . ARG B 1 379 ? 73.562 -67.517 22.047 1.00 33.96 359 ARG B CA 1
ATOM 5448 C C . ARG B 1 379 ? 74.839 -67.543 21.201 1.00 35.04 359 ARG B C 1
ATOM 5449 O O . ARG B 1 379 ? 75.861 -68.139 21.652 1.00 36.75 359 ARG B O 1
ATOM 5457 N N . ILE B 1 380 ? 74.848 -66.847 20.067 1.00 34.84 360 ILE B N 1
ATOM 5458 C CA . ILE B 1 380 ? 75.982 -66.911 19.103 1.00 32.65 360 ILE B CA 1
ATOM 5459 C C . ILE B 1 380 ? 77.218 -66.308 19.763 1.00 34.69 360 ILE B C 1
ATOM 5460 O O . ILE B 1 380 ? 78.326 -66.760 19.446 1.00 33.18 360 ILE B O 1
ATOM 5465 N N . VAL B 1 381 ? 77.059 -65.353 20.675 1.00 34.95 361 VAL B N 1
ATOM 5466 C CA . VAL B 1 381 ? 78.218 -64.784 21.415 1.00 33.10 361 VAL B CA 1
ATOM 5467 C C . VAL B 1 381 ? 78.745 -65.829 22.418 1.00 32.88 361 VAL B C 1
ATOM 5468 O O . VAL B 1 381 ? 79.976 -65.943 22.562 1.00 33.30 361 VAL B O 1
ATOM 5472 N N . VAL B 1 382 ? 77.881 -66.578 23.093 1.00 32.06 362 VAL B N 1
ATOM 5473 C CA . VAL B 1 382 ? 78.358 -67.674 23.987 1.00 36.48 362 VAL B CA 1
ATOM 5474 C C . VAL B 1 382 ? 79.191 -68.683 23.158 1.00 35.41 362 VAL B C 1
ATOM 5475 O O . VAL B 1 382 ? 80.344 -68.941 23.522 1.00 39.46 362 VAL B O 1
ATOM 5479 N N . THR B 1 383 ? 78.664 -69.171 22.042 1.00 36.64 363 THR B N 1
ATOM 5480 C CA . THR B 1 383 ? 79.324 -70.148 21.129 1.00 37.19 363 THR B CA 1
ATOM 5481 C C . THR B 1 383 ? 80.651 -69.572 20.637 1.00 41.87 363 THR B C 1
ATOM 5482 O O . THR B 1 383 ? 81.688 -70.261 20.745 1.00 41.78 363 THR B O 1
ATOM 5486 N N . LEU B 1 384 ? 80.661 -68.303 20.247 1.00 40.24 364 LEU B N 1
ATOM 5487 C CA . LEU B 1 384 ? 81.907 -67.646 19.772 1.00 40.15 364 LEU B CA 1
ATOM 5488 C C . LEU B 1 384 ? 82.968 -67.636 20.876 1.00 38.71 364 LEU B C 1
ATOM 5489 O O . LEU B 1 384 ? 84.152 -67.894 20.548 1.00 38.12 364 LEU B O 1
ATOM 5494 N N . LEU B 1 385 ? 82.603 -67.292 22.121 1.00 39.09 365 LEU B N 1
ATOM 5495 C CA . LEU B 1 385 ? 83.588 -67.201 23.228 1.00 39.08 365 LEU B CA 1
ATOM 5496 C C . LEU B 1 385 ? 84.217 -68.591 23.451 1.00 41.66 365 LEU B C 1
ATOM 5497 O O . LEU B 1 385 ? 85.455 -68.660 23.530 1.00 40.55 365 LEU B O 1
ATOM 5502 N N . ASN B 1 386 ? 83.398 -69.639 23.514 1.00 36.09 366 ASN B N 1
ATOM 5503 C CA . ASN B 1 386 ? 83.827 -71.043 23.788 1.00 43.69 366 ASN B CA 1
ATOM 5504 C C . ASN B 1 386 ? 84.835 -71.449 22.686 1.00 48.09 366 ASN B C 1
ATOM 5505 O O . ASN B 1 386 ? 85.937 -71.953 22.982 1.00 45.25 366 ASN B O 1
ATOM 5510 N N . ALA B 1 387 ? 84.513 -71.125 21.445 1.00 43.26 367 ALA B N 1
ATOM 5511 C CA . ALA B 1 387 ? 85.280 -71.540 20.264 1.00 45.80 367 ALA B CA 1
ATOM 5512 C C . ALA B 1 387 ? 86.605 -70.773 20.227 1.00 46.92 367 ALA B C 1
ATOM 5513 O O . ALA B 1 387 ? 87.648 -71.393 19.945 1.00 41.68 367 ALA B O 1
ATOM 5515 N N . LEU B 1 388 ? 86.589 -69.483 20.538 1.00 44.37 368 LEU B N 1
ATOM 5516 C CA . LEU B 1 388 ? 87.841 -68.715 20.635 1.00 44.72 368 LEU B CA 1
ATOM 5517 C C . LEU B 1 388 ? 88.746 -69.386 21.690 1.00 47.99 368 LEU B C 1
ATOM 5518 O O . LEU B 1 388 ? 89.944 -69.508 21.446 1.00 43.71 368 LEU B O 1
ATOM 5523 N N . GLN B 1 389 ? 88.221 -69.736 22.856 1.00 48.25 369 GLN B N 1
ATOM 5524 C CA . GLN B 1 389 ? 89.032 -70.394 23.914 1.00 51.05 369 GLN B CA 1
ATOM 5525 C C . GLN B 1 389 ? 89.563 -71.734 23.365 1.00 51.29 369 GLN B C 1
ATOM 5526 O O . GLN B 1 389 ? 90.784 -71.911 23.332 1.00 44.35 369 GLN B O 1
ATOM 5532 N N . GLN B 1 390 ? 88.695 -72.570 22.803 1.00 47.90 370 GLN B N 1
ATOM 5533 C CA . GLN B 1 390 ? 89.050 -73.960 22.407 1.00 50.97 370 GLN B CA 1
ATOM 5534 C C . GLN B 1 390 ? 90.204 -74.012 21.408 1.00 51.03 370 GLN B C 1
ATOM 5535 O O . GLN B 1 390 ? 90.932 -74.983 21.498 1.00 63.11 370 GLN B O 1
ATOM 5541 N N . TYR B 1 391 ? 90.362 -73.022 20.526 1.00 48.24 371 TYR B N 1
ATOM 5542 C CA . TYR B 1 391 ? 91.381 -72.965 19.442 1.00 42.97 371 TYR B CA 1
ATOM 5543 C C . TYR B 1 391 ? 92.447 -71.936 19.824 1.00 44.55 371 TYR B C 1
ATOM 5544 O O . TYR B 1 391 ? 93.279 -71.597 19.017 1.00 47.89 371 TYR B O 1
ATOM 5553 N N . ASP B 1 392 ? 92.398 -71.420 21.048 1.00 48.04 372 ASP B N 1
ATOM 5554 C CA . ASP B 1 392 ? 93.323 -70.368 21.534 1.00 47.05 372 ASP B CA 1
ATOM 5555 C C . ASP B 1 392 ? 93.421 -69.226 20.516 1.00 51.43 372 ASP B C 1
ATOM 5556 O O . ASP B 1 392 ? 94.539 -68.772 20.242 1.00 52.64 372 ASP B O 1
ATOM 5561 N N . LEU B 1 393 ? 92.293 -68.698 20.035 1.00 48.54 373 LEU B N 1
ATOM 5562 C CA . LEU B 1 393 ? 92.289 -67.519 19.133 1.00 42.34 373 LEU B CA 1
ATOM 5563 C C . LEU B 1 393 ? 91.939 -66.203 19.878 1.00 45.79 373 LEU B C 1
ATOM 5564 O O . LEU B 1 393 ? 91.514 -66.228 21.060 1.00 43.28 373 LEU B O 1
ATOM 5569 N N . GLU B 1 394 ? 92.212 -65.058 19.245 1.00 43.41 374 GLU B N 1
ATOM 5570 C CA . GLU B 1 394 ? 92.176 -63.744 19.933 1.00 52.14 374 GLU B CA 1
ATOM 5571 C C . GLU B 1 394 ? 90.869 -62.994 19.601 1.00 50.97 374 GLU B C 1
ATOM 5572 O O . GLU B 1 394 ? 90.226 -62.534 20.529 1.00 44.20 374 GLU B O 1
ATOM 5578 N N . ARG B 1 395 ? 90.475 -62.901 18.327 1.00 48.10 375 ARG B N 1
ATOM 5579 C CA . ARG B 1 395 ? 89.458 -61.932 17.860 1.00 45.37 375 ARG B CA 1
ATOM 5580 C C . ARG B 1 395 ? 88.246 -62.632 17.254 1.00 43.75 375 ARG B C 1
ATOM 5581 O O . ARG B 1 395 ? 88.399 -63.492 16.338 1.00 42.50 375 ARG B O 1
ATOM 5589 N N . GLY B 1 396 ? 87.070 -62.331 17.808 1.00 38.76 376 GLY B N 1
ATOM 5590 C CA . GLY B 1 396 ? 85.782 -62.828 17.279 1.00 40.64 376 GLY B CA 1
ATOM 5591 C C . GLY B 1 396 ? 84.877 -61.693 16.844 1.00 37.59 376 GLY B C 1
ATOM 5592 O O . GLY B 1 396 ? 84.917 -60.621 17.484 1.00 37.02 376 GLY B O 1
ATOM 5593 N N . VAL B 1 397 ? 84.038 -61.941 15.840 1.00 39.02 377 VAL B N 1
ATOM 5594 C CA . VAL B 1 397 ? 82.900 -61.056 15.506 1.00 34.48 377 VAL B CA 1
ATOM 5595 C C . VAL B 1 397 ? 81.619 -61.876 15.485 1.00 35.58 377 VAL B C 1
ATOM 5596 O O . VAL B 1 397 ? 81.593 -62.901 14.825 1.00 36.24 377 VAL B O 1
ATOM 5600 N N . ALA B 1 398 ? 80.585 -61.418 16.186 1.00 32.64 378 ALA B N 1
ATOM 5601 C CA . ALA B 1 398 ? 79.223 -61.972 16.073 1.00 32.67 378 ALA B CA 1
ATOM 5602 C C . ALA B 1 398 ? 78.313 -60.891 15.465 1.00 33.38 378 ALA B C 1
ATOM 5603 O O . ALA B 1 398 ? 78.476 -59.703 15.830 1.00 35.12 378 ALA B O 1
ATOM 5605 N N . ALA B 1 399 ? 77.439 -61.301 14.543 1.00 31.55 379 ALA B N 1
ATOM 5606 C CA . ALA B 1 399 ? 76.495 -60.449 13.785 1.00 35.85 379 ALA B CA 1
ATOM 5607 C C . ALA B 1 399 ? 75.194 -61.221 13.614 1.00 37.07 379 ALA B C 1
ATOM 5608 O O . ALA B 1 399 ? 75.243 -62.455 13.420 1.00 35.52 379 ALA B O 1
ATOM 5610 N N . VAL B 1 400 ? 74.085 -60.508 13.667 1.00 33.86 380 VAL B N 1
ATOM 5611 C CA . VAL B 1 400 ? 72.739 -61.134 13.580 1.00 30.87 380 VAL B CA 1
ATOM 5612 C C . VAL B 1 400 ? 71.836 -60.190 12.777 1.00 31.99 380 VAL B C 1
ATOM 5613 O O . VAL B 1 400 ? 71.795 -58.970 13.074 1.00 34.77 380 VAL B O 1
ATOM 5617 N N . CYS B 1 401 ? 71.128 -60.722 11.787 1.00 29.74 381 CYS B N 1
ATOM 5618 C CA . CYS B 1 401 ? 70.114 -60.021 10.967 1.00 30.24 381 CYS B CA 1
ATOM 5619 C C . CYS B 1 401 ? 68.824 -59.975 11.776 1.00 30.54 381 CYS B C 1
ATOM 5620 O O . CYS B 1 401 ? 68.643 -60.826 12.663 1.00 35.39 381 CYS B O 1
ATOM 5623 N N . ILE B 1 402 ? 67.985 -58.982 11.519 1.00 34.44 382 ILE B N 1
ATOM 5624 C CA . ILE B 1 402 ? 66.874 -58.577 12.422 1.00 35.53 382 ILE B CA 1
ATOM 5625 C C . ILE B 1 402 ? 65.630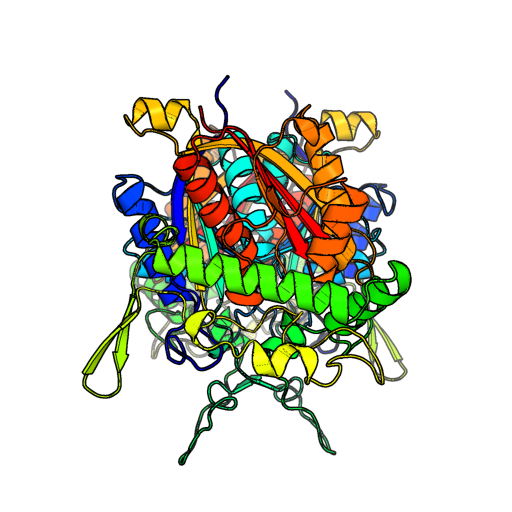 -58.188 11.609 1.00 34.48 382 ILE B C 1
ATOM 5626 O O . ILE B 1 402 ? 65.708 -57.293 10.720 1.00 33.30 382 ILE B O 1
ATOM 5631 N N . GLY B 1 403 ? 64.500 -58.832 11.907 1.00 33.34 383 GLY B N 1
ATOM 5632 C CA . GLY B 1 403 ? 63.187 -58.543 11.301 1.00 31.81 383 GLY B CA 1
ATOM 5633 C C . GLY B 1 403 ? 62.948 -57.054 11.376 1.00 34.67 383 GLY B C 1
ATOM 5634 O O . GLY B 1 403 ? 63.313 -56.478 12.425 1.00 34.77 383 GLY B O 1
ATOM 5635 N N . GLY B 1 404 ? 62.420 -56.418 10.315 1.00 32.70 384 GLY B N 1
ATOM 5636 C CA . GLY B 1 404 ? 62.365 -54.947 10.255 1.00 30.56 384 GLY B CA 1
ATOM 5637 C C . GLY B 1 404 ? 63.547 -54.342 9.501 1.00 34.28 384 GLY B C 1
ATOM 5638 O O . GLY B 1 404 ? 63.533 -53.085 9.222 1.00 33.17 384 GLY B O 1
ATOM 5639 N N . GLY B 1 405 ? 64.540 -55.176 9.172 1.00 37.24 385 GLY B N 1
ATOM 5640 C CA . GLY B 1 405 ? 65.649 -54.838 8.262 1.00 35.91 385 GLY B CA 1
ATOM 5641 C C . GLY B 1 405 ? 66.912 -54.383 8.952 1.00 31.65 385 GLY B C 1
ATOM 5642 O O . GLY B 1 405 ? 67.628 -53.563 8.357 1.00 34.05 385 GLY B O 1
ATOM 5643 N N . GLU B 1 406 ? 67.269 -54.947 10.098 1.00 34.31 386 GLU B N 1
ATOM 5644 C CA . GLU B 1 406 ? 68.396 -54.397 10.908 1.00 34.06 386 GLU B CA 1
ATOM 5645 C C . GLU B 1 406 ? 69.427 -55.489 11.086 1.00 32.98 386 GLU B C 1
ATOM 5646 O O . GLU B 1 406 ? 69.143 -56.651 10.784 1.00 32.01 386 GLU B O 1
ATOM 5652 N N . ALA B 1 407 ? 70.571 -55.105 11.615 1.00 31.47 387 ALA B N 1
ATOM 5653 C CA . ALA B 1 407 ? 71.560 -56.060 12.125 1.00 33.18 387 ALA B CA 1
ATOM 5654 C C . ALA B 1 407 ? 72.362 -55.375 13.215 1.00 29.80 387 ALA B C 1
ATOM 5655 O O . ALA B 1 407 ? 72.486 -54.146 13.201 1.00 32.89 387 ALA B O 1
ATOM 5657 N N . THR B 1 408 ? 72.893 -56.172 14.119 1.00 28.70 388 THR B N 1
ATOM 5658 C CA . THR B 1 408 ? 73.875 -55.719 15.111 1.00 31.83 388 THR B CA 1
ATOM 5659 C C . THR B 1 408 ? 75.104 -56.622 14.994 1.00 32.25 388 THR B C 1
ATOM 5660 O O . THR B 1 408 ? 74.965 -57.744 14.512 1.00 32.62 388 THR B O 1
ATOM 5664 N N . ALA B 1 409 ? 76.235 -56.138 15.466 1.00 31.74 389 ALA B N 1
ATOM 5665 C CA . ALA B 1 409 ? 77.509 -56.863 15.465 1.00 32.09 389 ALA B CA 1
ATOM 5666 C C . ALA B 1 409 ? 78.297 -56.362 16.660 1.00 31.90 389 ALA B C 1
ATOM 5667 O O . ALA B 1 409 ? 78.088 -55.195 17.084 1.00 32.67 389 ALA B O 1
ATOM 5669 N N . ILE B 1 410 ? 79.087 -57.263 17.219 1.00 32.87 390 ILE B N 1
ATOM 5670 C CA . ILE B 1 410 ? 79.882 -57.088 18.458 1.00 29.79 390 ILE B CA 1
ATOM 5671 C C . ILE B 1 410 ? 81.250 -57.739 18.226 1.00 31.76 390 ILE B C 1
ATOM 5672 O O . ILE B 1 410 ? 81.352 -58.769 17.551 1.00 30.45 390 ILE B O 1
ATOM 5677 N N . ALA B 1 411 ? 82.283 -57.037 18.643 1.00 32.85 391 ALA B N 1
ATOM 5678 C CA . ALA B 1 411 ? 83.679 -57.476 18.590 1.00 35.22 391 ALA B CA 1
ATOM 5679 C C . ALA B 1 411 ? 84.124 -57.846 19.995 1.00 34.26 391 ALA B C 1
ATOM 5680 O O . ALA B 1 411 ? 84.022 -56.967 20.879 1.00 34.74 391 ALA B O 1
ATOM 5682 N N . VAL B 1 412 ? 84.678 -59.047 20.137 1.00 37.81 392 VAL B N 1
ATOM 5683 C CA . VAL B 1 412 ? 85.241 -59.583 21.404 1.00 34.90 392 VAL B CA 1
ATOM 5684 C C . VAL B 1 412 ? 86.692 -59.990 21.161 1.00 37.04 392 VAL B C 1
ATOM 5685 O O . VAL B 1 412 ? 87.001 -60.517 20.077 1.00 36.45 392 VAL B O 1
ATOM 5689 N N . GLU B 1 413 ? 87.527 -59.819 22.177 1.00 38.85 393 GLU B N 1
ATOM 5690 C CA . GLU B 1 413 ? 88.983 -60.112 22.098 1.00 42.18 393 GLU B CA 1
ATOM 5691 C C . GLU B 1 413 ? 89.465 -60.766 23.391 1.00 38.73 393 GLU B C 1
ATOM 5692 O O . GLU B 1 413 ? 89.301 -60.144 24.435 1.00 40.87 393 GLU B O 1
ATOM 5698 N N . ARG B 1 414 ? 89.994 -61.991 23.316 1.00 43.34 394 ARG B N 1
ATOM 5699 C CA 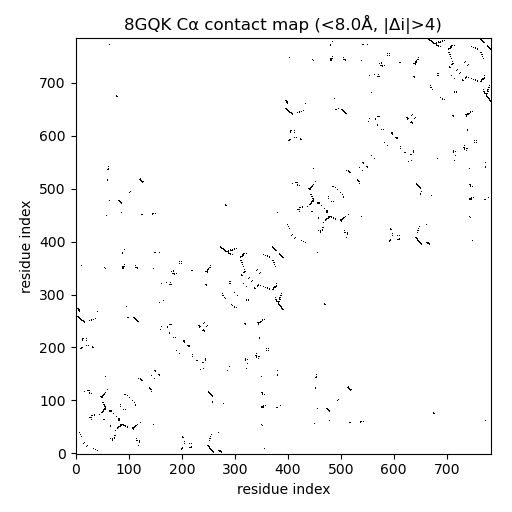. ARG B 1 414 ? 90.651 -62.689 24.456 1.00 44.80 394 ARG B CA 1
ATOM 5700 C C . ARG B 1 414 ? 92.010 -62.053 24.676 1.00 49.80 394 ARG B C 1
ATOM 5701 O O . ARG B 1 414 ? 92.678 -61.769 23.664 1.00 54.22 394 ARG B O 1
ATOM 5709 N N . LEU B 1 415 ? 92.349 -61.891 25.950 1.00 64.84 395 LEU B N 1
ATOM 5710 C CA . LEU B 1 415 ? 93.516 -61.158 26.504 1.00 77.96 395 LEU B CA 1
ATOM 5711 C C . LEU B 1 415 ? 94.479 -62.188 27.105 1.00 59.30 395 LEU B C 1
ATOM 5712 O O . LEU B 1 415 ? 95.596 -61.930 26.734 1.00 66.94 395 LEU B O 1
#

Nearest PDB structures (foldseek):
  8gqk-assembly1_A  TM=1.003E+00  e=8.392E-91  Pseudomonas aeruginosa PAO1
  4wyr-assembly1_A  TM=9.815E-01  e=1.114E-55  Clostridium acetobutylicum ATCC 824
  4n45-assembly1_A  TM=9.800E-01  e=3.690E-55  Clostridium acetobutylicum EA 2018
  5f0v-assembly1_B  TM=9.757E-01  e=5.910E-54  Escherichia coli K-12
  7ei3-assembly1_A  TM=9.781E-01  e=8.886E-53  [Empedobacter] haloabium

B-factor: mean 43.2, std 13.46, range [23.99, 122.93]

InterPro domains:
  IPR002155 Thiolase [PIRSF000429] (3-395)
  IPR002155 Thiolase [TIGR01930] (9-393)
  IPR002155 Thiolase [cd00751] (8-394)
  IPR016039 Thiolase-like [G3DSA:3.40.47.10] (3-395)
  IPR016039 Thiolase-like [SSF53901] (7-272)
  IPR016039 Thiolase-like [SSF53901] (274-394)
  IPR020610 Thiolase, active site [PS00099] (376-389)
  IPR020615 Thiolase, acyl-enzyme intermediate active site [PS00098] (87-105)
  IPR020616 Thiolase, N-terminal [PF00108] (7-263)
  IPR020617 Thiolase, C-terminal [PF02803] (273-394)

Radius of gyration: 25.13 Å; Cα contacts (8 Å, |Δi|>4): 2211; chains: 2; bounding box: 64×68×65 Å

Solvent-accessible surface area: 27297 Å² total; per-residue (Å²): 167,52,18,1,0,0,6,3,7,0,0,0,0,2,1,6,69,69,23,22,0,78,110,15,73,3,9,68,0,1,12,20,1,0,125,12,0,11,103,104,1,194,15,134,48,110,48,5,66,7,0,0,1,0,2,8,3,24,4,16,37,7,2,10,2,0,2,31,0,0,34,58,5,45,10,33,141,44,2,8,5,2,5,0,16,4,1,4,0,0,0,0,8,0,0,2,2,0,16,3,6,5,60,24,49,30,17,35,5,0,0,0,0,0,0,0,6,1,4,58,2,1,49,0,34,69,123,39,48,87,33,56,207,156,59,196,49,147,80,39,21,4,2,73,32,7,1,39,28,6,12,87,61,169,46,80,54,19,1,17,2,0,1,45,9,2,109,88,47,56,16,72,40,124,37,0,11,126,8,0,50,24,3,13,63,43,0,59,85,2,38,173,73,24,80,6,138,67,4,15,26,64,14,86,14,87,55,67,192,82,124,113,96,5,74,51,2,21,41,0,87,143,30,139,78,98,95,5,97,95,52,175,47,56,55,74,179,72,14,31,0,0,74,20,0,7,24,40,48,0,0,0,2,1,0,0,0,0,0,79,28,57,35,0,115,165,58,72,22,86,41,74,1,0,6,71,14,17,2,22,42,7,54,6,12,63,92,2,2,35,2,1,15,13,0,0,104,99,0,19,149,122,29,65,22,57,50,81,86,3,31,9,2,4,1,3,1,3,17,0,0,1,0,14,0,0,37,133,53,2,131,16,51,50,128,108,0,2,28,4,0,3,0,13,3,0,0,16,0,4,0,0,1,0,0,2,1,0,2,0,1,9,17,1,0,105,54,85,110,49,106,56,0,0,0,0,0,0,1,1,4,0,3,0,0,0,0,0,0,25,60,126,177,51,18,1,0,0,6,3,8,0,0,0,0,1,0,6,71,66,22,24,0,88,113,14,74,1,8,66,0,2,13,18,0,0,122,9,0,5,101,99,1,167,15,120,49,98,52,5,66,7,0,0,1,0,3,8,3,24,3,14,37,7,3,9,2,0,0,29,0,0,35,55,2,41,12,34,133,38,3,7,4,2,5,0,16,5,1,2,0,0,0,0,6,0,0,4,3,0,16,3,6,4,58,25,47,32,14,33,5,0,0,0,0,1,0,0,5,2,5,57,4,1,48,0,35,64,120,38,42,74,35,56,213,152,56,192,50,151,80,38,20,4,2,73,36,7,1,37,30,6,13,83,56,181,48,109,51,18,2,17,5,0,2,54,10,2,109,86,46,55,15,71,40,127,35,0,10,124,7,2,46,27,1,9,62,41,0,62,85,3,45,175,75,27,78,6,145,68,4,15,28,62,15,82,18,100,42,74,209,90,116,110,112,4,70,53,1,22,35,0,86,138,39,131,80,96,103,10,96,98,60,174,40,53,53,85,175,81,15,30,0,0,73,26,0,6,24,40,46,0,0,0,2,1,0,0,0,0,0,78,27,56,34,0,114,166,71,58,12,84,39,74,1,0,5,69,13,15,3,37,60,7,56,13,16,68,92,1,2,36,2,1,14,15,0,0,98,129,0,17,116,126,28,67,21,56,49,73,89,1,29,8,2,4,1,3,0,3,18,0,0,1,0,16,0,0,52,130,51,4,136,17,52,34,130,103,0,2,29,5,0,2,0,17,4,0,1,15,0,4,0,0,1,0,0,2,1,0,2,0,1,9,17,0,0,106,52,86,112,50,109,54,0,0,0,0,0,0,1,2,2,0,4,0,0,0,0,0,0,24,57,128

Secondary structure (DSSP, 8-state):
---EEEEEEEEPPPEETTSTTTT--HHHHHHHHHHHHHHHTT--TT--SEEEEE-S--TTS-S-HHHHHHHHTT--TT--EEEEEBTBTHHHHHHHHHHHHHHTTS-SEEEEEEEEESTT--EEETTTTT---SS----EEHIIIIIIB-TTTTT-BHHHHHHHHHHHHT--HHHHHHHHHHHHHHHHHHHHTTTTGGGBPPEEEEETTEEEEE-S-SSGGG--GGGGGGPPPSSSTT-S--GGGB---EEEEEEEEEEEHHHHHHTT---SEEEEEEEEEE--GGGGGGHHHHHHHHHHHHH---GGG-SEEEE--SBHHHHHHHHHHHT--GGGBSBTB-HHHH---HHHHHHHHHHHHHHHHHHTT--EEEEEEEETTTEEEEEEEE--/---EEEEEEEE---EETTSTTTT--HHHHHHHHHHHHHHHTT--TT---EEEEE-S--TTS-S-HHHHHHHHTT--TT--EEEEEBTBTHHHHHHHHHHHHHHTTS-SSEEEEEEEESTT--EEETTTTT---SS----EEHIIIIIIB-TTTTT-BHHHHHHHHHHHHT--HHHHHHHHHHHHHHHHHHHHTTTTGGGB--EEEEETTEEEEE-S-SSGGG--GGGGGGPPPSSSTT-S--TTTBPPPEEEEEEEEEEEHHHHHHTT---SEEEEEEEEEE--GGGGGGHHHHHHHHHHHHHT--GGG-SEEEE--SBHHHHHHHHHHHT--GGGBSBTB-HHHH---HHHHHHHHHHHHHHHHHHTT--EEEEEEEETTTEEEEEEEE--

Sequence (784 aa):
EDPIVIVSAVRTPMGGFLGDFKDVNAATLGAAAVRAAVERARLQADEVDEAVLGCVLAAGQGQAPARQAVLGAGLARGTPCSTLNKMCGSGMKALMLAHDTLLAGSAGVALAGGMESMSNAPYLLERARSGYRMGHGKVLDHMFLDGLEDAYDKGRLMGTFAEDCAEAYGFTREAQDEFAVASLTRAQQAMRDGRFQAEIVPLTVTAGKTERLVDSDEQPPKARLDKIPTLKPAFREGGTVTAANSSSISDGAAALVLMRLSEAERRGLAPLAAIRGHASFADAPNLFPTAPVGAVKRLMQRTGWSLGEVDLFEVNEAFAVVGMAAMRDLDLSHERLNVHGGACALGHPIGASGARIVVTLLNALQQYDLERGVAAVCIGGGEATAIAVERLEDPIVIVSAVRTPMGGFLGDFKDVNAATLGAAAVRAAVERARLQADEVDEAVLGCVLAAGQGQAPARQAVLGAGLARGTPCSTLNKMCGSGMKALMLAHDTLLAGSAGVALAGGMESMSNAPYLLERARSGYRMGHGKVLDHMFLDGLEDAYDKGRLMGTFAEDCAEAYGFTREAQDEFAVASLTRAQQAMRDGRFQAEIVPLTVTAGKTERLVDSDEQPPKARLDKIPTLKPAFREGGTVTAANSSSISDGAAALVLMRLSEAERRGLAPLAAIRGHASFADAPNLFPTAPVGAVKRLMQRTGWSLGEVDLFEVNEAFAVVGMAAMRDLDLSHERLNVHGGACALGHPIGASGARIVVTLLNALQQYDLERGVAAVCIGGGEATAIAVERL

Organism: Pseudomonas aeruginosa (strain ATCC 15692 / DSM 22644 / CIP 104116 / JCM 14847 / LMG 12228 / 1C / PRS 101 / PAO1) (NCBI:txid208964)

Foldseek 3Di:
DWFKFWQFKAKAAKAAACGPCLVPAQLNQLLLQQLVQCVSLVHDQAQAQEEEAFEQQCPPVDPASQLSNSVSNVHDPNYDYDYAYQALQQQQVQVVVQRVCQVVVVHFKHKTFYFFRLSPRAWDDPCPVPDPPDDDDDGHRSCQQRHAAAPPPHSAGLVLLVLVLCVVVVCALVNLLVLLVQQLVLQVVCQVVCLCQRRHRWDWDDPPPDIDIRRHFHFSVVDDNVCSSVFDADRDDVTRFGLLQAFHAIGMMMMIMIGIPVSCVVVVRQGLWGWQDKFKFFDALSNLLLQQLVRVVVGCVVNVHALVLAQAEEEAPNGSSSVVSNCVSNVNDPCRYSSSHHRSRRNRSSRGRSSVSVSSQSSVCVVVVHFKYKYKYGGRRGMMMMIIITRD/DWFKFFLFKAKAAKAAACGPCLPPAFLNLLLLQLLVQCVSQVHDLAQAQEEEAEEQQCPPVDPASQLSNSVSNVHDPNHDYHYADLALQQQQVQVVVQRVCQVVVVHFKYKTFYWFRLSPRAWDDPCPPPDPPDDDDDGHRSCQQRHAAAPPNHSAGLLQLLLVLCVVVVPALVNLLVLLVQLLVLQVVCQVVVLNQVRHRWDWDADPPRIDTRTHFDFSVVDDNVCSSVFAADRDHVTNHGLLQAFHAIGMMMMIMMGIPVSCVVVVRAGLWGWQDKFKFFDALSQLLLQQLVRVVVRCVSNVHALVLAQAEEEAPNGSSSVVNNCVSNVDDPCRYSSNHHRSGRGRSRRGRSSVSVSSQSSVCVVVVHFKYKYKYGGRRGMMMMIIITGD